Protein AF-A0A2T5BZH9-F1 (afdb_monomer_lite)

Secondary structure (DSSP, 8-state):
-THHHHHHHHHGGG--S-S---SEES-S-EEEEE--TT----SEEEEEEEE-HHHHHHHHHHHHHHHHHHTTT-HHHHHHHHHHHHHHHHHHHHHHHHHHHT--TTS-SEEEESS-TTEEPSS----EEEEEEEEEE----STT-PPPSS--TTS-EEEEEEEEEEEEEEETT--EEEEEEEEEEEEEEEES---PPPP-------TTGGGSS--S-HHHHHHHHHHT--GGGS-HHHHHHHHHHHHHHHHHHHHHH--EEEEE---EEPPSS-HHHHHHHHHHHHHHHS-SSSS--HHHHHHHHHHHHHHHHHTTTS-HHHHHHHHHHHHHHHHHTT-HHHHHHHHHHHHHHTHHHHHHHHHHHHHHHS-HHHHHHHHHHHHHHHS-SS--HHHHHHHHHHHHTHHHHHHHHHHHHHTHHHHHHHSS-HHHHHHHHHHHHHHHHHTT-SS---SS-SSPPTT--SEEEEEEEETTSPPEEEEEEE-TTSSEEEEEEEEEEEPTTS-EEEEEB--EEEEE-TTS-EEEEEETT-GGG---------STT----TTTGGGEEEE---B---SSS-----EEEEEEEEETT--EEEEEEEEESS--HHHHHHHHHHT---SEEEEEEEEEEEEEE-TTS-EEEEEEEEEEEEEEE-TT-S--EEEEEEEEEEEEEEE---TTS--SEEEEEEEEEEEEE-TTHHHHHHHHHHHHHHTTPPPPEE-SSEEEEEEEEEEEEEEEE-TTS-EEEEEETTEEEEEEEE-

Radius of gyration: 33.53 Å; chains: 1; bounding box: 85×62×103 Å

Sequence (763 aa):
MIKKSILALLLLACCGFGVSAQRLKGPEAVSYFQAPSNGIEFTKADVYLSNDDVLEAAKKEETKSKISGLGSKLGGLGNMVAGAANSAIDATANLNKMLDAYKDDKGRFGVWSFVPPYVQLPEEVEKRVNVEIFVFNEDDPSPSASMPTTPDKDGYYDIPYYVNCRYKVVDQRGNVLLEENLGVLQGSSKTKDYTPAAPASSLKGSIGAGFAATKKDAASQADALASGDLEDEVPIQYQIGTNAAYNAVRTAVFARYGFGQFFAPIKLAVIKESKESKKMIAPTLAAFEGKKGLLLTKPEKEQVAAFAREMEQVLPAVSSKEKWAVLHNLSVCYAWLEDAAKASDYYQQYTDEIQSTIGKMEYWNKFLNAGMKERMAIQKEMKEKFGSSSLGTAELKQYQEYNNIRYFVNYYPAGANRYQPMLTAINRDLKRFVDFYAVNDLLCQMFEIDFPYQFFPLNDFAGSPKDMRATVVKEGMAPIEYRVKFNSKREIKELAADQVAVADDGSKVKLETRDIMPQYDADNKYTGISTDAGFWAQVVADNTYTGLNAINDPLLKKTYGIANNITKNVGLFGGKASDEKVQLKVDLDGNLYFTGSSSYYRANSFFKEMLNSMGVEAKRVDTRSEFFTKANINEDGVMTSWNWQGDVVTNFGGVLSGRVQRLSAKPMVRSIDFEGADDKGNPTKIDFNFKLDGTMELEEKAKGMAFVNKYIADLNGPLPTISKDTYEFDVNTTWACAFEYDDQGNWVKMKIGPYTAERTFKY

pLDDT: mean 77.37, std 18.37, range [24.52, 97.94]

Foldseek 3Di:
DPVPVVVVVVVVVPPDDDDDPDLWDFDQWFKFKAFALADAQAFKEQEAEAAPVVLVVVVVVQLVVVCVVCVVPDPVVSVVSVVVVVVLVLQRVLVRVVQQLCADPVNTNFMDGQEDPQADEPDDPNFYKYKYKHKHWDQDPDPPQDFDPDAPPVQKGWHKTKMWIWMFIAGPVRHTPDTDTPFIDIDTDIDNPDDDDDPDPDDDDDPPPPPPPPCPDPVVVVVCVVVVPSVVSHPVNVVVRSLVRVVVVVLQVSLNHHIAMDIFRQIAGDAPVDPVLVVLRVVLSCQRRVQQFNAGDPVSLVSLVVNLVVLVVCLVVGDLVCNLRSLSSNLSSCLNNLPLVRNVVSLVVSCVSLVLLVVLVVLVSVLVSHDDVVVVVSLVVNCVVNVGSDDDPVSVVSVCSSVRCVSSSNRRSSRCVQLVLQRLLRGHQLLVLQQQQQVQVLVCQVQQPLDSDRLPDSDADFDLFQKKWKWKDFPPAFIKIKMWGADPVSHTAWIKIWGWGQDPVRDTDIWIWFTWGFDADPVRRTDAIDGPVDPVVPPDDPPPPPDSHDDDHVCQNSQKYKDWQRTDADDPDGDFIKIKIWGWHAYSNSKIKIWIKIKGFDDGNVVVLLCVQLVHDFPTKIKMKTKMWIWDADSVRDTQKIKIWIWMKIWTDDPPDPDIWIKIWDIWIWIWGFDDADPLRHGQKIKIKTWTKMFTRDPCQVSSVVSVQVVCVVQVFDGWDDDSTIIIGMGIDMWGKDFDADPRGHTQWIDTHSMIMGMDTHD

Organism: NCBI:txid1639118

Structure (mmCIF, N/CA/C/O backbone):
data_AF-A0A2T5BZH9-F1
#
_entry.id   AF-A0A2T5BZH9-F1
#
loop_
_atom_site.group_PDB
_atom_site.id
_atom_site.type_symbol
_atom_site.label_atom_id
_atom_site.label_alt_id
_atom_site.label_comp_id
_atom_site.label_asym_id
_atom_site.label_entity_id
_atom_site.label_seq_id
_atom_site.pdbx_PDB_ins_code
_atom_site.Cartn_x
_atom_site.Cartn_y
_atom_site.Cartn_z
_atom_site.occupancy
_atom_site.B_iso_or_equiv
_atom_site.auth_seq_id
_atom_site.auth_comp_id
_atom_site.auth_asym_id
_atom_site.auth_atom_id
_atom_site.pdbx_PDB_model_num
ATOM 1 N N . MET A 1 1 ? 30.921 19.743 -55.080 1.00 35.41 1 MET A N 1
ATOM 2 C CA . MET A 1 1 ? 30.684 18.442 -54.410 1.00 35.41 1 MET A CA 1
ATOM 3 C C . MET A 1 1 ? 30.234 18.555 -52.939 1.00 35.41 1 MET A C 1
ATOM 5 O O . MET A 1 1 ? 29.712 17.584 -52.422 1.00 35.41 1 MET A O 1
ATOM 9 N N . ILE A 1 2 ? 30.315 19.729 -52.291 1.00 31.72 2 ILE A N 1
ATOM 10 C CA . ILE A 1 2 ? 29.957 19.939 -50.863 1.00 31.72 2 ILE A CA 1
ATOM 11 C C . ILE A 1 2 ? 28.445 20.183 -50.621 1.00 31.72 2 ILE A C 1
ATOM 13 O O . ILE A 1 2 ? 27.942 20.006 -49.517 1.00 31.72 2 ILE A O 1
ATOM 17 N N . LYS A 1 3 ? 27.670 20.511 -51.665 1.00 25.84 3 LYS A N 1
ATOM 18 C CA . LYS A 1 3 ? 26.239 20.854 -51.534 1.00 25.84 3 LYS A CA 1
ATOM 19 C C . LYS A 1 3 ? 25.285 19.664 -51.316 1.00 25.84 3 LYS A C 1
ATOM 21 O O . LYS A 1 3 ? 24.157 19.894 -50.902 1.00 25.84 3 LYS A O 1
ATOM 26 N N . LYS A 1 4 ? 25.700 18.411 -51.561 1.00 26.27 4 LYS A N 1
ATOM 27 C CA . LYS A 1 4 ? 24.820 17.232 -51.386 1.00 26.27 4 LYS A CA 1
ATOM 28 C C . LYS A 1 4 ? 24.806 16.680 -49.952 1.00 26.27 4 LYS A C 1
ATOM 30 O O . LYS A 1 4 ? 23.775 16.179 -49.524 1.00 26.27 4 LYS A O 1
ATOM 35 N N . SER A 1 5 ? 25.890 16.841 -49.190 1.00 30.73 5 SER A N 1
ATOM 36 C CA . SER A 1 5 ? 25.974 16.351 -47.802 1.00 30.73 5 SER A CA 1
ATOM 37 C C . SER A 1 5 ? 25.259 17.263 -46.798 1.00 30.73 5 SER A C 1
ATOM 39 O O . SER A 1 5 ? 24.695 16.783 -45.823 1.00 30.73 5 SER A O 1
ATOM 41 N N . ILE A 1 6 ? 25.213 18.572 -47.068 1.00 32.12 6 ILE A N 1
ATOM 42 C CA . ILE A 1 6 ? 24.508 19.554 -46.225 1.00 32.12 6 ILE A CA 1
ATOM 43 C C . ILE A 1 6 ? 22.986 19.472 -46.432 1.00 32.12 6 ILE A C 1
ATOM 45 O O . ILE A 1 6 ? 22.227 19.630 -45.484 1.00 32.12 6 ILE A O 1
ATOM 49 N N . LEU A 1 7 ? 22.531 19.131 -47.644 1.00 27.38 7 LEU A N 1
ATOM 50 C CA . LEU A 1 7 ? 21.106 18.944 -47.933 1.00 27.38 7 LEU A CA 1
ATOM 51 C C . LEU A 1 7 ? 20.534 17.680 -47.259 1.00 27.38 7 LEU A C 1
ATOM 53 O O . LEU A 1 7 ? 19.377 17.681 -46.860 1.00 27.38 7 LEU A O 1
ATOM 57 N N . ALA A 1 8 ? 21.349 16.635 -47.067 1.00 32.19 8 ALA A N 1
ATOM 58 C CA . ALA A 1 8 ? 20.957 15.433 -46.326 1.00 32.19 8 ALA A CA 1
ATOM 59 C C . ALA A 1 8 ? 20.830 15.682 -44.808 1.00 32.19 8 ALA A C 1
ATOM 61 O O . ALA A 1 8 ? 19.951 15.110 -44.171 1.00 32.19 8 ALA A O 1
ATOM 62 N N . LEU A 1 9 ? 21.653 16.577 -44.246 1.00 32.53 9 LEU A N 1
ATOM 63 C CA . LEU A 1 9 ? 21.561 17.017 -42.847 1.00 32.53 9 LEU A CA 1
ATOM 64 C C . LEU A 1 9 ? 20.392 17.989 -42.605 1.00 32.53 9 LEU A C 1
ATOM 66 O O . LEU A 1 9 ? 19.760 17.930 -41.556 1.00 32.53 9 LEU A O 1
ATOM 70 N N . LEU A 1 10 ? 20.055 18.835 -43.585 1.00 29.38 10 LEU A N 1
ATOM 71 C CA . LEU A 1 10 ? 18.910 19.754 -43.509 1.00 29.38 10 LEU A CA 1
ATOM 72 C C . LEU A 1 10 ? 17.553 19.070 -43.750 1.00 29.38 10 LEU A C 1
ATOM 74 O O . LEU A 1 10 ? 16.560 19.501 -43.174 1.00 29.38 10 LEU A O 1
ATOM 78 N N . LEU A 1 11 ? 17.488 17.977 -44.521 1.00 28.72 11 LEU A N 1
ATOM 79 C CA . LEU A 1 11 ? 16.247 17.197 -44.673 1.00 28.72 11 LEU A CA 1
ATOM 80 C C . LEU A 1 11 ? 15.877 16.383 -43.418 1.00 28.72 11 LEU A C 1
ATOM 82 O O . LEU A 1 11 ? 14.701 16.086 -43.219 1.00 28.72 11 LEU A O 1
ATOM 86 N N . LEU A 1 12 ? 16.843 16.089 -42.543 1.00 34.69 12 LEU A N 1
ATOM 87 C CA . LEU A 1 12 ? 16.594 15.514 -41.213 1.00 34.69 12 LEU A CA 1
ATOM 88 C C . LEU A 1 12 ? 15.987 16.534 -40.229 1.00 34.69 12 LEU A C 1
ATOM 90 O O . LEU A 1 12 ? 15.328 16.131 -39.276 1.00 34.69 12 LEU A O 1
ATOM 94 N N . ALA A 1 13 ? 16.143 17.840 -40.482 1.00 29.19 13 ALA A N 1
ATOM 95 C CA . ALA A 1 13 ? 15.694 18.918 -39.594 1.00 29.19 13 ALA A CA 1
ATOM 96 C C . ALA A 1 13 ? 14.252 19.411 -39.853 1.00 29.19 13 ALA A C 1
ATOM 98 O O . ALA A 1 13 ? 13.733 20.206 -39.074 1.00 29.19 13 ALA A O 1
ATOM 99 N N . CYS A 1 14 ? 13.574 18.940 -40.909 1.00 27.42 14 CYS A N 1
ATOM 100 C CA . CYS A 1 14 ? 12.209 19.374 -41.255 1.00 27.42 14 CYS A CA 1
ATOM 101 C C . CYS A 1 14 ? 11.136 18.273 -41.163 1.00 27.42 14 CYS A C 1
ATOM 103 O O . CYS A 1 14 ? 10.035 18.457 -41.671 1.00 27.42 14 CYS A O 1
ATOM 105 N N . CYS A 1 15 ? 11.396 17.154 -40.483 1.00 33.44 15 CYS A N 1
ATOM 106 C CA . CYS A 1 15 ? 10.374 16.126 -40.231 1.00 33.44 15 CYS A CA 1
ATOM 107 C C . CYS A 1 15 ? 9.580 16.404 -38.938 1.00 33.44 15 CYS A C 1
ATOM 109 O O . CYS A 1 15 ? 9.368 15.519 -38.113 1.00 33.44 15 CYS A O 1
ATOM 111 N N . GLY A 1 16 ? 9.150 17.654 -38.757 1.00 36.78 16 GLY A N 1
ATOM 112 C CA . GLY A 1 16 ? 8.088 18.021 -37.830 1.00 36.78 16 GLY A CA 1
ATOM 113 C C . GLY A 1 16 ? 6.767 18.034 -38.594 1.00 36.78 16 GLY A C 1
ATOM 114 O O . GLY A 1 16 ? 6.640 18.756 -39.575 1.00 36.78 16 GLY A O 1
ATOM 115 N N . PHE A 1 17 ? 5.802 17.252 -38.114 1.00 30.86 17 PHE A N 1
ATOM 116 C CA . PHE A 1 17 ? 4.429 17.106 -38.615 1.00 30.86 17 PHE A CA 1
ATOM 117 C C . PHE A 1 17 ? 4.238 16.248 -39.873 1.00 30.86 17 PHE A C 1
ATOM 119 O O . PHE A 1 17 ? 4.411 16.681 -41.007 1.00 30.86 17 PHE A O 1
ATOM 126 N N . GLY A 1 18 ? 3.720 15.036 -39.644 1.00 29.31 18 GLY A N 1
ATOM 127 C CA . GLY A 1 18 ? 2.931 14.318 -40.642 1.00 29.31 18 GLY A CA 1
ATOM 128 C C . GLY A 1 18 ? 3.176 12.815 -40.700 1.00 29.31 18 GLY A C 1
ATOM 129 O O . GLY A 1 18 ? 4.186 12.362 -41.214 1.00 29.31 18 GLY A O 1
ATOM 130 N N . VAL A 1 19 ? 2.143 12.060 -40.316 1.00 28.70 19 VAL A N 1
ATOM 131 C CA . VAL A 1 19 ? 1.863 10.669 -40.726 1.00 28.70 19 VAL A CA 1
ATOM 132 C C . VAL A 1 19 ? 2.549 9.541 -39.938 1.00 28.70 19 VAL A C 1
ATOM 134 O O . VAL A 1 19 ? 3.322 8.749 -40.457 1.00 28.70 19 VAL A O 1
ATOM 137 N N . SER A 1 20 ? 2.090 9.353 -38.702 1.00 29.64 20 SER A N 1
ATOM 138 C CA . SER A 1 20 ? 1.406 8.107 -38.313 1.00 29.64 20 SER A CA 1
ATOM 139 C C . SER A 1 20 ? 0.732 8.344 -36.966 1.00 29.64 20 SER A C 1
ATOM 141 O O . SER A 1 20 ? 1.418 8.526 -35.962 1.00 29.64 20 SER A O 1
ATOM 143 N N . ALA A 1 21 ? -0.602 8.393 -36.964 1.00 33.97 21 ALA A N 1
ATOM 144 C CA . ALA A 1 21 ? -1.415 8.413 -35.753 1.00 33.97 21 ALA A CA 1
ATOM 145 C C . ALA A 1 21 ? -0.885 7.386 -34.735 1.00 33.97 21 ALA A C 1
ATOM 147 O O . ALA A 1 21 ? -0.559 6.261 -35.125 1.00 33.97 21 ALA A O 1
ATOM 148 N N . GLN A 1 22 ? -0.775 7.795 -33.467 1.00 49.50 22 GLN A N 1
ATOM 149 C CA . GLN A 1 22 ? -0.417 6.939 -32.333 1.00 49.50 22 GLN A CA 1
ATOM 150 C C . GLN A 1 22 ? -1.239 5.640 -32.408 1.00 49.50 22 GLN A C 1
ATOM 152 O O . GLN A 1 22 ? -2.455 5.656 -32.226 1.00 49.50 22 GLN A O 1
ATOM 157 N N . ARG A 1 23 ? -0.597 4.520 -32.782 1.00 66.50 23 ARG A N 1
ATOM 158 C CA . ARG A 1 23 ? -1.273 3.210 -32.872 1.00 66.50 23 ARG A CA 1
ATOM 159 C C . ARG A 1 23 ? -1.605 2.664 -31.486 1.00 66.50 23 ARG A C 1
ATOM 161 O O . ARG A 1 23 ? -2.593 1.954 -31.346 1.00 66.50 23 ARG A O 1
ATOM 168 N N . LEU A 1 24 ? -0.789 3.017 -30.498 1.00 77.75 24 LEU A N 1
ATOM 169 C CA . LEU A 1 24 ? -0.972 2.714 -29.087 1.00 77.75 24 LEU A CA 1
ATOM 170 C C . LEU A 1 24 ? -1.801 3.820 -28.431 1.00 77.75 24 LEU A C 1
ATOM 172 O O . LEU A 1 24 ? -1.512 5.004 -28.603 1.00 77.75 24 LEU A O 1
ATOM 176 N N . LYS A 1 25 ? -2.845 3.417 -27.711 1.00 83.31 25 LYS A N 1
ATOM 177 C CA . LYS A 1 25 ? -3.708 4.271 -26.895 1.00 83.31 25 LYS A CA 1
ATOM 178 C C . LYS A 1 25 ? -3.545 3.880 -25.436 1.00 83.31 25 LYS A C 1
ATOM 180 O O . LYS A 1 25 ? -3.414 2.698 -25.136 1.00 83.31 25 LYS A O 1
ATOM 185 N N . GLY A 1 26 ? -3.594 4.855 -24.547 1.00 81.62 26 GLY A N 1
ATOM 186 C CA . GLY A 1 26 ? -3.503 4.624 -23.114 1.00 81.62 26 GLY A CA 1
ATOM 187 C C . GLY A 1 26 ? -2.799 5.775 -22.416 1.00 81.62 26 GLY A C 1
ATOM 188 O O . GLY A 1 26 ? -2.302 6.689 -23.086 1.00 81.62 26 GLY A O 1
ATOM 189 N N . PRO A 1 27 ? -2.765 5.733 -21.086 1.00 78.56 27 PRO A N 1
ATOM 190 C CA . PRO A 1 27 ? -2.187 6.786 -20.278 1.00 78.56 27 PRO A CA 1
ATOM 191 C C . PRO A 1 27 ? -0.656 6.688 -20.312 1.00 78.56 27 PRO A C 1
ATOM 193 O O . PRO A 1 27 ? -0.074 5.624 -20.535 1.00 78.56 27 PRO A O 1
ATOM 196 N N . GLU A 1 28 ? 0.017 7.807 -20.052 1.00 77.19 28 GLU A N 1
ATOM 197 C CA . GLU A 1 28 ? 1.483 7.836 -19.922 1.00 77.19 28 GLU A CA 1
ATOM 198 C C . GLU A 1 28 ? 1.963 7.250 -18.579 1.00 77.19 28 GLU A C 1
ATOM 200 O O . GLU A 1 28 ? 3.152 7.010 -18.393 1.00 77.19 28 GLU A O 1
ATOM 205 N N . ALA A 1 29 ? 1.045 6.976 -17.646 1.00 80.94 29 ALA A N 1
ATOM 206 C CA . ALA A 1 29 ? 1.346 6.336 -16.373 1.00 80.94 29 ALA A CA 1
ATOM 207 C C . ALA A 1 29 ? 0.140 5.538 -15.854 1.00 80.94 29 ALA A C 1
ATOM 209 O O . ALA A 1 29 ? -0.879 6.111 -15.474 1.00 80.94 29 ALA A O 1
ATOM 210 N N . VAL A 1 30 ? 0.278 4.213 -15.786 1.00 84.62 30 VAL A N 1
ATOM 211 C CA . VAL A 1 30 ? -0.592 3.314 -15.017 1.00 84.62 30 VAL A CA 1
ATOM 212 C C . VAL A 1 30 ? 0.157 2.881 -13.775 1.00 84.62 30 VAL A C 1
ATOM 214 O O . VAL A 1 30 ? 1.297 2.420 -13.860 1.00 84.62 30 VAL A O 1
ATOM 217 N N . SER A 1 31 ? -0.490 3.005 -12.621 1.00 84.62 31 SER A N 1
ATOM 218 C CA . SER A 1 31 ? 0.106 2.547 -11.377 1.00 84.62 31 SER A CA 1
ATOM 219 C C . SER A 1 31 ? -0.142 1.063 -11.124 1.00 84.62 31 SER A C 1
ATOM 221 O O . SER A 1 31 ? -1.242 0.551 -11.334 1.00 84.62 31 SER A O 1
ATOM 223 N N . TYR A 1 32 ? 0.863 0.362 -10.614 1.00 85.50 32 TYR A N 1
ATOM 224 C CA . TYR A 1 32 ? 0.743 -1.021 -10.169 1.00 85.50 32 TYR A CA 1
ATOM 225 C C . TYR A 1 32 ? 1.587 -1.254 -8.921 1.00 85.50 32 TYR A C 1
ATOM 227 O O . TYR A 1 32 ? 2.593 -0.578 -8.699 1.00 85.50 32 TYR A O 1
ATOM 235 N N . PHE A 1 33 ? 1.155 -2.200 -8.090 1.00 87.12 33 PHE A N 1
ATOM 236 C CA . PHE A 1 33 ? 1.942 -2.643 -6.951 1.00 87.12 33 PHE A CA 1
ATOM 237 C C . PHE A 1 33 ? 2.755 -3.863 -7.350 1.00 87.12 33 PHE A C 1
ATOM 239 O O . PHE A 1 33 ? 2.207 -4.884 -7.756 1.00 87.12 33 PHE A O 1
ATOM 246 N N . GLN A 1 34 ? 4.065 -3.736 -7.257 1.00 89.19 34 GLN A N 1
ATOM 247 C CA . GLN A 1 34 ? 5.004 -4.811 -7.487 1.00 89.19 34 GLN A CA 1
ATOM 248 C C . GLN A 1 34 ? 5.290 -5.514 -6.166 1.00 89.19 34 GLN A C 1
ATOM 250 O O . GLN A 1 34 ? 5.486 -4.861 -5.143 1.00 89.19 34 GLN A O 1
ATOM 255 N N . ALA A 1 35 ? 5.358 -6.837 -6.222 1.00 91.25 35 ALA A N 1
ATOM 256 C CA . ALA A 1 35 ? 5.869 -7.692 -5.161 1.00 91.25 35 ALA A CA 1
ATOM 257 C C . ALA A 1 35 ? 7.055 -8.511 -5.707 1.00 91.25 35 ALA A C 1
ATOM 259 O O . ALA A 1 35 ? 7.117 -8.726 -6.920 1.00 91.25 35 ALA A O 1
ATOM 260 N N . PRO A 1 36 ? 7.997 -8.983 -4.876 1.00 91.25 36 PRO A N 1
ATOM 261 C CA . PRO A 1 36 ? 9.212 -9.621 -5.373 1.00 91.25 36 PRO A CA 1
ATOM 262 C C . PRO A 1 36 ? 8.914 -10.928 -6.115 1.00 91.25 36 PRO A C 1
ATOM 264 O O . PRO A 1 36 ? 8.441 -11.897 -5.515 1.00 91.25 36 PRO A O 1
ATOM 267 N N . SER A 1 37 ? 9.228 -10.986 -7.413 1.00 90.25 37 SER A N 1
ATOM 268 C CA . SER A 1 37 ? 8.945 -12.158 -8.259 1.00 90.25 37 SER A CA 1
ATOM 269 C C . SER A 1 37 ? 9.614 -13.439 -7.749 1.00 90.25 37 SER A C 1
ATOM 271 O O . SER A 1 37 ? 9.046 -14.532 -7.836 1.00 90.25 37 SER A O 1
ATOM 273 N N . ASN A 1 38 ? 10.811 -13.303 -7.177 1.00 84.88 38 ASN A N 1
ATOM 274 C CA . ASN A 1 38 ? 11.649 -14.430 -6.769 1.00 84.88 38 ASN A CA 1
ATOM 275 C C . ASN A 1 38 ? 11.403 -14.882 -5.323 1.00 84.88 38 ASN A C 1
ATOM 277 O O . ASN A 1 38 ? 11.951 -15.893 -4.896 1.00 84.88 38 ASN A O 1
ATOM 281 N N . GLY A 1 39 ? 10.539 -14.189 -4.578 1.00 88.06 39 GLY A N 1
ATOM 282 C CA . GLY A 1 39 ? 10.458 -14.358 -3.130 1.00 88.06 39 GLY A CA 1
ATOM 283 C C . GLY A 1 39 ? 11.217 -13.262 -2.378 1.00 88.06 39 GLY A C 1
ATOM 284 O O . GLY A 1 39 ? 11.989 -12.504 -2.962 1.00 88.06 39 GLY A O 1
ATOM 285 N N . ILE A 1 40 ? 10.991 -13.165 -1.068 1.00 89.56 40 ILE A N 1
ATOM 286 C CA . ILE A 1 40 ? 11.729 -12.234 -0.204 1.00 89.56 40 ILE A CA 1
ATOM 287 C C . ILE A 1 40 ? 13.105 -12.833 0.093 1.00 89.56 40 ILE A C 1
ATOM 289 O O . ILE A 1 40 ? 13.271 -13.629 1.015 1.00 89.56 40 ILE A O 1
ATOM 293 N N . GLU A 1 41 ? 14.094 -12.464 -0.715 1.00 88.69 41 GLU A N 1
ATOM 294 C CA . GLU A 1 41 ? 15.496 -12.861 -0.517 1.00 88.69 41 GLU A CA 1
ATOM 295 C C . GLU A 1 41 ? 16.261 -11.865 0.365 1.00 88.69 41 GLU A C 1
ATOM 297 O O . GLU A 1 41 ? 17.143 -12.254 1.138 1.00 88.69 41 GLU A O 1
ATOM 302 N N . PHE A 1 42 ? 15.898 -10.583 0.266 1.00 90.25 42 PHE A N 1
ATOM 303 C CA . PHE A 1 42 ? 16.552 -9.455 0.921 1.00 90.25 42 PHE A CA 1
ATOM 304 C C . PHE A 1 42 ? 15.502 -8.503 1.490 1.00 90.25 42 PHE A C 1
ATOM 306 O O . PHE A 1 42 ? 14.447 -8.303 0.894 1.00 90.25 42 PHE A O 1
ATOM 313 N N . THR A 1 43 ? 15.803 -7.867 2.619 1.00 90.19 43 THR A N 1
ATOM 314 C CA . THR A 1 43 ? 14.923 -6.851 3.221 1.00 90.19 43 THR A CA 1
ATOM 315 C C . THR A 1 43 ? 15.379 -5.434 2.936 1.00 90.19 43 THR A C 1
ATOM 317 O O . THR A 1 43 ? 14.546 -4.526 2.925 1.00 90.19 43 THR A O 1
ATOM 320 N N . LYS A 1 44 ? 16.675 -5.220 2.680 1.00 91.62 44 LYS A N 1
ATOM 321 C CA . LYS A 1 44 ? 17.235 -3.894 2.394 1.00 91.62 44 LYS A CA 1
ATOM 322 C C . LYS A 1 44 ? 18.340 -3.951 1.340 1.00 91.62 44 LYS A C 1
ATOM 324 O O . LYS A 1 44 ? 18.985 -4.985 1.165 1.00 91.62 44 LYS A O 1
ATOM 329 N N . ALA A 1 45 ? 18.604 -2.814 0.709 1.00 93.12 45 ALA A N 1
ATOM 330 C CA . ALA A 1 45 ? 19.807 -2.589 -0.073 1.00 93.12 45 ALA A CA 1
ATOM 331 C C . ALA A 1 45 ? 20.534 -1.321 0.374 1.00 93.12 45 ALA A C 1
ATOM 333 O O . ALA A 1 45 ? 19.907 -0.276 0.550 1.00 93.12 45 ALA A O 1
ATOM 334 N N . ASP A 1 46 ? 21.851 -1.415 0.521 1.00 93.81 46 ASP A N 1
ATOM 335 C CA . ASP A 1 46 ? 22.723 -0.251 0.629 1.00 93.81 46 ASP A CA 1
ATOM 336 C C . ASP A 1 46 ? 23.077 0.200 -0.798 1.00 93.81 46 ASP A C 1
ATOM 338 O O . ASP A 1 46 ? 23.570 -0.582 -1.615 1.00 93.81 46 ASP A O 1
ATOM 342 N N . VAL A 1 47 ? 22.740 1.441 -1.142 1.00 94.31 47 VAL A N 1
ATOM 343 C CA . VAL A 1 47 ? 22.814 1.942 -2.519 1.00 94.31 47 VAL A CA 1
ATOM 344 C C . VAL A 1 47 ? 24.003 2.870 -2.657 1.00 94.31 47 VAL A C 1
ATOM 346 O O . VAL A 1 47 ? 24.132 3.845 -1.918 1.00 94.31 47 VAL A O 1
ATOM 349 N N . TYR A 1 48 ? 24.839 2.593 -3.645 1.00 93.31 48 TYR A N 1
ATOM 350 C CA . TYR A 1 48 ? 26.004 3.384 -3.999 1.00 93.31 48 TYR A CA 1
ATOM 351 C C . TYR A 1 48 ? 25.786 3.955 -5.394 1.00 93.31 48 TYR A C 1
ATOM 353 O O . TYR A 1 48 ? 25.525 3.214 -6.337 1.00 93.31 48 TYR A O 1
ATOM 361 N N . LEU A 1 49 ? 25.879 5.275 -5.519 1.00 91.69 49 LEU A N 1
ATOM 362 C CA . LEU A 1 49 ? 25.767 5.981 -6.789 1.00 91.69 49 LEU A CA 1
ATOM 363 C C . LEU A 1 49 ? 27.104 6.653 -7.087 1.00 91.69 49 LEU A C 1
ATOM 365 O O . LEU A 1 49 ? 27.668 7.340 -6.233 1.00 91.69 49 LEU A O 1
ATOM 369 N N . SER A 1 50 ? 27.624 6.414 -8.284 1.00 90.56 50 SER A N 1
ATOM 370 C CA . SER A 1 50 ? 28.928 6.912 -8.717 1.00 90.56 50 SER A CA 1
ATOM 371 C C . SER A 1 50 ? 28.919 7.266 -10.196 1.00 90.56 50 SER A C 1
ATOM 373 O O . SER A 1 50 ? 28.113 6.740 -10.969 1.00 90.56 50 SER A O 1
ATOM 375 N N . ASN A 1 51 ? 29.828 8.154 -10.589 1.00 87.12 51 ASN A N 1
ATOM 376 C CA . ASN A 1 51 ? 30.136 8.360 -11.993 1.00 87.12 51 ASN A CA 1
ATOM 377 C C . ASN A 1 51 ? 30.755 7.083 -12.595 1.00 87.12 51 ASN A C 1
ATOM 379 O O . ASN A 1 51 ? 31.505 6.365 -11.931 1.00 87.12 51 ASN A O 1
ATOM 383 N N . ASP A 1 52 ? 30.445 6.779 -13.853 1.00 85.94 52 ASP A N 1
ATOM 384 C CA . ASP A 1 52 ? 31.032 5.640 -14.557 1.00 85.94 52 ASP A CA 1
ATOM 385 C C . ASP A 1 52 ? 32.446 5.974 -15.049 1.00 85.94 52 ASP A C 1
ATOM 387 O O . ASP A 1 52 ? 32.671 6.266 -16.225 1.00 85.94 52 ASP A O 1
ATOM 391 N N . ASP A 1 53 ? 33.416 5.914 -14.138 1.00 78.75 53 ASP A N 1
ATOM 392 C CA . ASP A 1 53 ? 34.818 6.240 -14.422 1.00 78.75 53 ASP A CA 1
ATOM 393 C C . ASP A 1 53 ? 35.428 5.341 -15.507 1.00 78.75 53 ASP A C 1
ATOM 395 O O . ASP A 1 53 ? 36.326 5.762 -16.234 1.00 78.75 53 ASP A O 1
ATOM 399 N N . VAL A 1 54 ? 34.928 4.108 -15.658 1.00 75.94 54 VAL A N 1
ATOM 400 C CA . VAL A 1 54 ? 35.377 3.179 -16.706 1.00 75.94 54 VAL A CA 1
ATOM 401 C C . VAL A 1 54 ? 34.915 3.669 -18.076 1.00 75.94 54 VAL A C 1
ATOM 403 O O . VAL A 1 54 ? 35.720 3.749 -19.008 1.00 75.94 54 VAL A O 1
ATOM 406 N N . LEU A 1 55 ? 33.635 4.027 -18.205 1.00 74.19 55 LEU A N 1
ATOM 407 C CA . LEU A 1 55 ? 33.091 4.579 -19.446 1.00 74.19 55 LEU A CA 1
ATOM 408 C C . LEU A 1 55 ? 33.694 5.956 -19.757 1.00 74.19 55 LEU A C 1
ATOM 410 O O . LEU A 1 55 ? 34.025 6.240 -20.912 1.00 74.19 55 LEU A O 1
ATOM 414 N N . GLU A 1 56 ? 33.897 6.787 -18.735 1.00 74.94 56 GLU A N 1
ATOM 415 C CA . GLU A 1 56 ? 34.550 8.085 -18.869 1.00 74.94 56 GLU A CA 1
ATOM 416 C C . GLU A 1 56 ? 36.006 7.930 -19.338 1.00 74.94 56 GLU A C 1
ATOM 418 O O . GLU A 1 56 ? 36.415 8.595 -20.293 1.00 74.94 56 GLU A O 1
ATOM 423 N N . ALA A 1 57 ? 36.794 7.044 -18.718 1.00 69.00 57 ALA A N 1
ATOM 424 C CA . ALA A 1 57 ? 38.180 6.782 -19.101 1.00 69.00 57 ALA A CA 1
ATOM 425 C C . ALA A 1 57 ? 38.278 6.265 -20.539 1.00 69.00 57 ALA A C 1
ATOM 427 O O . ALA A 1 57 ? 39.072 6.797 -21.318 1.00 69.00 57 ALA A O 1
ATOM 428 N N . ALA A 1 58 ? 37.419 5.315 -20.924 1.00 67.62 58 ALA A N 1
ATOM 429 C CA . ALA A 1 58 ? 37.348 4.812 -22.292 1.00 67.62 58 ALA A CA 1
ATOM 430 C C . ALA A 1 58 ? 37.080 5.948 -23.297 1.00 67.62 58 ALA A C 1
ATOM 432 O O . ALA A 1 58 ? 37.800 6.093 -24.288 1.00 67.62 58 ALA A O 1
ATOM 433 N N . LYS A 1 59 ? 36.117 6.834 -23.011 1.00 67.06 59 LYS A N 1
ATOM 434 C CA . LYS A 1 59 ? 35.818 8.000 -23.861 1.00 67.06 59 LYS A CA 1
ATOM 435 C C . LYS A 1 59 ? 36.934 9.049 -23.861 1.00 67.06 59 LYS A C 1
ATOM 437 O O . LYS A 1 59 ? 37.205 9.661 -24.903 1.00 67.06 59 LYS A O 1
ATOM 442 N N . LYS A 1 60 ? 37.617 9.262 -22.731 1.00 66.94 60 LYS A N 1
ATOM 443 C CA . LYS A 1 60 ? 38.775 10.167 -22.611 1.00 66.94 60 LYS A CA 1
ATOM 444 C C . LYS A 1 60 ? 39.962 9.663 -23.424 1.00 66.94 60 LYS A C 1
ATOM 446 O O . LYS A 1 60 ? 40.550 10.447 -24.168 1.00 66.94 60 LYS A O 1
ATOM 451 N N . GLU A 1 61 ? 40.318 8.387 -23.315 1.00 61.72 61 GLU A N 1
ATOM 452 C CA . GLU A 1 61 ? 41.385 7.767 -24.109 1.00 61.72 61 GLU A CA 1
ATOM 453 C C . GLU A 1 61 ? 41.073 7.831 -25.600 1.00 61.72 61 GLU A C 1
ATOM 455 O O . GLU A 1 61 ? 41.920 8.227 -26.405 1.00 61.72 61 GLU A O 1
ATOM 460 N N . GLU A 1 62 ? 39.826 7.562 -25.969 1.00 59.50 62 GLU A N 1
ATOM 461 C CA . GLU A 1 62 ? 39.394 7.659 -27.351 1.00 59.50 62 GLU A CA 1
ATOM 462 C C . GLU A 1 62 ? 39.486 9.105 -27.872 1.00 59.50 62 GLU A C 1
ATOM 464 O O . GLU A 1 62 ? 39.967 9.358 -28.978 1.00 59.50 62 GLU A O 1
ATOM 469 N N . THR A 1 63 ? 39.093 10.091 -27.066 1.00 60.81 63 THR A N 1
ATOM 470 C CA . THR A 1 63 ? 39.208 11.516 -27.406 1.00 60.81 63 THR A CA 1
ATOM 471 C C . THR A 1 63 ? 40.668 11.959 -27.502 1.00 60.81 63 THR A C 1
ATOM 473 O O . THR A 1 63 ? 41.039 12.622 -28.471 1.00 60.81 63 THR A O 1
ATOM 476 N N . LYS A 1 64 ? 41.538 11.515 -26.587 1.00 61.81 64 LYS A N 1
ATOM 477 C CA . LYS A 1 64 ? 42.992 11.737 -26.660 1.00 61.81 64 LYS A CA 1
ATOM 478 C C . LYS A 1 64 ? 43.604 11.104 -27.909 1.00 61.81 64 LYS A C 1
ATOM 480 O O . LYS A 1 64 ? 44.427 11.748 -28.551 1.00 61.81 64 LYS A O 1
ATOM 485 N N . SER A 1 65 ? 43.173 9.906 -28.306 1.00 56.78 65 SER A N 1
ATOM 486 C CA . SER A 1 65 ? 43.629 9.242 -29.538 1.00 56.78 65 SER A CA 1
ATOM 487 C C . SER A 1 65 ? 43.203 9.995 -30.811 1.00 56.78 65 SER A C 1
ATOM 489 O O . SER A 1 65 ? 43.941 10.053 -31.798 1.00 56.78 65 SER A O 1
ATOM 491 N N . LYS A 1 66 ? 42.029 10.645 -30.790 1.00 54.75 66 LYS A N 1
ATOM 492 C CA . LYS A 1 66 ? 41.564 11.527 -31.873 1.00 54.75 66 LYS A CA 1
ATOM 493 C C . LYS A 1 66 ? 42.368 12.821 -31.911 1.00 54.75 66 LYS A C 1
ATOM 495 O O . LYS A 1 66 ? 42.778 13.233 -32.993 1.00 54.75 66 LYS A O 1
ATOM 500 N N . ILE A 1 67 ? 42.620 13.436 -30.754 1.00 55.25 67 ILE A N 1
ATOM 501 C CA . ILE A 1 67 ? 43.410 14.667 -30.632 1.00 55.25 67 ILE A CA 1
ATOM 502 C C . ILE A 1 67 ? 44.864 14.416 -31.027 1.00 55.25 67 ILE A C 1
ATOM 504 O O . ILE A 1 67 ? 45.420 15.226 -31.752 1.00 55.25 67 ILE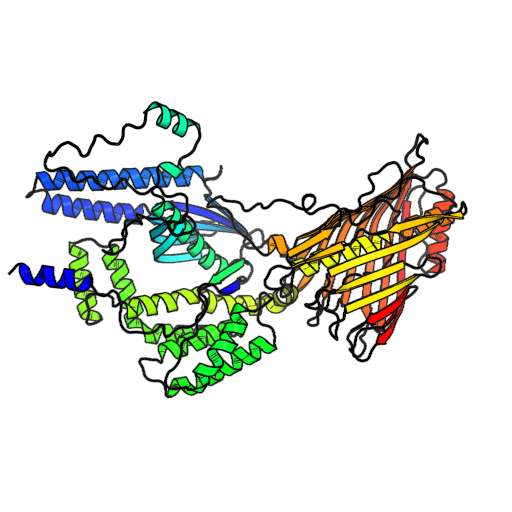 A O 1
ATOM 508 N N . SER A 1 68 ? 45.483 13.299 -30.646 1.00 54.69 68 SER A N 1
ATOM 509 C CA . SER A 1 68 ? 46.849 12.968 -31.076 1.00 54.69 68 SER A CA 1
ATOM 510 C C . SER A 1 68 ? 46.921 12.653 -32.577 1.00 54.69 68 SER A C 1
ATOM 512 O O . SER A 1 68 ? 47.883 13.036 -33.242 1.00 54.69 68 SER A O 1
ATOM 514 N N . GLY A 1 69 ? 45.869 12.051 -33.146 1.00 52.56 69 GLY A N 1
ATOM 515 C CA . GLY A 1 69 ? 45.740 11.806 -34.586 1.00 52.56 69 GLY A CA 1
ATOM 516 C C . GLY A 1 69 ? 45.459 13.053 -35.443 1.00 52.56 69 GLY A C 1
ATOM 517 O O . GLY A 1 69 ? 45.805 13.061 -36.624 1.00 52.56 69 GLY A O 1
ATOM 518 N N . LEU A 1 70 ? 44.846 14.101 -34.878 1.00 47.59 70 LEU A N 1
ATOM 519 C CA . LEU A 1 70 ? 44.533 15.384 -35.542 1.00 47.59 70 LEU A CA 1
ATOM 520 C C . LEU A 1 70 ? 45.511 16.519 -35.183 1.00 47.59 70 LEU A C 1
ATOM 522 O O . LEU A 1 70 ? 45.688 17.463 -35.957 1.00 47.59 70 LEU A O 1
ATOM 526 N N . GLY A 1 71 ? 46.160 16.425 -34.026 1.00 46.41 71 GLY A N 1
ATOM 527 C CA . GLY A 1 71 ? 46.978 17.462 -33.395 1.00 46.41 71 GLY A CA 1
ATOM 528 C C . GLY A 1 71 ? 48.299 17.741 -34.100 1.00 46.41 71 GLY A C 1
ATOM 529 O O . GLY A 1 71 ? 48.878 18.801 -33.899 1.00 46.41 71 GLY A O 1
ATOM 530 N N . SER A 1 72 ? 48.738 16.865 -35.008 1.00 46.91 72 SER A N 1
ATOM 531 C CA . SER A 1 72 ? 49.877 17.146 -35.888 1.00 46.91 72 SER A CA 1
ATOM 532 C C . SER A 1 72 ? 49.540 18.079 -37.063 1.00 46.91 72 SER A C 1
ATOM 534 O O . SER A 1 72 ? 50.457 18.511 -37.758 1.00 46.91 72 SER A O 1
ATOM 536 N N . LYS A 1 73 ? 48.259 18.420 -37.309 1.00 48.44 73 LYS A N 1
ATOM 537 C CA . LYS A 1 73 ? 47.847 19.205 -38.494 1.00 48.44 73 LYS A CA 1
ATOM 538 C C . LYS A 1 73 ? 47.054 20.494 -38.243 1.00 48.44 73 LYS A C 1
ATOM 540 O O . LYS A 1 73 ? 46.936 21.279 -39.179 1.00 48.44 73 LYS A O 1
ATOM 545 N N . LEU A 1 74 ? 46.506 20.754 -37.052 1.00 47.94 74 LEU A N 1
ATOM 546 C CA . LEU A 1 74 ? 45.578 21.885 -36.840 1.00 47.94 74 LEU A CA 1
ATOM 547 C C . LEU A 1 74 ? 45.732 22.540 -35.450 1.00 47.94 74 LEU A C 1
ATOM 549 O O . LEU A 1 74 ? 44.909 22.340 -34.560 1.00 47.94 74 LEU A O 1
ATOM 553 N N . GLY A 1 75 ? 46.775 23.359 -35.270 1.00 53.69 75 GLY A N 1
ATOM 554 C CA . GLY A 1 75 ? 47.150 23.965 -33.979 1.00 53.69 75 GLY A CA 1
ATOM 555 C C . GLY A 1 75 ? 46.036 24.722 -33.229 1.00 53.69 75 GLY A C 1
ATOM 556 O O . GLY A 1 75 ? 45.842 24.491 -32.042 1.00 53.69 75 GLY A O 1
ATOM 557 N N . GLY A 1 76 ? 45.257 25.582 -33.899 1.00 49.03 76 GLY A N 1
ATOM 558 C CA . GLY A 1 76 ? 44.208 26.387 -33.242 1.00 49.03 76 GLY A CA 1
ATOM 559 C C . GLY A 1 76 ? 42.949 25.607 -32.836 1.00 49.03 76 GLY A C 1
ATOM 560 O O . GLY A 1 76 ? 42.286 25.968 -31.867 1.00 49.03 76 GLY A O 1
ATOM 561 N N . LEU A 1 77 ? 42.642 24.508 -33.534 1.00 44.00 77 LEU A N 1
ATOM 562 C CA . LEU A 1 77 ? 41.511 23.634 -33.201 1.00 44.00 77 LEU A CA 1
ATOM 563 C C . LEU A 1 77 ? 41.823 22.761 -31.974 1.00 44.00 77 LEU A C 1
ATOM 565 O O . LEU A 1 77 ? 40.925 22.457 -31.194 1.00 44.00 77 LEU A O 1
ATOM 569 N N . GLY A 1 78 ? 43.099 22.402 -31.777 1.00 46.31 78 GLY A N 1
ATOM 570 C CA . GLY A 1 78 ? 43.561 21.619 -30.629 1.00 46.31 78 GLY A CA 1
ATOM 571 C C . GLY A 1 78 ? 43.286 22.297 -29.284 1.00 46.31 78 GLY A C 1
ATOM 572 O O . GLY A 1 78 ? 42.823 21.635 -28.359 1.00 46.31 78 GLY A O 1
ATOM 573 N N . ASN A 1 79 ? 43.461 23.621 -29.199 1.00 44.53 79 ASN A N 1
ATOM 574 C CA . ASN A 1 79 ? 43.159 24.392 -27.985 1.00 44.53 79 ASN A CA 1
ATOM 575 C C . ASN A 1 79 ? 41.655 24.475 -27.680 1.00 44.53 79 ASN A C 1
ATOM 577 O O . ASN A 1 79 ? 41.263 24.492 -26.517 1.00 44.53 79 ASN A O 1
ATOM 581 N N . MET A 1 80 ? 40.802 24.486 -28.707 1.00 42.53 80 MET A N 1
ATOM 582 C CA . MET A 1 80 ? 39.345 24.523 -28.537 1.00 42.53 80 MET A CA 1
ATOM 583 C C . MET A 1 80 ? 38.794 23.165 -28.072 1.00 42.53 80 MET A C 1
ATOM 585 O O . MET A 1 80 ? 37.916 23.106 -27.216 1.00 42.53 80 MET A O 1
ATOM 589 N N . VAL A 1 81 ? 39.363 22.065 -28.579 1.00 43.25 81 VAL A N 1
ATOM 590 C CA . VAL A 1 81 ? 39.031 20.700 -28.137 1.00 43.25 81 VAL A CA 1
ATOM 591 C C . VAL A 1 81 ? 39.580 20.418 -26.730 1.00 43.25 81 VAL A C 1
ATOM 593 O O . VAL A 1 81 ? 38.914 19.754 -25.943 1.00 43.25 81 VAL A O 1
ATOM 596 N N . ALA A 1 82 ? 40.746 20.970 -26.373 1.00 43.56 82 ALA A N 1
ATOM 597 C CA . ALA A 1 82 ? 41.260 20.928 -25.003 1.00 43.56 82 ALA A CA 1
ATOM 598 C C . ALA A 1 82 ? 40.370 21.714 -24.018 1.00 43.56 82 ALA A C 1
ATOM 600 O O . ALA A 1 82 ? 40.153 21.256 -22.902 1.00 43.56 82 ALA A O 1
ATOM 601 N N . GLY A 1 83 ? 39.795 22.847 -24.443 1.00 43.81 83 GLY A N 1
ATOM 602 C CA . GLY A 1 83 ? 38.814 23.604 -23.656 1.00 43.81 83 GLY A CA 1
ATOM 603 C C . GLY A 1 83 ? 37.523 22.824 -23.377 1.00 43.81 83 GLY A C 1
ATOM 604 O O . GLY A 1 83 ? 37.074 22.796 -22.238 1.00 43.81 83 GLY A O 1
ATOM 605 N N . ALA A 1 84 ? 36.982 22.125 -24.382 1.00 42.53 84 ALA A N 1
ATOM 606 C CA . ALA A 1 84 ? 35.808 21.256 -24.223 1.00 42.53 84 ALA A CA 1
ATOM 607 C C . ALA A 1 84 ? 36.089 20.014 -23.349 1.00 42.53 84 ALA A C 1
ATOM 609 O O . ALA A 1 84 ? 35.221 19.544 -22.616 1.00 42.53 84 ALA A O 1
ATOM 610 N N . ALA A 1 85 ? 37.317 19.485 -23.403 1.00 43.25 85 ALA A N 1
ATOM 611 C CA . ALA A 1 85 ? 37.748 18.402 -22.522 1.00 43.25 85 ALA A CA 1
ATOM 612 C C . ALA A 1 85 ? 37.890 18.869 -21.061 1.00 43.25 85 ALA A C 1
ATOM 614 O O . ALA A 1 85 ? 37.522 18.125 -20.157 1.00 43.25 85 ALA A O 1
ATOM 615 N N . ASN A 1 86 ? 38.368 20.096 -20.826 1.00 46.62 86 ASN A N 1
ATOM 616 C CA . ASN A 1 86 ? 38.465 20.674 -19.483 1.00 46.62 86 ASN A CA 1
ATOM 617 C C . ASN A 1 86 ? 37.083 20.979 -18.881 1.00 46.62 86 ASN A C 1
ATOM 619 O O . ASN A 1 86 ? 36.855 20.640 -17.728 1.00 46.62 86 ASN A O 1
ATOM 623 N N . SER A 1 87 ? 36.125 21.496 -19.662 1.00 52.31 87 SER A N 1
ATOM 624 C CA . SER A 1 87 ? 34.752 21.718 -19.174 1.00 52.31 87 SER A CA 1
ATOM 625 C C . SER A 1 87 ? 34.016 20.422 -18.814 1.00 52.31 87 SER A C 1
ATOM 627 O O . SER A 1 87 ? 33.216 20.409 -17.885 1.00 52.31 87 SER A O 1
ATOM 629 N N . ALA A 1 88 ? 34.298 19.317 -19.515 1.00 50.69 88 ALA A N 1
ATOM 630 C CA . ALA A 1 88 ? 33.770 18.002 -19.151 1.00 50.69 88 ALA A CA 1
ATOM 631 C C . ALA A 1 88 ? 34.397 17.467 -17.847 1.00 50.69 88 ALA A C 1
ATOM 633 O O . ALA A 1 88 ? 33.700 16.865 -17.039 1.00 50.69 88 ALA A O 1
ATOM 634 N N . ILE A 1 89 ? 35.691 17.728 -17.614 1.00 55.78 89 ILE A N 1
ATOM 635 C CA . ILE A 1 89 ? 36.385 17.364 -16.366 1.00 55.78 89 ILE A CA 1
ATOM 636 C C . ILE A 1 89 ? 35.816 18.142 -15.173 1.00 55.78 89 ILE A C 1
ATOM 638 O O . ILE A 1 89 ? 35.578 17.544 -14.124 1.00 55.78 89 ILE A O 1
ATOM 642 N N . ASP A 1 90 ? 35.550 19.438 -15.344 1.00 58.28 90 ASP A N 1
ATOM 643 C CA . ASP A 1 90 ? 34.949 20.277 -14.303 1.00 58.28 90 ASP A CA 1
ATOM 644 C C . ASP A 1 90 ? 33.512 19.824 -13.981 1.00 58.28 90 ASP A C 1
ATOM 646 O O . ASP A 1 90 ? 33.136 19.730 -12.813 1.00 58.28 90 ASP A O 1
ATOM 650 N N . ALA A 1 91 ? 32.732 19.433 -14.997 1.00 62.50 91 ALA A N 1
ATOM 651 C CA . ALA A 1 91 ? 31.380 18.908 -14.811 1.00 62.50 91 ALA A CA 1
ATOM 652 C C . ALA A 1 91 ? 31.355 17.543 -14.094 1.00 62.50 91 ALA A C 1
ATOM 654 O O . ALA A 1 91 ? 30.528 17.347 -13.204 1.00 62.50 91 ALA A O 1
ATOM 655 N N . THR A 1 92 ? 32.269 16.617 -14.417 1.00 65.62 92 THR A N 1
ATOM 656 C CA . THR A 1 92 ? 32.390 15.334 -13.697 1.00 65.62 92 THR A CA 1
ATOM 657 C C . THR A 1 92 ? 32.835 15.548 -12.250 1.00 65.62 92 THR A C 1
ATOM 659 O O . THR A 1 92 ? 32.302 14.921 -11.336 1.00 65.62 92 THR A O 1
ATOM 662 N N . ALA A 1 93 ? 33.799 16.444 -12.012 1.00 68.44 93 ALA A N 1
ATOM 663 C CA . ALA A 1 93 ? 34.263 16.754 -10.663 1.00 68.44 93 ALA A CA 1
ATOM 664 C C . ALA A 1 93 ? 33.139 17.353 -9.805 1.00 68.44 93 ALA A C 1
ATOM 666 O O . ALA A 1 93 ? 32.984 16.968 -8.647 1.00 68.44 93 ALA A O 1
ATOM 667 N N . ASN A 1 94 ? 32.325 18.241 -10.378 1.00 70.94 94 ASN A N 1
ATOM 668 C CA . ASN A 1 94 ? 31.167 18.814 -9.696 1.00 70.94 94 ASN A CA 1
ATOM 669 C C . ASN A 1 94 ? 30.050 17.783 -9.481 1.00 70.94 94 ASN A C 1
ATOM 671 O O . ASN A 1 94 ? 29.475 17.746 -8.397 1.00 70.94 94 ASN A O 1
ATOM 675 N N . LEU A 1 95 ? 29.801 16.886 -10.444 1.00 72.50 95 LEU A N 1
ATOM 676 C CA . LEU A 1 95 ? 28.869 15.769 -10.262 1.00 72.50 95 LEU A CA 1
ATOM 677 C C . LEU A 1 95 ? 29.315 14.857 -9.111 1.00 72.50 95 LEU A C 1
ATOM 679 O O . LEU A 1 95 ? 28.502 14.510 -8.263 1.00 72.50 95 LEU A O 1
ATOM 683 N N . ASN A 1 96 ? 30.600 14.506 -9.037 1.00 77.38 96 ASN A N 1
ATOM 684 C CA . ASN A 1 96 ? 31.130 13.682 -7.950 1.00 77.38 96 ASN A CA 1
ATOM 685 C C . ASN A 1 96 ? 31.017 14.381 -6.590 1.00 77.38 96 ASN A C 1
ATOM 687 O O . ASN A 1 96 ? 30.574 13.751 -5.636 1.00 77.38 96 ASN A O 1
ATOM 691 N N . LYS A 1 97 ? 31.322 15.684 -6.508 1.00 76.75 97 LYS A N 1
ATOM 692 C CA . LYS A 1 97 ? 31.102 16.473 -5.283 1.00 76.75 97 LYS A CA 1
ATOM 693 C C . LYS A 1 97 ? 29.632 16.491 -4.863 1.00 76.75 97 LYS A C 1
ATOM 695 O O . LYS A 1 97 ? 29.343 16.319 -3.684 1.00 76.75 97 LYS A O 1
ATOM 700 N N . MET A 1 98 ? 28.713 16.672 -5.816 1.00 80.38 98 MET A N 1
ATOM 701 C CA . MET A 1 98 ? 27.273 16.612 -5.560 1.00 80.38 98 MET A CA 1
ATOM 702 C C . MET A 1 98 ? 26.887 15.230 -5.027 1.00 80.38 98 MET A C 1
ATOM 704 O O . MET A 1 98 ? 26.252 15.136 -3.985 1.00 80.38 98 MET A O 1
ATOM 708 N N . LEU A 1 99 ? 27.317 14.147 -5.681 1.00 80.81 99 LEU A N 1
ATOM 709 C CA . LEU A 1 99 ? 27.050 12.784 -5.216 1.00 80.81 99 LEU A CA 1
ATOM 710 C C . LEU A 1 99 ? 27.625 12.522 -3.818 1.00 80.81 99 LEU A C 1
ATOM 712 O O . LEU A 1 99 ? 26.959 11.878 -3.012 1.00 80.81 99 LEU A O 1
ATOM 716 N N . ASP A 1 100 ? 28.827 13.018 -3.520 1.00 80.25 100 ASP A N 1
ATOM 717 C CA . ASP A 1 100 ? 29.468 12.882 -2.210 1.00 80.25 100 ASP A CA 1
ATOM 718 C C . ASP A 1 100 ? 28.713 13.629 -1.105 1.00 80.25 100 ASP A C 1
ATOM 720 O O . ASP A 1 100 ? 28.617 13.113 0.005 1.00 80.25 100 ASP A O 1
ATOM 724 N N . ALA A 1 101 ? 28.111 14.783 -1.403 1.00 78.25 101 ALA A N 1
ATOM 725 C CA . ALA A 1 101 ? 27.284 15.525 -0.448 1.00 78.25 101 ALA A CA 1
ATOM 726 C C . ALA A 1 101 ? 26.017 14.761 -0.021 1.00 78.25 101 ALA A C 1
ATOM 728 O O . ALA A 1 101 ? 25.511 14.962 1.081 1.00 78.25 101 ALA A O 1
ATOM 729 N N . TYR A 1 102 ? 25.524 13.860 -0.875 1.00 77.62 102 TYR A N 1
ATOM 730 C CA . TYR A 1 102 ? 24.372 13.000 -0.598 1.00 77.62 102 TYR A CA 1
ATOM 731 C C . TYR A 1 102 ? 24.733 11.689 0.112 1.00 77.62 102 TYR A C 1
ATOM 733 O O . TYR A 1 102 ? 23.830 10.950 0.519 1.00 77.62 102 TYR A O 1
ATOM 741 N N . LYS A 1 103 ? 26.026 11.367 0.244 1.00 83.75 103 LYS A N 1
ATOM 742 C CA . LYS A 1 103 ? 26.466 10.135 0.901 1.00 83.75 103 LYS A CA 1
ATOM 743 C C . LYS A 1 103 ? 26.394 10.266 2.417 1.00 83.75 103 LYS A C 1
ATOM 745 O O . LYS A 1 103 ? 26.742 11.294 2.991 1.00 83.75 103 LYS A O 1
ATOM 750 N N . ASP A 1 104 ? 25.981 9.189 3.070 1.00 83.81 104 ASP A N 1
ATOM 751 C CA . ASP A 1 104 ? 26.055 9.085 4.523 1.00 83.81 104 ASP A CA 1
ATOM 752 C C . ASP A 1 104 ? 27.476 8.774 5.026 1.00 83.81 104 ASP A C 1
ATOM 754 O O . ASP A 1 104 ? 28.430 8.628 4.258 1.00 83.81 104 ASP A O 1
ATOM 758 N N . ASP A 1 105 ? 27.615 8.634 6.344 1.00 84.31 105 ASP A N 1
ATOM 759 C CA . ASP A 1 105 ? 28.864 8.310 7.043 1.00 84.31 105 ASP A CA 1
ATOM 760 C C . ASP A 1 105 ? 29.516 6.988 6.596 1.00 84.31 105 ASP A C 1
ATOM 762 O O . ASP A 1 105 ? 30.701 6.760 6.848 1.00 84.31 105 ASP A O 1
ATOM 766 N N . LYS A 1 106 ? 28.767 6.121 5.906 1.00 84.06 106 LYS A N 1
ATOM 767 C CA . LYS A 1 106 ? 29.231 4.844 5.347 1.00 84.06 106 LYS A CA 1
ATOM 768 C C . LYS A 1 106 ? 29.452 4.910 3.835 1.00 84.06 106 LYS A C 1
ATOM 770 O O . LYS A 1 106 ? 29.659 3.872 3.203 1.00 84.06 106 LYS A O 1
ATOM 775 N N . GLY A 1 107 ? 29.398 6.104 3.245 1.00 85.00 107 GLY A N 1
ATOM 776 C CA . GLY A 1 107 ? 29.557 6.322 1.810 1.00 85.00 107 GLY A CA 1
ATOM 777 C C . GLY A 1 107 ? 28.354 5.872 0.978 1.00 85.00 107 GLY A C 1
ATOM 778 O O . GLY A 1 107 ? 28.481 5.749 -0.242 1.00 85.00 107 GLY A O 1
ATOM 779 N N . ARG A 1 108 ? 27.204 5.590 1.603 1.00 88.56 108 ARG A N 1
ATOM 780 C CA . ARG A 1 108 ? 25.993 5.136 0.908 1.00 88.56 108 ARG A CA 1
ATOM 781 C C . ARG A 1 108 ? 25.220 6.344 0.416 1.00 88.56 108 ARG A C 1
ATOM 783 O O . ARG A 1 108 ? 24.959 7.261 1.183 1.00 88.56 108 ARG A O 1
ATOM 790 N N . PHE A 1 109 ? 24.800 6.308 -0.842 1.00 87.94 109 PHE A N 1
ATOM 791 C CA . PHE A 1 109 ? 23.916 7.323 -1.411 1.00 87.94 109 PHE A CA 1
ATOM 792 C C . PHE A 1 109 ? 22.501 7.226 -0.822 1.00 87.94 109 PHE A C 1
ATOM 794 O O . PHE A 1 109 ? 21.842 8.235 -0.599 1.00 87.94 109 PHE A O 1
ATOM 801 N N . GLY A 1 110 ? 22.030 6.008 -0.540 1.00 88.62 110 GLY A N 1
ATOM 802 C CA . GLY A 1 110 ? 20.746 5.782 0.117 1.00 88.62 110 GLY A CA 1
ATOM 803 C C . GLY A 1 110 ? 20.583 4.352 0.618 1.00 88.62 110 GLY A C 1
ATOM 804 O O . GLY A 1 110 ? 21.410 3.480 0.348 1.00 88.62 110 GLY A O 1
ATOM 805 N N . VAL A 1 111 ? 19.493 4.105 1.341 1.00 88.31 111 VAL A N 1
ATOM 806 C CA . VAL A 1 111 ? 19.107 2.763 1.790 1.00 88.31 111 VAL A CA 1
ATOM 807 C C . VAL A 1 111 ? 17.714 2.464 1.264 1.00 88.31 111 VAL A C 1
ATOM 809 O O . VAL A 1 111 ? 16.756 3.171 1.571 1.00 88.31 111 VAL A O 1
ATOM 812 N N . TRP A 1 112 ? 17.593 1.401 0.478 1.00 90.38 112 TRP A N 1
ATOM 813 C CA . TRP A 1 112 ? 16.303 0.918 0.011 1.00 90.38 112 TRP A CA 1
ATOM 814 C C . TRP A 1 112 ? 15.750 -0.124 0.969 1.00 90.38 112 TRP A C 1
ATOM 816 O O . TRP A 1 112 ? 16.440 -1.086 1.288 1.00 90.38 112 TRP A O 1
ATOM 826 N N . SER A 1 113 ? 14.499 0.038 1.403 1.00 88.88 113 SER A N 1
ATOM 827 C CA . SER A 1 113 ? 13.759 -1.033 2.074 1.00 88.88 113 SER A CA 1
ATOM 828 C C . SER A 1 113 ? 12.976 -1.801 1.021 1.00 88.88 113 SER A C 1
ATOM 830 O O . SER A 1 113 ? 12.061 -1.249 0.413 1.00 88.88 113 SER A O 1
ATOM 832 N N . PHE A 1 114 ? 13.345 -3.057 0.784 1.00 90.69 114 PHE A N 1
ATOM 833 C CA . PHE A 1 114 ? 12.585 -3.935 -0.104 1.00 90.69 114 PHE A CA 1
ATOM 834 C C . PHE A 1 114 ? 11.270 -4.371 0.523 1.00 90.69 114 PHE A C 1
ATOM 836 O O . PHE A 1 114 ? 10.320 -4.653 -0.197 1.00 90.69 114 PHE A O 1
ATOM 843 N N . VAL A 1 115 ? 11.205 -4.393 1.854 1.00 89.31 115 VAL A N 1
ATOM 844 C CA . VAL A 1 115 ? 9.984 -4.681 2.602 1.00 89.31 115 VAL A CA 1
ATOM 845 C C . VAL A 1 115 ? 9.529 -3.393 3.290 1.00 89.31 115 VAL A C 1
ATOM 847 O O . VAL A 1 115 ? 10.257 -2.873 4.142 1.00 89.31 115 VAL A O 1
ATOM 850 N N . PRO A 1 116 ? 8.390 -2.808 2.889 1.00 85.81 116 PRO A N 1
ATOM 851 C CA . PRO A 1 116 ? 7.896 -1.579 3.482 1.00 85.81 116 PRO A CA 1
ATOM 852 C C . PRO A 1 116 ? 7.371 -1.836 4.905 1.00 85.81 116 PRO A C 1
ATOM 854 O O . PRO A 1 116 ? 6.981 -2.959 5.221 1.00 85.81 116 PRO A O 1
ATOM 857 N N . PRO A 1 117 ? 7.306 -0.807 5.773 1.00 83.31 117 PRO A N 1
ATOM 858 C CA . PRO A 1 117 ? 6.952 -0.972 7.191 1.00 83.31 117 PRO A CA 1
ATOM 859 C C . PRO A 1 117 ? 5.563 -1.570 7.466 1.00 83.31 117 PRO A C 1
ATOM 861 O O . PRO A 1 117 ? 5.318 -2.070 8.565 1.00 83.31 117 PRO A O 1
ATOM 864 N N . TYR A 1 118 ? 4.651 -1.489 6.492 1.00 85.75 118 TYR A N 1
ATOM 865 C CA . TYR A 1 118 ? 3.309 -2.069 6.568 1.00 85.75 118 TYR A CA 1
ATOM 866 C C . TYR A 1 118 ? 3.243 -3.530 6.098 1.00 85.75 118 TYR A C 1
ATOM 868 O O . TYR A 1 118 ? 2.170 -4.118 6.149 1.00 85.75 118 TYR A O 1
ATOM 876 N N . VAL A 1 119 ? 4.345 -4.139 5.650 1.00 89.38 119 VAL A N 1
ATOM 877 C CA . VAL A 1 119 ? 4.408 -5.580 5.360 1.00 89.38 119 VAL A CA 1
ATOM 878 C C . VAL A 1 119 ? 5.112 -6.281 6.519 1.00 89.38 119 VAL A C 1
ATOM 880 O O . VAL A 1 119 ? 6.266 -5.992 6.832 1.00 89.38 119 VAL A O 1
ATOM 883 N N . GLN A 1 120 ? 4.405 -7.199 7.170 1.00 88.19 120 GLN A N 1
ATOM 884 C CA . GLN A 1 120 ? 4.895 -7.995 8.287 1.00 88.19 120 GLN A CA 1
ATOM 885 C C . GLN A 1 120 ? 5.440 -9.334 7.784 1.00 88.19 120 GLN A C 1
ATOM 887 O O . GLN A 1 120 ? 4.779 -10.055 7.039 1.00 88.19 120 GLN A O 1
ATOM 892 N N . LEU A 1 121 ? 6.658 -9.670 8.207 1.00 86.44 121 LEU A N 1
ATOM 893 C CA . LEU A 1 121 ? 7.292 -10.949 7.895 1.00 86.44 121 LEU A CA 1
ATOM 894 C C . LEU A 1 121 ? 7.186 -11.903 9.092 1.00 86.44 121 LEU A C 1
ATOM 896 O O . LEU A 1 121 ? 7.231 -11.431 10.229 1.00 86.44 121 LEU A O 1
ATOM 900 N N . PRO A 1 122 ? 7.075 -13.222 8.858 1.00 71.12 122 PRO A N 1
ATOM 901 C CA . PRO A 1 122 ? 6.949 -14.209 9.929 1.00 71.12 122 PRO A CA 1
ATOM 902 C C . PRO A 1 122 ? 8.214 -14.375 10.802 1.00 71.12 122 PRO A C 1
ATOM 904 O O . PRO A 1 122 ? 8.064 -14.686 11.976 1.00 71.12 122 PRO A O 1
ATOM 907 N N . GLU A 1 123 ? 9.431 -14.115 10.292 1.00 71.81 123 GLU A N 1
ATOM 908 C CA . GLU A 1 123 ? 10.711 -14.154 11.041 1.00 71.81 123 GLU A CA 1
ATOM 909 C C . GLU A 1 123 ? 11.758 -13.179 10.441 1.00 71.81 123 GLU A C 1
ATOM 911 O O . GLU A 1 123 ? 11.618 -12.737 9.295 1.00 71.81 123 GLU A O 1
ATOM 916 N N . GLU A 1 124 ? 12.815 -12.828 11.195 1.00 59.53 124 GLU A N 1
ATOM 917 C CA . GLU A 1 124 ? 13.882 -11.900 10.767 1.00 59.53 124 GLU A CA 1
ATOM 918 C C . GLU A 1 124 ? 14.710 -12.445 9.588 1.00 59.53 124 GLU A C 1
ATOM 920 O O . GLU A 1 124 ? 15.749 -13.085 9.745 1.00 59.53 124 GLU A O 1
ATOM 925 N N . VAL A 1 125 ? 14.306 -12.105 8.366 1.00 58.22 125 VAL A N 1
ATOM 926 C CA . VAL A 1 125 ? 15.184 -12.170 7.191 1.00 58.22 125 VAL A CA 1
ATOM 927 C C . VAL A 1 125 ? 15.912 -10.828 7.054 1.00 58.22 125 VAL A C 1
ATOM 929 O O . VAL A 1 125 ? 15.670 -10.082 6.109 1.00 58.22 125 VAL A O 1
ATOM 932 N N . GLU A 1 126 ? 16.815 -10.455 7.972 1.00 66.69 126 GLU A N 1
ATOM 933 C CA . GLU A 1 126 ? 17.672 -9.276 7.728 1.00 66.69 126 GLU A CA 1
ATOM 934 C C . GLU A 1 126 ? 18.865 -9.643 6.834 1.00 66.69 126 GLU A C 1
ATOM 936 O O . GLU A 1 126 ? 20.012 -9.742 7.261 1.00 66.69 126 GLU A O 1
ATOM 941 N N . LYS A 1 127 ? 18.580 -9.863 5.546 1.00 85.69 127 LYS A N 1
ATOM 942 C CA . LYS A 1 127 ? 19.599 -9.989 4.500 1.00 85.69 127 LYS A CA 1
ATOM 943 C C . LYS A 1 127 ? 19.648 -8.714 3.673 1.00 85.69 127 LYS A C 1
ATOM 945 O O . LYS A 1 127 ? 18.613 -8.187 3.260 1.00 85.69 127 LYS A O 1
ATOM 950 N N . ARG A 1 128 ? 20.867 -8.240 3.422 1.00 90.94 128 ARG A N 1
ATOM 951 C CA . ARG A 1 128 ? 21.142 -7.018 2.665 1.00 90.94 128 ARG A CA 1
ATOM 952 C C . ARG A 1 128 ? 21.953 -7.310 1.415 1.00 90.94 128 ARG A C 1
ATOM 954 O O . ARG A 1 128 ? 22.779 -8.219 1.414 1.00 90.94 128 ARG A O 1
ATOM 961 N N . VAL A 1 129 ? 21.775 -6.482 0.399 1.00 94.56 129 VAL A N 1
ATOM 962 C CA . VAL A 1 129 ? 22.621 -6.431 -0.804 1.00 94.56 129 VAL A CA 1
ATOM 963 C C . VAL A 1 129 ? 23.164 -5.027 -0.988 1.00 94.56 129 VAL A C 1
ATOM 965 O O . VAL A 1 129 ? 22.596 -4.073 -0.460 1.00 94.56 129 VAL A O 1
ATOM 968 N N . ASN A 1 130 ? 24.233 -4.898 -1.762 1.00 95.94 130 ASN A N 1
ATOM 969 C CA . ASN A 1 130 ? 24.678 -3.597 -2.233 1.00 95.94 130 ASN A CA 1
ATOM 970 C C . ASN A 1 130 ? 24.213 -3.420 -3.677 1.00 95.94 130 ASN A C 1
ATOM 972 O O . ASN A 1 130 ? 24.363 -4.324 -4.502 1.00 95.94 130 ASN A O 1
ATOM 976 N N . VAL A 1 131 ? 23.643 -2.258 -3.977 1.00 96.62 131 VAL A N 1
ATOM 977 C CA . VAL A 1 131 ? 23.290 -1.861 -5.342 1.00 96.62 131 VAL A CA 1
ATOM 978 C C . VAL A 1 131 ? 24.261 -0.774 -5.758 1.00 96.62 131 VAL A C 1
ATOM 980 O O . VAL A 1 131 ? 24.233 0.326 -5.215 1.00 96.62 131 VAL A O 1
ATOM 983 N N . GLU A 1 132 ? 25.123 -1.087 -6.715 1.00 95.88 132 GLU A N 1
ATOM 984 C CA . GLU A 1 132 ? 26.085 -0.141 -7.272 1.00 95.88 132 GLU A CA 1
ATOM 985 C C . GLU A 1 132 ? 25.550 0.378 -8.607 1.00 95.88 132 GLU A C 1
ATOM 987 O O . GLU A 1 132 ? 25.371 -0.390 -9.555 1.00 95.88 132 GLU A O 1
ATOM 992 N N . ILE A 1 133 ? 25.276 1.679 -8.662 1.00 95.50 133 ILE A N 1
ATOM 993 C CA . ILE A 1 133 ? 24.756 2.397 -9.822 1.00 95.50 133 ILE A CA 1
ATOM 994 C C . ILE A 1 133 ? 25.874 3.261 -10.396 1.00 95.50 133 ILE A C 1
ATOM 996 O O . ILE A 1 133 ? 26.472 4.082 -9.694 1.00 95.50 133 ILE A O 1
ATOM 1000 N N . PHE A 1 134 ? 26.113 3.097 -11.691 1.00 92.94 134 PHE A N 1
ATOM 1001 C CA . PHE A 1 134 ? 27.091 3.863 -12.447 1.00 92.94 134 PHE A CA 1
ATOM 1002 C C . PHE A 1 134 ? 26.350 4.726 -13.461 1.00 92.94 134 PHE A C 1
ATOM 1004 O O . PHE A 1 134 ? 25.602 4.205 -14.297 1.00 92.94 134 PHE A O 1
ATOM 1011 N N . VAL A 1 135 ? 26.537 6.041 -13.363 1.00 90.88 135 VAL A N 1
ATOM 1012 C CA . VAL A 1 135 ? 25.930 7.022 -14.267 1.00 90.88 135 VAL A CA 1
ATOM 1013 C C . VAL A 1 135 ? 26.996 7.771 -15.044 1.00 90.88 135 VAL A C 1
ATOM 1015 O O . VAL A 1 135 ? 28.050 8.097 -14.513 1.00 90.88 135 VAL A O 1
ATOM 1018 N N . PHE A 1 136 ? 26.708 8.088 -16.298 1.00 86.06 136 PHE A N 1
ATOM 1019 C CA . PHE A 1 136 ? 27.528 8.998 -17.087 1.00 86.06 136 PHE A CA 1
ATOM 1020 C C . PHE A 1 136 ? 26.609 9.957 -17.834 1.00 86.06 136 PHE A C 1
ATOM 1022 O O . PHE A 1 136 ? 25.925 9.559 -18.779 1.00 86.06 136 PHE A O 1
ATOM 1029 N N . ASN A 1 137 ? 26.535 11.199 -17.353 1.00 80.31 137 ASN A N 1
ATOM 1030 C CA . ASN A 1 137 ? 25.732 12.240 -17.984 1.00 80.31 137 ASN A CA 1
ATOM 1031 C C . ASN A 1 137 ? 26.497 12.860 -19.153 1.00 80.31 137 ASN A C 1
ATOM 1033 O O . ASN A 1 137 ? 27.691 13.139 -19.047 1.00 80.31 137 ASN A O 1
ATOM 1037 N N . GLU A 1 138 ? 25.793 13.100 -20.253 1.00 71.00 138 GLU A N 1
ATOM 1038 C CA . GLU A 1 138 ? 26.348 13.733 -21.445 1.00 71.00 138 GLU A CA 1
ATOM 1039 C C . GLU A 1 138 ? 25.347 14.722 -22.032 1.00 71.00 138 GLU A C 1
ATOM 1041 O O . GLU A 1 138 ? 24.142 14.633 -21.791 1.00 71.00 138 GLU A O 1
ATOM 1046 N N . ASP A 1 139 ? 25.845 15.637 -22.857 1.00 66.69 139 ASP A N 1
ATOM 1047 C CA . ASP A 1 139 ? 24.979 16.391 -23.751 1.00 66.69 139 ASP A CA 1
ATOM 1048 C C . ASP A 1 139 ? 24.363 15.434 -24.782 1.00 66.69 139 ASP A C 1
ATOM 1050 O O . ASP A 1 139 ? 25.070 14.637 -25.410 1.00 66.69 139 ASP A O 1
ATOM 1054 N N . ASP A 1 140 ? 23.047 15.525 -24.979 1.00 64.56 140 ASP A N 1
ATOM 1055 C CA . ASP A 1 140 ? 22.356 14.744 -26.003 1.00 64.56 140 ASP A CA 1
ATOM 1056 C C . ASP A 1 140 ? 22.936 15.103 -27.389 1.00 64.56 140 ASP A C 1
ATOM 1058 O O . ASP A 1 140 ? 22.880 16.262 -27.815 1.00 64.56 140 ASP A O 1
ATOM 1062 N N . PRO A 1 141 ? 23.500 1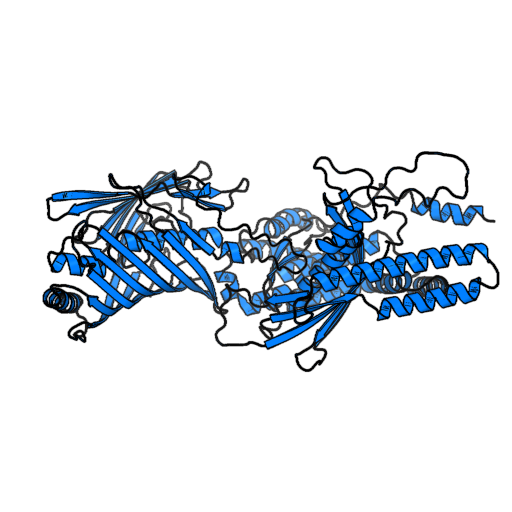4.133 -28.133 1.00 56.00 141 PRO A N 1
ATOM 1063 C CA . PRO A 1 141 ? 24.111 14.394 -29.433 1.00 56.00 141 PRO A CA 1
ATOM 1064 C C . PRO A 1 141 ? 23.085 14.715 -30.537 1.00 56.00 141 PRO A C 1
ATOM 1066 O O . PRO A 1 141 ? 23.473 14.958 -31.687 1.00 56.00 141 PRO A O 1
ATOM 1069 N N . SER A 1 142 ? 21.787 14.679 -30.229 1.00 53.41 142 SER A N 1
ATOM 1070 C CA . SER A 1 142 ? 20.694 14.914 -31.167 1.00 53.41 142 SER A CA 1
ATOM 1071 C C . SER A 1 142 ? 20.517 16.411 -31.479 1.00 53.41 142 SER A C 1
ATOM 1073 O O . SER A 1 142 ? 20.372 17.221 -30.567 1.00 53.41 142 SER A O 1
ATOM 1075 N N . PRO A 1 143 ? 20.405 16.817 -32.762 1.00 42.44 143 PRO A N 1
ATOM 1076 C CA . PRO A 1 143 ? 20.224 18.224 -33.156 1.00 42.44 143 PRO A CA 1
ATOM 1077 C C . PRO A 1 143 ? 18.963 18.912 -32.602 1.00 42.44 143 PRO A C 1
ATOM 1079 O O . PRO A 1 143 ? 18.844 20.130 -32.696 1.00 42.44 143 PRO A O 1
ATOM 1082 N N . SER A 1 144 ? 18.002 18.139 -32.089 1.00 50.31 144 SER A N 1
ATOM 1083 C CA . SER A 1 144 ? 16.735 18.606 -31.517 1.00 50.31 144 SER A CA 1
ATOM 1084 C C . SER A 1 144 ? 16.774 18.835 -30.003 1.00 50.31 144 SER A C 1
ATOM 1086 O O . SER A 1 144 ? 15.792 19.324 -29.454 1.00 50.31 144 SER A O 1
ATOM 1088 N N . ALA A 1 145 ? 17.865 18.481 -29.322 1.00 58.62 145 ALA A N 1
ATOM 1089 C CA . ALA A 1 145 ? 17.972 18.531 -27.865 1.00 58.62 145 ALA A CA 1
ATOM 1090 C C . ALA A 1 145 ? 18.432 19.905 -27.347 1.00 58.62 145 ALA A C 1
ATOM 1092 O O . ALA A 1 145 ? 19.384 20.025 -26.580 1.00 58.62 145 ALA A O 1
ATOM 1093 N N . SER A 1 146 ? 17.784 20.977 -27.802 1.00 68.19 146 SER A N 1
ATOM 1094 C CA . SER A 1 146 ? 18.073 22.324 -27.306 1.00 68.19 146 SER A CA 1
ATOM 1095 C C . SER A 1 146 ? 17.428 22.555 -25.942 1.00 68.19 146 SER A C 1
ATOM 1097 O O . SER A 1 146 ? 16.243 22.268 -25.773 1.00 68.19 146 SER A O 1
ATOM 1099 N N . MET A 1 147 ? 18.171 23.154 -25.011 1.00 79.69 147 MET A N 1
ATOM 1100 C CA . MET A 1 147 ? 17.615 23.609 -23.734 1.00 79.69 147 MET A CA 1
ATOM 1101 C C . MET A 1 147 ? 16.481 24.627 -23.962 1.00 79.69 147 MET A C 1
ATOM 1103 O O . MET A 1 147 ? 16.607 25.491 -24.841 1.00 79.69 147 MET A O 1
ATOM 1107 N N . PRO A 1 148 ? 15.373 24.547 -23.203 1.00 79.69 148 PRO A N 1
ATOM 1108 C CA . PRO A 1 148 ? 14.234 25.439 -23.376 1.00 79.69 148 PRO A CA 1
ATOM 1109 C C . PRO A 1 148 ? 14.613 26.880 -23.019 1.00 79.69 148 PRO A C 1
ATOM 1111 O O . PRO A 1 148 ? 15.324 27.128 -22.055 1.00 79.69 148 PRO A O 1
ATOM 1114 N N . THR A 1 149 ? 14.109 27.856 -23.771 1.00 80.81 149 THR A N 1
ATOM 1115 C CA . THR A 1 149 ? 14.357 29.287 -23.505 1.00 80.81 149 THR A CA 1
ATOM 1116 C C . THR A 1 149 ? 13.159 30.002 -22.887 1.00 80.81 149 THR A C 1
ATOM 1118 O O . THR A 1 149 ? 13.296 31.125 -22.406 1.00 80.81 149 THR A O 1
ATOM 1121 N N . THR A 1 150 ? 11.989 29.363 -22.880 1.00 79.81 150 THR A N 1
ATOM 1122 C CA . THR A 1 150 ? 10.738 29.916 -22.353 1.00 79.81 150 THR A CA 1
ATOM 1123 C C . THR A 1 150 ? 10.012 28.880 -21.499 1.00 79.81 150 THR A C 1
ATOM 1125 O O . THR A 1 150 ? 9.916 27.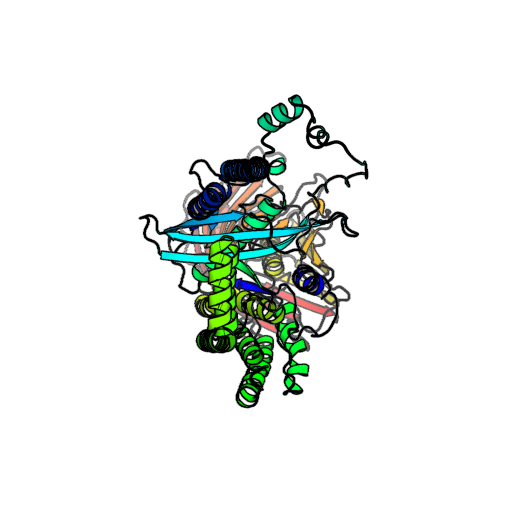729 -21.937 1.00 79.81 150 THR A O 1
ATOM 1128 N N . PRO A 1 151 ? 9.467 29.267 -20.333 1.00 83.81 151 PRO A N 1
ATOM 1129 C CA . PRO A 1 151 ? 8.645 28.379 -19.526 1.00 83.81 151 PRO A CA 1
ATOM 1130 C C . PRO A 1 151 ? 7.249 28.204 -20.141 1.00 83.81 151 PRO A C 1
ATOM 1132 O O . PRO A 1 151 ? 6.804 29.003 -20.971 1.00 83.81 151 PRO A O 1
ATOM 1135 N N . ASP A 1 152 ? 6.539 27.167 -19.707 1.00 76.31 152 ASP A N 1
ATOM 1136 C CA . ASP A 1 152 ? 5.117 27.001 -19.975 1.00 76.31 152 ASP A CA 1
ATOM 1137 C C . ASP A 1 152 ? 4.257 27.990 -19.166 1.00 76.31 152 ASP A C 1
ATOM 1139 O O . ASP A 1 152 ? 4.746 28.806 -18.381 1.00 76.31 152 ASP A O 1
ATOM 1143 N N . LYS A 1 153 ? 2.938 27.924 -19.374 1.00 81.88 153 LYS A N 1
ATOM 1144 C CA . LYS A 1 153 ? 1.958 28.814 -18.731 1.00 81.88 153 LYS A CA 1
ATOM 1145 C C . LYS A 1 153 ? 1.987 28.778 -17.193 1.00 81.88 153 LYS A C 1
ATOM 1147 O O . LYS A 1 153 ? 1.545 29.739 -16.574 1.00 81.88 153 LYS A O 1
ATOM 1152 N N . ASP A 1 154 ? 2.484 27.692 -16.601 1.00 74.25 154 ASP A N 1
ATOM 1153 C CA . ASP A 1 154 ? 2.517 27.457 -15.155 1.00 74.25 154 ASP A CA 1
ATOM 1154 C C . ASP A 1 154 ? 3.929 27.709 -14.573 1.00 74.25 154 ASP A C 1
ATOM 1156 O O . ASP A 1 154 ? 4.179 27.480 -13.382 1.00 74.25 154 ASP A O 1
ATOM 1160 N N . GLY A 1 155 ? 4.848 28.215 -15.408 1.00 77.38 155 GLY A N 1
ATOM 1161 C CA . GLY A 1 155 ? 6.212 28.596 -15.052 1.00 77.38 155 GLY A CA 1
ATOM 1162 C C . GLY A 1 155 ? 7.245 27.472 -15.161 1.00 77.38 155 GLY A C 1
ATOM 1163 O O . GLY A 1 155 ? 8.362 27.662 -14.691 1.00 77.38 155 GLY A O 1
ATOM 1164 N N . TYR A 1 156 ? 6.907 26.317 -15.744 1.00 78.94 156 TYR A N 1
ATOM 1165 C CA . TYR A 1 156 ? 7.821 25.174 -15.844 1.00 78.94 156 TYR A CA 1
ATOM 1166 C C . TYR A 1 156 ? 8.622 25.175 -17.147 1.00 78.94 156 TYR A C 1
ATOM 1168 O O . TYR A 1 156 ? 8.075 25.392 -18.226 1.00 78.94 156 TYR A O 1
ATOM 1176 N N . TYR A 1 157 ? 9.903 24.832 -17.063 1.00 78.75 157 TYR A N 1
ATOM 1177 C CA . TYR A 1 157 ? 10.760 24.523 -18.204 1.00 78.75 157 TYR A CA 1
ATOM 1178 C C . TYR A 1 157 ? 10.829 23.015 -18.418 1.00 78.75 157 TYR A C 1
ATOM 1180 O O . TYR A 1 157 ? 11.006 22.267 -17.461 1.00 78.75 157 TYR A O 1
ATOM 1188 N N . ASP A 1 158 ? 10.706 22.573 -19.668 1.00 79.12 158 ASP A N 1
ATOM 1189 C CA . ASP A 1 158 ? 10.832 21.166 -20.054 1.00 79.12 158 ASP A CA 1
ATOM 1190 C C . ASP A 1 158 ? 12.289 20.856 -20.423 1.00 79.12 158 ASP A C 1
ATOM 1192 O O . ASP A 1 158 ? 12.746 21.158 -21.527 1.00 79.12 158 ASP A O 1
ATOM 1196 N N . ILE A 1 159 ? 13.049 20.346 -19.455 1.00 79.12 159 ILE A N 1
ATOM 1197 C CA . ILE A 1 159 ? 14.497 20.166 -19.558 1.00 79.12 159 ILE A CA 1
ATOM 1198 C C . ILE A 1 159 ? 14.809 18.774 -20.109 1.00 79.12 159 ILE A C 1
ATOM 1200 O O . ILE A 1 159 ? 14.468 17.788 -19.449 1.00 79.12 159 ILE A O 1
ATOM 1204 N N . PRO A 1 160 ? 15.470 18.655 -21.276 1.00 81.31 160 PRO A N 1
ATOM 1205 C CA . PRO A 1 160 ? 15.913 17.364 -21.784 1.00 81.31 160 PRO A CA 1
ATOM 1206 C C . PRO A 1 160 ? 17.063 16.804 -20.935 1.00 81.31 160 PRO A C 1
ATOM 1208 O O . PRO A 1 160 ? 17.896 17.559 -20.438 1.00 81.31 160 PRO A O 1
ATOM 1211 N N . TYR A 1 161 ? 17.137 15.481 -20.801 1.00 80.62 161 TYR A N 1
ATOM 1212 C CA . TYR A 1 161 ? 18.241 14.779 -20.143 1.00 80.62 161 TYR A CA 1
ATOM 1213 C C . TYR A 1 161 ? 18.745 13.613 -20.993 1.00 80.62 161 TYR A C 1
ATOM 1215 O O . TYR A 1 161 ? 17.993 13.016 -21.769 1.00 80.62 161 TYR A O 1
ATOM 1223 N N . TYR A 1 162 ? 20.017 13.266 -20.797 1.00 80.25 162 TYR A N 1
ATOM 1224 C CA . TYR A 1 162 ? 20.687 12.166 -21.479 1.00 80.25 162 TYR A CA 1
ATOM 1225 C C . TYR A 1 162 ? 21.756 11.563 -20.559 1.00 80.25 162 TYR A C 1
ATOM 1227 O O . TYR A 1 162 ? 22.733 12.217 -20.194 1.00 80.25 162 TYR A O 1
ATOM 1235 N N . VAL A 1 163 ? 21.556 10.311 -20.148 1.00 83.56 163 VAL A N 1
ATOM 1236 C CA . VAL A 1 163 ? 22.411 9.642 -19.160 1.00 83.56 163 VAL A CA 1
ATOM 1237 C C . VAL A 1 163 ? 22.626 8.184 -19.539 1.00 83.56 163 VAL A C 1
ATOM 1239 O O . VAL A 1 163 ? 21.679 7.454 -19.824 1.00 83.56 163 VAL A O 1
ATOM 1242 N N . ASN A 1 164 ? 23.873 7.728 -19.542 1.00 84.62 164 ASN A N 1
ATOM 1243 C CA . ASN A 1 164 ? 24.176 6.305 -19.618 1.00 84.62 164 ASN A CA 1
ATOM 1244 C C . ASN A 1 164 ? 24.088 5.700 -18.214 1.00 84.62 164 ASN A C 1
ATOM 1246 O O . ASN A 1 164 ? 24.598 6.288 -17.260 1.00 84.62 164 ASN A O 1
ATOM 1250 N N . CYS A 1 165 ? 23.434 4.549 -18.085 1.00 89.75 165 CYS A N 1
ATOM 1251 C CA . CYS A 1 165 ? 23.245 3.882 -16.810 1.00 89.75 165 CYS A CA 1
ATOM 1252 C C . CYS A 1 165 ? 23.525 2.383 -16.915 1.00 89.75 165 CYS A C 1
ATOM 1254 O O . CYS A 1 165 ? 22.944 1.663 -17.732 1.00 89.75 165 CYS A O 1
ATOM 1256 N N . ARG A 1 166 ? 24.362 1.891 -16.006 1.00 91.25 166 ARG A N 1
ATOM 1257 C CA . ARG A 1 166 ? 24.500 0.466 -15.703 1.00 91.25 166 ARG A CA 1
ATOM 1258 C C . ARG A 1 166 ? 24.504 0.268 -14.196 1.00 91.25 166 ARG A C 1
ATOM 1260 O O . ARG A 1 166 ? 24.855 1.177 -13.444 1.00 91.25 166 ARG A O 1
ATOM 1267 N N . TYR A 1 167 ? 24.130 -0.920 -13.754 1.00 95.56 167 TYR A N 1
ATOM 1268 C CA . TYR A 1 167 ? 24.132 -1.250 -12.340 1.00 95.56 167 TYR A CA 1
ATOM 1269 C C . TYR A 1 167 ? 24.495 -2.709 -12.114 1.00 95.56 167 TYR A C 1
ATOM 1271 O O . TYR A 1 167 ? 24.345 -3.558 -12.996 1.00 95.56 167 TYR A O 1
ATOM 1279 N N . LYS A 1 168 ? 24.941 -3.001 -10.898 1.00 96.31 168 LYS A N 1
ATOM 1280 C CA . LYS A 1 168 ? 25.073 -4.369 -10.409 1.00 96.31 168 LYS A CA 1
ATOM 1281 C C . LYS A 1 168 ? 24.541 -4.482 -8.988 1.00 96.31 168 LYS A C 1
ATOM 1283 O O . LYS A 1 168 ? 24.570 -3.524 -8.216 1.00 96.31 168 LYS A O 1
ATOM 1288 N N . VAL A 1 169 ? 24.059 -5.669 -8.659 1.00 95.88 169 VAL A N 1
ATOM 1289 C CA . VAL A 1 169 ? 23.631 -6.064 -7.322 1.00 95.88 169 VAL A CA 1
ATOM 1290 C C . VAL A 1 169 ? 24.628 -7.094 -6.825 1.00 95.88 169 VAL A C 1
ATOM 1292 O O . VAL A 1 169 ? 24.854 -8.106 -7.492 1.00 95.88 169 VAL A O 1
ATOM 1295 N N . VAL A 1 170 ? 25.226 -6.838 -5.668 1.00 95.50 170 VAL A N 1
ATOM 1296 C CA . VAL A 1 170 ? 26.184 -7.745 -5.035 1.00 95.50 170 VAL A CA 1
ATOM 1297 C C . VAL A 1 170 ? 25.704 -8.148 -3.647 1.00 95.50 170 VAL A C 1
ATOM 1299 O O . VAL A 1 170 ? 25.046 -7.374 -2.948 1.00 95.50 170 VAL A O 1
ATOM 1302 N N . ASP A 1 171 ? 26.026 -9.368 -3.234 1.00 91.12 171 ASP A N 1
ATOM 1303 C CA . ASP A 1 171 ? 25.830 -9.776 -1.846 1.00 91.12 171 ASP A CA 1
ATOM 1304 C C . ASP A 1 171 ? 26.852 -9.093 -0.910 1.00 91.12 171 ASP A C 1
ATOM 1306 O O . ASP A 1 171 ? 27.794 -8.428 -1.344 1.00 91.12 171 ASP A O 1
ATOM 1310 N N . GLN A 1 172 ? 26.700 -9.283 0.403 1.00 86.62 172 GLN A N 1
ATOM 1311 C CA . GLN A 1 172 ? 27.630 -8.735 1.405 1.00 86.62 172 GLN A CA 1
ATOM 1312 C C . GLN A 1 172 ? 29.061 -9.304 1.312 1.00 86.62 172 GLN A C 1
ATOM 1314 O O . GLN A 1 172 ? 29.965 -8.807 1.977 1.00 86.62 172 GLN A O 1
ATOM 1319 N N . ARG A 1 173 ? 29.283 -10.362 0.520 1.00 87.69 173 ARG A N 1
ATOM 1320 C CA . ARG A 1 173 ? 30.603 -10.957 0.263 1.00 87.69 173 ARG A CA 1
ATOM 1321 C C . ARG A 1 173 ? 31.234 -10.420 -1.027 1.00 87.69 173 ARG A C 1
ATOM 1323 O O . ARG A 1 173 ? 32.373 -10.774 -1.319 1.00 87.69 173 ARG A O 1
ATOM 1330 N N . GLY A 1 174 ? 30.523 -9.577 -1.777 1.00 86.88 174 GLY A N 1
ATOM 1331 C CA . GLY A 1 174 ? 30.965 -9.007 -3.048 1.00 86.88 174 GLY A CA 1
ATOM 1332 C C . GLY A 1 174 ? 30.688 -9.890 -4.267 1.00 86.88 174 GLY A C 1
ATOM 1333 O O . GLY A 1 174 ? 31.177 -9.581 -5.353 1.00 86.88 174 GLY A O 1
ATOM 1334 N N . ASN A 1 175 ? 29.913 -10.971 -4.131 1.00 93.12 175 ASN A N 1
ATOM 1335 C CA . ASN A 1 175 ? 29.520 -11.790 -5.277 1.00 93.12 175 ASN A CA 1
ATOM 1336 C C . ASN A 1 175 ? 28.443 -11.066 -6.085 1.00 93.12 175 ASN A C 1
ATOM 1338 O O . ASN A 1 175 ? 27.436 -10.631 -5.526 1.00 93.12 175 ASN A O 1
ATOM 1342 N N . VAL A 1 176 ? 28.628 -10.981 -7.403 1.00 94.50 176 VAL A N 1
ATOM 1343 C CA . VAL A 1 176 ? 27.641 -10.392 -8.317 1.00 94.50 176 VAL A CA 1
ATOM 1344 C C . VAL A 1 176 ? 26.445 -11.330 -8.446 1.00 94.50 176 VAL A C 1
ATOM 1346 O O . VAL A 1 176 ? 26.573 -12.459 -8.915 1.00 94.50 176 VAL A O 1
ATOM 1349 N N . LEU A 1 177 ? 25.280 -10.841 -8.029 1.00 92.44 177 LEU A N 1
ATOM 1350 C CA . LEU A 1 177 ? 23.990 -11.519 -8.161 1.00 92.44 177 LEU A CA 1
ATOM 1351 C C . LEU A 1 177 ? 23.293 -11.132 -9.467 1.00 92.44 177 LEU A C 1
ATOM 1353 O O . LEU A 1 177 ? 22.599 -11.943 -10.075 1.00 92.44 177 LEU A O 1
ATOM 1357 N N . LEU A 1 178 ? 23.473 -9.879 -9.885 1.00 92.81 178 LEU A N 1
ATOM 1358 C CA . LEU A 1 178 ? 22.880 -9.306 -11.084 1.00 92.81 178 LEU A CA 1
ATOM 1359 C C . LEU A 1 178 ? 23.786 -8.198 -11.611 1.00 92.81 178 LEU A C 1
ATOM 1361 O O . LEU A 1 178 ? 24.271 -7.383 -10.833 1.00 92.81 178 LEU A O 1
ATOM 1365 N N . GLU A 1 179 ? 23.966 -8.130 -12.922 1.00 93.00 179 GLU A N 1
ATOM 1366 C CA . GLU A 1 179 ? 24.598 -6.999 -13.595 1.00 93.00 179 GLU A CA 1
ATOM 1367 C C . GLU A 1 179 ? 23.821 -6.708 -14.875 1.00 93.00 179 GLU A C 1
ATOM 1369 O O . GLU A 1 179 ? 23.583 -7.602 -15.688 1.00 93.00 179 GLU A O 1
ATOM 1374 N N . GLU A 1 180 ? 23.393 -5.461 -15.040 1.00 88.94 180 GLU A N 1
ATOM 1375 C CA . GLU A 1 180 ? 22.652 -5.027 -16.217 1.00 88.94 180 GLU A CA 1
ATOM 1376 C C . GLU A 1 180 ? 23.130 -3.656 -16.688 1.00 88.94 180 GLU A C 1
ATOM 1378 O O . GLU A 1 180 ? 23.398 -2.738 -15.910 1.00 88.94 180 GLU A O 1
ATOM 1383 N N . ASN A 1 181 ? 23.180 -3.507 -18.008 1.00 84.62 181 ASN A N 1
ATOM 1384 C CA . ASN A 1 181 ? 23.410 -2.233 -18.664 1.00 84.62 181 ASN A CA 1
ATOM 1385 C C . ASN A 1 181 ? 22.075 -1.741 -19.233 1.00 84.62 181 ASN A C 1
ATOM 1387 O O . ASN A 1 181 ? 21.531 -2.353 -20.155 1.00 84.62 181 ASN A O 1
ATOM 1391 N N . LEU A 1 182 ? 21.539 -0.658 -18.667 1.00 83.19 182 LEU A N 1
ATOM 1392 C CA . LEU A 1 182 ? 20.300 -0.035 -19.139 1.00 83.19 182 LEU A CA 1
ATOM 1393 C C . LEU A 1 182 ? 20.533 0.810 -20.400 1.00 83.19 182 LEU A C 1
ATOM 1395 O O . LEU A 1 182 ? 19.579 1.200 -21.072 1.00 83.19 182 LEU A O 1
ATOM 1399 N N . GLY A 1 183 ? 21.797 1.051 -20.750 1.00 76.38 183 GLY A N 1
ATOM 1400 C CA . GLY A 1 183 ? 22.200 1.876 -21.870 1.00 76.38 183 GLY A CA 1
ATOM 1401 C C . GLY A 1 183 ? 21.899 3.343 -21.603 1.00 76.38 183 GLY A C 1
ATOM 1402 O O . GLY A 1 183 ? 21.992 3.829 -20.478 1.00 76.38 183 GLY A O 1
ATOM 1403 N N . VAL A 1 184 ? 21.555 4.057 -22.668 1.00 77.81 184 VAL A N 1
ATOM 1404 C CA . VAL A 1 184 ? 21.208 5.474 -22.594 1.00 77.81 184 VAL A CA 1
ATOM 1405 C C . VAL A 1 184 ? 19.738 5.627 -22.215 1.00 77.81 184 VAL A C 1
ATOM 1407 O O . VAL A 1 184 ? 18.848 5.166 -22.931 1.00 77.81 184 VAL A O 1
ATOM 1410 N N . LEU A 1 185 ? 19.496 6.333 -21.116 1.00 80.31 185 LEU A N 1
ATOM 1411 C CA . LEU A 1 185 ? 18.198 6.850 -20.718 1.00 80.31 185 LEU A CA 1
ATOM 1412 C C . LEU A 1 185 ? 18.112 8.312 -21.165 1.00 80.31 185 LEU A C 1
ATOM 1414 O O . LEU A 1 185 ? 18.979 9.122 -20.843 1.00 80.31 185 LEU A O 1
ATOM 1418 N N . GLN A 1 186 ? 17.057 8.647 -21.901 1.00 77.81 186 GLN A N 1
ATOM 1419 C CA . GLN A 1 186 ? 16.830 9.996 -22.414 1.00 77.81 186 GLN A CA 1
ATOM 1420 C C . GLN A 1 186 ? 15.348 10.360 -22.332 1.00 77.81 186 GLN A C 1
ATOM 1422 O O . GLN A 1 186 ? 14.482 9.490 -22.464 1.00 77.81 186 GLN A O 1
ATOM 1427 N N . GLY A 1 187 ? 15.062 11.641 -22.143 1.00 75.38 187 GLY A N 1
ATOM 1428 C CA . GLY A 1 187 ? 13.708 12.165 -21.998 1.00 75.38 187 GLY A CA 1
ATOM 1429 C C . GLY A 1 187 ? 13.736 13.643 -21.642 1.00 75.38 187 GLY A C 1
ATOM 1430 O O . GLY A 1 187 ? 14.754 14.305 -21.831 1.00 75.38 187 GLY A O 1
ATOM 1431 N N . SER A 1 188 ? 12.631 14.156 -21.112 1.00 76.31 188 SER A N 1
ATOM 1432 C CA . SER A 1 188 ? 12.574 15.502 -20.556 1.00 76.31 188 SER A CA 1
ATOM 1433 C C . SER A 1 188 ? 11.808 15.519 -19.236 1.00 76.31 188 SER A C 1
ATOM 1435 O O . SER A 1 188 ? 10.985 14.638 -18.973 1.00 76.31 188 SER A O 1
ATOM 1437 N N . SER A 1 189 ? 12.125 16.479 -18.372 1.00 77.38 189 SER A N 1
ATOM 1438 C CA . SER A 1 189 ? 11.443 16.677 -17.095 1.00 77.38 189 SER A CA 1
ATOM 1439 C C . SER A 1 189 ? 11.115 18.147 -16.888 1.00 77.38 189 SER A C 1
ATOM 1441 O O . SER A 1 189 ? 11.922 19.031 -17.181 1.00 77.38 189 SER A O 1
ATOM 1443 N N . LYS A 1 190 ? 9.922 18.406 -16.351 1.00 79.69 190 LYS A N 1
ATOM 1444 C CA . LYS A 1 190 ? 9.464 19.757 -16.045 1.00 79.69 190 LYS A CA 1
ATOM 1445 C C . LYS A 1 190 ? 10.030 20.232 -14.712 1.00 79.69 190 LYS A C 1
ATOM 1447 O O . LYS A 1 190 ? 9.800 19.591 -13.691 1.00 79.69 190 LYS A O 1
ATOM 1452 N N . THR A 1 191 ? 10.676 21.393 -14.699 1.00 74.56 191 THR A N 1
ATOM 1453 C CA . THR A 1 191 ? 11.165 22.035 -13.470 1.00 74.56 191 THR A CA 1
ATOM 1454 C C . THR A 1 191 ? 10.991 23.553 -13.504 1.00 74.56 191 THR A C 1
ATOM 1456 O O . THR A 1 191 ? 11.002 24.168 -14.571 1.00 74.56 191 THR A O 1
ATOM 1459 N N . LYS A 1 192 ? 10.799 24.162 -12.331 1.00 75.88 192 LYS A N 1
ATOM 1460 C CA . LYS A 1 192 ? 10.849 25.622 -12.148 1.00 75.88 192 LYS A CA 1
ATOM 1461 C C . LYS A 1 192 ? 12.263 26.112 -11.843 1.00 75.88 192 LYS A C 1
ATOM 1463 O O . LYS A 1 192 ? 12.545 27.292 -12.028 1.00 75.88 192 LYS A O 1
ATOM 1468 N N . ASP A 1 193 ? 13.149 25.200 -11.465 1.00 69.50 193 ASP A N 1
ATOM 1469 C CA . ASP A 1 193 ? 14.484 25.475 -10.936 1.00 69.50 193 ASP A CA 1
ATOM 1470 C C . ASP A 1 193 ? 15.520 25.588 -12.067 1.00 69.50 193 ASP A C 1
ATOM 1472 O O . ASP A 1 193 ? 16.655 25.135 -11.969 1.00 69.50 193 ASP A O 1
ATOM 1476 N N . TYR A 1 194 ? 15.111 26.176 -13.196 1.00 74.00 194 TYR A N 1
ATOM 1477 C CA . TYR A 1 194 ? 15.969 26.414 -14.349 1.00 74.00 194 TYR A CA 1
ATOM 1478 C C . TYR A 1 194 ? 15.971 27.890 -14.735 1.00 74.00 194 TYR A C 1
ATOM 1480 O O . TYR A 1 194 ? 14.925 28.498 -14.963 1.00 74.00 194 TYR A O 1
ATOM 1488 N N . THR A 1 195 ? 17.174 28.450 -14.873 1.00 71.31 195 THR A N 1
ATOM 1489 C CA . THR A 1 195 ? 17.378 29.802 -15.399 1.00 71.31 195 THR A CA 1
ATOM 1490 C C . THR A 1 195 ? 17.965 29.713 -16.812 1.00 71.31 195 THR A C 1
ATOM 1492 O O . THR A 1 195 ? 19.109 29.273 -16.959 1.00 71.31 195 THR A O 1
ATOM 1495 N N . PRO A 1 196 ? 17.234 30.126 -17.866 1.00 72.38 196 PRO A N 1
ATOM 1496 C CA . PRO A 1 196 ? 17.758 30.109 -19.226 1.00 72.38 196 PRO A CA 1
ATOM 1497 C C . PRO A 1 196 ? 18.934 31.079 -19.380 1.00 72.38 196 PRO A C 1
ATOM 1499 O O . PRO A 1 196 ? 18.937 32.180 -18.823 1.00 72.38 196 PRO A O 1
ATOM 1502 N N . ALA A 1 197 ? 19.930 30.690 -20.180 1.00 62.31 197 ALA A N 1
ATOM 1503 C CA . ALA A 1 197 ? 21.036 31.576 -20.529 1.00 62.31 197 ALA A CA 1
ATOM 1504 C C . ALA A 1 197 ? 20.508 32.833 -21.247 1.00 62.31 197 ALA A C 1
ATOM 1506 O O . ALA A 1 197 ? 19.649 32.739 -22.128 1.00 62.31 197 ALA A O 1
ATOM 1507 N N . ALA A 1 198 ? 21.027 34.013 -20.881 1.00 45.94 198 ALA A N 1
ATOM 1508 C CA . ALA A 1 198 ? 20.621 35.268 -21.508 1.00 45.94 198 ALA A CA 1
ATOM 1509 C C . ALA A 1 198 ? 20.833 35.193 -23.035 1.00 45.94 198 ALA A C 1
ATOM 1511 O O . ALA A 1 198 ? 21.889 34.728 -23.477 1.00 45.94 198 ALA A O 1
ATOM 1512 N N . PRO A 1 199 ? 19.865 35.640 -23.858 1.00 37.41 199 PRO A N 1
ATOM 1513 C CA . PRO A 1 199 ? 20.001 35.580 -25.305 1.00 37.41 199 PRO A CA 1
ATOM 1514 C C . PRO A 1 199 ? 21.245 36.363 -25.727 1.00 37.41 199 PRO A C 1
ATOM 1516 O O . PRO A 1 199 ? 21.422 37.515 -25.327 1.00 37.41 199 PRO A O 1
ATOM 1519 N N . ALA A 1 200 ? 22.107 35.736 -26.531 1.00 35.75 200 ALA A N 1
ATOM 1520 C CA . ALA A 1 200 ? 23.277 36.393 -27.096 1.00 35.75 200 ALA A CA 1
ATOM 1521 C C . ALA A 1 200 ? 22.810 37.611 -27.904 1.00 35.75 200 ALA A C 1
ATOM 1523 O O . ALA A 1 200 ? 22.269 37.478 -29.005 1.00 35.75 200 ALA A O 1
ATOM 1524 N N . SER A 1 201 ? 22.976 38.807 -27.339 1.00 32.41 201 SER A N 1
ATOM 1525 C CA . SER A 1 201 ? 22.688 40.034 -28.057 1.00 32.41 201 SER A CA 1
ATOM 1526 C C . SER A 1 201 ? 23.642 40.120 -29.244 1.00 32.41 201 SER A C 1
ATOM 1528 O O . SER A 1 201 ? 24.853 39.924 -29.147 1.00 32.41 201 SER A O 1
ATOM 1530 N N . SER A 1 202 ? 23.058 40.354 -30.411 1.00 35.00 202 SER A N 1
ATOM 1531 C CA . SER A 1 202 ? 23.748 40.521 -31.677 1.00 35.00 202 SER A CA 1
ATOM 1532 C C . SER A 1 202 ? 24.774 41.655 -31.596 1.00 35.00 202 SER A C 1
ATOM 1534 O O . SER A 1 202 ? 24.428 42.816 -31.813 1.00 35.00 202 SER A O 1
ATOM 1536 N N . LEU A 1 203 ? 26.042 41.347 -31.332 1.00 30.58 203 LEU A N 1
ATOM 1537 C CA . LEU A 1 203 ? 27.135 42.303 -31.486 1.00 30.58 203 LEU A CA 1
ATOM 1538 C C . LEU A 1 203 ? 28.289 41.669 -32.259 1.00 30.58 203 LEU A C 1
ATOM 1540 O O . LEU A 1 203 ? 28.984 40.757 -31.819 1.00 30.58 203 LEU A O 1
ATOM 1544 N N . LYS A 1 204 ? 28.419 42.176 -33.487 1.00 31.86 204 LYS A N 1
ATOM 1545 C CA . LYS A 1 204 ? 29.486 41.930 -34.448 1.00 31.86 204 LYS A CA 1
ATOM 1546 C C . LYS A 1 204 ? 30.861 42.053 -33.786 1.00 31.86 204 LYS A C 1
ATOM 1548 O O . LYS A 1 204 ? 31.190 43.102 -33.250 1.00 31.86 204 LYS A O 1
ATOM 1553 N N . GLY A 1 205 ? 31.682 41.026 -33.983 1.00 31.81 205 GLY A N 1
ATOM 1554 C CA . GLY A 1 205 ? 33.120 41.170 -34.199 1.00 31.81 205 GLY A CA 1
ATOM 1555 C C . GLY A 1 205 ? 33.944 41.741 -33.048 1.00 31.81 205 GLY A C 1
ATOM 1556 O O . GLY A 1 205 ? 34.443 42.853 -33.151 1.00 31.81 205 GLY A O 1
ATOM 1557 N N . SER A 1 206 ? 34.240 40.924 -32.040 1.00 25.80 206 SER A N 1
ATOM 1558 C CA . SER A 1 206 ? 35.587 40.891 -31.462 1.00 25.80 206 SER A CA 1
ATOM 1559 C C . SER A 1 206 ? 35.846 39.533 -30.806 1.00 25.80 206 SER A C 1
ATOM 1561 O O . SER A 1 206 ? 35.110 39.055 -29.943 1.00 25.80 206 SER A O 1
ATOM 1563 N N . ILE A 1 207 ? 36.902 38.874 -31.279 1.00 35.34 207 ILE A N 1
ATOM 1564 C CA . ILE A 1 207 ? 37.479 37.678 -30.669 1.00 35.34 207 ILE A CA 1
ATOM 1565 C C . ILE A 1 207 ? 38.105 38.156 -29.354 1.00 35.34 207 ILE A C 1
ATOM 1567 O O . ILE A 1 207 ? 39.170 38.764 -29.365 1.00 35.34 207 ILE A O 1
ATOM 1571 N N . GLY A 1 208 ? 37.391 37.986 -28.242 1.00 26.94 208 GLY A N 1
ATOM 1572 C CA . GLY A 1 208 ? 37.849 38.420 -26.917 1.00 26.94 208 GLY A CA 1
ATOM 1573 C C . GLY A 1 208 ? 36.743 38.672 -25.888 1.00 26.94 208 GLY A C 1
ATOM 1574 O O . GLY A 1 208 ? 37.024 38.673 -24.697 1.00 26.94 208 GLY A O 1
ATOM 1575 N N . ALA A 1 209 ? 35.482 38.822 -26.306 1.00 24.52 209 ALA A N 1
ATOM 1576 C CA . ALA A 1 209 ? 34.381 39.168 -25.396 1.00 24.52 209 ALA A CA 1
ATOM 1577 C C . ALA A 1 209 ? 33.606 37.966 -24.802 1.00 24.52 209 ALA A C 1
ATOM 1579 O O . ALA A 1 209 ? 32.613 38.164 -24.110 1.00 24.52 209 ALA A O 1
ATOM 1580 N N . GLY A 1 210 ? 34.049 36.724 -25.035 1.00 26.75 210 GLY A N 1
ATOM 1581 C CA . GLY A 1 210 ? 33.391 35.506 -24.529 1.00 26.75 210 GLY A CA 1
ATOM 1582 C C . GLY A 1 210 ? 33.731 35.111 -23.084 1.00 26.75 210 GLY A C 1
ATOM 1583 O O . GLY A 1 210 ? 33.227 34.103 -22.611 1.00 26.75 210 GLY A O 1
ATOM 1584 N N . PHE A 1 211 ? 34.577 35.876 -22.385 1.00 28.20 211 PHE A N 1
ATOM 1585 C CA . PHE A 1 211 ? 35.094 35.518 -21.051 1.00 28.20 211 PHE A CA 1
ATOM 1586 C C . PHE A 1 211 ? 34.747 36.525 -19.937 1.00 28.20 211 PHE A C 1
ATOM 1588 O O . PHE A 1 211 ? 35.301 36.448 -18.845 1.00 28.20 211 PHE A O 1
ATOM 1595 N N . ALA A 1 212 ? 33.841 37.480 -20.178 1.00 26.69 212 ALA A N 1
ATOM 1596 C CA . ALA A 1 212 ? 33.591 38.583 -19.237 1.00 26.69 212 ALA A CA 1
ATOM 1597 C C . ALA A 1 212 ? 32.261 38.514 -18.456 1.00 26.69 212 ALA A C 1
ATOM 1599 O O . ALA A 1 212 ? 32.019 39.389 -17.629 1.00 26.69 212 ALA A O 1
ATOM 1600 N N . ALA A 1 213 ? 31.412 37.500 -18.664 1.00 26.69 213 ALA A N 1
ATOM 1601 C CA . ALA A 1 213 ? 30.093 37.414 -18.012 1.00 26.69 213 ALA A CA 1
ATOM 1602 C C . ALA A 1 213 ? 30.007 36.425 -16.830 1.00 26.69 213 ALA A C 1
ATOM 1604 O O . ALA A 1 213 ? 28.916 36.136 -16.352 1.00 26.69 213 ALA A O 1
ATOM 1605 N N . THR A 1 214 ? 31.140 35.953 -16.306 1.00 34.50 214 THR A N 1
ATOM 1606 C CA . THR A 1 214 ? 31.223 35.253 -15.011 1.00 34.50 214 THR A CA 1
ATOM 1607 C C . THR A 1 214 ? 32.139 36.028 -14.070 1.00 34.50 214 THR A C 1
ATOM 1609 O O . THR A 1 214 ? 33.248 35.617 -13.744 1.00 34.50 214 THR A O 1
ATOM 1612 N N . LYS A 1 215 ? 31.674 37.204 -13.652 1.00 31.91 215 LYS A N 1
ATOM 1613 C CA . LYS A 1 215 ? 32.088 37.831 -12.393 1.00 31.91 215 LYS A CA 1
ATOM 1614 C C . LYS A 1 215 ? 30.828 38.220 -11.625 1.00 31.91 215 LYS A C 1
ATOM 1616 O O . LYS A 1 215 ? 30.515 39.395 -11.482 1.00 31.91 215 LYS A O 1
ATOM 1621 N N . LYS A 1 216 ? 30.079 37.206 -11.186 1.00 31.91 216 LYS A N 1
ATOM 1622 C CA . LYS A 1 216 ? 29.361 37.302 -9.912 1.00 31.91 216 LYS A CA 1
ATOM 1623 C C . LYS A 1 216 ? 30.385 37.005 -8.817 1.00 31.91 216 LYS A C 1
ATOM 1625 O O . LYS A 1 216 ? 31.269 36.175 -9.011 1.00 31.91 216 LYS A O 1
ATOM 1630 N N . ASP A 1 217 ? 30.318 37.790 -7.754 1.00 35.88 217 ASP A N 1
ATOM 1631 C CA . ASP A 1 217 ? 31.377 38.015 -6.779 1.00 35.88 217 ASP A CA 1
ATOM 1632 C C . ASP A 1 217 ? 32.004 36.741 -6.204 1.00 35.88 217 ASP A C 1
ATOM 1634 O O . ASP A 1 217 ? 31.309 35.859 -5.701 1.00 35.88 217 ASP A O 1
ATOM 1638 N N . ALA A 1 218 ? 33.339 36.711 -6.163 1.00 36.19 218 ALA A N 1
ATOM 1639 C CA . ALA A 1 218 ? 34.124 35.693 -5.461 1.00 36.19 218 ALA A CA 1
ATOM 1640 C C . ALA A 1 218 ? 33.785 35.599 -3.953 1.00 36.19 218 ALA A C 1
ATOM 1642 O O . ALA A 1 218 ? 34.104 34.603 -3.316 1.00 36.19 218 ALA A O 1
ATOM 1643 N N . ALA A 1 219 ? 33.106 36.609 -3.392 1.00 35.12 219 ALA A N 1
ATOM 1644 C CA . ALA A 1 219 ? 32.553 36.579 -2.038 1.00 35.12 219 ALA A CA 1
ATOM 1645 C C . ALA A 1 219 ? 31.272 35.723 -1.935 1.00 35.12 219 ALA A C 1
ATOM 1647 O O . ALA A 1 219 ? 31.115 34.987 -0.971 1.00 35.12 219 ALA A O 1
ATOM 1648 N N . SER A 1 220 ? 30.406 35.731 -2.958 1.00 39.25 220 SER A N 1
ATOM 1649 C CA . SER A 1 220 ? 29.200 34.884 -2.997 1.00 39.25 220 SER A CA 1
ATOM 1650 C C . SER A 1 220 ? 29.511 33.403 -3.243 1.00 39.25 220 SER A C 1
ATOM 1652 O O . SER A 1 220 ? 28.804 32.537 -2.746 1.00 39.25 220 SER A O 1
ATOM 1654 N N . GLN A 1 221 ? 30.612 33.108 -3.944 1.00 35.94 221 GLN A N 1
ATOM 1655 C CA . GLN A 1 221 ? 31.113 31.737 -4.103 1.00 35.94 221 GLN A CA 1
ATOM 1656 C C . GLN A 1 221 ? 31.776 31.200 -2.829 1.00 35.94 221 GLN A C 1
ATOM 1658 O O . GLN A 1 221 ? 31.738 30.000 -2.595 1.00 35.94 221 GLN A O 1
ATOM 1663 N N . ALA A 1 222 ? 32.353 32.068 -1.991 1.00 37.41 222 ALA A N 1
ATOM 1664 C CA . ALA A 1 222 ? 32.900 31.672 -0.695 1.00 37.41 222 ALA A CA 1
ATOM 1665 C C . ALA A 1 222 ? 31.797 31.416 0.350 1.00 37.41 222 ALA A C 1
ATOM 1667 O O . ALA A 1 222 ? 31.926 30.477 1.133 1.00 37.41 222 ALA A O 1
ATOM 1668 N N . ASP A 1 223 ? 30.701 32.185 0.316 1.00 38.31 223 ASP A N 1
ATOM 1669 C CA . ASP A 1 223 ? 29.525 31.946 1.166 1.00 38.31 223 ASP A CA 1
ATOM 1670 C C . ASP A 1 223 ? 28.726 30.702 0.722 1.00 38.31 223 ASP A C 1
ATOM 1672 O O . ASP A 1 223 ? 28.293 29.940 1.581 1.00 38.31 223 ASP A O 1
ATOM 1676 N N . ALA A 1 224 ? 28.616 30.416 -0.585 1.00 42.03 224 ALA A N 1
ATOM 1677 C CA . ALA A 1 224 ? 28.013 29.174 -1.100 1.00 42.03 224 ALA A CA 1
ATOM 1678 C C . ALA A 1 224 ? 28.848 27.917 -0.766 1.00 42.03 224 ALA A C 1
ATOM 1680 O O . ALA A 1 224 ? 28.305 26.865 -0.423 1.00 42.03 224 ALA A O 1
ATOM 1681 N N . LEU A 1 225 ? 30.185 28.042 -0.766 1.00 37.75 225 LEU A N 1
ATOM 1682 C CA . LEU A 1 225 ? 31.099 26.997 -0.283 1.00 37.75 225 LEU A CA 1
ATOM 1683 C C . LEU A 1 225 ? 30.943 26.715 1.223 1.00 37.75 225 LEU A C 1
ATOM 1685 O O . LEU A 1 225 ? 31.296 25.628 1.678 1.00 37.75 225 LEU A O 1
ATOM 1689 N N . ALA A 1 226 ? 30.458 27.694 1.993 1.00 37.41 226 ALA A N 1
ATOM 1690 C CA . ALA A 1 226 ? 30.229 27.585 3.431 1.00 37.41 226 ALA A CA 1
ATOM 1691 C C . ALA A 1 226 ? 28.783 27.179 3.786 1.00 37.41 226 ALA A C 1
ATOM 1693 O O . ALA A 1 226 ? 28.564 26.686 4.894 1.00 37.41 226 ALA A O 1
ATOM 1694 N N . SER A 1 227 ? 27.815 27.355 2.872 1.00 44.41 227 SER A N 1
ATOM 1695 C CA . SER A 1 227 ? 26.396 27.015 3.072 1.00 44.41 227 SER A CA 1
ATOM 1696 C C . SER A 1 227 ? 25.984 25.636 2.546 1.00 44.41 227 SER A C 1
ATOM 1698 O O . SER A 1 227 ? 24.947 25.133 2.968 1.00 44.41 227 SER A O 1
ATOM 1700 N N . GLY A 1 228 ? 26.786 24.995 1.688 1.00 43.12 228 GLY A N 1
ATOM 1701 C CA . GLY A 1 228 ? 26.511 23.637 1.199 1.00 43.12 228 GLY A CA 1
ATOM 1702 C C . GLY A 1 228 ? 25.544 23.548 0.011 1.00 43.12 228 GLY A C 1
ATOM 1703 O O . GLY A 1 228 ? 25.128 22.442 -0.330 1.00 43.12 228 GLY A O 1
ATOM 1704 N N . ASP A 1 229 ? 25.229 24.661 -0.658 1.00 48.59 229 ASP A N 1
ATOM 1705 C CA . ASP A 1 229 ? 24.393 24.678 -1.870 1.00 48.59 229 ASP A CA 1
ATOM 1706 C C . ASP A 1 229 ? 25.213 24.277 -3.113 1.00 48.59 229 ASP A C 1
ATOM 1708 O O . ASP A 1 229 ? 25.584 25.093 -3.954 1.00 48.59 229 ASP A O 1
ATOM 1712 N N . LEU A 1 230 ? 25.538 22.983 -3.210 1.00 52.00 230 LEU A N 1
ATOM 1713 C CA . LEU A 1 230 ? 26.298 22.378 -4.318 1.00 52.00 230 LEU A CA 1
ATOM 1714 C C . LEU A 1 230 ? 25.443 22.096 -5.572 1.00 52.00 230 LEU A C 1
ATOM 1716 O O . LEU A 1 230 ? 25.990 21.757 -6.623 1.00 52.00 230 LEU A O 1
ATOM 1720 N N . GLU A 1 231 ? 24.115 22.219 -5.479 1.00 50.94 231 GLU A N 1
ATOM 1721 C CA . GLU A 1 231 ? 23.186 21.947 -6.588 1.00 50.94 231 GLU A CA 1
ATOM 1722 C C . GLU A 1 231 ? 23.265 23.007 -7.697 1.00 50.94 231 GLU A C 1
ATOM 1724 O O . GLU A 1 231 ? 23.074 22.685 -8.866 1.00 50.94 231 GLU A O 1
ATOM 1729 N N . ASP A 1 232 ? 23.661 24.241 -7.381 1.00 52.66 232 ASP A N 1
ATOM 1730 C CA . ASP A 1 232 ? 23.766 25.324 -8.369 1.00 52.66 232 ASP A CA 1
ATOM 1731 C C . ASP A 1 232 ? 24.993 25.195 -9.306 1.00 52.66 232 ASP A C 1
ATOM 1733 O O . ASP A 1 232 ? 25.062 25.873 -10.336 1.00 52.66 232 ASP A O 1
ATOM 1737 N N . GLU A 1 233 ? 25.964 24.318 -8.997 1.00 60.66 233 GLU A N 1
ATOM 1738 C CA . GLU A 1 233 ? 27.189 24.106 -9.798 1.00 60.66 233 GLU A CA 1
ATOM 1739 C C . GLU A 1 233 ? 27.113 22.913 -10.774 1.00 60.66 233 GLU A C 1
ATOM 1741 O O . GLU A 1 233 ? 27.983 22.767 -11.644 1.00 60.66 233 GLU A O 1
ATOM 1746 N N . VAL A 1 234 ? 26.088 22.060 -10.657 1.00 68.12 234 VAL A N 1
ATOM 1747 C CA . VAL A 1 234 ? 25.839 20.927 -11.565 1.00 68.12 234 VAL A CA 1
ATOM 1748 C C . VAL A 1 234 ? 24.713 21.296 -12.529 1.00 68.12 234 VAL A C 1
ATOM 1750 O O . VAL A 1 234 ? 23.630 21.658 -12.070 1.00 68.12 234 VAL A O 1
ATOM 1753 N N . PRO A 1 235 ? 24.894 21.156 -13.859 1.00 75.88 235 PRO A N 1
ATOM 1754 C CA . PRO A 1 235 ? 23.826 21.445 -14.808 1.00 75.88 235 PRO A CA 1
ATOM 1755 C C . PRO A 1 235 ? 22.539 20.678 -14.474 1.00 75.88 235 PRO A C 1
ATOM 1757 O O . PRO A 1 235 ? 22.573 19.461 -14.283 1.00 75.88 235 PRO A O 1
ATOM 1760 N N . ILE A 1 236 ? 21.398 21.372 -14.435 1.00 75.50 236 ILE A N 1
ATOM 1761 C CA . ILE A 1 236 ? 20.111 20.794 -14.009 1.00 75.50 236 ILE A CA 1
ATOM 1762 C C . ILE A 1 236 ? 19.732 19.531 -14.805 1.00 75.50 236 ILE A C 1
ATOM 1764 O O . ILE A 1 236 ? 19.170 18.587 -14.255 1.00 75.50 236 ILE A O 1
ATOM 1768 N N . GLN A 1 237 ? 20.110 19.450 -16.087 1.00 77.25 237 GLN A N 1
ATOM 1769 C CA . GLN A 1 237 ? 19.881 18.268 -16.917 1.00 77.25 237 GLN A CA 1
ATOM 1770 C C . GLN A 1 237 ? 20.637 17.026 -16.420 1.00 77.25 237 GLN A C 1
ATOM 1772 O O . GLN A 1 237 ? 20.144 15.911 -16.576 1.00 77.25 237 GLN A O 1
ATOM 1777 N N . TYR A 1 238 ? 21.802 17.198 -15.785 1.00 82.19 238 TYR A N 1
ATOM 1778 C CA . TYR A 1 238 ? 22.579 16.099 -15.206 1.00 82.19 238 TYR A CA 1
ATOM 1779 C C . TYR A 1 238 ? 21.979 15.636 -13.881 1.00 82.19 238 TYR A C 1
ATOM 1781 O O . TYR A 1 238 ? 21.989 14.441 -13.593 1.00 82.19 238 TYR A O 1
ATOM 1789 N N . GLN A 1 239 ? 21.400 16.547 -13.096 1.00 79.06 239 GLN A N 1
ATOM 1790 C CA . GLN A 1 239 ? 20.649 16.180 -11.892 1.00 79.06 239 GLN A CA 1
ATOM 1791 C C . GLN A 1 239 ? 19.397 15.378 -12.264 1.00 79.06 239 GLN A C 1
ATOM 1793 O O . GLN A 1 239 ? 19.172 14.286 -11.738 1.00 79.06 239 GLN A O 1
ATOM 1798 N N . ILE A 1 240 ? 18.629 15.870 -13.244 1.00 80.69 240 ILE A N 1
ATOM 1799 C CA . ILE A 1 240 ? 17.447 15.188 -13.788 1.00 80.69 240 ILE A CA 1
ATOM 1800 C C . ILE A 1 240 ? 17.829 13.817 -14.361 1.00 80.69 240 ILE A C 1
ATOM 1802 O O . ILE A 1 240 ? 17.178 12.824 -14.038 1.00 80.69 240 ILE A O 1
ATOM 1806 N N . GLY A 1 241 ? 18.894 13.741 -15.167 1.00 84.00 241 GLY A N 1
ATOM 1807 C CA . GLY A 1 241 ? 19.397 12.486 -15.730 1.00 84.00 241 GLY A CA 1
ATOM 1808 C C . GLY A 1 241 ? 19.805 11.490 -14.645 1.00 84.00 241 GLY A C 1
ATOM 1809 O O . GLY A 1 241 ? 19.335 10.355 -14.627 1.00 84.00 241 GLY A O 1
ATOM 1810 N N . THR A 1 242 ? 20.593 11.928 -13.667 1.00 86.88 242 THR A N 1
ATOM 1811 C CA . THR A 1 242 ? 21.009 11.096 -12.526 1.00 86.88 242 THR A CA 1
ATOM 1812 C C . THR A 1 242 ? 19.808 10.558 -11.742 1.00 86.88 242 THR A C 1
ATOM 1814 O O . THR A 1 242 ? 19.765 9.371 -11.416 1.00 86.88 242 THR A O 1
ATOM 1817 N N . ASN A 1 243 ? 18.789 11.388 -11.507 1.00 84.69 243 ASN A N 1
ATOM 1818 C CA . ASN A 1 243 ? 17.546 10.973 -10.858 1.00 84.69 243 ASN A CA 1
ATOM 1819 C C . ASN A 1 243 ? 16.754 9.960 -11.708 1.00 84.69 243 ASN A C 1
ATOM 1821 O O . ASN A 1 243 ? 16.237 8.963 -11.196 1.00 84.69 243 ASN A O 1
ATOM 1825 N N . ALA A 1 244 ? 16.683 10.171 -13.026 1.00 84.38 244 ALA A N 1
ATOM 1826 C CA . ALA A 1 244 ? 16.047 9.232 -13.947 1.00 84.38 244 ALA A CA 1
ATOM 1827 C C . ALA A 1 244 ? 16.748 7.862 -13.925 1.00 84.38 244 ALA A C 1
ATOM 1829 O O . ALA A 1 244 ? 16.077 6.831 -13.855 1.00 84.38 244 ALA A O 1
ATOM 1830 N N . ALA A 1 245 ? 18.084 7.843 -13.907 1.00 90.06 245 ALA A N 1
ATOM 1831 C CA . ALA A 1 245 ? 18.880 6.624 -13.782 1.00 90.06 245 ALA A CA 1
ATOM 1832 C C . ALA A 1 245 ? 18.649 5.910 -12.442 1.00 90.06 245 ALA A C 1
ATOM 1834 O O . ALA A 1 245 ? 18.357 4.714 -12.427 1.00 90.06 245 ALA A O 1
ATOM 1835 N N . TYR A 1 246 ? 18.696 6.642 -11.327 1.00 89.81 246 TYR A N 1
ATOM 1836 C CA . TYR A 1 246 ? 18.425 6.100 -9.995 1.00 89.81 246 TYR A CA 1
ATOM 1837 C C . TYR A 1 246 ? 17.043 5.430 -9.913 1.00 89.81 246 TYR A C 1
ATOM 1839 O O . TYR A 1 246 ? 16.928 4.290 -9.457 1.00 89.81 246 TYR A O 1
ATOM 1847 N N . ASN A 1 247 ? 15.996 6.083 -10.429 1.00 86.31 247 ASN A N 1
ATOM 1848 C CA . ASN A 1 247 ? 14.635 5.538 -10.435 1.00 86.31 247 ASN A CA 1
ATOM 1849 C C . ASN A 1 247 ? 14.454 4.356 -11.399 1.00 86.31 247 ASN A C 1
ATOM 1851 O O . ASN A 1 247 ? 13.707 3.419 -11.089 1.00 86.31 247 ASN A O 1
ATOM 1855 N N . ALA A 1 248 ? 15.141 4.364 -12.544 1.00 87.31 248 ALA A N 1
ATOM 1856 C CA . ALA A 1 248 ? 15.132 3.242 -13.477 1.00 87.31 248 ALA A CA 1
ATOM 1857 C C . ALA A 1 248 ? 15.762 1.990 -12.847 1.00 87.31 248 ALA A C 1
ATOM 1859 O O . ALA A 1 248 ? 15.156 0.917 -12.891 1.00 87.31 248 ALA A O 1
ATOM 1860 N N . VAL A 1 249 ? 16.918 2.129 -12.182 1.00 92.62 249 VAL A N 1
ATOM 1861 C CA . VAL A 1 249 ? 17.542 1.020 -11.441 1.00 92.62 249 VAL A CA 1
ATOM 1862 C C . VAL A 1 249 ? 16.657 0.577 -10.285 1.00 92.62 249 VAL A C 1
ATOM 1864 O O . VAL A 1 249 ? 16.443 -0.621 -10.114 1.00 92.62 249 VAL A O 1
ATOM 1867 N N . ARG A 1 250 ? 16.088 1.513 -9.516 1.00 90.25 250 ARG A N 1
ATOM 1868 C CA . ARG A 1 250 ? 15.163 1.176 -8.428 1.00 90.25 250 ARG A CA 1
ATOM 1869 C C . ARG A 1 250 ? 14.017 0.304 -8.934 1.00 90.25 250 ARG A C 1
ATOM 1871 O O . ARG A 1 250 ? 13.750 -0.736 -8.344 1.00 90.25 250 ARG A O 1
ATOM 1878 N N . THR A 1 251 ? 13.378 0.692 -10.036 1.00 87.00 251 THR A N 1
ATOM 1879 C CA . THR A 1 251 ? 12.288 -0.083 -10.652 1.00 87.00 251 THR A CA 1
ATOM 1880 C C . THR A 1 251 ? 12.761 -1.480 -11.055 1.00 87.00 251 THR A C 1
ATOM 1882 O O . THR A 1 251 ? 12.096 -2.463 -10.736 1.00 87.00 251 THR A O 1
ATOM 1885 N N . ALA A 1 252 ? 13.932 -1.588 -11.688 1.00 89.56 252 ALA A N 1
ATOM 1886 C CA . ALA A 1 252 ? 14.503 -2.860 -12.127 1.00 89.56 252 ALA A CA 1
ATOM 1887 C C . ALA A 1 252 ? 14.824 -3.816 -10.963 1.00 89.56 252 ALA A C 1
ATOM 1889 O O . ALA A 1 252 ? 14.505 -5.005 -11.018 1.00 89.56 252 ALA A O 1
ATOM 1890 N N . VAL A 1 253 ? 15.428 -3.295 -9.892 1.00 92.38 253 VAL A N 1
ATOM 1891 C CA . VAL A 1 253 ? 15.821 -4.076 -8.711 1.00 92.38 253 VAL A CA 1
ATOM 1892 C C . VAL A 1 253 ? 14.593 -4.466 -7.885 1.00 92.38 253 VAL A C 1
ATOM 1894 O O . VAL A 1 253 ? 14.457 -5.628 -7.503 1.00 92.38 253 VAL A O 1
ATOM 1897 N N . PHE A 1 254 ? 13.662 -3.538 -7.643 1.00 91.25 254 PHE A N 1
ATOM 1898 C CA . PHE A 1 254 ? 12.442 -3.830 -6.884 1.00 91.25 254 PHE A CA 1
ATOM 1899 C C . PHE A 1 254 ? 11.517 -4.797 -7.619 1.00 91.25 254 PHE A C 1
ATOM 1901 O O . PHE A 1 254 ? 10.917 -5.637 -6.962 1.00 91.25 254 PHE A O 1
ATOM 1908 N N . ALA A 1 255 ? 11.451 -4.752 -8.955 1.00 87.50 255 ALA A N 1
ATOM 1909 C CA . ALA A 1 255 ? 10.716 -5.744 -9.741 1.00 87.50 255 ALA A CA 1
ATOM 1910 C C . ALA A 1 255 ? 11.067 -7.186 -9.342 1.00 87.50 255 ALA A C 1
ATOM 1912 O O . ALA A 1 255 ? 10.194 -8.046 -9.252 1.00 87.50 255 ALA A O 1
ATOM 1913 N N . ARG A 1 256 ? 12.339 -7.427 -9.017 1.00 90.06 256 ARG A N 1
ATOM 1914 C CA . ARG A 1 256 ? 12.853 -8.743 -8.634 1.00 90.06 256 ARG A CA 1
ATOM 1915 C C . ARG A 1 256 ? 12.750 -9.001 -7.130 1.00 90.06 256 ARG A C 1
ATOM 1917 O O . ARG A 1 256 ? 12.308 -10.077 -6.730 1.00 90.06 256 ARG A O 1
ATOM 1924 N N . TYR A 1 257 ? 13.161 -8.025 -6.316 1.00 91.31 257 TYR A N 1
ATOM 1925 C CA . TYR A 1 257 ? 13.491 -8.242 -4.901 1.00 91.31 257 TYR A CA 1
ATOM 1926 C C . TYR A 1 257 ? 12.643 -7.459 -3.898 1.00 91.31 257 TYR A C 1
ATOM 1928 O O . TYR A 1 257 ? 12.735 -7.744 -2.707 1.00 91.31 257 TYR A O 1
ATOM 1936 N N . GLY A 1 258 ? 11.811 -6.509 -4.334 1.00 90.94 258 GLY A N 1
ATOM 1937 C CA . GLY A 1 258 ? 11.112 -5.603 -3.425 1.00 90.94 258 GLY A CA 1
ATOM 1938 C C . GLY A 1 258 ? 9.615 -5.465 -3.657 1.00 90.94 258 GLY A C 1
ATOM 1939 O O . GLY A 1 258 ? 9.072 -5.790 -4.710 1.00 90.94 258 GLY A O 1
ATOM 1940 N N . PHE A 1 259 ? 8.954 -4.926 -2.640 1.00 89.81 259 PHE A N 1
ATOM 1941 C CA . PHE A 1 259 ? 7.602 -4.405 -2.731 1.00 89.81 259 PHE A CA 1
ATOM 1942 C C . PHE A 1 259 ? 7.639 -2.910 -3.044 1.00 89.81 259 PHE A C 1
ATOM 1944 O O . PHE A 1 259 ? 8.467 -2.169 -2.510 1.00 89.81 259 PHE A O 1
ATOM 1951 N N . GLY A 1 260 ? 6.727 -2.438 -3.885 1.00 86.00 260 GLY A N 1
ATOM 1952 C CA . GLY A 1 260 ? 6.598 -1.008 -4.136 1.00 86.00 260 GLY A CA 1
ATOM 1953 C C . GLY A 1 260 ? 5.519 -0.665 -5.147 1.00 86.00 260 GLY A C 1
ATOM 1954 O O . GLY A 1 260 ? 5.150 -1.476 -5.992 1.00 86.00 260 GLY A O 1
ATOM 1955 N N . GLN A 1 261 ? 5.022 0.568 -5.073 1.00 83.88 261 GLN A N 1
ATOM 1956 C CA . GLN A 1 261 ? 4.139 1.116 -6.094 1.00 83.88 261 GLN A CA 1
ATOM 1957 C C . GLN A 1 261 ? 4.977 1.764 -7.204 1.00 83.88 261 GLN A C 1
ATOM 1959 O O . GLN A 1 261 ? 5.781 2.661 -6.943 1.00 83.88 261 GLN A O 1
ATOM 1964 N N . PHE A 1 262 ? 4.768 1.315 -8.438 1.00 83.31 262 PHE A N 1
ATOM 1965 C CA . PHE A 1 262 ? 5.449 1.808 -9.633 1.00 83.31 262 PHE A CA 1
ATOM 1966 C C . PHE A 1 262 ? 4.446 2.363 -10.637 1.00 83.31 262 PHE A C 1
ATOM 1968 O O . PHE A 1 262 ? 3.231 2.175 -10.513 1.00 83.31 262 PHE A O 1
ATOM 1975 N N . PHE A 1 263 ? 4.976 3.073 -11.627 1.00 82.94 263 PHE A N 1
ATOM 1976 C CA . PHE A 1 263 ? 4.222 3.619 -12.742 1.00 82.94 263 PHE A CA 1
ATOM 1977 C C . PHE A 1 263 ? 4.879 3.165 -14.038 1.00 82.94 263 PHE A C 1
ATOM 1979 O O . PHE A 1 263 ? 6.096 3.260 -14.178 1.00 82.94 263 PHE A O 1
ATOM 1986 N N . ALA A 1 264 ? 4.073 2.687 -14.979 1.00 83.88 264 ALA A N 1
ATOM 1987 C CA . ALA A 1 264 ? 4.527 2.363 -16.325 1.00 83.88 264 ALA A CA 1
ATOM 1988 C C . ALA A 1 264 ? 3.519 2.882 -17.360 1.00 83.88 264 ALA A C 1
ATOM 1990 O O . ALA A 1 264 ? 2.312 2.836 -17.103 1.00 83.88 264 ALA A O 1
ATOM 1991 N N . PRO A 1 265 ? 3.967 3.354 -18.534 1.00 85.44 265 PRO A N 1
ATOM 1992 C CA . PRO A 1 265 ? 3.074 3.708 -19.632 1.00 85.44 265 PRO A CA 1
ATOM 1993 C C . PRO A 1 265 ? 2.514 2.426 -20.266 1.00 85.44 265 PRO A C 1
ATOM 1995 O O . PRO A 1 265 ? 3.068 1.874 -21.216 1.00 85.44 265 PRO A O 1
ATOM 1998 N N . ILE A 1 266 ? 1.411 1.919 -19.713 1.00 87.69 266 ILE A N 1
ATOM 1999 C CA . ILE A 1 266 ? 0.744 0.711 -20.205 1.00 87.69 266 ILE A CA 1
ATOM 2000 C C . ILE A 1 266 ? -0.289 1.114 -21.257 1.00 87.69 266 ILE A C 1
ATOM 2002 O O . ILE A 1 266 ? -1.394 1.551 -20.942 1.00 87.69 266 ILE A O 1
ATOM 2006 N N . LYS A 1 267 ? 0.087 0.957 -22.527 1.00 90.62 267 LYS A N 1
ATOM 2007 C CA . LYS A 1 267 ? -0.746 1.297 -23.688 1.00 90.62 267 LYS A CA 1
ATOM 2008 C C . LYS A 1 267 ? -1.181 0.042 -24.440 1.00 90.62 267 LYS A C 1
ATOM 2010 O O . LYS A 1 267 ? -0.460 -0.953 -24.457 1.00 90.62 267 LYS A O 1
ATOM 2015 N N . LEU A 1 268 ? -2.332 0.112 -25.107 1.00 91.75 268 LEU A N 1
ATOM 2016 C CA . LEU A 1 268 ? -2.871 -0.939 -25.973 1.00 91.75 268 LEU A CA 1
ATOM 2017 C C . LEU A 1 268 ? -2.939 -0.477 -27.427 1.00 91.75 268 LEU A C 1
ATOM 2019 O O . LEU A 1 268 ? -3.368 0.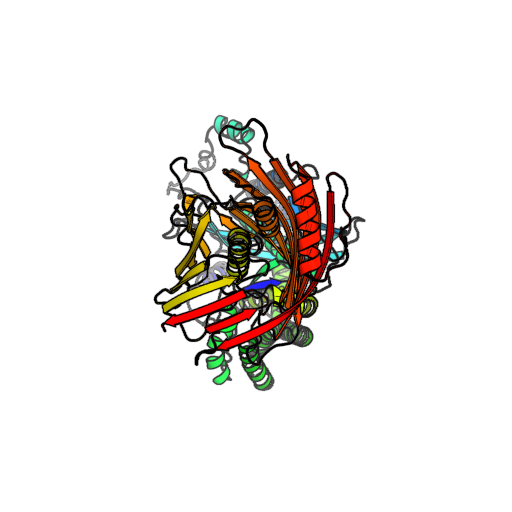637 -27.738 1.00 91.75 268 LEU A O 1
ATOM 2023 N N . ALA A 1 269 ? -2.505 -1.340 -28.338 1.00 89.50 269 ALA A N 1
ATOM 2024 C CA . ALA A 1 269 ? -2.438 -1.054 -29.756 1.00 89.50 269 ALA A CA 1
ATOM 2025 C C . ALA A 1 269 ? -3.765 -1.348 -30.451 1.00 89.50 269 ALA A C 1
ATOM 2027 O O . ALA A 1 269 ? -4.381 -2.396 -30.254 1.00 89.50 269 ALA A O 1
ATOM 2028 N N . VAL A 1 270 ? -4.170 -0.435 -31.330 1.00 87.19 270 VAL A N 1
ATOM 2029 C CA . VAL A 1 270 ? -5.297 -0.632 -32.238 1.00 87.19 270 VAL A CA 1
ATOM 2030 C C . VAL A 1 270 ? -4.879 -1.531 -33.398 1.00 87.19 270 VAL A C 1
ATOM 2032 O O . VAL A 1 270 ? -4.045 -1.128 -34.211 1.00 87.19 270 VAL A O 1
ATOM 2035 N N . ILE A 1 271 ? -5.528 -2.689 -33.521 1.00 88.62 271 ILE A N 1
ATOM 2036 C CA . ILE A 1 271 ? -5.325 -3.624 -34.634 1.00 88.62 271 ILE A CA 1
ATOM 2037 C C . ILE A 1 271 ? -6.314 -3.295 -35.750 1.00 88.62 271 ILE A C 1
ATOM 2039 O O . ILE A 1 271 ? -7.520 -3.148 -35.516 1.00 88.62 271 ILE A O 1
ATOM 2043 N N . LYS A 1 272 ? -5.835 -3.086 -36.977 1.00 82.94 272 LYS A N 1
ATOM 2044 C CA . LYS A 1 272 ? -6.705 -2.607 -38.063 1.00 82.94 272 LYS A CA 1
ATOM 2045 C C . LYS A 1 272 ? -7.648 -3.688 -38.559 1.00 82.94 272 LYS A C 1
ATOM 2047 O O . LYS A 1 272 ? -8.798 -3.363 -38.871 1.00 82.94 272 LYS A O 1
ATOM 2052 N N . GLU A 1 273 ? -7.153 -4.915 -38.598 1.00 81.69 273 GLU A N 1
ATOM 2053 C CA . GLU A 1 273 ? -7.783 -6.125 -39.107 1.00 81.69 273 GLU A CA 1
ATOM 2054 C C . GLU A 1 273 ? -8.912 -6.629 -38.186 1.00 81.69 273 GLU A C 1
ATOM 2056 O O . GLU A 1 273 ? -9.779 -7.360 -38.656 1.00 81.69 273 GLU A O 1
ATOM 2061 N N . SER A 1 274 ? -8.996 -6.163 -36.928 1.00 83.88 274 SER A N 1
ATOM 2062 C CA . SER A 1 274 ? -10.116 -6.457 -36.019 1.00 83.88 274 SER A CA 1
ATOM 2063 C C . SER A 1 274 ? -10.902 -5.198 -35.640 1.00 83.88 274 SER A C 1
ATOM 2065 O O . SER A 1 274 ? -10.433 -4.314 -34.918 1.00 83.88 274 SER A O 1
ATOM 2067 N N . LYS A 1 275 ? -12.157 -5.119 -36.101 1.00 85.62 275 LYS A N 1
ATOM 2068 C CA . LYS A 1 275 ? -13.097 -4.068 -35.669 1.00 85.62 275 LYS A CA 1
ATOM 2069 C C . LYS A 1 275 ? -13.486 -4.218 -34.201 1.00 85.62 275 LYS A C 1
ATOM 2071 O O . LYS A 1 275 ? -13.784 -3.207 -33.570 1.00 85.62 275 LYS A O 1
ATOM 2076 N N . GLU A 1 276 ? -13.492 -5.441 -33.685 1.00 86.44 276 GLU A N 1
ATOM 2077 C CA . GLU A 1 276 ? -13.905 -5.715 -32.315 1.00 86.44 276 GLU A CA 1
ATOM 2078 C C . GLU A 1 276 ? -12.845 -5.249 -31.317 1.00 86.44 276 GLU A C 1
ATOM 2080 O O . GLU A 1 276 ? -13.163 -4.506 -30.389 1.00 86.44 276 GLU A O 1
ATOM 2085 N N . SER A 1 277 ? -11.563 -5.485 -31.618 1.00 83.31 277 SER A N 1
ATOM 2086 C CA . SER A 1 277 ? -10.439 -4.961 -30.833 1.00 83.31 277 SER A CA 1
ATOM 2087 C C . SER A 1 277 ? -10.530 -3.449 -30.590 1.00 83.31 277 SER A C 1
ATOM 2089 O O . SER A 1 277 ? -10.329 -2.973 -29.475 1.00 83.31 277 SER A O 1
ATOM 2091 N N . LYS A 1 278 ? -10.930 -2.676 -31.610 1.00 86.00 278 LYS A N 1
ATOM 2092 C CA . LYS A 1 278 ? -11.094 -1.216 -31.520 1.00 86.00 278 LYS A CA 1
ATOM 2093 C C . LYS A 1 278 ? -12.148 -0.795 -30.504 1.00 86.00 278 LYS A C 1
ATOM 2095 O O . LYS A 1 278 ? -11.967 0.243 -29.871 1.00 86.00 278 LYS A O 1
ATOM 2100 N N . LYS A 1 279 ? -13.240 -1.554 -30.381 1.00 89.62 279 LYS A N 1
ATOM 2101 C CA . LYS A 1 279 ? -14.313 -1.266 -29.420 1.00 89.62 279 LYS A CA 1
ATOM 2102 C C . LYS A 1 279 ? -13.905 -1.646 -28.002 1.00 89.62 279 LYS A C 1
ATOM 2104 O O . LYS A 1 279 ? -14.282 -0.950 -27.070 1.00 89.62 279 LYS A O 1
ATOM 2109 N N . MET A 1 280 ? -13.127 -2.716 -27.860 1.00 92.69 280 MET A N 1
ATOM 2110 C CA . MET A 1 280 ? -12.726 -3.265 -26.565 1.00 92.69 280 MET A CA 1
ATOM 2111 C C . MET A 1 280 ? -11.570 -2.499 -25.907 1.00 92.69 280 MET A C 1
ATOM 2113 O O . MET A 1 280 ? -11.484 -2.499 -24.687 1.00 92.69 280 MET A O 1
ATOM 2117 N N . ILE A 1 281 ? -10.730 -1.785 -26.669 1.00 90.62 281 ILE A N 1
ATOM 2118 C CA . ILE A 1 281 ? -9.579 -1.038 -26.119 1.00 90.62 281 ILE A CA 1
ATOM 2119 C C . ILE A 1 281 ? -9.977 -0.025 -25.044 1.00 90.62 281 ILE A C 1
ATOM 2121 O O . ILE A 1 281 ? -9.359 -0.011 -23.989 1.00 90.62 281 ILE A O 1
ATOM 2125 N N . ALA A 1 282 ? -10.966 0.838 -25.299 1.00 89.94 282 ALA A N 1
ATOM 2126 C CA . ALA A 1 282 ? -11.322 1.886 -24.338 1.00 89.94 282 ALA A CA 1
ATOM 2127 C C . ALA A 1 282 ? -11.865 1.305 -23.019 1.00 89.94 282 ALA A C 1
ATOM 2129 O O . ALA A 1 282 ? -11.363 1.698 -21.968 1.00 89.94 282 ALA A O 1
ATOM 2130 N N . PRO A 1 283 ? -12.790 0.324 -23.043 1.00 90.38 283 PRO A N 1
ATOM 2131 C CA . PRO A 1 283 ? -13.136 -0.430 -21.850 1.00 90.38 283 PRO A CA 1
ATOM 2132 C C . PRO A 1 283 ? -11.898 -1.037 -21.166 1.00 90.38 283 PRO A C 1
ATOM 2134 O O . PRO A 1 283 ? -11.712 -0.836 -19.970 1.00 90.38 283 PRO A O 1
ATOM 2137 N N . THR A 1 284 ? -11.049 -1.785 -21.877 1.00 92.50 284 THR A N 1
ATOM 2138 C CA . THR A 1 284 ? -9.888 -2.465 -21.269 1.00 92.50 284 THR A CA 1
ATOM 2139 C C . THR A 1 284 ? -8.909 -1.480 -20.626 1.00 92.50 284 THR A C 1
ATOM 2141 O O . THR A 1 284 ? -8.443 -1.719 -19.519 1.00 92.50 284 THR A O 1
ATOM 2144 N N . LEU A 1 285 ? -8.639 -0.340 -21.268 1.00 90.25 285 LEU A N 1
ATOM 2145 C CA . LEU A 1 285 ? -7.820 0.727 -20.685 1.00 90.25 285 LEU A CA 1
ATOM 2146 C C . LEU A 1 285 ? -8.474 1.337 -19.443 1.00 90.25 285 LEU A C 1
ATOM 2148 O O . LEU A 1 285 ? -7.770 1.617 -18.478 1.00 90.25 285 LEU A O 1
ATOM 2152 N N . ALA A 1 286 ? -9.803 1.481 -19.421 1.00 87.00 286 ALA A N 1
ATOM 2153 C CA . ALA A 1 286 ? -10.516 1.963 -18.240 1.00 87.00 286 ALA A CA 1
ATOM 2154 C C . ALA A 1 286 ? -10.352 1.022 -17.033 1.00 87.00 286 ALA A C 1
ATOM 2156 O O . ALA A 1 286 ? -10.281 1.505 -15.907 1.00 87.00 286 ALA A O 1
ATOM 2157 N N . ALA A 1 287 ? -10.213 -0.292 -17.253 1.00 87.62 287 ALA A N 1
ATOM 2158 C CA . ALA A 1 287 ? -9.875 -1.238 -16.185 1.00 87.62 287 ALA A CA 1
ATOM 2159 C C . ALA A 1 287 ? -8.452 -1.019 -15.631 1.00 87.62 287 ALA A C 1
ATOM 2161 O O . ALA A 1 287 ? -8.196 -1.283 -14.461 1.00 87.62 287 ALA A O 1
ATOM 2162 N N . PHE A 1 288 ? -7.518 -0.509 -16.442 1.00 87.31 288 PHE A N 1
ATOM 2163 C CA . PHE A 1 288 ? -6.157 -0.188 -15.995 1.00 87.31 288 PHE A CA 1
ATOM 2164 C C . PHE A 1 288 ? -6.080 1.178 -15.296 1.00 87.31 288 PHE A C 1
ATOM 2166 O O . PHE A 1 288 ? -5.414 1.306 -14.271 1.00 87.31 288 PHE A O 1
ATOM 2173 N N . GLU A 1 289 ? -6.748 2.192 -15.854 1.00 79.00 289 GLU A N 1
ATOM 2174 C CA . GLU A 1 289 ? -6.748 3.583 -15.375 1.00 79.00 289 GLU A CA 1
ATOM 2175 C C . GLU A 1 289 ? -7.621 3.782 -14.130 1.00 79.00 289 GLU A C 1
ATOM 2177 O O . GLU A 1 289 ? -7.237 4.500 -13.208 1.00 79.00 289 GLU A O 1
ATOM 2182 N N . GLY A 1 290 ? -8.798 3.153 -14.108 1.00 63.66 290 GLY A N 1
ATOM 2183 C CA . GLY A 1 290 ? -9.852 3.388 -13.123 1.00 63.66 290 GLY A CA 1
ATOM 2184 C C . GLY A 1 290 ? -9.828 2.457 -11.915 1.00 63.66 290 GLY A C 1
ATOM 2185 O O . GLY A 1 290 ? -10.712 2.567 -11.060 1.00 63.66 290 GLY A O 1
ATOM 2186 N N . LYS A 1 291 ? -8.852 1.543 -11.822 1.00 69.31 291 LYS A N 1
ATOM 2187 C CA . LYS A 1 291 ? -8.803 0.597 -10.707 1.00 69.31 291 LYS A CA 1
ATOM 2188 C C . LYS A 1 291 ? -8.639 1.348 -9.382 1.00 69.31 291 LYS A C 1
ATOM 2190 O O . LYS A 1 291 ? -7.715 2.140 -9.182 1.00 69.31 291 LYS A O 1
ATOM 2195 N N . LYS A 1 292 ? -9.561 1.101 -8.452 1.00 60.69 292 LYS A N 1
ATOM 2196 C CA . LYS A 1 292 ? -9.514 1.686 -7.100 1.00 60.69 292 LYS A CA 1
ATOM 2197 C C . LYS A 1 292 ? -8.500 0.974 -6.199 1.00 60.69 292 LYS A C 1
ATOM 2199 O O . LYS A 1 292 ? -8.034 1.560 -5.223 1.00 60.69 292 LYS A O 1
ATOM 2204 N N . GLY A 1 293 ? -8.163 -0.267 -6.544 1.00 64.69 293 GLY A N 1
ATOM 2205 C CA . GLY A 1 293 ? -7.217 -1.117 -5.837 1.00 64.69 293 GLY A CA 1
ATOM 2206 C C . GLY A 1 293 ? -5.852 -1.259 -6.532 1.00 64.69 293 GLY A C 1
ATOM 2207 O O . GLY A 1 293 ? -5.570 -0.652 -7.565 1.00 64.69 293 GLY A O 1
ATOM 2208 N N . LEU A 1 294 ? -4.973 -2.061 -5.936 1.00 71.31 294 LEU A N 1
ATOM 2209 C CA . LEU A 1 294 ? -3.647 -2.403 -6.454 1.00 71.31 294 LEU A CA 1
ATOM 2210 C C . LEU A 1 294 ? -3.691 -3.472 -7.559 1.00 71.31 294 LEU A C 1
ATOM 2212 O O . LEU A 1 294 ? -2.865 -3.421 -8.478 1.00 71.31 294 LEU A O 1
ATOM 2216 N N . LEU A 1 295 ? -4.669 -4.379 -7.499 1.00 77.62 295 LEU A N 1
ATOM 2217 C CA . LEU A 1 295 ? -4.944 -5.447 -8.462 1.00 77.62 295 LEU A CA 1
ATOM 2218 C C . LEU A 1 295 ? -6.261 -5.200 -9.202 1.00 77.62 295 LEU A C 1
ATOM 2220 O O . LEU A 1 295 ? -7.119 -4.452 -8.732 1.00 77.62 295 LEU A O 1
ATOM 2224 N N . LEU A 1 296 ? -6.430 -5.883 -10.335 1.00 83.88 296 LEU A N 1
ATOM 2225 C CA . LEU A 1 296 ? -7.718 -5.934 -11.019 1.00 83.88 296 LEU A CA 1
ATOM 2226 C C . LEU A 1 296 ? -8.716 -6.775 -10.216 1.00 83.88 296 LEU A C 1
ATOM 2228 O O . LEU A 1 296 ? -8.419 -7.889 -9.783 1.00 83.88 296 LEU A O 1
ATOM 2232 N N . THR A 1 297 ? -9.919 -6.246 -10.055 1.00 79.50 297 THR A N 1
ATOM 2233 C CA . THR A 1 297 ? -11.087 -6.966 -9.547 1.00 79.50 297 THR A CA 1
ATOM 2234 C C . THR A 1 297 ? -11.510 -8.072 -10.516 1.00 79.50 297 THR A C 1
ATOM 2236 O O . THR A 1 297 ? -11.138 -8.079 -11.691 1.00 79.50 297 THR A O 1
ATOM 2239 N N . LYS A 1 298 ? -12.332 -9.019 -10.049 1.00 83.19 298 LYS A N 1
ATOM 2240 C CA . LYS A 1 298 ? -12.847 -10.102 -10.901 1.00 83.19 298 LYS A CA 1
ATOM 2241 C C . LYS A 1 298 ? -13.563 -9.589 -12.172 1.00 83.19 298 LYS A C 1
ATOM 2243 O O . LYS A 1 298 ? -13.202 -10.068 -13.247 1.00 83.19 298 LYS A O 1
ATOM 2248 N N . PRO A 1 299 ? -14.474 -8.592 -12.112 1.00 84.88 299 PRO A N 1
ATOM 2249 C CA . PRO A 1 299 ? -15.087 -8.029 -13.320 1.00 84.88 299 PRO A CA 1
ATOM 2250 C C . PRO A 1 299 ? -14.072 -7.384 -14.277 1.00 84.88 299 PRO A C 1
ATOM 2252 O O . PRO A 1 299 ? -14.159 -7.561 -15.492 1.00 84.88 299 PRO A O 1
ATOM 2255 N N . GLU A 1 300 ? -13.070 -6.679 -13.743 1.00 88.62 300 GLU A N 1
ATOM 2256 C CA . GLU A 1 300 ? -11.999 -6.082 -14.551 1.00 88.62 300 GLU A CA 1
ATOM 2257 C C . GLU A 1 300 ? -11.147 -7.165 -15.237 1.00 88.62 300 GLU A C 1
ATOM 2259 O O . GLU A 1 300 ? -10.848 -7.052 -16.427 1.00 88.62 300 GLU A O 1
ATOM 2264 N N . LYS A 1 301 ? -10.814 -8.259 -14.535 1.00 91.12 301 LYS A N 1
ATOM 2265 C CA . LYS A 1 301 ? -10.096 -9.408 -15.112 1.00 91.12 301 LYS A CA 1
ATOM 2266 C C . LYS A 1 301 ? -10.896 -10.081 -16.225 1.00 91.12 301 LYS A C 1
ATOM 2268 O O . LYS A 1 301 ? -10.332 -10.383 -17.272 1.00 91.12 301 LYS A O 1
ATOM 2273 N N . GLU A 1 302 ? -12.201 -10.284 -16.054 1.00 93.00 302 GLU A N 1
ATOM 2274 C CA . GLU A 1 302 ? -13.062 -10.865 -17.097 1.00 93.00 302 GLU A CA 1
ATOM 2275 C C . GLU A 1 302 ? -13.054 -10.021 -18.379 1.00 93.00 302 GLU A C 1
ATOM 2277 O O . GLU A 1 302 ? -12.972 -10.552 -19.493 1.00 93.00 302 GLU A O 1
ATOM 2282 N N . GLN A 1 303 ? -13.060 -8.699 -18.222 1.00 92.62 303 GLN A N 1
ATOM 2283 C CA . GLN A 1 303 ? -12.998 -7.753 -19.325 1.00 92.62 303 GLN A CA 1
ATOM 2284 C C . GLN A 1 303 ? -11.643 -7.778 -20.051 1.00 92.62 303 GLN A C 1
ATOM 2286 O O . GLN A 1 303 ? -11.600 -7.835 -21.284 1.00 92.62 303 GLN A O 1
ATOM 2291 N N . VAL A 1 304 ? -10.533 -7.807 -19.308 1.00 95.38 304 VAL A N 1
ATOM 2292 C CA . VAL A 1 304 ? -9.180 -7.949 -19.876 1.00 95.38 304 VAL A CA 1
ATOM 2293 C C . VAL A 1 304 ? -9.019 -9.305 -20.572 1.00 95.38 304 VAL A C 1
ATOM 2295 O O . VAL A 1 304 ? -8.495 -9.368 -21.684 1.00 95.38 304 VAL A O 1
ATOM 2298 N N . ALA A 1 305 ? -9.542 -10.385 -19.986 1.00 96.81 305 ALA A N 1
ATOM 2299 C CA . ALA A 1 305 ? -9.514 -11.729 -20.562 1.00 96.81 305 ALA A CA 1
ATOM 2300 C C . ALA A 1 305 ? -10.336 -11.839 -21.853 1.00 96.81 305 ALA A C 1
ATOM 2302 O O . ALA A 1 305 ? -9.974 -12.589 -22.761 1.00 96.81 305 ALA A O 1
ATOM 2303 N N . ALA A 1 306 ? -11.446 -11.107 -21.972 1.00 95.75 306 ALA A N 1
ATOM 2304 C CA . ALA A 1 306 ? -12.190 -11.025 -23.225 1.00 95.75 306 ALA A CA 1
ATOM 2305 C C . ALA A 1 306 ? -11.338 -10.394 -24.339 1.00 95.75 306 ALA A C 1
ATOM 2307 O O . ALA A 1 306 ? -11.282 -10.935 -25.443 1.00 95.75 306 ALA A O 1
ATOM 2308 N N . PHE A 1 307 ? -10.630 -9.299 -24.045 1.00 96.31 307 PHE A N 1
ATOM 2309 C CA . PHE A 1 307 ? -9.754 -8.648 -25.022 1.00 96.31 307 PHE A CA 1
ATOM 2310 C C . PHE A 1 307 ? -8.534 -9.508 -25.383 1.00 96.31 307 PHE A C 1
ATOM 2312 O O . PHE A 1 307 ? -8.194 -9.615 -26.559 1.00 96.31 307 PHE A O 1
ATOM 2319 N N . ALA A 1 308 ? -7.913 -10.175 -24.405 1.00 97.00 308 ALA A N 1
ATOM 2320 C CA . ALA A 1 308 ? -6.799 -11.092 -24.649 1.00 97.00 308 ALA A CA 1
ATOM 2321 C C . ALA A 1 308 ? -7.198 -12.238 -25.597 1.00 97.00 308 ALA A C 1
ATOM 2323 O O . ALA A 1 308 ? -6.489 -12.506 -26.564 1.00 97.00 308 ALA A O 1
ATOM 2324 N N . ARG A 1 309 ? -8.372 -12.850 -25.387 1.00 96.25 309 ARG A N 1
ATOM 2325 C CA . ARG A 1 309 ? -8.900 -13.907 -26.270 1.00 96.25 309 ARG A CA 1
ATOM 2326 C C . ARG A 1 309 ? -9.134 -13.422 -27.702 1.00 96.25 309 ARG A C 1
ATOM 2328 O O . ARG A 1 309 ? -8.800 -14.137 -28.640 1.00 96.25 309 ARG A O 1
ATOM 2335 N N . GLU A 1 310 ? -9.666 -12.213 -27.882 1.00 94.69 310 GLU A N 1
ATOM 2336 C CA . GLU A 1 310 ? -9.799 -11.597 -29.212 1.00 94.69 310 GLU A CA 1
ATOM 2337 C C . GLU A 1 310 ? -8.423 -11.412 -29.878 1.00 94.69 310 GLU A C 1
ATOM 2339 O O . GLU A 1 310 ? -8.253 -11.704 -31.059 1.00 94.69 310 GLU A O 1
ATOM 2344 N N . MET A 1 311 ? -7.402 -10.984 -29.128 1.00 95.38 311 MET A N 1
ATOM 2345 C CA . MET A 1 311 ? -6.037 -10.840 -29.655 1.00 95.38 311 MET A CA 1
ATOM 2346 C C . MET A 1 311 ? -5.405 -12.181 -30.045 1.00 95.38 311 MET A C 1
ATOM 2348 O O . MET A 1 311 ? -4.778 -12.260 -31.101 1.00 95.38 311 MET A O 1
ATOM 2352 N N . GLU A 1 312 ? -5.614 -13.244 -29.264 1.00 95.75 312 GLU A N 1
ATOM 2353 C CA . GLU A 1 312 ? -5.161 -14.597 -29.619 1.00 95.75 312 GLU A CA 1
ATOM 2354 C C . GLU A 1 312 ? -5.815 -15.091 -30.917 1.00 95.75 312 GLU A C 1
ATOM 2356 O O . GLU A 1 312 ? -5.144 -15.697 -31.750 1.00 95.75 312 GLU A O 1
ATOM 2361 N N . GLN A 1 313 ? -7.102 -14.797 -31.126 1.00 93.62 313 GLN A N 1
ATOM 2362 C CA . GLN A 1 313 ? -7.824 -15.173 -32.347 1.00 93.62 313 GLN A CA 1
ATOM 2363 C C . GLN A 1 313 ? -7.334 -14.412 -33.583 1.00 93.62 313 GLN A C 1
ATOM 2365 O O . GLN A 1 313 ? -7.310 -14.966 -34.683 1.00 93.62 313 GLN A O 1
ATOM 2370 N N . VAL A 1 314 ? -6.935 -13.150 -33.417 1.00 91.50 314 VAL A N 1
ATOM 2371 C CA . VAL A 1 314 ? -6.465 -12.293 -34.516 1.00 91.50 314 VAL A CA 1
ATOM 2372 C C . VAL A 1 314 ? -5.005 -12.579 -34.886 1.00 91.50 314 VAL A C 1
ATOM 2374 O O . VAL A 1 314 ? -4.632 -12.424 -36.051 1.00 91.50 314 VAL A O 1
ATOM 2377 N N . LEU A 1 315 ? -4.181 -13.027 -33.933 1.00 93.56 315 LEU A N 1
ATOM 2378 C CA . LEU A 1 315 ? -2.738 -13.232 -34.108 1.00 93.56 315 LEU A CA 1
ATOM 2379 C C . LEU A 1 315 ? -2.343 -14.077 -35.343 1.00 93.56 315 LEU A C 1
ATOM 2381 O O . LEU A 1 315 ? -1.399 -13.683 -36.025 1.00 93.56 315 LEU A O 1
ATOM 2385 N N . PRO A 1 316 ? -3.026 -15.184 -35.705 1.00 91.06 316 PRO A N 1
ATOM 2386 C CA . PRO A 1 316 ? -2.654 -15.977 -36.881 1.00 91.06 316 PRO A CA 1
ATOM 2387 C C . PRO A 1 316 ? -2.928 -15.282 -38.222 1.00 91.06 316 PRO A C 1
ATOM 2389 O O . PRO A 1 316 ? -2.319 -15.634 -39.230 1.00 91.06 316 PRO A O 1
ATOM 2392 N N . ALA A 1 317 ? -3.863 -14.326 -38.253 1.00 87.19 317 ALA A N 1
ATOM 2393 C CA . ALA A 1 317 ? -4.353 -13.684 -39.475 1.00 87.19 317 ALA A CA 1
ATOM 2394 C C . ALA A 1 317 ? -3.849 -12.240 -39.655 1.00 87.19 317 ALA A C 1
ATOM 2396 O O . ALA A 1 317 ? -4.125 -11.610 -40.679 1.00 87.19 317 ALA A O 1
ATOM 2397 N N . VAL A 1 318 ? -3.132 -11.699 -38.666 1.00 88.62 318 VAL A N 1
ATOM 2398 C CA . VAL A 1 318 ? -2.637 -10.322 -38.681 1.00 88.62 318 VAL A CA 1
ATOM 2399 C C . VAL A 1 318 ? -1.433 -10.168 -39.615 1.00 88.62 318 VAL A C 1
ATOM 2401 O O . VAL A 1 318 ? -0.593 -11.059 -39.750 1.00 88.62 318 VAL A O 1
ATOM 2404 N N . SER A 1 319 ? -1.316 -9.011 -40.267 1.00 85.56 319 SER A N 1
ATOM 2405 C CA . SER A 1 319 ? -0.153 -8.716 -41.104 1.00 85.56 319 SER A CA 1
ATOM 2406 C C . SER A 1 319 ? 1.149 -8.676 -40.288 1.00 85.56 319 SER A C 1
ATOM 2408 O O . SER A 1 319 ? 1.159 -8.253 -39.132 1.00 85.56 319 SER A O 1
ATOM 2410 N N . SER A 1 320 ? 2.292 -9.006 -40.907 1.00 81.00 320 SER A N 1
ATOM 2411 C CA . SER A 1 320 ? 3.615 -8.926 -40.250 1.00 81.00 320 SER A CA 1
ATOM 2412 C C . SER A 1 320 ? 3.919 -7.533 -39.675 1.00 81.00 320 SER A C 1
ATOM 2414 O O . SER A 1 320 ? 4.668 -7.388 -38.722 1.00 81.00 320 SER A O 1
ATOM 2416 N N . LYS A 1 321 ? 3.300 -6.476 -40.219 1.00 80.94 321 LYS A N 1
ATOM 2417 C CA . LYS A 1 321 ? 3.455 -5.101 -39.714 1.00 80.94 321 LYS A CA 1
ATOM 2418 C C . LYS A 1 321 ? 2.705 -4.834 -38.405 1.00 80.94 321 LYS A C 1
ATOM 2420 O O . LYS A 1 321 ? 3.011 -3.842 -37.743 1.00 80.94 321 LYS A O 1
ATOM 2425 N N . GLU A 1 322 ? 1.703 -5.642 -38.074 1.00 85.62 322 GLU A N 1
ATOM 2426 C CA . GLU A 1 322 ? 0.852 -5.481 -36.886 1.00 85.62 322 GLU A CA 1
ATOM 2427 C C . GLU A 1 322 ? 1.009 -6.628 -35.880 1.00 85.62 322 GLU A C 1
ATOM 2429 O O . GLU A 1 322 ? 0.593 -6.484 -34.735 1.00 85.62 322 GLU A O 1
ATOM 2434 N N . LYS A 1 323 ? 1.699 -7.712 -36.249 1.00 90.81 323 LYS A N 1
ATOM 2435 C CA . LYS A 1 323 ? 1.964 -8.855 -35.370 1.00 90.81 323 LYS A CA 1
ATOM 2436 C C . LYS A 1 323 ? 2.622 -8.465 -34.044 1.00 90.81 323 LYS A C 1
ATOM 2438 O O . LYS A 1 323 ? 2.127 -8.852 -32.991 1.00 90.81 323 LYS A O 1
ATOM 2443 N N . TRP A 1 324 ? 3.653 -7.619 -34.074 1.00 91.12 324 TRP A N 1
ATOM 2444 C CA . TRP A 1 324 ? 4.302 -7.119 -32.853 1.00 91.12 324 TRP A CA 1
ATOM 2445 C C . TRP A 1 324 ? 3.327 -6.386 -31.916 1.00 91.12 324 TRP A C 1
ATOM 2447 O O . TRP A 1 324 ? 3.445 -6.479 -30.701 1.00 91.12 324 TRP A O 1
ATOM 2457 N N . ALA A 1 325 ? 2.336 -5.682 -32.472 1.00 91.31 325 ALA A N 1
ATOM 2458 C CA . ALA A 1 325 ? 1.358 -4.919 -31.705 1.00 91.31 325 ALA A CA 1
ATOM 2459 C C . ALA A 1 325 ? 0.325 -5.836 -31.027 1.00 91.31 325 ALA A C 1
ATOM 2461 O O . ALA A 1 325 ? -0.120 -5.551 -29.916 1.00 91.31 325 ALA A O 1
ATOM 2462 N N . VAL A 1 326 ? -0.025 -6.957 -31.668 1.00 94.12 326 VAL A N 1
ATOM 2463 C CA . VAL A 1 326 ? -0.849 -8.009 -31.052 1.00 94.12 326 VAL A CA 1
ATOM 2464 C C . VAL A 1 326 ? -0.084 -8.682 -29.909 1.00 94.12 326 VAL A C 1
ATOM 2466 O O . VAL A 1 326 ? -0.636 -8.837 -28.824 1.00 94.12 326 VAL A O 1
ATOM 2469 N N . LEU A 1 327 ? 1.195 -9.013 -30.113 1.00 96.12 327 LEU A N 1
ATOM 2470 C CA . LEU A 1 327 ? 2.058 -9.612 -29.084 1.00 96.12 327 LEU A CA 1
ATOM 2471 C C . LEU A 1 327 ? 2.279 -8.663 -27.890 1.00 96.12 327 LEU A C 1
ATOM 2473 O O . LEU A 1 327 ? 2.182 -9.083 -26.737 1.00 96.12 327 LEU A O 1
ATOM 2477 N N . HIS A 1 328 ? 2.466 -7.364 -28.152 1.00 94.88 328 HIS A N 1
ATOM 2478 C CA . HIS A 1 328 ? 2.460 -6.312 -27.128 1.00 94.88 328 HIS A CA 1
ATOM 2479 C C . HIS A 1 328 ? 1.165 -6.341 -26.307 1.00 94.88 328 HIS A C 1
ATOM 2481 O O . HIS A 1 328 ? 1.213 -6.442 -25.085 1.00 94.88 328 HIS A O 1
ATOM 2487 N N . ASN A 1 329 ? -0.001 -6.313 -26.961 1.00 95.50 329 ASN A N 1
ATOM 2488 C CA . ASN A 1 329 ? -1.285 -6.364 -26.259 1.00 95.50 329 ASN A CA 1
ATOM 2489 C C . ASN A 1 329 ? -1.430 -7.633 -25.409 1.00 95.50 329 ASN A C 1
ATOM 2491 O O . ASN A 1 329 ? -1.859 -7.542 -24.262 1.00 95.50 329 ASN A O 1
ATOM 2495 N N . LEU A 1 330 ? -1.069 -8.798 -25.955 1.00 97.50 330 LEU A N 1
ATOM 2496 C CA . LEU A 1 330 ? -1.166 -10.084 -25.263 1.00 97.50 330 LEU A CA 1
ATOM 2497 C C . LEU A 1 330 ? -0.265 -10.136 -24.029 1.00 97.50 330 LEU A C 1
ATOM 2499 O O . LEU A 1 330 ? -0.743 -10.484 -22.954 1.00 97.50 330 LEU A O 1
ATOM 2503 N N . SER A 1 331 ? 1.000 -9.730 -24.156 1.00 97.62 331 SER A N 1
ATOM 2504 C CA . SER A 1 331 ? 1.946 -9.695 -23.034 1.00 97.62 331 SER A CA 1
ATOM 2505 C C . SER A 1 331 ? 1.472 -8.781 -21.896 1.00 97.62 331 SER A C 1
ATOM 2507 O O . SER A 1 331 ? 1.470 -9.191 -20.736 1.00 97.62 331 SER A O 1
ATOM 2509 N N . VAL A 1 332 ? 0.966 -7.585 -22.220 1.00 95.75 332 VAL A N 1
ATOM 2510 C CA . VAL A 1 332 ? 0.373 -6.657 -21.243 1.00 95.75 332 VAL A CA 1
ATOM 2511 C C . VAL A 1 332 ? -0.875 -7.246 -20.585 1.00 95.75 332 VAL A C 1
ATOM 2513 O O . VAL A 1 332 ? -1.016 -7.184 -19.363 1.00 95.75 332 VAL A O 1
ATOM 2516 N N . CYS A 1 333 ? -1.797 -7.802 -21.374 1.00 96.69 333 CYS A N 1
ATOM 2517 C CA . CYS A 1 333 ? -3.053 -8.327 -20.843 1.00 96.69 333 CYS A CA 1
ATOM 2518 C C . CYS A 1 333 ? -2.812 -9.536 -19.944 1.00 96.69 333 CYS A C 1
ATOM 2520 O O . CYS A 1 333 ? -3.381 -9.597 -18.862 1.00 96.69 333 CYS A O 1
ATOM 2522 N N . TYR A 1 334 ? -1.941 -10.463 -20.343 1.00 97.50 334 TYR A N 1
ATOM 2523 C CA . TYR A 1 334 ? -1.625 -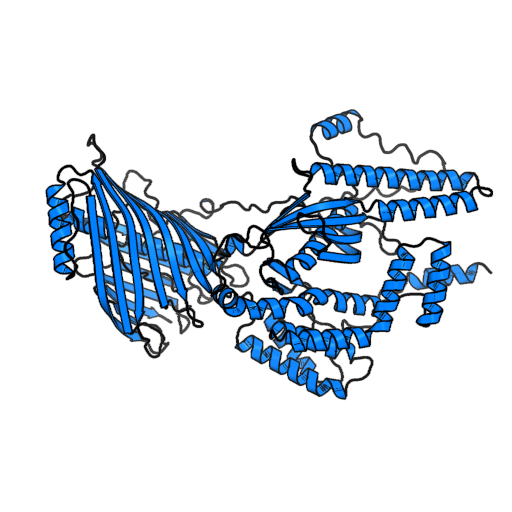11.625 -19.519 1.00 97.50 334 TYR A CA 1
ATOM 2524 C C . TYR A 1 334 ? -0.838 -11.270 -18.260 1.00 97.50 334 TYR A C 1
ATOM 2526 O O . TYR A 1 334 ? -1.067 -11.894 -17.230 1.00 97.50 334 TYR A O 1
ATOM 2534 N N . ALA A 1 335 ? -0.016 -10.217 -18.283 1.00 95.50 335 ALA A N 1
ATOM 2535 C CA . ALA A 1 335 ? 0.587 -9.694 -17.061 1.00 95.50 335 ALA A CA 1
ATOM 2536 C C . ALA A 1 335 ? -0.480 -9.184 -16.073 1.00 95.50 335 ALA A C 1
ATOM 2538 O O . ALA A 1 335 ? -0.417 -9.504 -14.891 1.00 95.50 335 ALA A O 1
ATOM 2539 N N . TRP A 1 336 ? -1.500 -8.464 -16.555 1.00 93.31 336 TRP A N 1
ATOM 2540 C CA . TRP A 1 336 ? -2.640 -8.015 -15.739 1.00 93.31 336 TRP A CA 1
ATOM 2541 C C . TRP A 1 336 ? -3.569 -9.135 -15.268 1.00 93.31 336 TRP A C 1
ATOM 2543 O O . TRP A 1 336 ? -4.175 -9.027 -14.205 1.00 93.31 336 TRP A O 1
ATOM 2553 N N . LEU A 1 337 ? -3.687 -10.201 -16.056 1.00 94.00 337 LEU A N 1
ATOM 2554 C CA . LEU A 1 337 ? -4.384 -11.429 -15.671 1.00 94.00 337 LEU A CA 1
ATOM 2555 C C . LEU A 1 337 ? -3.542 -12.310 -14.744 1.00 94.00 337 LEU A C 1
ATOM 2557 O O . LEU A 1 337 ? -4.000 -13.383 -14.368 1.00 94.00 337 LEU A O 1
ATOM 2561 N N . GLU A 1 338 ? -2.339 -11.851 -14.392 1.00 93.31 338 GLU A N 1
ATOM 2562 C CA . GLU A 1 338 ? -1.401 -12.527 -13.503 1.00 93.31 338 GLU A CA 1
ATOM 2563 C C . GLU A 1 338 ? -0.936 -13.888 -14.071 1.00 93.31 338 GLU A C 1
ATOM 2565 O O . GLU A 1 338 ? -0.416 -14.733 -13.358 1.00 93.31 338 GLU A O 1
ATOM 2570 N N . ASP A 1 339 ? -1.031 -14.113 -15.385 1.00 95.06 339 ASP A N 1
ATOM 2571 C CA . ASP A 1 339 ? -0.515 -15.318 -16.048 1.00 95.06 339 ASP A CA 1
ATOM 2572 C C . ASP A 1 339 ? 0.949 -15.106 -16.454 1.00 95.06 339 ASP A C 1
ATOM 2574 O O . ASP A 1 339 ? 1.262 -14.658 -17.560 1.00 95.06 339 ASP A O 1
ATOM 2578 N N . ALA A 1 340 ? 1.865 -15.412 -15.532 1.00 93.94 340 ALA A N 1
ATOM 2579 C CA . ALA A 1 340 ? 3.297 -15.189 -15.730 1.00 93.94 340 ALA A CA 1
ATOM 2580 C C . ALA A 1 340 ? 3.867 -15.962 -16.931 1.00 93.94 340 ALA A C 1
ATOM 2582 O O . ALA A 1 340 ? 4.736 -15.446 -17.635 1.00 93.94 340 ALA A O 1
ATOM 2583 N N . ALA A 1 341 ? 3.369 -17.177 -17.182 1.00 95.19 341 ALA A N 1
ATOM 2584 C CA . ALA A 1 341 ? 3.858 -18.020 -18.266 1.00 95.19 341 ALA A CA 1
ATOM 2585 C C . ALA A 1 341 ? 3.476 -17.430 -19.627 1.00 95.19 341 ALA A C 1
ATOM 2587 O O . ALA A 1 341 ? 4.350 -17.214 -20.465 1.00 95.19 341 ALA A O 1
ATOM 2588 N N . LYS A 1 342 ? 2.194 -17.097 -19.830 1.00 96.81 342 LYS A N 1
ATOM 2589 C CA . LYS A 1 342 ? 1.744 -16.484 -21.087 1.00 96.81 342 LYS A CA 1
ATOM 2590 C C . LYS A 1 342 ? 2.296 -15.079 -21.283 1.00 96.81 342 LYS A C 1
ATOM 2592 O O . LYS A 1 342 ? 2.666 -14.727 -22.400 1.00 96.81 342 LYS A O 1
ATOM 2597 N N . ALA A 1 343 ? 2.361 -14.273 -20.224 1.00 97.06 343 ALA A N 1
ATOM 2598 C CA . ALA A 1 343 ? 2.908 -12.923 -20.299 1.00 97.06 343 ALA A CA 1
ATOM 2599 C C . ALA A 1 343 ? 4.356 -12.944 -20.811 1.00 97.06 343 ALA A C 1
ATOM 2601 O O . ALA A 1 343 ? 4.683 -12.229 -21.760 1.00 97.06 343 ALA A O 1
ATOM 2602 N N . SER A 1 344 ? 5.192 -13.813 -20.231 1.00 95.00 344 SER A N 1
ATOM 2603 C CA . SER A 1 344 ? 6.592 -13.979 -20.627 1.00 95.00 344 SER A CA 1
ATOM 2604 C C . SER A 1 344 ? 6.738 -14.588 -22.025 1.00 95.00 344 SER A C 1
ATOM 2606 O O . SER A 1 344 ? 7.524 -14.076 -22.820 1.00 95.00 344 SER A O 1
ATOM 2608 N N . ASP A 1 345 ? 5.944 -15.606 -22.371 1.00 96.88 345 ASP A N 1
ATOM 2609 C CA . ASP A 1 345 ? 5.977 -16.232 -23.700 1.00 96.88 345 ASP A CA 1
ATOM 2610 C C . ASP A 1 345 ? 5.639 -15.230 -24.817 1.00 96.88 345 ASP A C 1
ATOM 2612 O O . ASP A 1 345 ? 6.403 -15.067 -25.771 1.00 96.88 345 ASP A O 1
ATOM 2616 N N . TYR A 1 346 ? 4.553 -14.463 -24.673 1.00 97.94 346 TYR A N 1
ATOM 2617 C CA . TYR A 1 346 ? 4.207 -13.437 -25.660 1.00 97.94 346 TYR A CA 1
ATOM 2618 C C . TYR A 1 346 ? 5.205 -12.282 -25.697 1.00 97.94 346 TYR A C 1
ATOM 2620 O O . TYR A 1 346 ? 5.422 -11.709 -26.766 1.00 97.94 346 TYR A O 1
ATOM 2628 N N . TYR A 1 347 ? 5.835 -11.943 -24.569 1.00 97.00 347 TYR A N 1
ATOM 2629 C CA . TYR A 1 347 ? 6.911 -10.955 -24.552 1.00 97.00 347 TYR A CA 1
ATOM 2630 C C . TYR A 1 347 ? 8.145 -11.454 -25.301 1.00 97.00 347 TYR A C 1
ATOM 2632 O O . TYR A 1 347 ? 8.725 -10.700 -26.073 1.00 97.00 347 TYR A O 1
ATOM 2640 N N . GLN A 1 348 ? 8.508 -12.729 -25.153 1.00 96.88 348 GLN A N 1
ATOM 2641 C CA . GLN A 1 348 ? 9.609 -13.323 -25.904 1.00 96.88 348 GLN A CA 1
ATOM 2642 C C . GLN A 1 348 ? 9.304 -13.374 -27.405 1.00 96.88 348 GLN A C 1
ATOM 2644 O O . GLN A 1 348 ? 10.135 -12.974 -28.215 1.00 96.88 348 GLN A O 1
ATOM 2649 N N . GLN A 1 349 ? 8.088 -13.764 -27.791 1.00 96.56 349 GLN A N 1
ATOM 2650 C CA . GLN A 1 349 ? 7.662 -13.698 -29.191 1.00 96.56 349 GLN A CA 1
ATOM 2651 C C . GLN A 1 349 ? 7.680 -12.256 -29.725 1.00 96.56 349 GLN A C 1
ATOM 2653 O O . GLN A 1 349 ? 8.011 -12.030 -30.891 1.00 96.56 349 GLN A O 1
ATOM 2658 N N . TYR A 1 350 ? 7.331 -11.268 -28.891 1.00 94.69 350 TYR A N 1
ATOM 2659 C CA . TYR A 1 350 ? 7.439 -9.853 -29.241 1.00 94.69 350 TYR A CA 1
ATOM 2660 C C . TYR A 1 350 ? 8.904 -9.466 -29.486 1.00 94.69 350 TYR A C 1
ATOM 2662 O O . TYR A 1 350 ? 9.192 -8.891 -30.536 1.00 94.69 350 TYR A O 1
ATOM 2670 N N . THR A 1 351 ? 9.824 -9.841 -28.591 1.00 93.44 351 THR A N 1
ATOM 2671 C CA . THR A 1 351 ? 11.279 -9.668 -28.753 1.00 93.44 351 THR A CA 1
ATOM 2672 C C . THR A 1 351 ? 11.753 -10.198 -30.102 1.00 93.44 351 THR A C 1
ATOM 2674 O O . THR A 1 351 ? 12.388 -9.465 -30.861 1.00 93.44 351 THR A O 1
ATOM 2677 N N . ASP A 1 352 ? 11.383 -11.435 -30.436 1.00 94.50 352 ASP A N 1
ATOM 2678 C CA . ASP A 1 352 ? 11.793 -12.093 -31.677 1.00 94.50 352 ASP A CA 1
ATOM 2679 C C . ASP A 1 352 ? 11.252 -11.356 -32.916 1.00 94.50 352 ASP A C 1
ATOM 2681 O O . ASP A 1 352 ? 11.972 -11.155 -33.897 1.00 94.50 352 ASP A O 1
ATOM 2685 N N . GLU A 1 353 ? 10.002 -10.883 -32.860 1.00 92.19 353 GLU A N 1
ATOM 2686 C CA . GLU A 1 353 ? 9.362 -10.123 -33.941 1.00 92.19 353 GLU A CA 1
ATOM 2687 C C . GLU A 1 353 ? 10.043 -8.765 -34.187 1.00 92.19 353 GLU A C 1
ATOM 2689 O O . GLU A 1 353 ? 10.092 -8.289 -35.323 1.00 92.19 353 GLU A O 1
ATOM 2694 N N . ILE A 1 354 ? 10.601 -8.138 -33.146 1.00 89.38 354 ILE A N 1
ATOM 2695 C CA . ILE A 1 354 ? 11.290 -6.841 -33.245 1.00 89.38 354 ILE A CA 1
ATOM 2696 C C . ILE A 1 354 ? 12.811 -6.945 -33.140 1.00 89.38 354 ILE A C 1
ATOM 2698 O O . ILE A 1 354 ? 13.486 -5.932 -32.938 1.00 89.38 354 ILE A O 1
ATOM 2702 N N . GLN A 1 355 ? 13.380 -8.134 -33.334 1.00 90.06 355 GLN A N 1
ATOM 2703 C CA . GLN A 1 355 ? 14.804 -8.382 -33.117 1.00 90.06 355 GLN A CA 1
ATOM 2704 C C . GLN A 1 355 ? 15.709 -7.480 -33.969 1.00 90.06 355 GLN A C 1
ATOM 2706 O O . GLN A 1 355 ? 16.772 -7.049 -33.522 1.00 90.06 355 GLN A O 1
ATOM 2711 N N . SER A 1 356 ? 15.277 -7.115 -35.185 1.00 86.81 356 SER A N 1
ATOM 2712 C CA . SER A 1 356 ? 16.009 -6.132 -35.995 1.00 86.81 356 SER A CA 1
ATOM 2713 C C . SER A 1 356 ? 16.025 -4.741 -35.356 1.00 86.81 356 SER A C 1
ATOM 2715 O O . SER A 1 356 ? 17.027 -4.042 -35.491 1.00 86.81 356 SER A O 1
ATOM 2717 N N . THR A 1 357 ? 14.942 -4.318 -34.704 1.00 85.69 357 THR A N 1
ATOM 2718 C CA . THR A 1 357 ? 14.861 -3.036 -33.994 1.00 85.69 357 THR A CA 1
ATOM 2719 C C . THR A 1 357 ? 15.761 -3.062 -32.761 1.00 85.69 357 THR A C 1
ATOM 2721 O O . THR A 1 357 ? 16.564 -2.149 -32.585 1.00 85.69 357 THR A O 1
ATOM 2724 N N . ILE A 1 358 ? 15.703 -4.133 -31.960 1.00 86.56 358 ILE A N 1
ATOM 2725 C CA . ILE A 1 358 ? 16.565 -4.322 -30.781 1.00 86.56 358 ILE A CA 1
ATOM 2726 C C . ILE A 1 358 ? 18.043 -4.305 -31.190 1.00 86.56 358 ILE A C 1
ATOM 2728 O O . ILE A 1 358 ? 18.817 -3.501 -30.676 1.00 86.56 358 ILE A O 1
ATOM 2732 N N . GLY A 1 359 ? 18.424 -5.097 -32.195 1.00 85.12 359 GLY A N 1
ATOM 2733 C CA . GLY A 1 359 ? 19.798 -5.129 -32.698 1.00 85.12 359 GLY A CA 1
ATOM 2734 C C . GLY A 1 359 ? 20.272 -3.774 -33.240 1.00 85.12 359 GLY A C 1
ATOM 2735 O O . GLY A 1 359 ? 21.402 -3.362 -32.979 1.00 85.12 359 GLY A O 1
ATOM 2736 N N . LYS A 1 360 ? 19.412 -3.023 -33.943 1.00 81.88 360 LYS A N 1
ATOM 2737 C CA . LYS A 1 360 ? 19.730 -1.648 -34.368 1.00 81.88 360 LYS A CA 1
ATOM 2738 C C . LYS A 1 360 ? 19.940 -0.712 -33.180 1.00 81.88 360 LYS A C 1
ATOM 2740 O O . LYS A 1 360 ? 20.848 0.111 -33.238 1.00 81.88 360 LYS A O 1
ATOM 2745 N N . MET A 1 361 ? 19.140 -0.833 -32.123 1.00 80.06 361 MET A N 1
ATOM 2746 C CA . MET A 1 361 ? 19.285 -0.036 -30.903 1.00 80.06 361 MET A CA 1
ATOM 2747 C C . MET A 1 361 ? 20.575 -0.362 -30.149 1.00 80.06 361 MET A C 1
ATOM 2749 O O . MET A 1 361 ? 21.251 0.555 -29.695 1.00 80.06 361 MET A O 1
ATOM 2753 N N . GLU A 1 362 ? 20.984 -1.628 -30.076 1.00 80.44 362 GLU A N 1
ATOM 2754 C CA . GLU A 1 362 ? 22.286 -2.010 -29.511 1.00 80.44 362 GLU A CA 1
ATOM 2755 C C . GLU A 1 362 ? 23.446 -1.386 -30.292 1.00 80.44 362 GLU A C 1
ATOM 2757 O O . GLU A 1 362 ? 24.375 -0.822 -29.712 1.00 80.44 362 GLU A O 1
ATOM 2762 N N . TYR A 1 363 ? 23.382 -1.453 -31.624 1.00 75.81 363 TYR A N 1
ATOM 2763 C CA . TYR A 1 363 ? 24.358 -0.818 -32.507 1.00 75.81 363 TYR A CA 1
ATOM 2764 C C . TYR A 1 363 ? 24.343 0.704 -32.382 1.00 75.81 363 TYR A C 1
ATOM 2766 O O . TYR A 1 363 ? 25.398 1.331 -32.420 1.00 75.81 363 TYR A O 1
ATOM 2774 N N . TRP A 1 364 ? 23.172 1.301 -32.192 1.00 69.75 364 TRP A N 1
ATOM 2775 C CA . TRP A 1 364 ? 23.035 2.728 -31.951 1.00 69.75 364 TRP A CA 1
ATOM 2776 C C . TRP A 1 364 ? 23.626 3.142 -30.606 1.00 69.75 364 TRP A C 1
ATOM 2778 O O . TRP A 1 364 ? 24.393 4.093 -30.553 1.00 69.75 364 TRP A O 1
ATOM 2788 N N . ASN A 1 365 ? 23.383 2.389 -29.535 1.00 67.00 365 ASN A N 1
ATOM 2789 C CA . ASN A 1 365 ? 24.011 2.634 -28.237 1.00 67.00 365 ASN A CA 1
ATOM 2790 C C . ASN A 1 365 ? 25.537 2.521 -28.337 1.00 67.00 365 ASN A C 1
ATOM 2792 O O . ASN A 1 365 ? 26.258 3.365 -27.809 1.00 67.00 365 ASN A O 1
ATOM 2796 N N . LYS A 1 366 ? 26.047 1.533 -29.084 1.00 71.12 366 LYS A N 1
ATOM 2797 C CA . LYS A 1 366 ? 27.477 1.455 -29.417 1.00 71.12 366 LYS A CA 1
ATOM 2798 C C . LYS A 1 366 ? 27.931 2.679 -30.208 1.00 71.12 366 LYS A C 1
ATOM 2800 O O . LYS A 1 366 ? 28.954 3.248 -29.870 1.00 71.12 366 LYS A O 1
ATOM 2805 N N . PHE A 1 367 ? 27.178 3.118 -31.215 1.00 66.25 367 PHE A N 1
ATOM 2806 C CA . PHE A 1 367 ? 27.489 4.302 -32.022 1.00 66.25 367 PHE A CA 1
ATOM 2807 C C . PHE A 1 367 ? 27.567 5.579 -31.176 1.00 66.25 367 PHE A C 1
ATOM 2809 O O . PHE A 1 367 ? 28.494 6.369 -31.346 1.00 66.25 367 PHE A O 1
ATOM 2816 N N . LEU A 1 368 ? 26.618 5.782 -30.261 1.00 57.53 368 LEU A N 1
ATOM 2817 C CA . LEU A 1 368 ? 26.585 6.931 -29.357 1.00 57.53 368 LEU A CA 1
ATOM 2818 C C . LEU A 1 368 ? 27.794 6.928 -28.414 1.00 57.53 368 LEU A C 1
ATOM 2820 O O . LEU A 1 368 ? 28.403 7.975 -28.196 1.00 57.53 368 LEU A O 1
ATOM 2824 N N . ASN A 1 369 ? 28.180 5.747 -27.924 1.00 53.28 369 ASN A N 1
ATOM 2825 C CA . ASN A 1 369 ? 29.297 5.572 -26.995 1.00 53.28 369 ASN A CA 1
ATOM 2826 C C . ASN A 1 369 ? 30.674 5.497 -27.665 1.00 53.28 369 ASN A C 1
ATOM 2828 O O . ASN A 1 369 ? 31.678 5.752 -27.009 1.00 53.28 369 ASN A O 1
ATOM 2832 N N . ALA A 1 370 ? 30.713 5.184 -28.954 1.00 54.38 370 ALA A N 1
ATOM 2833 C CA . ALA A 1 370 ? 31.907 5.174 -29.775 1.00 54.38 370 ALA A CA 1
ATOM 2834 C C . ALA A 1 370 ? 32.195 6.573 -30.307 1.00 54.38 370 ALA A C 1
ATOM 2836 O O . ALA A 1 370 ? 31.307 7.424 -30.418 1.00 54.38 370 ALA A O 1
ATOM 2837 N N . GLY A 1 371 ? 33.417 6.825 -30.738 1.00 54.09 371 GLY A N 1
ATOM 2838 C CA . GLY A 1 371 ? 33.755 8.092 -31.355 1.00 54.09 371 GLY A CA 1
ATOM 2839 C C . GLY A 1 371 ? 33.990 8.019 -32.843 1.00 54.09 371 GLY A C 1
ATOM 2840 O O . GLY A 1 371 ? 33.727 7.030 -33.510 1.00 54.09 371 GLY A O 1
ATOM 2841 N N . MET A 1 372 ? 34.417 9.147 -33.411 1.00 52.59 372 MET A N 1
ATOM 2842 C CA . MET A 1 372 ? 34.181 9.468 -34.823 1.00 52.59 372 MET A CA 1
ATOM 2843 C C . MET A 1 372 ? 34.673 8.416 -35.838 1.00 52.59 372 MET A C 1
ATOM 2845 O O . MET A 1 372 ? 34.029 8.241 -36.870 1.00 52.59 372 MET A O 1
ATOM 2849 N N . LYS A 1 373 ? 35.776 7.703 -35.567 1.00 55.34 373 LYS A N 1
ATOM 2850 C CA . LYS A 1 373 ? 36.285 6.638 -36.455 1.00 55.34 373 LYS A CA 1
ATOM 2851 C C . LYS A 1 373 ? 35.501 5.332 -36.304 1.00 55.34 373 LYS A C 1
ATOM 2853 O O . LYS A 1 373 ? 35.123 4.730 -37.305 1.00 55.34 373 LYS A O 1
ATOM 2858 N N . GLU A 1 374 ? 35.217 4.931 -35.072 1.00 63.50 374 GLU A N 1
ATOM 2859 C CA . GLU A 1 374 ? 34.431 3.737 -34.750 1.00 63.50 374 GLU A CA 1
ATOM 2860 C C . GLU A 1 374 ? 32.964 3.905 -35.144 1.00 63.50 374 GLU A C 1
ATOM 2862 O O . GLU A 1 374 ? 32.359 2.984 -35.674 1.00 63.50 374 GLU A O 1
ATOM 2867 N N . ARG A 1 375 ? 32.417 5.116 -35.031 1.00 67.38 375 ARG A N 1
ATOM 2868 C CA . ARG A 1 375 ? 31.091 5.494 -35.530 1.00 67.38 375 ARG A CA 1
ATOM 2869 C C . ARG A 1 375 ? 30.903 5.165 -37.008 1.00 67.38 375 ARG A C 1
ATOM 2871 O O . ARG A 1 375 ? 29.839 4.679 -37.379 1.00 67.38 375 ARG A O 1
ATOM 2878 N N . MET A 1 376 ? 31.920 5.376 -37.850 1.00 70.69 376 MET A N 1
ATOM 2879 C CA . MET A 1 376 ? 31.847 4.992 -39.268 1.00 70.69 376 MET A CA 1
ATOM 2880 C C . MET A 1 376 ? 31.865 3.470 -39.457 1.00 70.69 376 MET A C 1
ATOM 2882 O O . MET A 1 376 ? 31.155 2.964 -40.325 1.00 70.69 376 MET A O 1
ATOM 2886 N N . ALA A 1 377 ? 32.642 2.740 -38.650 1.00 76.50 377 ALA A N 1
ATOM 2887 C CA . ALA A 1 377 ? 32.670 1.277 -38.677 1.00 76.50 377 ALA A CA 1
ATOM 2888 C C . ALA A 1 377 ? 31.337 0.685 -38.193 1.00 76.50 377 ALA A C 1
ATOM 2890 O O . ALA A 1 377 ? 30.747 -0.133 -38.888 1.00 76.50 377 ALA A O 1
ATOM 2891 N N . ILE A 1 378 ? 30.797 1.192 -37.085 1.00 75.75 378 ILE A N 1
ATOM 2892 C CA . ILE A 1 378 ? 29.500 0.805 -36.523 1.00 75.75 378 ILE A CA 1
ATOM 2893 C C . ILE A 1 378 ? 28.368 1.140 -37.497 1.00 75.75 378 ILE A C 1
ATOM 2895 O O . ILE A 1 378 ? 27.499 0.305 -37.717 1.00 75.75 378 ILE A O 1
ATOM 2899 N N . GLN A 1 379 ? 28.386 2.309 -38.149 1.00 76.31 379 GLN A N 1
ATOM 2900 C CA . GLN A 1 379 ? 27.412 2.641 -39.199 1.00 76.31 379 GLN A CA 1
ATOM 2901 C C . GLN A 1 379 ? 27.503 1.699 -40.399 1.00 76.31 379 GLN A C 1
ATOM 2903 O O . GLN A 1 379 ? 26.472 1.340 -40.972 1.00 76.31 379 GLN A O 1
ATOM 2908 N N . LYS A 1 380 ? 28.720 1.313 -40.797 1.00 81.88 380 LYS A N 1
ATOM 2909 C CA . LYS A 1 380 ? 28.941 0.358 -41.883 1.00 81.88 380 LYS A CA 1
ATOM 2910 C C . LYS A 1 380 ? 28.413 -1.025 -41.503 1.00 81.88 380 LYS A C 1
ATOM 2912 O O . LYS A 1 380 ? 27.628 -1.579 -42.263 1.00 81.88 380 LYS A O 1
ATOM 2917 N N . GLU A 1 381 ? 28.748 -1.527 -40.318 1.00 84.94 381 GLU A N 1
ATOM 2918 C CA . GLU A 1 381 ? 28.241 -2.802 -39.798 1.00 84.94 381 GLU A CA 1
ATOM 2919 C C . GLU A 1 381 ? 26.718 -2.799 -39.632 1.00 84.94 381 GLU A C 1
ATOM 2921 O O . GLU A 1 381 ? 26.050 -3.757 -40.010 1.00 84.94 381 GLU A O 1
ATOM 2926 N N . MET A 1 382 ? 26.147 -1.711 -39.110 1.00 81.06 382 MET A N 1
ATOM 2927 C CA . MET A 1 382 ? 24.701 -1.550 -38.956 1.00 81.06 382 MET A CA 1
ATOM 2928 C C . MET A 1 382 ? 24.006 -1.579 -40.324 1.00 81.06 382 MET A C 1
ATOM 2930 O O . MET A 1 382 ? 22.988 -2.251 -40.493 1.00 81.06 382 MET A O 1
ATOM 2934 N N . LYS A 1 383 ? 24.596 -0.925 -41.333 1.00 84.19 383 LYS A N 1
ATOM 2935 C CA . LYS A 1 383 ? 24.106 -0.964 -42.714 1.00 84.19 383 LYS A CA 1
ATOM 2936 C C . LYS A 1 383 ? 24.234 -2.350 -43.344 1.00 84.19 383 LYS A C 1
ATOM 2938 O O . LYS A 1 383 ? 23.331 -2.749 -44.071 1.00 84.19 383 LYS A O 1
ATOM 2943 N N . GLU A 1 384 ? 25.317 -3.071 -43.077 1.00 87.12 384 GLU A N 1
ATOM 2944 C CA . GLU A 1 384 ? 25.534 -4.436 -43.572 1.00 87.12 384 GLU A CA 1
ATOM 2945 C C . GLU A 1 384 ? 24.559 -5.436 -42.940 1.00 87.12 384 GLU A C 1
ATOM 2947 O O . GLU A 1 384 ? 23.979 -6.251 -43.653 1.00 87.12 384 GLU A O 1
ATOM 2952 N N . LYS A 1 385 ? 24.322 -5.347 -41.626 1.00 85.81 385 LYS A N 1
ATOM 2953 C CA . LYS A 1 385 ? 23.436 -6.267 -40.896 1.00 85.81 385 LYS A CA 1
ATOM 2954 C C . LYS A 1 385 ? 21.954 -5.956 -41.063 1.00 85.81 385 LYS A C 1
ATOM 2956 O O . LYS A 1 385 ? 21.149 -6.877 -41.137 1.00 85.81 385 LYS A O 1
ATOM 2961 N N . PHE A 1 386 ? 21.584 -4.677 -41.105 1.00 83.81 386 PHE A N 1
ATOM 2962 C CA . PHE A 1 386 ? 20.183 -4.257 -41.029 1.00 83.81 386 PHE A CA 1
ATOM 2963 C C . PHE A 1 386 ? 19.719 -3.388 -42.207 1.00 83.81 386 PHE A C 1
ATOM 2965 O O . PHE A 1 386 ? 18.632 -2.807 -42.162 1.00 83.81 386 PHE A O 1
ATOM 2972 N N . GLY A 1 387 ? 20.548 -3.240 -43.245 1.00 80.38 387 GLY A N 1
ATOM 2973 C CA . GLY A 1 387 ? 20.229 -2.486 -44.463 1.00 80.38 387 GLY A CA 1
ATOM 2974 C C . GLY A 1 387 ? 20.179 -0.960 -44.299 1.00 80.38 387 GLY A C 1
ATOM 2975 O O . GLY A 1 387 ? 19.959 -0.250 -45.278 1.00 80.38 387 GLY A O 1
ATOM 2976 N N . SER A 1 388 ? 20.395 -0.435 -43.089 1.00 77.06 388 SER A N 1
ATOM 2977 C CA . SER A 1 388 ? 20.351 0.994 -42.759 1.00 77.06 388 SER A CA 1
ATOM 2978 C C . SER A 1 388 ? 21.443 1.351 -41.755 1.00 77.06 388 SER A C 1
ATOM 2980 O O . SER A 1 388 ? 21.701 0.589 -40.832 1.00 77.06 388 SER A O 1
ATOM 2982 N N . SER A 1 389 ? 22.057 2.525 -41.909 1.00 71.62 389 SER A N 1
ATOM 2983 C CA . SER A 1 389 ? 23.040 3.085 -40.967 1.00 71.62 389 SER A CA 1
ATOM 2984 C C . SER A 1 389 ? 22.418 4.018 -39.919 1.00 71.62 389 SER A C 1
ATOM 2986 O O . SER A 1 389 ? 23.143 4.704 -39.202 1.00 71.62 389 SER A O 1
ATOM 2988 N N . SER A 1 390 ? 21.089 4.121 -39.884 1.00 70.31 390 SER A N 1
ATOM 2989 C CA . SER A 1 390 ? 20.346 5.011 -38.988 1.00 70.31 390 SER A CA 1
ATOM 2990 C C . SER A 1 390 ? 19.100 4.331 -38.435 1.00 70.31 390 SER A C 1
ATOM 2992 O O . SER A 1 390 ? 18.502 3.486 -39.111 1.00 70.31 390 SER A O 1
ATOM 2994 N N . LEU A 1 391 ? 18.687 4.761 -37.243 1.00 68.25 391 LEU A N 1
ATOM 2995 C CA . LEU A 1 391 ? 17.395 4.425 -36.653 1.00 68.25 391 LEU A CA 1
ATOM 2996 C C . LEU A 1 391 ? 16.291 5.318 -37.213 1.00 68.25 391 LEU A C 1
ATOM 2998 O O . LEU A 1 391 ? 16.415 6.543 -37.234 1.00 68.25 391 LEU A O 1
ATOM 3002 N N . GLY A 1 392 ? 15.193 4.706 -37.641 1.00 70.06 392 GLY A N 1
ATOM 3003 C CA . GLY A 1 392 ? 13.970 5.430 -37.962 1.00 70.06 392 GLY A CA 1
ATOM 3004 C C . GLY A 1 392 ? 13.174 5.797 -36.705 1.00 70.06 392 GLY A C 1
ATOM 3005 O O . GLY A 1 392 ? 13.193 5.086 -35.704 1.00 70.06 392 GLY A O 1
ATOM 3006 N N . THR A 1 393 ? 12.370 6.861 -36.776 1.00 67.62 393 THR A N 1
ATOM 3007 C CA . THR A 1 393 ? 11.463 7.265 -35.681 1.00 67.62 393 THR A CA 1
ATOM 3008 C C . THR A 1 393 ? 10.478 6.160 -35.284 1.00 67.62 393 THR A C 1
ATOM 3010 O O . THR A 1 393 ? 10.111 6.047 -34.119 1.00 67.62 393 THR A O 1
ATOM 3013 N N . ALA A 1 394 ? 10.039 5.335 -36.239 1.00 75.50 394 ALA A N 1
ATOM 3014 C CA . ALA A 1 394 ? 9.150 4.207 -35.961 1.00 75.50 394 ALA A CA 1
ATOM 3015 C C . ALA A 1 394 ? 9.839 3.111 -35.129 1.00 75.50 394 ALA A C 1
ATOM 3017 O O . ALA A 1 394 ? 9.209 2.542 -34.245 1.00 75.50 394 ALA A O 1
ATOM 3018 N N . GLU A 1 395 ? 11.124 2.858 -35.386 1.00 76.94 395 GLU A N 1
ATOM 3019 C CA . GLU A 1 395 ? 11.933 1.862 -34.673 1.00 76.94 395 GLU A CA 1
ATOM 3020 C C . GLU A 1 395 ? 12.209 2.323 -33.241 1.00 76.94 395 GLU A C 1
ATOM 3022 O O . GLU A 1 395 ? 12.015 1.558 -32.303 1.00 76.94 395 GLU A O 1
ATOM 3027 N N . LEU A 1 396 ? 12.552 3.604 -33.062 1.00 72.81 396 LEU A N 1
ATOM 3028 C CA . LEU A 1 396 ? 12.710 4.218 -31.740 1.00 72.81 396 LEU A CA 1
ATOM 3029 C C . LEU A 1 396 ? 11.434 4.097 -30.901 1.00 72.81 396 LEU A C 1
ATOM 3031 O O . LEU A 1 396 ? 11.494 3.655 -29.758 1.00 72.81 396 LEU A O 1
ATOM 3035 N N . LYS A 1 397 ? 10.275 4.435 -31.481 1.00 78.25 397 LYS A N 1
ATOM 3036 C CA . LYS A 1 397 ? 8.984 4.303 -30.792 1.00 78.25 397 LYS A CA 1
ATOM 3037 C C . LYS A 1 397 ? 8.668 2.850 -30.452 1.00 78.25 397 LYS A C 1
ATOM 3039 O O . LYS A 1 397 ? 8.259 2.572 -29.337 1.00 78.25 397 LYS A O 1
ATOM 3044 N N . GLN A 1 398 ? 8.878 1.918 -31.381 1.00 83.31 398 GLN A N 1
ATOM 3045 C CA . GLN A 1 398 ? 8.647 0.494 -31.128 1.00 83.31 398 GLN A CA 1
ATOM 3046 C C . GLN A 1 398 ? 9.531 -0.031 -29.985 1.00 83.31 398 GLN A C 1
ATOM 3048 O O . GLN A 1 398 ? 9.037 -0.719 -29.097 1.00 83.31 398 GLN A O 1
ATOM 3053 N N . TYR A 1 399 ? 10.813 0.340 -29.968 1.00 83.56 399 TYR A N 1
ATOM 3054 C CA . TYR A 1 399 ? 11.738 -0.033 -28.899 1.00 83.56 399 TYR A CA 1
ATOM 3055 C C . TYR A 1 399 ? 11.360 0.575 -27.544 1.00 83.56 399 TYR A C 1
ATOM 3057 O O . TYR A 1 399 ? 11.411 -0.112 -26.526 1.00 83.56 399 TYR A O 1
ATOM 3065 N N . GLN A 1 400 ? 10.956 1.848 -27.523 1.00 80.69 400 GLN A N 1
ATOM 3066 C CA . GLN A 1 400 ? 10.468 2.503 -26.308 1.00 80.69 400 GLN A CA 1
ATOM 3067 C C . GLN A 1 400 ? 9.271 1.748 -25.727 1.00 80.69 400 GLN A C 1
ATOM 3069 O O . GLN A 1 400 ? 9.294 1.393 -24.557 1.00 80.69 400 GLN A O 1
ATOM 3074 N N . GLU A 1 401 ? 8.272 1.422 -26.546 1.00 85.06 401 GLU A N 1
ATOM 3075 C CA . GLU A 1 401 ? 7.062 0.722 -26.095 1.00 85.06 401 GLU A CA 1
ATOM 3076 C C . GLU A 1 401 ? 7.356 -0.713 -25.623 1.00 85.06 401 GLU A C 1
ATOM 3078 O O . GLU A 1 401 ? 6.768 -1.175 -24.647 1.00 85.06 401 GLU A O 1
ATOM 3083 N N . TYR A 1 402 ? 8.322 -1.395 -26.247 1.00 88.56 402 TYR A N 1
ATOM 3084 C CA . TYR A 1 402 ? 8.837 -2.685 -25.778 1.00 88.56 402 TYR A CA 1
ATOM 3085 C C . TYR A 1 402 ? 9.512 -2.595 -24.398 1.00 88.56 402 TYR A C 1
ATOM 3087 O O . TYR A 1 402 ? 9.264 -3.429 -23.522 1.00 88.56 402 TYR A O 1
ATOM 3095 N N . ASN A 1 403 ? 10.349 -1.577 -24.178 1.00 84.94 403 ASN A N 1
ATOM 3096 C CA . ASN A 1 403 ? 11.054 -1.389 -22.908 1.00 84.94 403 ASN A CA 1
ATOM 3097 C C . ASN A 1 403 ? 10.142 -0.889 -21.787 1.00 84.94 403 ASN A C 1
ATOM 3099 O O . ASN A 1 403 ? 10.307 -1.298 -20.639 1.00 84.94 403 ASN A O 1
ATOM 3103 N N . ASN A 1 404 ? 9.163 -0.051 -22.124 1.00 86.62 404 ASN A N 1
ATOM 3104 C CA . ASN A 1 404 ? 8.185 0.524 -21.204 1.00 86.62 404 ASN A CA 1
ATOM 3105 C C . ASN A 1 404 ? 7.446 -0.533 -20.370 1.00 86.62 404 ASN A C 1
ATOM 3107 O O . ASN A 1 404 ? 7.128 -0.292 -19.208 1.00 86.62 404 ASN A O 1
ATOM 3111 N N . ILE A 1 405 ? 7.185 -1.705 -20.954 1.00 90.25 405 ILE A N 1
ATOM 3112 C CA . ILE A 1 405 ? 6.449 -2.795 -20.300 1.00 90.25 405 ILE A CA 1
ATOM 3113 C C . ILE A 1 405 ? 7.363 -3.900 -19.752 1.00 90.25 405 ILE A C 1
ATOM 3115 O O . ILE A 1 405 ? 6.871 -4.808 -19.085 1.00 90.25 405 ILE A O 1
ATOM 3119 N N . ARG A 1 406 ? 8.681 -3.841 -20.003 1.00 90.81 406 ARG A N 1
ATOM 3120 C CA . ARG A 1 406 ? 9.632 -4.938 -19.742 1.00 90.81 406 ARG A CA 1
ATOM 3121 C C . ARG A 1 406 ? 9.562 -5.459 -18.311 1.00 90.81 406 ARG A C 1
ATOM 3123 O O . ARG A 1 406 ? 9.442 -6.663 -18.105 1.00 90.81 406 ARG A O 1
ATOM 3130 N N . TYR A 1 407 ? 9.674 -4.573 -17.323 1.00 90.00 407 TYR A N 1
ATOM 3131 C CA . TYR A 1 407 ? 9.697 -4.990 -15.917 1.00 90.00 407 TYR A CA 1
ATOM 3132 C C . TYR A 1 407 ? 8.322 -5.444 -15.434 1.00 90.00 407 TYR A C 1
ATOM 3134 O O . TYR A 1 407 ? 8.224 -6.441 -14.724 1.00 90.00 407 TYR A O 1
ATOM 3142 N N . PHE A 1 408 ? 7.266 -4.757 -15.869 1.00 92.25 408 PHE A N 1
ATOM 3143 C CA . PHE A 1 408 ? 5.896 -5.142 -15.559 1.00 92.25 408 PHE A CA 1
ATOM 3144 C C . PHE A 1 408 ? 5.620 -6.569 -16.050 1.00 92.25 408 PHE A C 1
ATOM 3146 O O . PHE A 1 408 ? 5.369 -7.461 -15.252 1.00 92.25 408 PHE A O 1
ATOM 3153 N N . VAL A 1 409 ? 5.784 -6.835 -17.342 1.00 94.44 409 VAL A N 1
ATOM 3154 C CA . VAL A 1 409 ? 5.432 -8.131 -17.935 1.00 94.44 409 VAL A CA 1
ATOM 3155 C C . VAL A 1 409 ? 6.261 -9.292 -17.382 1.00 94.44 409 VAL A C 1
ATOM 3157 O O . VAL A 1 409 ? 5.719 -10.371 -17.158 1.00 94.44 409 VAL A O 1
ATOM 3160 N N . ASN A 1 410 ? 7.555 -9.082 -17.127 1.00 92.44 410 ASN A N 1
ATOM 3161 C CA . ASN A 1 410 ? 8.435 -10.166 -16.685 1.00 92.44 410 ASN A CA 1
ATOM 3162 C C . ASN A 1 410 ? 8.351 -10.470 -15.182 1.00 92.44 410 ASN A C 1
ATOM 3164 O O . ASN A 1 410 ? 8.663 -11.591 -14.787 1.00 92.44 410 ASN A O 1
ATOM 3168 N N . TYR A 1 411 ? 7.955 -9.508 -14.340 1.00 93.19 411 TYR A N 1
ATOM 3169 C CA . TYR A 1 411 ? 8.068 -9.665 -12.883 1.00 93.19 411 TYR A CA 1
ATOM 3170 C C . TYR A 1 411 ? 6.772 -9.438 -12.110 1.00 93.19 411 TYR A C 1
ATOM 3172 O O . TYR A 1 411 ? 6.559 -10.098 -11.092 1.00 93.19 411 TYR A O 1
ATOM 3180 N N . TYR A 1 412 ? 5.893 -8.540 -12.563 1.00 92.94 412 TYR A N 1
ATOM 3181 C CA . TYR A 1 412 ? 4.612 -8.292 -11.897 1.00 92.94 412 TYR A CA 1
ATOM 3182 C C . TYR A 1 412 ? 3.756 -9.559 -11.743 1.00 92.94 412 TYR A C 1
ATOM 3184 O O . TYR A 1 412 ? 3.394 -9.850 -10.603 1.00 92.94 412 TYR A O 1
ATOM 3192 N N . PRO A 1 413 ? 3.463 -10.356 -12.796 1.00 93.62 413 PRO A N 1
ATOM 3193 C CA . PRO A 1 413 ? 2.528 -11.476 -12.661 1.00 93.62 413 PRO A CA 1
ATOM 3194 C C . PRO A 1 413 ? 3.046 -12.566 -11.711 1.00 93.62 413 PRO A C 1
ATOM 3196 O O . PRO A 1 413 ? 2.285 -13.126 -10.925 1.00 93.62 413 PRO A O 1
ATOM 3199 N N . ALA A 1 414 ? 4.357 -12.828 -11.720 1.00 93.00 414 ALA A N 1
ATOM 3200 C CA . ALA A 1 414 ? 4.977 -13.787 -10.810 1.00 93.00 414 ALA A CA 1
ATOM 3201 C C . ALA A 1 414 ? 4.884 -13.333 -9.342 1.00 93.00 414 ALA A C 1
ATOM 3203 O O . ALA A 1 414 ? 4.540 -14.131 -8.469 1.00 93.00 414 ALA A O 1
ATOM 3204 N N . GLY A 1 415 ? 5.156 -12.051 -9.072 1.00 92.00 415 GLY A N 1
ATOM 3205 C CA . GLY A 1 415 ? 4.996 -11.469 -7.740 1.00 92.00 415 GLY A CA 1
ATOM 3206 C C . GLY A 1 415 ? 3.534 -11.443 -7.290 1.00 92.00 415 GLY A C 1
ATOM 3207 O O . GLY A 1 415 ? 3.239 -11.802 -6.152 1.00 92.00 415 GLY A O 1
ATOM 3208 N N . ALA A 1 416 ? 2.616 -11.077 -8.187 1.00 90.50 416 ALA A N 1
ATOM 3209 C CA . ALA A 1 416 ? 1.189 -10.996 -7.900 1.00 90.50 416 ALA A CA 1
ATOM 3210 C C . ALA A 1 416 ? 0.604 -12.352 -7.478 1.00 90.50 416 ALA A C 1
ATOM 3212 O O . ALA A 1 416 ? -0.034 -12.440 -6.432 1.00 90.50 416 ALA A O 1
ATOM 3213 N N . ASN A 1 417 ? 0.914 -13.420 -8.219 1.00 89.31 417 ASN A N 1
ATOM 3214 C CA . ASN A 1 417 ? 0.486 -14.776 -7.869 1.00 89.31 417 ASN A CA 1
ATOM 3215 C C . ASN A 1 417 ? 1.078 -15.263 -6.547 1.00 89.31 417 ASN A C 1
ATOM 3217 O O . ASN A 1 417 ? 0.385 -15.880 -5.743 1.00 89.31 417 ASN A O 1
ATOM 3221 N N . ARG A 1 418 ? 2.371 -15.003 -6.315 1.00 90.62 418 ARG A N 1
ATOM 3222 C CA . ARG A 1 418 ? 3.068 -15.485 -5.116 1.00 90.62 418 ARG A CA 1
ATOM 3223 C C . ARG A 1 418 ? 2.470 -14.914 -3.829 1.00 90.62 418 ARG A C 1
ATOM 3225 O O . ARG A 1 418 ? 2.438 -15.620 -2.829 1.00 90.62 418 ARG A O 1
ATOM 3232 N N . TYR A 1 419 ? 2.021 -13.660 -3.859 1.00 90.56 419 TYR A N 1
ATOM 3233 C CA . TYR A 1 419 ? 1.488 -12.951 -2.691 1.00 90.56 419 TYR A CA 1
ATOM 3234 C C . TYR A 1 419 ? 0.012 -12.586 -2.848 1.00 90.56 419 TYR A C 1
ATOM 3236 O O . TYR A 1 419 ? -0.437 -11.572 -2.314 1.00 90.56 419 TYR A O 1
ATOM 3244 N N . GLN A 1 420 ? -0.753 -13.397 -3.582 1.00 86.62 420 GLN A N 1
ATOM 3245 C CA . GLN A 1 420 ? -2.165 -13.136 -3.847 1.00 86.62 420 GLN A CA 1
ATOM 3246 C C . GLN A 1 420 ? -2.991 -12.875 -2.568 1.00 86.62 420 GLN A C 1
ATOM 3248 O O . GLN A 1 420 ? -3.762 -11.911 -2.588 1.00 86.62 420 GLN A O 1
ATOM 3253 N N . PRO A 1 421 ? -2.832 -13.620 -1.449 1.00 86.75 421 PRO A N 1
ATOM 3254 C CA . PRO A 1 421 ? -3.578 -13.344 -0.217 1.00 86.75 421 PRO A CA 1
ATOM 3255 C C . PRO A 1 421 ? -3.292 -11.947 0.350 1.00 86.75 421 PRO A C 1
ATOM 3257 O O . PRO A 1 421 ? -4.214 -11.151 0.534 1.00 86.75 421 PRO A O 1
ATOM 3260 N N . MET A 1 422 ? -2.010 -11.598 0.519 1.00 88.38 422 MET A N 1
ATOM 3261 C CA . MET A 1 422 ? -1.579 -10.264 0.955 1.00 88.38 422 MET A CA 1
ATOM 3262 C C . MET A 1 422 ? -2.127 -9.169 0.042 1.00 88.38 422 MET A C 1
ATOM 3264 O O . MET A 1 422 ? -2.701 -8.190 0.517 1.00 88.38 422 MET A O 1
ATOM 3268 N N . LEU A 1 423 ? -1.960 -9.331 -1.273 1.00 85.88 423 LEU A N 1
ATOM 3269 C CA . LEU A 1 423 ? -2.380 -8.332 -2.247 1.00 85.88 423 LEU A CA 1
ATOM 3270 C C . LEU A 1 423 ? -3.890 -8.151 -2.246 1.00 85.88 423 LEU A C 1
ATOM 3272 O O . LEU A 1 423 ? -4.337 -7.013 -2.289 1.00 85.88 423 LEU A O 1
ATOM 3276 N N . THR A 1 424 ? -4.661 -9.231 -2.119 1.00 80.69 424 THR A N 1
ATOM 3277 C CA . THR A 1 424 ? -6.122 -9.186 -1.967 1.00 80.69 424 THR A CA 1
ATOM 3278 C C . THR A 1 424 ? -6.513 -8.417 -0.709 1.00 80.69 424 THR A C 1
ATOM 3280 O O . THR A 1 424 ? -7.372 -7.535 -0.764 1.00 80.69 424 THR A O 1
ATOM 3283 N N . ALA A 1 425 ? -5.826 -8.663 0.409 1.00 80.94 425 ALA A N 1
ATOM 3284 C CA . ALA A 1 425 ? -6.073 -7.963 1.661 1.00 80.94 425 ALA A CA 1
ATOM 3285 C C . ALA A 1 425 ? -5.832 -6.447 1.534 1.00 80.94 425 ALA A C 1
ATOM 3287 O O . ALA A 1 425 ? -6.649 -5.660 2.013 1.00 80.94 425 ALA A O 1
ATOM 3288 N N . ILE A 1 426 ? -4.788 -6.013 0.817 1.00 81.50 426 ILE A N 1
ATOM 3289 C CA . ILE A 1 426 ? -4.497 -4.583 0.597 1.00 81.50 426 ILE A CA 1
ATOM 3290 C C . ILE A 1 426 ? -5.170 -3.974 -0.642 1.00 81.50 426 ILE A C 1
ATOM 3292 O O . ILE A 1 426 ? -5.051 -2.768 -0.870 1.00 81.50 426 ILE A O 1
ATOM 3296 N N . ASN A 1 427 ? -5.902 -4.767 -1.430 1.00 80.50 427 ASN A N 1
ATOM 3297 C CA . ASN A 1 427 ? -6.597 -4.336 -2.645 1.00 80.50 427 ASN A CA 1
ATOM 3298 C C . ASN A 1 427 ? -7.900 -3.570 -2.342 1.00 80.50 427 ASN A C 1
ATOM 3300 O O . ASN A 1 427 ? -8.963 -3.893 -2.864 1.00 80.50 427 ASN A O 1
ATOM 3304 N N . ARG A 1 428 ? -7.832 -2.560 -1.473 1.00 77.50 428 ARG A N 1
ATOM 3305 C CA . ARG A 1 428 ? -8.974 -1.758 -1.012 1.00 77.50 428 ARG A CA 1
ATOM 3306 C C . ARG A 1 428 ? -8.600 -0.285 -0.906 1.00 77.50 428 ARG A C 1
ATOM 3308 O O . ARG A 1 428 ? -7.428 0.078 -1.025 1.00 77.50 428 ARG A O 1
ATOM 3315 N N . ASP A 1 429 ? -9.582 0.572 -0.638 1.00 80.12 429 ASP A N 1
ATOM 3316 C CA . ASP A 1 429 ? -9.300 1.951 -0.235 1.00 80.12 429 ASP A CA 1
ATOM 3317 C C . ASP A 1 429 ? -8.685 1.953 1.174 1.00 80.12 429 ASP A C 1
ATOM 3319 O O . ASP A 1 429 ? -9.376 2.083 2.183 1.00 80.12 429 ASP A O 1
ATOM 3323 N N . LEU A 1 430 ? -7.369 1.726 1.232 1.00 81.94 430 LEU A N 1
ATOM 3324 C CA . LEU A 1 430 ? -6.618 1.557 2.474 1.00 81.94 430 LEU A CA 1
ATOM 3325 C C . LEU A 1 430 ? -6.782 2.759 3.402 1.00 81.94 430 LEU A C 1
ATOM 3327 O O . LEU A 1 430 ? -7.000 2.573 4.594 1.00 81.94 430 LEU A O 1
ATOM 3331 N N . LYS A 1 431 ? -6.743 3.985 2.864 1.00 85.62 431 LYS A N 1
ATOM 3332 C CA . LYS A 1 431 ? -6.826 5.186 3.701 1.00 85.62 431 LYS A CA 1
ATOM 3333 C C . LYS A 1 431 ? -8.192 5.280 4.368 1.00 85.62 431 LYS A C 1
ATOM 3335 O O . LYS A 1 431 ? -8.258 5.515 5.572 1.00 85.62 431 LYS A O 1
ATOM 3340 N N . ARG A 1 432 ? -9.263 5.039 3.605 1.00 86.94 432 ARG A N 1
ATOM 3341 C CA . ARG A 1 432 ? -10.627 4.976 4.140 1.00 86.94 432 ARG A CA 1
ATOM 3342 C C . ARG A 1 432 ? -10.764 3.870 5.177 1.00 86.94 432 ARG A C 1
ATOM 3344 O O . ARG A 1 432 ? -11.281 4.112 6.258 1.00 86.94 432 ARG A O 1
ATOM 3351 N N . PHE A 1 433 ? -10.282 2.675 4.853 1.00 86.81 433 PHE A N 1
ATOM 3352 C CA . PHE A 1 433 ? -10.383 1.505 5.715 1.00 86.81 433 PHE A CA 1
ATOM 3353 C C . PHE A 1 433 ? -9.698 1.719 7.073 1.00 86.81 433 PHE A C 1
ATOM 3355 O O . PHE A 1 433 ? -10.318 1.481 8.106 1.00 86.81 433 PHE A O 1
ATOM 3362 N N . VAL A 1 434 ? -8.456 2.217 7.086 1.00 88.00 434 VAL A N 1
ATOM 3363 C CA . VAL A 1 434 ? -7.698 2.428 8.331 1.00 88.00 434 VAL A CA 1
ATOM 3364 C C . VAL A 1 434 ? -8.254 3.600 9.142 1.00 88.00 434 VAL A C 1
ATOM 3366 O O . VAL A 1 434 ? -8.345 3.497 10.362 1.00 88.00 434 VAL A O 1
ATOM 3369 N N . ASP A 1 435 ? -8.686 4.687 8.498 1.00 89.44 435 ASP A N 1
ATOM 3370 C CA . ASP A 1 435 ? -9.346 5.792 9.206 1.00 89.44 435 ASP A CA 1
ATOM 3371 C C . ASP A 1 435 ? -10.672 5.362 9.836 1.00 89.44 435 ASP A C 1
ATOM 3373 O O . ASP A 1 435 ? -10.962 5.715 10.978 1.00 89.44 435 ASP A O 1
ATOM 3377 N N . PHE A 1 436 ? -11.481 4.590 9.107 1.00 90.38 436 PHE A N 1
ATOM 3378 C CA . PHE A 1 436 ? -12.765 4.104 9.607 1.00 90.38 436 PHE A CA 1
ATOM 3379 C C . PHE A 1 436 ? -12.559 3.112 10.748 1.00 90.38 436 PHE A C 1
ATOM 3381 O O . PHE A 1 436 ? -13.293 3.179 11.730 1.00 90.38 436 PHE A O 1
ATOM 3388 N N . TYR A 1 437 ? -11.544 2.246 10.657 1.00 90.44 437 TYR A N 1
ATOM 3389 C CA . TYR A 1 437 ? -11.139 1.383 11.764 1.00 90.44 437 TYR A CA 1
ATOM 3390 C C . TYR A 1 437 ? -10.773 2.209 13.002 1.00 90.44 437 TYR A C 1
ATOM 3392 O O . TYR A 1 437 ? -11.371 1.991 14.049 1.00 90.44 437 TYR A O 1
ATOM 3400 N N . ALA A 1 438 ? -9.875 3.193 12.871 1.00 91.19 438 ALA A N 1
ATOM 3401 C CA . ALA A 1 438 ? -9.421 4.014 13.996 1.00 91.19 438 ALA A CA 1
ATOM 3402 C C . ALA A 1 438 ? -10.568 4.797 14.662 1.00 91.19 438 ALA A C 1
ATOM 3404 O O . ALA A 1 438 ? -10.626 4.955 15.877 1.00 91.19 438 ALA A O 1
ATOM 3405 N N . VAL A 1 439 ? -11.527 5.294 13.872 1.00 91.94 439 VAL A N 1
ATOM 3406 C CA . VAL A 1 439 ? -12.710 5.951 14.443 1.00 91.94 439 VAL A CA 1
ATOM 3407 C C . VAL A 1 439 ? -13.637 4.939 15.110 1.00 91.94 439 VAL A C 1
ATOM 3409 O O . VAL A 1 439 ? -14.118 5.200 16.208 1.00 91.94 439 VAL A O 1
ATOM 3412 N N . ASN A 1 440 ? -13.909 3.800 14.472 1.00 92.50 440 ASN A N 1
ATOM 3413 C CA . ASN A 1 440 ? -14.786 2.775 15.036 1.00 92.50 440 ASN A CA 1
ATOM 3414 C C . ASN A 1 440 ? -14.233 2.219 16.352 1.00 92.50 440 ASN A C 1
ATOM 3416 O O . ASN A 1 440 ? -14.995 2.119 17.310 1.00 92.50 440 ASN A O 1
ATOM 3420 N N . ASP A 1 441 ? -12.941 1.894 16.410 1.00 91.56 441 ASP A N 1
ATOM 3421 C CA . ASP A 1 441 ? -12.280 1.369 17.609 1.00 91.56 441 ASP A CA 1
ATOM 3422 C C . ASP A 1 441 ? -12.336 2.398 18.749 1.00 91.56 441 ASP A C 1
ATOM 3424 O O . ASP A 1 441 ? -12.869 2.107 19.824 1.00 91.56 441 ASP A O 1
ATOM 3428 N N . LEU A 1 442 ? -11.954 3.652 18.480 1.00 91.38 442 LEU A N 1
ATOM 3429 C CA . LEU A 1 442 ? -12.055 4.728 19.466 1.00 91.38 442 LEU A CA 1
ATOM 3430 C C . LEU A 1 442 ? -13.499 4.952 19.951 1.00 91.38 442 LEU A C 1
ATOM 3432 O O . LEU A 1 442 ? -13.730 5.102 21.152 1.00 91.38 442 LEU A O 1
ATOM 3436 N N . LEU A 1 443 ? -14.493 4.945 19.053 1.00 91.88 443 LEU A N 1
ATOM 3437 C CA . LEU A 1 443 ? -15.905 5.071 19.433 1.00 91.88 443 LEU A CA 1
ATOM 3438 C C . LEU A 1 443 ? -16.385 3.876 20.264 1.00 91.88 443 LEU A C 1
ATOM 3440 O O . LEU A 1 443 ? -17.109 4.082 21.236 1.00 91.88 443 LEU A O 1
ATOM 3444 N N . CYS A 1 444 ? -15.974 2.649 19.938 1.00 91.31 444 CYS A N 1
ATOM 3445 C CA . CYS A 1 444 ? -16.291 1.468 20.742 1.00 91.31 444 CYS A CA 1
ATOM 3446 C C . CYS A 1 444 ? -15.698 1.588 22.150 1.00 91.31 444 CYS A C 1
ATOM 3448 O O . CYS A 1 444 ? -16.418 1.405 23.129 1.00 91.31 444 CYS A O 1
ATOM 3450 N N . GLN A 1 445 ? -14.433 1.999 22.273 1.00 88.69 445 GLN A N 1
ATOM 3451 C CA . GLN A 1 445 ? -13.784 2.236 23.568 1.00 88.69 445 GLN A CA 1
ATOM 3452 C C . GLN A 1 445 ? -14.503 3.324 24.384 1.00 88.69 445 GLN A C 1
ATOM 3454 O O . GLN A 1 445 ? -14.690 3.186 25.594 1.00 88.69 445 GLN A O 1
ATOM 3459 N N . MET A 1 446 ? -14.942 4.396 23.727 1.00 86.44 446 MET A N 1
ATOM 3460 C CA . MET A 1 446 ? -15.643 5.524 24.341 1.00 86.44 446 MET A CA 1
ATOM 3461 C C . MET A 1 446 ? -17.077 5.218 24.782 1.00 86.44 446 MET A C 1
ATOM 3463 O O . MET A 1 446 ? -17.529 5.708 25.823 1.00 86.44 446 MET A O 1
ATOM 3467 N N . PHE A 1 447 ? -17.800 4.456 23.965 1.00 87.81 447 PHE A N 1
ATOM 3468 C CA . PHE A 1 447 ? -19.168 4.025 24.226 1.00 87.81 447 PHE A CA 1
ATOM 3469 C C . PHE A 1 447 ? -19.237 2.683 24.957 1.00 87.81 447 PHE A C 1
ATOM 3471 O O . PHE A 1 447 ? -20.335 2.174 25.155 1.00 87.81 447 PHE A O 1
ATOM 3478 N N . GLU A 1 448 ? -18.093 2.149 25.394 1.00 85.25 448 GLU A N 1
ATOM 3479 C CA . GLU A 1 448 ? -17.979 0.936 26.212 1.00 85.25 448 GLU A CA 1
ATOM 3480 C C . GLU A 1 448 ? -18.584 -0.302 25.519 1.00 85.25 448 GLU A C 1
ATOM 3482 O O . GLU A 1 448 ? -19.255 -1.138 26.129 1.00 85.25 448 GLU A O 1
ATOM 3487 N N . ILE A 1 449 ? -18.349 -0.401 24.211 1.00 87.31 449 ILE A N 1
ATOM 3488 C CA . ILE A 1 449 ? -18.719 -1.543 23.380 1.00 87.31 449 ILE A CA 1
ATOM 3489 C C . ILE A 1 449 ? -17.526 -2.505 23.331 1.00 87.31 449 ILE A C 1
ATOM 3491 O O . ILE A 1 449 ? -16.433 -2.124 22.922 1.00 87.31 449 ILE A O 1
ATOM 3495 N N . ASP A 1 450 ? -17.741 -3.757 23.739 1.00 81.25 450 ASP A N 1
ATOM 3496 C CA . ASP A 1 450 ? -16.686 -4.771 23.888 1.00 81.25 450 ASP A CA 1
ATOM 3497 C C . ASP A 1 450 ? -16.441 -5.607 22.616 1.00 81.25 450 ASP A C 1
ATOM 3499 O O . ASP A 1 450 ? -15.634 -6.533 22.628 1.00 81.25 450 ASP A O 1
ATOM 3503 N N . PHE A 1 451 ? -17.116 -5.276 21.513 1.00 83.50 451 PHE A N 1
ATOM 3504 C CA . PHE A 1 451 ? -16.954 -5.907 20.201 1.00 83.50 451 PHE A CA 1
ATOM 3505 C C . PHE A 1 451 ? -16.706 -4.838 19.120 1.00 83.50 451 PHE A C 1
ATOM 3507 O O . PHE A 1 451 ? -17.083 -3.681 19.330 1.00 83.50 451 PHE A O 1
ATOM 3514 N N . PRO A 1 452 ? -16.103 -5.182 17.963 1.00 86.69 452 PRO A N 1
ATOM 3515 C CA . PRO A 1 452 ? -15.726 -4.222 16.924 1.00 86.69 452 PRO A CA 1
ATOM 3516 C C . PRO A 1 452 ? -16.950 -3.716 16.138 1.00 86.69 452 PRO A C 1
ATOM 3518 O O . PRO A 1 452 ? -17.172 -4.074 14.978 1.00 86.69 452 PRO A O 1
ATOM 3521 N N . TYR A 1 453 ? -17.780 -2.887 16.773 1.00 89.69 453 TYR A N 1
ATOM 3522 C CA . TYR A 1 453 ? -18.973 -2.317 16.157 1.00 89.69 453 TYR A CA 1
ATOM 3523 C C . TYR A 1 453 ? -18.619 -1.292 15.074 1.00 89.69 453 TYR A C 1
ATOM 3525 O O . TYR A 1 453 ? -17.779 -0.410 15.246 1.00 89.69 453 TYR A O 1
ATOM 3533 N N . GLN A 1 454 ? -19.311 -1.385 13.939 1.00 88.88 454 GLN A N 1
ATOM 3534 C CA . GLN A 1 454 ? -19.061 -0.547 12.770 1.00 88.88 454 GLN A CA 1
ATOM 3535 C C . GLN A 1 454 ? -20.033 0.640 12.730 1.00 88.88 454 GLN A C 1
ATOM 3537 O O . GLN A 1 454 ? -21.132 0.539 12.171 1.00 88.88 454 GLN A O 1
ATOM 3542 N N . PHE A 1 455 ? -19.626 1.772 13.316 1.00 90.81 455 PHE A N 1
ATOM 3543 C CA . PHE A 1 455 ? -20.326 3.055 13.165 1.00 90.81 455 PHE A CA 1
ATOM 3544 C C . PHE A 1 455 ? -20.188 3.567 11.730 1.00 90.81 455 PHE A C 1
ATOM 3546 O O . PHE A 1 455 ? -21.185 3.825 11.052 1.00 90.81 455 PHE A O 1
ATOM 3553 N N . PHE A 1 456 ? -18.945 3.645 11.253 1.00 88.31 456 PHE A N 1
ATOM 3554 C CA . PHE A 1 456 ? -18.633 3.677 9.835 1.00 88.31 456 PHE A CA 1
ATOM 3555 C C . PHE A 1 456 ? -18.621 2.253 9.294 1.00 88.31 456 PHE A C 1
ATOM 3557 O O . PHE A 1 456 ? -17.956 1.392 9.878 1.00 88.31 456 PHE A O 1
ATOM 3564 N N . PRO A 1 457 ? -19.308 1.980 8.179 1.00 80.31 457 PRO A N 1
ATOM 3565 C CA . PRO A 1 457 ? -19.309 0.641 7.637 1.00 80.31 457 PRO A CA 1
ATOM 3566 C C . PRO A 1 457 ? -17.973 0.397 6.916 1.00 80.31 457 PRO A C 1
ATOM 3568 O O . PRO A 1 457 ? -17.466 1.266 6.195 1.00 80.31 457 PRO A O 1
ATOM 3571 N N . LEU A 1 458 ? -17.377 -0.778 7.131 1.00 69.94 458 LEU A N 1
ATOM 3572 C CA . LEU A 1 458 ? -16.154 -1.158 6.415 1.00 69.94 458 LEU A CA 1
ATOM 3573 C C . LEU A 1 458 ? -16.454 -1.503 4.944 1.00 69.94 458 LEU A C 1
ATOM 3575 O O . LEU A 1 458 ? -15.609 -1.261 4.085 1.00 69.94 458 LEU A O 1
ATOM 3579 N N . ASN A 1 459 ? -17.680 -1.965 4.666 1.00 67.75 459 ASN A N 1
ATOM 3580 C CA . ASN A 1 459 ? -18.255 -2.145 3.329 1.00 67.75 459 ASN A CA 1
ATOM 3581 C C . ASN A 1 459 ? -19.280 -1.037 3.030 1.00 67.75 459 ASN A C 1
ATOM 3583 O O . ASN A 1 459 ? -19.917 -0.521 3.940 1.00 67.75 459 ASN A O 1
ATOM 3587 N N . ASP A 1 460 ? -19.454 -0.636 1.770 1.00 74.31 460 ASP A N 1
ATOM 3588 C CA . ASP A 1 460 ? -20.444 0.396 1.426 1.00 74.31 460 ASP A CA 1
ATOM 3589 C C . ASP A 1 460 ? -21.886 -0.051 1.728 1.00 74.31 460 ASP A C 1
ATOM 3591 O O . ASP A 1 460 ? -22.227 -1.227 1.615 1.00 74.31 460 ASP A O 1
ATOM 3595 N N . PHE A 1 461 ? -22.754 0.902 2.086 1.00 83.69 461 PHE A N 1
ATOM 3596 C CA . PHE A 1 461 ? -24.187 0.635 2.230 1.00 83.69 461 PHE A CA 1
ATOM 3597 C C . PHE A 1 461 ? -24.831 0.352 0.866 1.00 83.69 461 PHE A C 1
ATOM 3599 O O . PHE A 1 461 ? -24.569 1.052 -0.117 1.00 83.69 461 PHE A O 1
ATOM 3606 N N . ALA A 1 462 ? -25.745 -0.616 0.817 1.00 85.12 462 ALA A N 1
ATOM 3607 C CA . ALA A 1 462 ? -26.518 -0.922 -0.382 1.00 85.12 462 ALA A CA 1
ATOM 3608 C C . ALA A 1 462 ? -27.622 0.126 -0.632 1.00 85.12 462 ALA A C 1
ATOM 3610 O O . ALA A 1 462 ? -28.011 0.872 0.266 1.00 85.12 462 ALA A O 1
ATOM 3611 N N . GLY A 1 463 ? -28.148 0.202 -1.858 1.00 83.12 463 GLY A N 1
ATOM 3612 C CA . GLY A 1 463 ? -29.358 0.982 -2.163 1.00 83.12 463 GLY A CA 1
ATOM 3613 C C . GLY A 1 463 ? -29.209 2.510 -2.223 1.00 83.12 463 GLY A C 1
ATOM 3614 O O . GLY A 1 463 ? -30.200 3.203 -2.429 1.00 83.12 463 GLY A O 1
ATOM 3615 N N . SER A 1 464 ? -27.994 3.066 -2.111 1.00 86.25 464 SER A N 1
ATOM 3616 C CA . SER A 1 464 ? -27.731 4.520 -2.205 1.00 86.25 464 SER A CA 1
ATOM 3617 C C . SER A 1 464 ? -28.497 5.386 -1.181 1.00 86.25 464 SER A C 1
ATOM 3619 O O . SER A 1 464 ? -29.251 6.281 -1.574 1.00 86.25 464 SER A O 1
ATOM 3621 N N . PRO A 1 465 ? -28.317 5.183 0.134 1.00 89.56 465 PRO A N 1
ATOM 3622 C CA . PRO A 1 465 ? -29.012 5.961 1.160 1.00 89.56 465 PRO A CA 1
ATOM 3623 C C . PRO A 1 465 ? -28.690 7.471 1.113 1.00 89.56 465 PRO A C 1
ATOM 3625 O O . PRO A 1 465 ? -27.670 7.914 0.587 1.00 89.56 465 PRO A O 1
ATOM 3628 N N . LYS A 1 466 ? -29.603 8.286 1.652 1.00 92.44 466 LYS A N 1
ATOM 3629 C CA . LYS A 1 466 ? -29.477 9.736 1.917 1.00 92.44 466 LYS A CA 1
ATOM 3630 C C . LYS A 1 466 ? -29.233 10.038 3.391 1.00 92.44 466 LYS A C 1
ATOM 3632 O O . LYS A 1 466 ? -28.581 11.029 3.714 1.00 92.44 466 LYS A O 1
ATOM 3637 N N . ASP A 1 467 ? -29.800 9.228 4.278 1.00 94.56 467 ASP A N 1
ATOM 3638 C CA . ASP A 1 467 ? -29.714 9.382 5.730 1.00 94.56 467 ASP A CA 1
ATOM 3639 C C . ASP A 1 467 ? -29.910 8.012 6.383 1.00 94.56 467 ASP A C 1
ATOM 3641 O O . ASP A 1 467 ? -30.730 7.217 5.918 1.00 94.56 467 ASP A O 1
ATOM 3645 N N . MET A 1 468 ? -29.187 7.753 7.464 1.00 95.06 468 MET A N 1
ATOM 3646 C CA . MET A 1 468 ? -29.380 6.588 8.316 1.00 95.06 468 MET A CA 1
ATOM 3647 C C . MET A 1 468 ? -29.355 7.044 9.770 1.00 95.06 468 MET A C 1
ATOM 3649 O O . MET A 1 468 ? -28.443 7.753 10.193 1.00 95.06 468 MET A O 1
ATOM 3653 N N . ARG A 1 469 ? -30.361 6.632 10.538 1.00 96.38 469 ARG A N 1
ATOM 3654 C CA . ARG A 1 469 ? -30.414 6.815 11.992 1.00 96.38 469 ARG A CA 1
ATOM 3655 C C . ARG A 1 469 ? -30.359 5.470 12.664 1.00 96.38 469 ARG A C 1
ATOM 3657 O O . ARG A 1 469 ? -30.908 4.512 12.125 1.00 96.38 469 ARG A O 1
ATOM 3664 N N . ALA A 1 470 ? -29.736 5.416 13.823 1.00 95.06 470 ALA A N 1
ATOM 3665 C CA . ALA A 1 470 ? -29.558 4.163 14.505 1.00 95.06 470 ALA A CA 1
ATOM 3666 C C . ALA A 1 470 ? -29.449 4.331 16.014 1.00 95.06 470 ALA A C 1
ATOM 3668 O O . ALA A 1 470 ? -29.018 5.373 16.513 1.00 95.06 470 ALA A O 1
ATOM 3669 N N . THR A 1 471 ? -29.829 3.274 16.718 1.00 95.62 471 THR A N 1
ATOM 3670 C CA . THR A 1 471 ? -29.768 3.189 18.173 1.00 95.62 471 THR A CA 1
ATOM 3671 C C . THR A 1 471 ? -29.106 1.876 18.551 1.00 95.62 471 THR A C 1
ATOM 3673 O O . THR A 1 471 ? -29.499 0.830 18.041 1.00 95.62 471 THR A O 1
ATOM 3676 N N . VAL A 1 472 ? -28.113 1.926 19.437 1.00 94.31 472 VAL A N 1
ATOM 3677 C CA . VAL A 1 472 ? -27.435 0.753 20.003 1.00 94.31 472 VAL A CA 1
ATOM 3678 C C . VAL A 1 472 ? -27.709 0.698 21.501 1.00 94.31 472 VAL A C 1
ATOM 3680 O O . VAL A 1 472 ? -27.597 1.707 22.196 1.00 94.31 472 VAL A O 1
ATOM 3683 N N . VAL A 1 473 ? -28.067 -0.477 22.005 1.00 92.50 473 VAL A N 1
ATOM 3684 C CA . VAL A 1 473 ? -28.415 -0.717 23.408 1.00 92.50 473 VAL A CA 1
ATOM 3685 C C . VAL A 1 473 ? -27.644 -1.933 23.917 1.00 92.50 473 VAL A C 1
ATOM 3687 O O . VAL A 1 473 ? -27.671 -2.986 23.283 1.00 92.50 473 VAL A O 1
ATOM 3690 N N . LYS A 1 474 ? -26.988 -1.789 25.074 1.00 87.25 474 LYS A N 1
ATOM 3691 C CA . LYS A 1 474 ? -26.510 -2.891 25.927 1.00 87.25 474 LYS A CA 1
ATOM 3692 C C . LYS A 1 474 ? -27.380 -2.896 27.180 1.00 87.25 474 LYS A C 1
ATOM 3694 O O . LYS A 1 474 ? -27.718 -1.824 27.689 1.00 87.25 474 LYS A O 1
ATOM 3699 N N . GLU A 1 475 ? -27.759 -4.069 27.673 1.00 75.06 475 GLU A N 1
ATOM 3700 C CA . GLU A 1 475 ? -28.495 -4.172 28.937 1.00 75.06 475 GLU A CA 1
ATOM 3701 C C . GLU A 1 475 ? -27.754 -3.423 30.064 1.00 75.06 475 GLU A C 1
ATOM 3703 O O . GLU A 1 475 ? -26.535 -3.520 30.192 1.00 75.06 475 GLU A O 1
ATOM 3708 N N . GLY A 1 476 ? -28.479 -2.613 30.841 1.00 72.88 476 GLY A N 1
ATOM 3709 C CA . GLY A 1 476 ? -27.897 -1.790 31.909 1.00 72.88 476 GLY A CA 1
ATOM 3710 C C . GLY A 1 476 ? -27.185 -0.507 31.453 1.00 72.88 476 GLY A C 1
ATOM 3711 O O . GLY A 1 476 ? -26.703 0.242 32.301 1.00 72.88 476 GLY A O 1
ATOM 3712 N N . MET A 1 477 ? -27.147 -0.203 30.150 1.00 77.94 477 MET A N 1
ATOM 3713 C CA . MET A 1 477 ? -26.555 1.028 29.616 1.00 77.94 477 MET A CA 1
ATOM 3714 C C . MET A 1 477 ? -27.583 1.942 28.948 1.00 77.94 477 MET A C 1
ATOM 3716 O O . MET A 1 477 ? -28.584 1.502 28.385 1.00 77.94 477 MET A O 1
ATOM 3720 N N . ALA A 1 478 ? -27.299 3.247 28.977 1.00 83.75 478 ALA A N 1
ATOM 3721 C CA . ALA A 1 478 ? -28.069 4.220 28.216 1.00 83.75 478 ALA A CA 1
ATOM 3722 C C . ALA A 1 478 ? -27.893 3.989 26.701 1.00 83.75 478 ALA A C 1
ATOM 3724 O O . ALA A 1 478 ? -26.760 3.726 26.270 1.00 83.75 478 ALA A O 1
ATOM 3725 N N . PRO A 1 479 ? -28.966 4.132 25.896 1.00 90.31 479 PRO A N 1
ATOM 3726 C CA . PRO A 1 479 ? -28.885 3.997 24.449 1.00 90.31 479 PRO A CA 1
ATOM 3727 C C . PRO A 1 479 ? -27.850 4.944 23.842 1.00 90.31 479 PRO A C 1
ATOM 3729 O O . PRO A 1 479 ? -27.715 6.095 24.263 1.00 90.31 479 PRO A O 1
ATOM 3732 N N . ILE A 1 480 ? -27.139 4.443 22.839 1.00 92.94 480 ILE A N 1
ATOM 3733 C CA . ILE A 1 480 ? -26.254 5.225 21.982 1.00 92.94 480 ILE A CA 1
ATOM 3734 C C . ILE A 1 480 ? -27.045 5.539 20.721 1.00 92.94 480 ILE A C 1
ATOM 3736 O O . ILE A 1 480 ? -27.452 4.624 20.003 1.00 92.94 480 ILE A O 1
ATOM 3740 N N . GLU A 1 481 ? -27.268 6.813 20.444 1.00 93.94 481 GLU A N 1
ATOM 3741 C CA . GLU A 1 481 ? -27.882 7.262 19.201 1.00 93.94 481 GLU A CA 1
ATOM 3742 C C . GLU A 1 481 ? -26.783 7.665 18.225 1.00 93.94 481 GLU A C 1
ATOM 3744 O O . GLU A 1 481 ? -25.811 8.314 18.603 1.00 93.94 481 GLU A O 1
ATOM 3749 N N . TYR A 1 482 ? -26.906 7.282 16.956 1.00 94.06 482 TYR A N 1
ATOM 3750 C CA . TYR A 1 482 ? -25.993 7.772 15.933 1.00 94.06 482 TYR A CA 1
ATOM 3751 C C . TYR A 1 482 ? -26.672 7.961 14.582 1.00 94.06 482 TYR A C 1
ATOM 3753 O O . TYR A 1 482 ? -27.688 7.343 14.249 1.00 94.06 482 TYR A O 1
ATOM 3761 N N . ARG A 1 483 ? -26.109 8.871 13.792 1.00 94.62 483 ARG A N 1
ATOM 3762 C CA . ARG A 1 483 ? -26.633 9.276 12.495 1.00 94.62 483 ARG A CA 1
ATOM 3763 C C . ARG A 1 483 ? -25.517 9.353 11.471 1.00 94.62 483 ARG A C 1
ATOM 3765 O O . ARG A 1 483 ? -24.469 9.933 11.735 1.00 94.62 483 ARG A O 1
ATOM 3772 N N . VAL A 1 484 ? -25.797 8.835 10.281 1.00 94.38 484 VAL A N 1
ATOM 3773 C CA . VAL A 1 484 ? -24.926 8.923 9.110 1.00 94.38 484 VAL A CA 1
ATOM 3774 C C . VAL A 1 484 ? -25.677 9.648 8.001 1.00 94.38 484 VAL A C 1
ATOM 3776 O O . VAL A 1 484 ? -26.738 9.202 7.565 1.00 94.38 484 VAL A O 1
ATOM 3779 N N . LYS A 1 485 ? -25.137 10.777 7.541 1.00 94.38 485 LYS A N 1
ATOM 3780 C CA . LYS A 1 485 ? -25.687 11.539 6.411 1.00 94.38 485 LYS A CA 1
ATOM 3781 C C . LYS A 1 485 ? -24.856 11.297 5.164 1.00 94.38 485 LYS A C 1
ATOM 3783 O O . LYS A 1 485 ? -23.634 11.195 5.244 1.00 94.38 485 LYS A O 1
ATOM 3788 N N . PHE A 1 486 ? -25.512 11.320 4.009 1.00 92.81 486 PHE A N 1
ATOM 3789 C CA . PHE A 1 486 ? -24.868 11.116 2.716 1.00 92.81 486 PHE A CA 1
ATOM 3790 C C . PHE A 1 486 ? -24.937 12.383 1.859 1.00 92.81 486 PHE A C 1
ATOM 3792 O O . PHE A 1 486 ? -25.859 13.195 1.988 1.00 92.81 486 PHE A O 1
ATOM 3799 N N . ASN A 1 487 ? -23.945 12.584 0.994 1.00 87.94 487 ASN A N 1
ATOM 3800 C CA . ASN A 1 487 ? -23.949 13.675 0.022 1.00 87.94 487 ASN A CA 1
ATOM 3801 C C . ASN A 1 487 ? -24.767 13.307 -1.238 1.00 87.94 487 ASN A C 1
ATOM 3803 O O . ASN A 1 487 ? -25.323 12.215 -1.360 1.00 87.94 487 ASN A O 1
ATOM 3807 N N . SER A 1 488 ? -24.854 14.227 -2.204 1.00 85.06 488 SER A N 1
ATOM 3808 C CA . SER A 1 488 ? -25.569 13.990 -3.470 1.00 85.06 488 SER A CA 1
ATOM 3809 C C . SER A 1 488 ? -24.951 12.882 -4.331 1.00 85.06 488 SER A C 1
ATOM 3811 O O . SER A 1 488 ? -25.651 12.306 -5.162 1.00 85.06 488 SER A O 1
ATOM 3813 N N . LYS A 1 489 ? -23.670 12.569 -4.111 1.00 82.88 489 LYS A N 1
ATOM 3814 C CA . LYS A 1 489 ? -22.922 11.480 -4.750 1.00 82.88 489 LYS A CA 1
ATOM 3815 C C . LYS A 1 489 ? -23.025 10.153 -3.986 1.00 82.88 489 LYS A C 1
ATOM 3817 O O . LYS A 1 489 ? -22.426 9.174 -4.409 1.00 82.88 489 LYS A O 1
ATOM 3822 N N . ARG A 1 490 ? -23.845 10.103 -2.924 1.00 81.31 490 ARG A N 1
ATOM 3823 C CA . ARG A 1 490 ? -24.122 8.919 -2.085 1.00 81.31 490 ARG A CA 1
ATOM 3824 C C . ARG A 1 490 ? -22.945 8.454 -1.233 1.00 81.31 490 ARG A C 1
ATOM 3826 O O . ARG A 1 490 ? -22.951 7.343 -0.719 1.00 81.31 490 ARG A O 1
ATOM 3833 N N . GLU A 1 491 ? -21.977 9.330 -1.022 1.00 86.88 491 GLU A N 1
ATOM 3834 C CA . GLU A 1 491 ? -20.855 9.098 -0.121 1.00 86.88 491 GLU A CA 1
ATOM 3835 C C . GLU A 1 491 ? -21.220 9.572 1.286 1.00 86.88 491 GLU A C 1
ATOM 3837 O O . GLU A 1 491 ? -22.016 10.506 1.446 1.00 86.88 491 GLU A O 1
ATOM 3842 N N . ILE A 1 492 ? -20.624 8.967 2.316 1.00 89.50 492 ILE A N 1
ATOM 3843 C CA . ILE A 1 492 ? -20.835 9.411 3.697 1.00 89.50 492 ILE A CA 1
ATOM 3844 C C . ILE A 1 492 ? -20.258 10.815 3.848 1.00 89.50 492 ILE A C 1
ATOM 3846 O O . ILE A 1 492 ? -19.068 11.024 3.639 1.00 89.50 492 ILE A O 1
ATOM 3850 N N . LYS A 1 493 ? -21.110 11.765 4.224 1.00 90.44 493 LYS A N 1
ATOM 3851 C CA . LYS A 1 493 ? -20.770 13.172 4.442 1.00 90.44 493 LYS A CA 1
ATOM 3852 C C . LYS A 1 493 ? -20.447 13.464 5.904 1.00 90.44 493 LYS A C 1
ATOM 3854 O O . LYS A 1 493 ? -19.622 14.322 6.193 1.00 90.44 493 LYS A O 1
ATOM 3859 N N . GLU A 1 494 ? -21.164 12.820 6.814 1.00 91.38 494 GLU A N 1
ATOM 3860 C CA . GLU A 1 494 ? -21.148 13.166 8.231 1.00 91.38 494 GLU A CA 1
ATOM 3861 C C . GLU A 1 494 ? -21.571 11.955 9.058 1.00 91.38 494 GLU A C 1
ATOM 3863 O O . GLU A 1 494 ? -22.562 11.298 8.722 1.00 91.38 494 GLU A O 1
ATOM 3868 N N . LEU A 1 495 ? -20.846 11.702 10.143 1.00 92.12 495 LEU A N 1
ATOM 3869 C CA . LEU A 1 495 ? -21.227 10.800 11.217 1.00 92.12 495 LEU A CA 1
ATOM 3870 C C . LEU A 1 495 ? -21.228 11.569 12.537 1.00 92.12 495 LEU A C 1
ATOM 3872 O O . LEU A 1 495 ? -20.271 12.274 12.855 1.00 92.12 495 LEU A O 1
ATOM 3876 N N . ALA A 1 496 ? -22.296 11.400 13.306 1.00 90.50 496 ALA A N 1
ATOM 3877 C CA . ALA A 1 496 ? -22.389 11.883 14.675 1.00 90.50 496 ALA A CA 1
ATOM 3878 C C . ALA A 1 496 ? -22.998 10.790 15.552 1.00 90.50 496 ALA A C 1
ATOM 3880 O O . ALA A 1 496 ? -23.926 10.102 15.122 1.00 90.50 496 ALA A O 1
ATOM 3881 N N . ALA A 1 497 ? -22.480 10.643 16.764 1.00 90.31 497 ALA A N 1
ATOM 3882 C CA . ALA A 1 497 ? -22.985 9.723 17.765 1.00 90.31 497 ALA A CA 1
ATOM 3883 C C . ALA A 1 497 ? -23.055 10.417 19.127 1.00 90.31 497 ALA A C 1
ATOM 3885 O O . ALA A 1 497 ? -22.206 11.245 19.473 1.00 90.31 497 ALA A O 1
ATOM 3886 N N . ASP A 1 498 ? -24.055 10.066 19.922 1.00 88.88 498 ASP A N 1
ATOM 3887 C CA . ASP A 1 498 ? -24.199 10.569 21.273 1.00 88.88 498 ASP A CA 1
ATOM 3888 C C . ASP A 1 498 ? -24.809 9.539 22.223 1.00 88.88 498 ASP A C 1
ATOM 3890 O O . ASP A 1 498 ? -25.497 8.599 21.835 1.00 88.88 498 ASP A O 1
ATOM 3894 N N . GLN A 1 499 ? -24.490 9.703 23.502 1.00 84.88 499 GLN A N 1
ATOM 3895 C CA . GLN A 1 499 ? -25.025 8.891 24.585 1.00 84.88 499 GLN A CA 1
ATOM 3896 C C . GLN A 1 499 ? -25.283 9.797 25.783 1.00 84.88 499 GLN A C 1
ATOM 3898 O O . GLN A 1 499 ? -24.393 10.519 26.243 1.00 84.88 499 GLN A O 1
ATOM 3903 N N . VAL A 1 500 ? -26.494 9.732 26.328 1.00 79.19 500 VAL A N 1
ATOM 3904 C CA . VAL A 1 500 ? -26.864 10.455 27.548 1.00 79.19 500 VAL A CA 1
ATOM 3905 C C . VAL A 1 500 ? -26.792 9.491 28.728 1.00 79.19 500 VAL A C 1
ATOM 3907 O O . VAL A 1 500 ? -27.721 8.724 28.960 1.00 79.19 500 VAL A O 1
ATOM 3910 N N . ALA A 1 501 ? -25.691 9.528 29.479 1.00 66.12 501 ALA A N 1
ATOM 3911 C CA . ALA A 1 501 ? -25.547 8.749 30.705 1.00 66.12 501 ALA A CA 1
ATOM 3912 C C . ALA A 1 501 ? -26.140 9.508 31.902 1.00 66.12 501 ALA A C 1
ATOM 3914 O O . ALA A 1 501 ? -26.055 10.736 31.965 1.00 66.12 501 ALA A O 1
ATOM 3915 N N . VAL A 1 502 ? -26.726 8.780 32.850 1.00 57.84 502 VAL A N 1
ATOM 3916 C CA . VAL A 1 502 ? -27.199 9.324 34.130 1.00 57.84 502 VAL A CA 1
ATOM 3917 C C . VAL A 1 502 ? -26.162 8.962 35.191 1.00 57.84 502 VAL A C 1
ATOM 3919 O O . VAL A 1 502 ? -25.814 7.790 35.310 1.00 57.84 502 VAL A O 1
ATOM 3922 N N . ALA A 1 503 ? -25.624 9.957 35.892 1.00 56.78 503 ALA A N 1
ATOM 3923 C CA . ALA A 1 503 ? -24.741 9.759 37.038 1.00 56.78 503 ALA A CA 1
ATOM 3924 C C . ALA A 1 503 ? -25.552 9.406 38.299 1.00 56.78 503 ALA A C 1
ATOM 3926 O O . ALA A 1 503 ? -26.767 9.616 38.340 1.00 56.78 503 ALA A O 1
ATOM 3927 N N . ASP A 1 504 ? -24.887 8.894 39.335 1.00 40.09 504 ASP A N 1
ATOM 3928 C CA . ASP A 1 504 ? -25.535 8.457 40.583 1.00 40.09 504 ASP A CA 1
ATOM 3929 C C . ASP A 1 504 ? -26.186 9.618 41.364 1.00 40.09 504 ASP A C 1
ATOM 3931 O O . ASP A 1 504 ? -27.120 9.406 42.138 1.00 40.09 504 ASP A O 1
ATOM 3935 N N . ASP A 1 505 ? -25.757 10.863 41.116 1.00 42.41 505 ASP A N 1
ATOM 3936 C CA . ASP A 1 505 ? -26.389 12.087 41.631 1.00 42.41 505 ASP A CA 1
ATOM 3937 C C . ASP A 1 505 ? -27.655 12.510 40.850 1.00 42.41 505 ASP A C 1
ATOM 3939 O O . ASP A 1 505 ? -28.286 13.524 41.164 1.00 42.41 505 ASP A O 1
ATOM 3943 N N . GLY A 1 506 ? -28.038 11.740 39.825 1.00 49.09 506 GLY A N 1
ATOM 3944 C CA . GLY A 1 506 ? -29.165 12.006 38.934 1.00 49.09 506 GLY A CA 1
ATOM 3945 C C . GLY A 1 506 ? -28.865 12.999 37.806 1.00 49.09 506 GLY A C 1
ATOM 3946 O O . GLY A 1 506 ? -29.758 13.299 37.004 1.00 49.09 506 GLY A O 1
ATOM 3947 N N . SER A 1 507 ? -27.639 13.520 37.702 1.00 53.88 507 SER A N 1
ATOM 3948 C CA . SER A 1 507 ? -27.241 14.431 36.629 1.00 53.88 507 SER A CA 1
ATOM 3949 C C . SER A 1 507 ? -27.051 13.694 35.299 1.00 53.88 507 SER A C 1
ATOM 3951 O O . SER A 1 507 ? -26.656 12.530 35.238 1.00 53.88 507 SER A O 1
ATOM 3953 N N . LYS A 1 508 ? -27.366 14.371 34.188 1.00 61.09 508 LYS A N 1
ATOM 3954 C CA . LYS A 1 508 ? -27.174 13.831 32.836 1.00 61.09 508 LYS A CA 1
ATOM 3955 C C . LYS A 1 508 ? -25.821 14.274 32.293 1.00 61.09 508 LYS A C 1
ATOM 3957 O O . LYS A 1 508 ? -25.612 15.462 32.053 1.00 61.09 508 LYS A O 1
ATOM 3962 N N . VAL A 1 509 ? -24.937 13.321 32.019 1.00 65.19 509 VAL A N 1
ATOM 3963 C CA . VAL A 1 509 ? -23.691 13.549 31.284 1.00 65.19 509 VAL A CA 1
ATOM 3964 C C . VAL A 1 509 ? -23.913 13.129 29.836 1.00 65.19 509 VAL A C 1
ATOM 3966 O O . VAL A 1 509 ? -23.968 11.940 29.518 1.00 65.19 509 VAL A O 1
ATOM 3969 N N . LYS A 1 510 ? -24.042 14.113 28.941 1.00 71.44 510 LYS A N 1
ATOM 3970 C CA . LYS A 1 510 ? -24.103 13.861 27.498 1.00 71.44 510 LYS A CA 1
ATOM 3971 C C . LYS A 1 510 ? -22.688 13.699 26.951 1.00 71.44 510 LYS A C 1
ATOM 3973 O O . LYS A 1 510 ? -21.877 14.615 27.064 1.00 71.44 510 LYS A O 1
ATOM 3978 N N . LEU A 1 511 ? -22.399 12.547 26.359 1.00 75.25 511 LEU A N 1
ATOM 3979 C CA . LEU A 1 511 ? -21.273 12.375 25.452 1.00 75.25 511 LEU A CA 1
ATOM 3980 C C . LEU A 1 511 ? -21.769 12.673 24.043 1.00 75.25 511 LEU A C 1
ATOM 3982 O O . LEU A 1 511 ? -22.725 12.049 23.605 1.00 75.25 511 LEU A O 1
ATOM 3986 N N . GLU A 1 512 ? -21.128 13.608 23.354 1.00 79.38 512 GLU A N 1
ATOM 3987 C CA . GLU A 1 512 ? -21.439 13.938 21.965 1.00 79.38 512 GLU A CA 1
ATOM 3988 C C . GLU A 1 512 ? -20.135 13.921 21.168 1.00 79.38 512 GLU A C 1
ATOM 3990 O O . GLU A 1 512 ? -19.159 14.596 21.532 1.00 79.38 512 GLU A O 1
ATOM 3995 N N . THR A 1 513 ? -20.097 13.131 20.096 1.00 82.31 513 THR A N 1
ATOM 3996 C CA . THR A 1 513 ? -18.992 13.205 19.144 1.00 82.31 513 THR A CA 1
ATOM 3997 C C . THR A 1 513 ? -19.038 14.549 18.424 1.00 82.31 513 THR A C 1
ATOM 3999 O O . THR A 1 513 ? -20.088 15.179 18.285 1.00 82.31 513 THR A O 1
ATOM 4002 N N . ARG A 1 514 ? -17.893 15.003 17.923 1.00 82.62 514 ARG A N 1
ATOM 4003 C CA . ARG A 1 514 ? -17.893 16.012 16.862 1.00 82.62 514 ARG A CA 1
ATOM 4004 C C . ARG A 1 514 ? -18.595 15.465 15.633 1.00 82.62 514 ARG A C 1
ATOM 4006 O O . ARG A 1 514 ? -18.781 14.256 15.495 1.00 82.62 514 ARG A O 1
ATOM 4013 N N . ASP A 1 515 ? -18.931 16.372 14.734 1.00 83.44 515 ASP A N 1
ATOM 4014 C CA . ASP A 1 515 ? -19.346 15.992 13.398 1.00 83.44 515 ASP A CA 1
ATOM 4015 C C . ASP A 1 515 ? -18.098 15.439 12.687 1.00 83.44 515 ASP A C 1
ATOM 4017 O O . ASP A 1 515 ? -17.160 16.180 12.373 1.00 83.44 515 ASP A O 1
ATOM 4021 N N . ILE A 1 516 ? -18.053 14.117 12.511 1.00 87.88 516 ILE A N 1
ATOM 4022 C CA . ILE A 1 516 ? -16.957 13.409 11.849 1.00 87.88 516 ILE A CA 1
ATOM 4023 C C . ILE A 1 516 ? -17.264 13.405 10.353 1.00 87.88 516 ILE A C 1
ATOM 4025 O O . ILE A 1 516 ? -18.246 12.805 9.919 1.00 87.88 516 ILE A O 1
ATOM 4029 N N . MET A 1 517 ? -16.455 14.100 9.556 1.00 89.25 517 MET A N 1
ATOM 4030 C CA . MET A 1 517 ? -16.757 14.405 8.155 1.00 89.25 517 MET A CA 1
ATOM 4031 C C . MET A 1 517 ? -15.706 13.798 7.216 1.00 89.25 517 MET A C 1
ATOM 4033 O O . MET A 1 517 ? -14.649 14.408 7.019 1.00 89.25 517 MET A O 1
ATOM 4037 N N . PRO A 1 518 ? -15.976 12.626 6.611 1.00 89.19 518 PRO A N 1
ATOM 4038 C CA . PRO A 1 518 ? -15.177 12.109 5.504 1.00 89.19 518 PRO A CA 1
ATOM 4039 C C . PRO A 1 518 ? -15.038 13.133 4.371 1.00 89.19 518 PRO A C 1
ATOM 4041 O O . PRO A 1 518 ? -15.997 13.819 4.010 1.00 89.19 518 PRO A O 1
ATOM 4044 N N . GLN A 1 519 ? -13.840 13.219 3.805 1.00 87.94 519 GLN A N 1
ATOM 4045 C CA . GLN A 1 519 ? -13.470 14.125 2.725 1.00 87.94 519 GLN A CA 1
ATOM 4046 C C . GLN A 1 519 ? -13.155 13.332 1.459 1.00 87.94 519 GLN A C 1
ATOM 4048 O O . GLN A 1 519 ? -12.561 12.253 1.517 1.00 87.94 519 GLN A O 1
ATOM 4053 N N . TYR A 1 520 ? -13.526 13.903 0.314 1.00 85.00 520 TYR A N 1
ATOM 4054 C CA . TYR A 1 520 ? -13.326 13.312 -1.006 1.00 85.00 520 TYR A CA 1
ATOM 4055 C C . TYR A 1 520 ? -12.748 14.359 -1.959 1.00 85.00 520 TYR A C 1
ATOM 4057 O O . TYR A 1 520 ? -13.037 15.551 -1.822 1.00 85.00 520 TYR A O 1
ATOM 4065 N N . ASP A 1 521 ? -11.920 13.929 -2.906 1.00 81.69 521 ASP A N 1
ATOM 4066 C CA . ASP A 1 521 ? -11.413 14.794 -3.972 1.00 81.69 521 ASP A CA 1
ATOM 4067 C C . ASP A 1 521 ? -12.430 14.972 -5.120 1.00 81.69 521 ASP A C 1
ATOM 4069 O O . ASP A 1 521 ? -13.582 14.528 -5.060 1.00 81.69 521 ASP A O 1
ATOM 4073 N N . ALA A 1 522 ? -12.016 15.677 -6.177 1.00 77.06 522 ALA A N 1
ATOM 4074 C CA . ALA A 1 522 ? -12.855 15.925 -7.348 1.00 77.06 522 ALA A CA 1
ATOM 4075 C C . ALA A 1 522 ? -13.285 14.631 -8.070 1.00 77.06 522 ALA A C 1
ATOM 4077 O O . ALA A 1 522 ? -14.361 14.612 -8.675 1.00 77.06 522 ALA A O 1
ATOM 4078 N N . ASP A 1 523 ? -12.491 13.565 -7.940 1.00 72.81 523 ASP A N 1
ATOM 4079 C CA . ASP A 1 523 ? -12.684 12.257 -8.566 1.00 72.81 523 ASP A CA 1
ATOM 4080 C C . ASP A 1 523 ? -13.424 11.265 -7.651 1.00 72.81 523 ASP A C 1
ATOM 4082 O O . ASP A 1 523 ? -13.500 10.075 -7.965 1.00 72.81 523 ASP A O 1
ATOM 4086 N N . ASN A 1 524 ? -14.023 11.741 -6.548 1.00 74.81 524 ASN A N 1
ATOM 4087 C CA . ASN A 1 524 ? -14.787 10.930 -5.584 1.00 74.81 524 ASN A CA 1
ATOM 4088 C C . ASN A 1 524 ? -13.928 9.917 -4.819 1.00 74.81 524 ASN A C 1
ATOM 4090 O O . ASN A 1 524 ? -14.404 8.866 -4.380 1.00 74.81 524 ASN A O 1
ATOM 4094 N N . LYS A 1 525 ? -12.635 10.201 -4.676 1.00 79.12 525 LYS A N 1
ATOM 4095 C CA . LYS A 1 525 ? -11.725 9.364 -3.907 1.00 79.12 525 LYS A CA 1
ATOM 4096 C C . LYS A 1 525 ? -11.592 9.911 -2.499 1.00 79.12 525 LYS A C 1
ATOM 4098 O O . LYS A 1 525 ? -11.404 11.111 -2.310 1.00 79.12 525 LYS A O 1
ATOM 4103 N N . TYR A 1 526 ? -11.668 9.026 -1.513 1.00 84.69 526 TYR A N 1
ATOM 4104 C CA . TYR A 1 526 ? -11.508 9.397 -0.115 1.00 84.69 526 TYR A CA 1
ATOM 4105 C C . TYR A 1 526 ? -10.097 9.950 0.150 1.00 84.69 526 TYR A C 1
ATOM 4107 O O . TYR A 1 526 ? -9.094 9.364 -0.266 1.00 84.69 526 TYR A O 1
ATOM 4115 N N . THR A 1 527 ? -10.017 11.077 0.856 1.00 83.38 527 THR A N 1
ATOM 4116 C CA . THR A 1 527 ? -8.751 11.762 1.173 1.00 83.38 527 THR A CA 1
ATOM 4117 C C . THR A 1 527 ? -8.439 11.802 2.669 1.00 83.38 527 THR A C 1
ATOM 4119 O O . THR A 1 527 ? -7.267 11.875 3.041 1.00 83.38 527 THR A O 1
ATOM 4122 N N . GLY A 1 528 ? -9.453 11.706 3.532 1.00 86.50 528 GLY A N 1
ATOM 4123 C CA . GLY A 1 528 ? -9.303 11.716 4.988 1.00 86.50 528 GLY A CA 1
ATOM 4124 C C . GLY A 1 528 ? -10.618 12.014 5.710 1.00 86.50 528 GLY A C 1
ATOM 4125 O O . GLY A 1 528 ? -11.667 12.127 5.085 1.00 86.50 528 GLY A O 1
ATOM 4126 N N . ILE A 1 529 ? -10.566 12.173 7.031 1.00 85.00 529 ILE A N 1
ATOM 4127 C CA . ILE A 1 529 ? -11.705 12.565 7.878 1.00 85.00 529 ILE A CA 1
ATOM 4128 C C . ILE A 1 529 ? -11.377 13.885 8.540 1.00 85.00 529 ILE A C 1
ATOM 4130 O O . ILE A 1 529 ? -10.392 13.934 9.244 1.00 85.00 529 ILE A O 1
ATOM 4134 N N . SER A 1 530 ? -12.209 14.912 8.433 1.00 82.12 530 SER A N 1
ATOM 4135 C CA . SER A 1 530 ? -12.072 16.117 9.259 1.00 82.12 530 SER A CA 1
ATOM 4136 C C . SER A 1 530 ? -13.075 16.123 10.412 1.00 82.12 530 SER A C 1
ATOM 4138 O O . SER A 1 530 ? -14.114 15.469 10.341 1.00 82.12 530 SER A O 1
ATOM 4140 N N . THR A 1 531 ? -12.820 16.937 11.434 1.00 76.12 531 THR A N 1
ATOM 4141 C CA . THR A 1 531 ? -13.819 17.295 12.453 1.00 76.12 531 THR A CA 1
ATOM 4142 C C . THR A 1 531 ? -14.180 18.780 12.354 1.00 76.12 531 THR A C 1
ATOM 4144 O O . THR A 1 531 ? -13.432 19.585 11.791 1.00 76.12 531 THR A O 1
ATOM 4147 N N . ASP A 1 532 ? -15.315 19.175 12.932 1.00 67.19 532 ASP A N 1
ATOM 4148 C CA . ASP A 1 532 ? -15.775 20.575 13.022 1.00 67.19 532 ASP A CA 1
ATOM 4149 C C . ASP A 1 532 ? -14.843 21.522 13.827 1.00 67.19 532 ASP A C 1
ATOM 4151 O O . ASP A 1 532 ? -15.113 22.717 13.931 1.00 67.19 532 ASP A O 1
ATOM 4155 N N . ALA A 1 533 ? -13.721 21.021 14.365 1.00 53.94 533 ALA A N 1
ATOM 4156 C CA . ALA A 1 533 ? -12.672 21.805 15.025 1.00 53.94 533 ALA A CA 1
ATOM 4157 C C . ALA A 1 533 ? -11.725 22.538 14.047 1.00 53.94 533 ALA A C 1
ATOM 4159 O O . ALA A 1 533 ? -10.915 23.357 14.483 1.00 53.94 533 ALA A O 1
ATOM 4160 N N . GLY A 1 534 ? -11.827 22.262 12.742 1.00 50.19 534 GLY A N 1
ATOM 4161 C CA . GLY A 1 534 ? -11.010 22.868 11.690 1.00 50.19 534 GLY A CA 1
ATOM 4162 C C . GLY A 1 534 ? -9.891 21.955 11.173 1.00 50.19 534 GLY A C 1
ATOM 4163 O O . GLY A 1 534 ? -9.234 21.237 11.923 1.00 50.19 534 GLY A O 1
ATOM 4164 N N . PHE A 1 535 ? -9.657 22.027 9.858 1.00 42.78 535 PHE A N 1
ATOM 4165 C CA . PHE A 1 535 ? -8.726 21.194 9.077 1.00 42.78 535 PHE A CA 1
ATOM 4166 C C . PHE A 1 535 ? -7.258 21.249 9.556 1.00 42.78 535 PHE A C 1
ATOM 4168 O O . PHE A 1 535 ? -6.498 20.299 9.386 1.00 42.78 535 PHE A O 1
ATOM 4175 N N . TRP A 1 536 ? -6.860 22.343 10.215 1.00 35.94 536 TRP A N 1
ATOM 4176 C CA . TRP A 1 536 ? -5.475 22.595 10.629 1.00 35.94 536 TRP A CA 1
ATOM 4177 C C . TRP A 1 536 ? -4.960 21.688 11.761 1.00 35.94 536 TRP A C 1
ATOM 4179 O O . TRP A 1 536 ? -3.754 21.634 11.979 1.00 35.94 536 TRP A O 1
ATOM 4189 N N . ALA A 1 537 ? -5.829 20.933 12.445 1.00 33.97 537 ALA A N 1
ATOM 4190 C CA . ALA A 1 537 ? -5.432 19.990 13.499 1.00 33.97 537 ALA A CA 1
ATOM 4191 C C . ALA A 1 537 ? -4.963 18.613 12.975 1.00 33.97 537 ALA A C 1
ATOM 4193 O O . ALA A 1 537 ? -4.574 17.752 13.765 1.00 33.97 537 ALA A O 1
ATOM 4194 N N . GLN A 1 538 ? -5.002 18.385 11.658 1.00 42.16 538 GLN A N 1
ATOM 4195 C CA . GLN A 1 538 ? -4.746 17.073 11.053 1.00 42.16 538 GLN A CA 1
ATOM 4196 C C . GLN A 1 538 ? -3.573 17.041 10.070 1.00 42.16 538 GLN A C 1
ATOM 4198 O O . GLN A 1 538 ? -3.304 16.004 9.462 1.00 42.16 538 GLN A O 1
ATOM 4203 N N . VAL A 1 539 ? -2.844 18.152 9.938 1.00 33.28 539 VAL A N 1
ATOM 4204 C CA . VAL A 1 539 ? -1.635 18.231 9.112 1.00 33.28 539 VAL A CA 1
ATOM 4205 C C . VAL A 1 539 ? -0.490 17.532 9.849 1.00 33.28 539 VAL A C 1
ATOM 4207 O O . VAL A 1 539 ? 0.409 18.157 10.405 1.00 33.28 539 VAL A O 1
ATOM 4210 N N . VAL A 1 540 ? -0.538 16.203 9.897 1.00 35.19 540 VAL A N 1
ATOM 4211 C CA . VAL A 1 540 ? 0.640 15.395 10.199 1.00 35.19 540 VAL A CA 1
ATOM 4212 C C . VAL A 1 540 ? 1.419 15.262 8.901 1.00 35.19 540 VAL A C 1
ATOM 4214 O O . VAL A 1 540 ? 1.025 14.521 8.005 1.00 35.19 540 VAL A O 1
ATOM 4217 N N . ALA A 1 541 ? 2.494 16.049 8.846 1.00 31.06 541 ALA A N 1
ATOM 4218 C CA . ALA A 1 541 ? 3.681 15.887 8.022 1.00 31.06 541 ALA A CA 1
ATOM 4219 C C . ALA A 1 541 ? 3.419 15.359 6.602 1.00 31.06 541 ALA A C 1
ATOM 4221 O O . ALA A 1 541 ? 3.513 14.159 6.334 1.00 31.06 541 ALA A O 1
ATOM 4222 N N . ASP A 1 542 ? 3.230 16.285 5.658 1.00 31.31 542 ASP A N 1
ATOM 4223 C CA . ASP A 1 542 ? 3.761 16.083 4.311 1.00 31.31 542 ASP A CA 1
ATOM 4224 C C . ASP A 1 542 ? 5.289 16.021 4.418 1.00 31.31 542 ASP A C 1
ATOM 4226 O O . ASP A 1 542 ? 6.019 16.940 4.063 1.00 31.31 542 ASP A O 1
ATOM 4230 N N . ASN A 1 543 ? 5.786 14.887 4.905 1.00 29.91 543 ASN A N 1
ATOM 4231 C CA . ASN A 1 543 ? 7.130 14.444 4.607 1.00 29.91 543 ASN A CA 1
ATOM 4232 C C . ASN A 1 543 ? 7.128 13.934 3.161 1.00 29.91 543 ASN A C 1
ATOM 4234 O O . ASN A 1 543 ? 7.411 12.770 2.882 1.00 29.91 543 ASN A O 1
ATOM 4238 N N . THR A 1 544 ? 6.802 14.815 2.214 1.00 30.83 544 THR A N 1
ATOM 4239 C CA . THR A 1 544 ? 7.410 14.737 0.891 1.00 30.83 544 THR A CA 1
ATOM 4240 C C . THR A 1 544 ? 8.876 15.058 1.112 1.00 30.83 544 THR A C 1
ATOM 4242 O O . THR A 1 544 ? 9.300 16.207 1.077 1.00 30.83 544 THR A O 1
ATOM 4245 N N . TYR A 1 545 ? 9.626 14.016 1.458 1.00 32.53 545 TYR A N 1
ATOM 4246 C CA . TYR A 1 545 ? 11.073 14.024 1.431 1.00 32.53 545 TYR A CA 1
ATOM 4247 C C . TYR A 1 545 ? 11.505 14.412 0.013 1.00 32.53 545 TYR A C 1
ATOM 4249 O O . TYR A 1 545 ? 11.203 13.703 -0.944 1.00 32.53 545 TYR A O 1
ATOM 4257 N N . THR A 1 546 ? 12.167 15.558 -0.112 1.00 39.00 546 THR A N 1
ATOM 4258 C CA . THR A 1 546 ? 12.617 16.151 -1.380 1.00 39.00 546 THR A CA 1
ATOM 4259 C C . THR A 1 546 ? 14.054 15.776 -1.749 1.00 39.00 546 THR A C 1
ATOM 4261 O O . THR A 1 546 ? 14.565 16.262 -2.750 1.00 39.00 546 THR A O 1
ATOM 4264 N N . GLY A 1 547 ? 14.718 14.911 -0.974 1.00 53.16 547 GLY A N 1
ATOM 4265 C CA . GLY A 1 547 ? 16.070 14.450 -1.290 1.00 53.16 547 GLY A CA 1
ATOM 4266 C C . GLY A 1 547 ? 16.083 13.437 -2.438 1.00 53.16 547 GLY A C 1
ATOM 4267 O O . GLY A 1 547 ? 15.253 12.528 -2.473 1.00 53.16 547 GLY A O 1
ATOM 4268 N N . LEU A 1 548 ? 17.072 13.541 -3.334 1.00 61.28 548 LEU A N 1
ATOM 4269 C CA . LEU A 1 548 ? 17.330 12.595 -4.436 1.00 61.28 548 LEU A CA 1
ATOM 4270 C C . LEU A 1 548 ? 17.412 11.115 -3.997 1.00 61.28 548 LEU A C 1
ATOM 4272 O O . LEU A 1 548 ? 17.202 10.219 -4.811 1.00 61.28 548 LEU A O 1
ATOM 4276 N N . ASN A 1 549 ? 17.713 10.846 -2.724 1.00 65.19 549 ASN A N 1
ATOM 4277 C CA . ASN A 1 549 ? 17.885 9.506 -2.158 1.00 65.19 549 ASN A CA 1
ATOM 4278 C C . ASN A 1 549 ? 16.670 8.968 -1.373 1.00 65.19 549 ASN A C 1
ATOM 4280 O O . ASN A 1 549 ? 16.749 7.873 -0.805 1.00 65.19 549 ASN A O 1
ATOM 4284 N N . ALA A 1 550 ? 15.555 9.702 -1.324 1.00 61.62 550 ALA A N 1
AT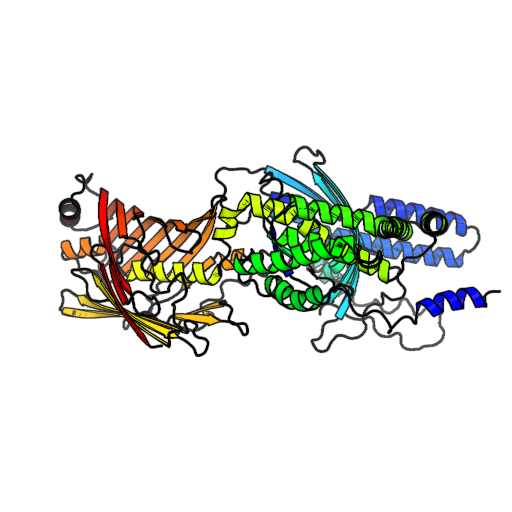OM 4285 C CA . ALA A 1 550 ? 14.354 9.274 -0.616 1.00 61.62 550 ALA A CA 1
ATOM 4286 C C . ALA A 1 550 ? 13.464 8.369 -1.483 1.00 61.62 550 ALA A C 1
ATOM 4288 O O . ALA A 1 550 ? 13.183 8.656 -2.647 1.00 61.62 550 ALA A O 1
ATOM 4289 N N . ILE A 1 551 ? 12.953 7.282 -0.897 1.00 66.00 551 ILE A N 1
ATOM 4290 C CA . ILE A 1 551 ? 11.914 6.470 -1.535 1.00 66.00 551 ILE A CA 1
ATOM 4291 C C . ILE A 1 551 ? 10.543 7.053 -1.199 1.00 66.00 551 ILE A C 1
ATOM 4293 O O . ILE A 1 551 ? 10.117 7.027 -0.046 1.00 66.00 551 ILE A O 1
ATOM 4297 N N . ASN A 1 552 ? 9.813 7.487 -2.225 1.00 67.44 552 ASN A N 1
ATOM 4298 C CA . ASN A 1 552 ? 8.383 7.738 -2.099 1.00 67.44 552 ASN A CA 1
ATOM 4299 C C . ASN A 1 552 ? 7.614 6.402 -2.101 1.00 67.44 552 ASN A C 1
ATOM 4301 O O . ASN A 1 552 ? 7.571 5.710 -3.124 1.00 67.44 552 ASN A O 1
ATOM 4305 N N . ASP A 1 553 ? 7.013 6.047 -0.963 1.00 73.38 553 ASP A N 1
ATOM 4306 C CA . ASP A 1 553 ? 6.030 4.965 -0.854 1.00 73.38 553 ASP A CA 1
ATOM 4307 C C . ASP A 1 553 ? 4.626 5.555 -0.609 1.00 73.38 553 ASP A C 1
ATOM 4309 O O . ASP A 1 553 ? 4.260 5.863 0.532 1.00 73.38 553 ASP A O 1
ATOM 4313 N N . PRO A 1 554 ? 3.806 5.707 -1.663 1.00 72.69 554 PRO A N 1
ATOM 4314 C CA . PRO A 1 554 ? 2.469 6.287 -1.550 1.00 72.69 554 PRO A CA 1
ATOM 4315 C C . PRO A 1 554 ? 1.475 5.426 -0.755 1.00 72.69 554 PRO A C 1
ATOM 4317 O O . PRO A 1 554 ? 0.407 5.930 -0.397 1.00 72.69 554 PRO A O 1
ATOM 4320 N N . LEU A 1 555 ? 1.768 4.147 -0.487 1.00 77.50 555 LEU A N 1
ATOM 4321 C CA . LEU A 1 555 ? 0.896 3.291 0.321 1.00 77.50 555 LEU A CA 1
ATOM 4322 C C . LEU A 1 555 ? 1.154 3.453 1.811 1.00 77.50 555 LEU A C 1
ATOM 4324 O O . LEU A 1 555 ? 0.208 3.339 2.586 1.00 77.50 555 LEU A O 1
ATOM 4328 N N . LEU A 1 556 ? 2.371 3.823 2.214 1.00 80.94 556 LEU A N 1
ATOM 4329 C CA . LEU A 1 556 ? 2.705 4.025 3.623 1.00 80.94 556 LEU A CA 1
ATOM 4330 C C . LEU A 1 556 ? 1.741 5.021 4.290 1.00 80.94 556 LEU A C 1
ATOM 4332 O O . LEU A 1 556 ? 1.099 4.683 5.283 1.00 80.94 556 LEU A O 1
ATOM 4336 N N . LYS A 1 557 ? 1.520 6.193 3.676 1.00 78.62 557 LYS A N 1
ATOM 4337 C CA . LYS A 1 557 ? 0.552 7.198 4.165 1.00 78.62 557 LYS A CA 1
ATOM 4338 C C . LYS A 1 557 ? -0.890 6.674 4.191 1.00 78.62 557 LYS A C 1
ATOM 4340 O O . LYS A 1 557 ? -1.682 7.106 5.022 1.00 78.62 557 LYS A O 1
ATOM 4345 N N . LYS A 1 558 ? -1.244 5.748 3.295 1.00 82.69 558 LYS A N 1
ATOM 4346 C CA . LYS A 1 558 ? -2.588 5.147 3.231 1.00 82.69 558 LYS A CA 1
ATOM 4347 C C . LYS A 1 558 ? -2.817 4.061 4.278 1.00 82.69 558 LYS A C 1
ATOM 4349 O O . LYS A 1 558 ? -3.962 3.778 4.592 1.00 82.69 558 LYS A O 1
ATOM 4354 N N . THR A 1 559 ? -1.755 3.477 4.821 1.00 87.12 559 THR A N 1
ATOM 4355 C CA . THR A 1 559 ? -1.829 2.484 5.906 1.00 87.12 559 THR A CA 1
ATOM 4356 C C . THR A 1 559 ? -1.851 3.104 7.304 1.00 87.12 559 THR A C 1
ATOM 4358 O O . THR A 1 559 ? -1.922 2.377 8.289 1.00 87.12 559 THR A O 1
ATOM 4361 N N . TYR A 1 560 ? -1.809 4.434 7.403 1.00 87.12 560 TYR A N 1
ATOM 4362 C CA . TYR A 1 560 ? -1.834 5.160 8.667 1.00 87.12 560 TYR A CA 1
ATOM 4363 C C . TYR A 1 560 ? -3.170 5.890 8.853 1.00 87.12 560 TYR A C 1
ATOM 4365 O O . TYR A 1 560 ? -3.592 6.679 7.998 1.00 87.12 560 TYR A O 1
ATOM 4373 N N . GLY A 1 561 ? -3.833 5.621 9.975 1.00 84.31 561 GLY A N 1
ATOM 4374 C CA . GLY A 1 561 ? -5.109 6.214 10.354 1.00 84.31 561 GLY A CA 1
ATOM 4375 C C . GLY A 1 561 ? -4.994 7.052 11.613 1.00 84.31 561 GLY A C 1
ATOM 4376 O O . GLY A 1 561 ? -4.239 6.729 12.533 1.00 84.31 561 GLY A O 1
ATOM 4377 N N . ILE A 1 562 ? -5.745 8.149 11.635 1.00 83.81 562 ILE A N 1
ATOM 4378 C CA . ILE A 1 562 ? -5.786 9.053 12.780 1.00 83.81 562 ILE A CA 1
ATOM 4379 C C . ILE A 1 562 ? -7.221 9.507 13.029 1.00 83.81 562 ILE A C 1
ATOM 4381 O O . ILE A 1 562 ? -7.805 10.214 12.204 1.00 83.81 562 ILE A O 1
ATOM 4385 N N . ALA A 1 563 ? -7.743 9.188 14.208 1.00 85.50 563 ALA A N 1
ATOM 4386 C CA . ALA A 1 563 ? -8.959 9.774 14.748 1.00 85.50 563 ALA A CA 1
ATOM 4387 C C . ALA A 1 563 ? -8.554 10.821 15.790 1.00 85.50 563 ALA A C 1
ATOM 4389 O O . ALA A 1 563 ? -8.256 10.468 16.919 1.00 85.50 563 ALA A O 1
ATOM 4390 N N . ASN A 1 564 ? -8.501 12.103 15.417 1.00 81.88 564 ASN A N 1
ATOM 4391 C CA . ASN A 1 564 ? -8.106 13.176 16.337 1.00 81.88 564 ASN A CA 1
ATOM 4392 C C . ASN A 1 564 ? -9.318 13.965 16.827 1.00 81.88 564 ASN A C 1
ATOM 4394 O O . ASN A 1 564 ? -10.125 14.446 16.025 1.00 81.88 564 ASN A O 1
ATOM 4398 N N . ASN A 1 565 ? -9.366 14.203 18.135 1.00 79.25 565 ASN A N 1
ATOM 4399 C CA . ASN A 1 565 ? -10.287 15.103 18.809 1.00 79.25 565 ASN A CA 1
ATOM 4400 C C . ASN A 1 565 ? -11.748 14.847 18.414 1.00 79.25 565 ASN A C 1
ATOM 4402 O O . ASN A 1 565 ? -12.482 15.788 18.131 1.00 79.25 565 ASN A O 1
ATOM 4406 N N . ILE A 1 566 ? -12.194 13.589 18.374 1.00 83.06 566 ILE A N 1
ATOM 4407 C CA . ILE A 1 566 ? -13.523 13.237 17.833 1.00 83.06 566 ILE A CA 1
ATOM 4408 C C . ILE A 1 566 ? -14.698 13.592 18.763 1.00 83.06 566 ILE A C 1
ATOM 4410 O O . ILE A 1 566 ? -15.835 13.203 18.515 1.00 83.06 566 ILE A O 1
ATOM 4414 N N . THR A 1 567 ? -14.457 14.360 19.825 1.00 78.06 567 THR A N 1
ATOM 4415 C CA . THR A 1 567 ? -15.412 14.696 20.889 1.00 78.06 567 THR A CA 1
ATOM 4416 C C . THR A 1 567 ? -15.638 16.189 21.053 1.00 78.06 567 THR A C 1
ATOM 4418 O O . THR A 1 567 ? -14.702 16.989 20.963 1.00 78.06 567 THR A O 1
ATOM 4421 N N . LYS A 1 568 ? -16.884 16.592 21.337 1.00 71.62 568 LYS A N 1
ATOM 4422 C CA . LYS A 1 568 ? -17.202 17.986 21.683 1.00 71.62 568 LYS A CA 1
ATOM 4423 C C . LYS A 1 568 ? -16.804 18.262 23.140 1.00 71.62 568 LYS A C 1
ATOM 4425 O O . LYS A 1 568 ? -16.946 17.406 24.008 1.00 71.62 568 LYS A O 1
ATOM 4430 N N . ASN A 1 569 ? -16.290 19.464 23.420 1.00 58.38 569 ASN A N 1
ATOM 4431 C CA . ASN A 1 569 ? -15.943 19.882 24.784 1.00 58.38 569 ASN A CA 1
ATOM 4432 C C . ASN A 1 569 ? -17.210 19.905 25.657 1.00 58.38 569 ASN A C 1
ATOM 4434 O O . ASN A 1 569 ? -18.066 20.768 25.476 1.00 58.38 569 ASN A O 1
ATOM 4438 N N . VAL A 1 570 ? -17.308 18.999 26.630 1.00 50.22 570 VAL A N 1
ATOM 4439 C CA . VAL A 1 570 ? -18.396 18.995 27.620 1.00 50.22 570 VAL A CA 1
ATOM 4440 C C . VAL A 1 570 ? -17.871 19.600 28.930 1.00 50.22 570 VAL A C 1
ATOM 4442 O O . VAL A 1 570 ? -17.255 18.898 29.733 1.00 50.22 570 VAL A O 1
ATOM 4445 N N . GLY A 1 571 ? -18.063 20.913 29.135 1.00 47.94 571 GLY A N 1
ATOM 4446 C CA . GLY A 1 571 ? -17.802 21.609 30.412 1.00 47.94 571 GLY A CA 1
ATOM 4447 C C . GLY A 1 571 ? -17.087 22.973 30.329 1.00 47.94 571 GLY A C 1
ATOM 4448 O O . GLY A 1 571 ? -16.530 23.337 29.299 1.00 47.94 571 GLY A O 1
ATOM 4449 N N . LEU A 1 572 ? -17.096 23.718 31.450 1.00 39.84 572 LEU A N 1
ATOM 4450 C CA . LEU A 1 572 ? -16.547 25.085 31.620 1.00 39.84 572 LEU A CA 1
ATOM 4451 C C . LEU A 1 572 ? -15.008 25.182 31.550 1.00 39.84 572 LEU A C 1
ATOM 4453 O O . LEU A 1 572 ? -14.470 26.262 31.325 1.00 39.84 572 LEU A O 1
ATOM 4457 N N . PHE A 1 573 ? -14.304 24.063 31.720 1.00 42.81 573 PHE A N 1
ATOM 4458 C CA . PHE A 1 573 ? -12.850 23.961 31.591 1.00 42.81 573 PHE A CA 1
ATOM 4459 C C . PHE A 1 573 ? -12.548 23.060 30.388 1.00 42.81 573 PHE A C 1
ATOM 4461 O O . PHE A 1 573 ? -12.483 21.839 30.520 1.00 42.81 573 PHE A O 1
ATOM 4468 N N . GLY A 1 574 ? -12.480 23.656 29.193 1.00 46.78 574 GLY A N 1
ATOM 4469 C CA . GLY A 1 574 ? -12.223 22.938 27.940 1.00 46.78 574 GLY A CA 1
ATOM 4470 C C . GLY A 1 574 ? -10.910 22.144 27.961 1.00 46.78 574 GLY A C 1
ATOM 4471 O O . GLY A 1 574 ? -9.976 22.510 28.671 1.00 46.78 574 GLY A O 1
ATOM 4472 N N . GLY A 1 575 ? -10.840 21.061 27.173 1.00 53.34 575 GLY A N 1
ATOM 4473 C CA . GLY A 1 575 ? -9.608 20.271 27.010 1.00 53.34 575 GLY A CA 1
ATOM 4474 C C . GLY A 1 575 ? -9.771 18.751 26.909 1.00 53.34 575 GLY A C 1
ATOM 4475 O O . GLY A 1 575 ? -8.782 18.041 27.057 1.00 53.34 575 GLY A O 1
ATOM 4476 N N . LYS A 1 576 ? -10.982 18.223 26.687 1.00 64.44 576 LYS A N 1
ATOM 4477 C CA . LYS A 1 576 ? -11.210 16.771 26.598 1.00 64.44 576 LYS A CA 1
ATOM 4478 C C . LYS A 1 576 ? -11.169 16.307 25.137 1.00 64.44 576 LYS A C 1
ATOM 4480 O O . LYS A 1 576 ? -12.199 16.285 24.464 1.00 64.44 576 LYS A O 1
ATOM 4485 N N . ALA A 1 577 ? -9.971 15.984 24.653 1.00 73.31 577 ALA A N 1
ATOM 4486 C CA . ALA A 1 577 ? -9.765 15.352 23.350 1.00 73.31 577 ALA A CA 1
ATOM 4487 C C . ALA A 1 577 ? -9.773 13.823 23.497 1.00 73.31 577 ALA A C 1
ATOM 4489 O O . ALA A 1 577 ? -9.279 13.292 24.494 1.00 73.31 577 ALA A O 1
ATOM 4490 N N . SER A 1 578 ? -10.362 13.140 22.516 1.00 84.62 578 SER A N 1
ATOM 4491 C CA . SER A 1 578 ? -10.212 11.696 22.334 1.00 84.62 578 SER A CA 1
ATOM 4492 C C . SER A 1 578 ? -9.486 11.468 21.021 1.00 84.62 578 SER A C 1
ATOM 4494 O O . SER A 1 578 ? -9.958 11.940 19.983 1.00 84.62 578 SER A O 1
ATOM 4496 N N . ASP A 1 579 ? -8.348 10.789 21.103 1.00 88.62 579 ASP A N 1
ATOM 4497 C CA . ASP A 1 579 ? -7.405 10.616 20.009 1.00 88.62 579 ASP A CA 1
ATOM 4498 C C . ASP A 1 579 ? -7.029 9.140 19.860 1.00 88.62 579 ASP A C 1
ATOM 4500 O O . ASP A 1 579 ? -6.792 8.452 20.853 1.00 88.62 579 ASP A O 1
ATOM 4504 N N . GLU A 1 580 ? -6.911 8.672 18.623 1.00 88.88 580 GLU A N 1
ATOM 4505 C CA . GLU A 1 580 ? -6.364 7.361 18.296 1.00 88.88 580 GLU A CA 1
ATOM 4506 C C . GLU A 1 580 ? -5.485 7.433 17.048 1.00 88.88 580 GLU A C 1
ATOM 4508 O O . GLU A 1 580 ? -5.791 8.127 16.073 1.00 88.88 580 GLU A O 1
ATOM 4513 N N . LYS A 1 581 ? -4.369 6.707 17.093 1.00 90.56 581 LYS A N 1
ATOM 4514 C CA . LYS A 1 581 ? -3.433 6.545 15.982 1.00 90.56 581 LYS A CA 1
ATOM 4515 C C . LYS A 1 581 ? -3.271 5.068 15.698 1.00 90.56 581 LYS A C 1
ATOM 4517 O O . LYS A 1 581 ? -2.952 4.309 16.610 1.00 90.56 581 LYS A O 1
ATOM 4522 N N . VAL A 1 582 ? -3.412 4.688 14.435 1.00 90.12 582 VAL A N 1
ATOM 4523 C CA . VAL A 1 582 ? -3.348 3.293 14.005 1.00 90.12 582 VAL A CA 1
ATOM 4524 C C . VAL A 1 582 ? -2.445 3.160 12.791 1.00 90.12 582 VAL A C 1
ATOM 4526 O O . VAL A 1 582 ? -2.571 3.895 11.816 1.00 90.12 582 VAL A O 1
ATOM 4529 N N . GLN A 1 583 ? -1.545 2.187 12.836 1.00 90.56 583 GLN A N 1
ATOM 4530 C CA . GLN A 1 583 ? -0.787 1.713 11.689 1.00 90.56 583 GLN A CA 1
ATOM 4531 C C . GLN A 1 583 ? -1.303 0.327 11.309 1.00 90.56 583 GLN A C 1
ATOM 4533 O O . GLN A 1 583 ? -1.201 -0.612 12.099 1.00 90.56 583 GLN A O 1
ATOM 4538 N N . LEU A 1 584 ? -1.814 0.200 10.086 1.00 90.81 584 LEU A N 1
ATOM 4539 C CA . LEU A 1 584 ? -2.127 -1.082 9.474 1.00 90.81 584 LEU A CA 1
ATOM 4540 C C . LEU A 1 584 ? -0.843 -1.746 8.972 1.00 90.81 584 LEU A C 1
ATOM 4542 O O . LEU A 1 584 ? -0.023 -1.116 8.299 1.00 90.81 584 LEU A O 1
ATOM 4546 N N . LYS A 1 585 ? -0.704 -3.033 9.256 1.00 92.38 585 LYS A N 1
ATOM 4547 C CA . LYS A 1 585 ? 0.253 -3.939 8.637 1.00 92.38 585 LYS A CA 1
ATOM 4548 C C . LYS A 1 585 ? -0.486 -5.146 8.069 1.00 92.38 585 LYS A C 1
ATOM 4550 O O . LYS A 1 585 ? -1.591 -5.466 8.499 1.00 92.38 585 LYS A O 1
ATOM 4555 N N . VAL A 1 586 ? 0.127 -5.812 7.106 1.00 91.81 586 VAL A N 1
ATOM 4556 C CA . VAL A 1 586 ? -0.383 -7.031 6.480 1.00 91.81 586 VAL A CA 1
ATOM 4557 C C . VAL A 1 586 ? 0.741 -8.056 6.427 1.00 91.81 586 VAL A C 1
ATOM 4559 O O . VAL A 1 586 ? 1.876 -7.686 6.129 1.00 91.81 586 VAL A O 1
ATOM 4562 N N . ASP A 1 587 ? 0.467 -9.320 6.729 1.00 91.94 587 ASP A N 1
ATOM 4563 C CA . ASP A 1 587 ? 1.436 -10.389 6.465 1.00 91.94 587 ASP A CA 1
ATOM 4564 C C . ASP A 1 587 ? 1.250 -11.012 5.076 1.00 91.94 587 ASP A C 1
ATOM 4566 O O . ASP A 1 587 ? 0.342 -10.672 4.318 1.00 91.94 587 ASP A O 1
ATOM 4570 N N . LEU A 1 588 ? 2.148 -11.928 4.720 1.00 90.69 588 LEU A N 1
ATOM 4571 C CA . LEU A 1 588 ? 2.153 -12.572 3.405 1.00 90.69 588 LEU A CA 1
ATOM 4572 C C . LEU A 1 588 ? 0.913 -13.451 3.157 1.00 90.69 588 LEU A C 1
ATOM 4574 O O . LEU A 1 588 ? 0.556 -13.675 1.999 1.00 90.69 588 LEU A O 1
ATOM 4578 N N . ASP A 1 589 ? 0.238 -13.878 4.227 1.00 89.19 589 ASP A N 1
ATOM 4579 C CA . ASP A 1 589 ? -0.982 -14.686 4.192 1.00 89.19 589 ASP A CA 1
ATOM 4580 C C . ASP A 1 589 ? -2.255 -13.820 4.142 1.00 89.19 589 ASP A C 1
ATOM 4582 O O . ASP A 1 589 ? -3.363 -14.344 4.049 1.00 89.19 589 ASP A O 1
ATOM 4586 N N . GLY A 1 590 ? -2.114 -12.490 4.157 1.00 87.88 590 GLY A N 1
ATOM 4587 C CA . GLY A 1 590 ? -3.230 -11.548 4.096 1.00 87.88 590 GLY A CA 1
ATOM 4588 C C . GLY A 1 590 ? -3.910 -11.277 5.436 1.00 87.88 590 GLY A C 1
ATOM 4589 O O . GLY A 1 590 ? -4.953 -10.622 5.452 1.00 87.88 590 GLY A O 1
ATOM 4590 N N . ASN A 1 591 ? -3.331 -11.711 6.560 1.00 89.19 591 ASN A N 1
ATOM 4591 C CA . ASN A 1 591 ? -3.832 -11.315 7.873 1.00 89.19 591 ASN A CA 1
ATOM 4592 C C . ASN A 1 591 ? -3.498 -9.839 8.115 1.00 89.19 591 ASN A C 1
ATOM 4594 O O . ASN A 1 591 ? -2.392 -9.371 7.820 1.00 89.19 591 ASN A O 1
ATOM 4598 N N . LEU A 1 592 ? -4.460 -9.104 8.666 1.00 91.00 592 LEU A N 1
ATOM 4599 C CA . LEU A 1 592 ? -4.323 -7.685 8.957 1.00 91.00 592 LEU A CA 1
ATOM 4600 C C . LEU A 1 592 ? -3.930 -7.493 10.417 1.00 91.00 592 LEU A C 1
ATOM 4602 O O . LEU A 1 592 ? -4.448 -8.150 11.320 1.00 91.00 592 LEU A O 1
ATOM 4606 N N . TYR A 1 593 ? -3.043 -6.539 10.645 1.00 92.56 593 TYR A N 1
ATOM 4607 C CA . TYR A 1 593 ? -2.570 -6.179 11.967 1.00 92.56 593 TYR A CA 1
ATOM 4608 C C . TYR A 1 593 ? -2.708 -4.679 12.159 1.00 92.56 593 TYR A C 1
ATOM 4610 O O . TYR A 1 593 ? -2.215 -3.899 11.351 1.00 92.56 593 TYR A O 1
ATOM 4618 N N . PHE A 1 594 ? -3.337 -4.255 13.242 1.00 91.50 594 PHE A N 1
ATOM 4619 C CA . PHE A 1 594 ? -3.425 -2.854 13.621 1.00 91.50 594 PHE A CA 1
ATOM 4620 C C . PHE A 1 594 ? -2.585 -2.648 14.868 1.00 91.50 594 PHE A C 1
ATOM 4622 O O . PHE A 1 594 ? -2.849 -3.240 15.905 1.00 91.50 594 PHE A O 1
ATOM 4629 N N . THR A 1 595 ? -1.552 -1.823 14.776 1.00 92.06 595 THR A N 1
ATOM 4630 C CA . THR A 1 595 ? -0.792 -1.378 15.949 1.00 92.06 595 THR A CA 1
ATOM 4631 C C . THR A 1 595 ? -1.105 0.075 16.199 1.00 92.06 595 THR A C 1
ATOM 4633 O O . THR A 1 595 ? -1.006 0.879 15.268 1.00 92.06 595 THR A O 1
ATOM 4636 N N . GLY A 1 596 ? -1.450 0.427 17.427 1.00 92.62 596 GLY A N 1
ATOM 4637 C CA . GLY A 1 596 ? -1.906 1.773 17.706 1.00 92.62 596 GLY A CA 1
ATOM 4638 C C . GLY A 1 596 ? -1.828 2.175 19.161 1.00 92.62 596 GLY A C 1
ATOM 4639 O O . GLY A 1 596 ? -1.395 1.423 20.035 1.00 92.62 596 GLY A O 1
ATOM 4640 N N . SER A 1 597 ? -2.237 3.411 19.396 1.00 94.19 597 SER A N 1
ATOM 4641 C CA . SER A 1 597 ? -2.460 3.931 20.732 1.00 94.19 597 SER A CA 1
ATOM 4642 C C . SER A 1 597 ? -3.666 4.849 20.752 1.00 94.19 597 SER A C 1
ATOM 4644 O O . SER A 1 597 ? -3.913 5.591 19.796 1.00 94.19 597 SER A O 1
ATOM 4646 N N . SER A 1 598 ? -4.400 4.799 21.858 1.00 93.12 598 SER A N 1
ATOM 4647 C CA . SER A 1 598 ? -5.576 5.627 22.095 1.00 93.12 598 SER A CA 1
ATOM 4648 C C . SER A 1 598 ? -5.444 6.411 23.399 1.00 93.12 598 SER A C 1
ATOM 4650 O O . SER A 1 598 ? -4.767 5.998 24.346 1.00 93.12 598 SER A O 1
ATOM 4652 N N . SER A 1 599 ? -6.082 7.575 23.454 1.00 90.31 599 SER A N 1
ATOM 4653 C CA . SER A 1 599 ? -6.226 8.393 24.655 1.00 90.31 599 SER A CA 1
ATOM 4654 C C . SER A 1 599 ? -7.618 9.006 24.669 1.00 90.31 599 SER A C 1
ATOM 4656 O O . SER A 1 599 ? -7.995 9.688 23.723 1.00 90.31 599 SER A O 1
ATOM 4658 N N . TYR A 1 600 ? -8.380 8.798 25.739 1.00 87.25 600 TYR A N 1
ATOM 4659 C CA . TYR A 1 600 ? -9.762 9.272 25.848 1.00 87.25 600 TYR A CA 1
ATOM 4660 C C . TYR A 1 600 ? -10.175 9.484 27.310 1.00 87.25 600 TYR A C 1
ATOM 4662 O O . TYR A 1 600 ? -9.590 8.928 28.235 1.00 87.25 600 TYR A O 1
ATOM 4670 N N . TYR A 1 601 ? -11.203 10.300 27.549 1.00 81.75 601 TYR A N 1
ATOM 4671 C CA . TYR A 1 601 ? -11.568 10.788 28.891 1.00 81.75 601 TYR A CA 1
ATOM 4672 C C . TYR A 1 601 ? -12.687 9.981 29.582 1.00 81.75 601 TYR A C 1
ATOM 4674 O O . TYR A 1 601 ? -13.546 10.525 30.284 1.00 81.75 601 TYR A O 1
ATOM 4682 N N . ARG A 1 602 ? -12.716 8.666 29.362 1.00 81.50 602 ARG A N 1
ATOM 4683 C CA . ARG A 1 602 ? -13.655 7.729 30.002 1.00 81.50 602 ARG A CA 1
ATOM 4684 C C . ARG A 1 602 ? -12.919 6.507 30.507 1.00 81.50 602 ARG A C 1
ATOM 4686 O O . ARG A 1 602 ? -11.837 6.209 30.019 1.00 81.50 602 ARG A O 1
ATOM 4693 N N . ALA A 1 603 ? -13.492 5.810 31.483 1.00 82.94 603 ALA A N 1
ATOM 4694 C CA . ALA A 1 603 ? -12.955 4.526 31.916 1.00 82.94 603 ALA A CA 1
ATOM 4695 C C . ALA A 1 603 ? -13.177 3.497 30.803 1.00 82.94 603 ALA A C 1
ATOM 4697 O O . ALA A 1 603 ? -14.172 3.575 30.084 1.00 82.94 603 ALA A O 1
ATOM 4698 N N . ASN A 1 604 ? -12.265 2.535 30.661 1.00 87.62 604 ASN A N 1
ATOM 4699 C CA . ASN A 1 604 ? -12.549 1.354 29.848 1.00 87.62 604 ASN A CA 1
ATOM 4700 C C . ASN A 1 604 ? -13.800 0.624 30.389 1.00 87.62 604 ASN A C 1
ATOM 4702 O O . ASN A 1 604 ? -14.035 0.667 31.598 1.00 87.62 604 ASN A O 1
ATOM 4706 N N . SER A 1 605 ? -14.577 -0.037 29.522 1.00 83.56 605 SER A N 1
ATOM 4707 C CA . SER A 1 605 ? -15.847 -0.713 29.856 1.00 83.56 605 SER A CA 1
ATOM 4708 C C . SER A 1 605 ? -15.761 -1.558 31.130 1.00 83.56 605 SER A C 1
ATOM 4710 O O . SER A 1 605 ? -16.485 -1.300 32.092 1.00 83.56 605 SER A O 1
ATOM 4712 N N . PHE A 1 606 ? -14.797 -2.479 31.190 1.00 85.81 606 PHE A N 1
ATOM 4713 C CA . PHE A 1 606 ? -14.580 -3.345 32.349 1.00 85.81 606 PHE A CA 1
ATOM 4714 C C . PHE A 1 606 ? -14.263 -2.546 33.626 1.00 85.81 606 PHE A C 1
ATOM 4716 O O . PHE A 1 606 ? -14.835 -2.786 34.689 1.00 85.81 606 PHE A O 1
ATOM 4723 N N . PHE A 1 607 ? -13.380 -1.545 33.531 1.00 87.00 607 PHE A N 1
ATOM 4724 C CA . PHE A 1 607 ? -13.031 -0.708 34.682 1.00 87.00 607 PHE A CA 1
ATOM 4725 C C . PHE A 1 607 ? -14.201 0.153 35.150 1.00 87.00 607 PHE A C 1
ATOM 4727 O O . PHE A 1 607 ? -14.330 0.388 36.347 1.00 87.00 607 PHE A O 1
ATOM 4734 N N . LYS A 1 608 ? -15.073 0.605 34.247 1.00 83.12 608 LYS A N 1
ATOM 4735 C CA . LYS A 1 608 ? -16.282 1.336 34.624 1.00 83.12 608 LYS A CA 1
ATOM 4736 C C . LYS A 1 608 ? -17.265 0.445 35.373 1.00 83.12 608 LYS A C 1
ATOM 4738 O O . LYS A 1 608 ? -17.759 0.860 36.416 1.00 83.12 608 LYS A O 1
ATOM 4743 N N . GLU A 1 609 ? -17.531 -0.761 34.877 1.00 81.00 609 GLU A N 1
ATOM 4744 C CA . GLU A 1 609 ? -18.398 -1.722 35.569 1.00 81.00 609 GLU A CA 1
ATOM 4745 C C . GLU A 1 609 ? -17.858 -2.028 36.976 1.00 81.00 609 GLU A C 1
ATOM 4747 O O . GLU A 1 609 ? -18.617 -2.010 37.951 1.00 81.00 609 GLU A O 1
ATOM 4752 N N . MET A 1 610 ? -16.533 -2.164 37.111 1.00 83.00 610 MET A N 1
ATOM 4753 C CA . MET A 1 610 ? -15.882 -2.296 38.412 1.00 83.00 610 MET A CA 1
ATOM 4754 C C . MET A 1 610 ? -16.106 -1.067 39.303 1.00 83.00 610 MET A C 1
ATOM 4756 O O . MET A 1 610 ? -16.560 -1.218 40.435 1.00 83.00 610 MET A O 1
ATOM 4760 N N . LEU A 1 611 ? -15.848 0.150 38.817 1.00 80.06 611 LEU A N 1
ATOM 4761 C CA . LEU A 1 611 ? -16.049 1.378 39.599 1.00 80.06 611 LEU A CA 1
ATOM 4762 C C . LEU A 1 611 ? -17.510 1.553 40.039 1.00 80.06 611 LEU A C 1
ATOM 4764 O O . LEU A 1 611 ? -17.759 1.836 41.212 1.00 80.06 611 LEU A O 1
ATOM 4768 N N . ASN A 1 612 ? -18.467 1.296 39.143 1.00 78.75 612 ASN A N 1
ATOM 4769 C CA . ASN A 1 612 ? -19.899 1.341 39.440 1.00 78.75 612 ASN A CA 1
ATOM 4770 C C . ASN A 1 612 ? -20.269 0.345 40.547 1.00 78.75 612 ASN A C 1
ATOM 4772 O O . ASN A 1 612 ? -20.963 0.695 41.498 1.00 78.75 612 ASN A O 1
ATOM 4776 N N . SER A 1 613 ? -19.763 -0.888 40.474 1.00 77.62 613 SER A N 1
ATOM 4777 C CA . SER A 1 613 ? -20.021 -1.907 41.500 1.00 77.62 613 SER A CA 1
ATOM 4778 C C . SER A 1 613 ? -19.434 -1.556 42.875 1.00 77.62 613 SER A C 1
ATOM 4780 O O . SER A 1 613 ? -19.948 -1.992 43.905 1.00 77.62 613 SER A O 1
ATOM 4782 N N . MET A 1 614 ? -18.368 -0.751 42.898 1.00 76.75 614 MET A N 1
ATOM 4783 C CA . MET A 1 614 ? -17.746 -0.244 44.119 1.00 76.75 614 MET A CA 1
ATOM 4784 C C . MET A 1 614 ? -18.466 0.994 44.678 1.00 76.75 614 MET A C 1
ATOM 4786 O O . MET A 1 614 ? -18.168 1.399 45.805 1.00 76.75 614 MET A O 1
ATOM 4790 N N . GLY A 1 615 ? -19.391 1.592 43.916 1.00 74.06 615 GLY A N 1
ATOM 4791 C CA . GLY A 1 615 ? -20.008 2.884 44.222 1.00 74.06 615 GLY A CA 1
ATOM 4792 C C . GLY A 1 615 ? -19.029 4.056 44.104 1.00 74.06 615 GLY A C 1
ATOM 4793 O O . GLY A 1 615 ? -19.140 5.027 44.852 1.00 74.06 615 GLY A O 1
ATOM 4794 N N . VAL A 1 616 ? -18.016 3.945 43.235 1.00 74.62 616 VAL A N 1
ATOM 4795 C CA . VAL A 1 616 ? -16.996 4.982 43.032 1.00 74.62 616 VAL A CA 1
ATOM 4796 C C . VAL A 1 616 ? -17.385 5.876 41.862 1.00 74.62 616 VAL A C 1
ATOM 4798 O O . VAL A 1 616 ? -17.299 5.478 40.702 1.00 74.62 616 VAL A O 1
ATOM 4801 N N . GLU A 1 617 ? -17.713 7.129 42.167 1.00 69.38 617 GLU A N 1
ATOM 4802 C CA . GLU A 1 617 ? -17.987 8.151 41.159 1.00 69.38 617 GLU A CA 1
ATOM 4803 C C . GLU A 1 617 ? -16.703 8.910 40.776 1.00 69.38 617 GLU A C 1
ATOM 4805 O O . GLU A 1 617 ? -16.149 9.712 41.538 1.00 69.38 617 GLU A O 1
ATOM 4810 N N . ALA A 1 618 ? -16.198 8.660 39.569 1.00 68.94 618 ALA A N 1
ATOM 4811 C CA . ALA A 1 618 ? -14.964 9.274 39.096 1.00 68.94 618 ALA A CA 1
ATOM 4812 C C . ALA A 1 618 ? -15.212 10.651 38.446 1.00 68.94 618 ALA A C 1
ATOM 4814 O O . ALA A 1 618 ? -15.809 10.756 37.377 1.00 68.94 618 ALA A O 1
ATOM 4815 N N . LYS A 1 619 ? -14.694 11.727 39.059 1.00 67.69 619 LYS A N 1
ATOM 4816 C CA . LYS A 1 619 ? -14.888 13.115 38.576 1.00 67.69 619 LYS A CA 1
ATOM 4817 C C . LYS A 1 619 ? -14.067 13.463 37.331 1.00 67.69 619 LYS A C 1
ATOM 4819 O O . LYS A 1 619 ? -14.535 14.182 36.447 1.00 67.69 619 LYS A O 1
ATOM 4824 N N . ARG A 1 620 ? -12.822 12.987 37.269 1.00 75.19 620 ARG A N 1
ATOM 4825 C CA . ARG A 1 620 ? -11.946 13.079 36.096 1.00 75.19 620 ARG A CA 1
ATOM 4826 C C . ARG A 1 620 ? -11.423 11.688 35.795 1.00 75.19 620 ARG A C 1
ATOM 4828 O O . ARG A 1 620 ? -10.858 11.067 36.689 1.00 75.19 620 ARG A O 1
ATOM 4835 N N . VAL A 1 621 ? -11.608 11.242 34.559 1.00 80.75 621 VAL A N 1
ATOM 4836 C CA . VAL A 1 621 ? -11.139 9.945 34.079 1.00 80.75 621 VAL A CA 1
ATOM 4837 C C . VAL A 1 621 ? -10.349 10.169 32.808 1.00 80.75 621 VAL A C 1
ATOM 4839 O O . VAL A 1 621 ? -10.844 10.837 31.907 1.00 80.75 621 VAL A O 1
ATOM 4842 N N . ASP A 1 622 ? -9.146 9.616 32.756 1.00 86.25 622 ASP A N 1
ATOM 4843 C CA . ASP A 1 622 ? -8.265 9.650 31.596 1.00 86.25 622 ASP A CA 1
ATOM 4844 C C . ASP A 1 622 ? -7.752 8.222 31.353 1.00 86.25 622 ASP A C 1
ATOM 4846 O O . ASP A 1 622 ? -7.039 7.662 32.192 1.00 86.25 622 ASP A O 1
ATOM 4850 N N . THR A 1 623 ? -8.120 7.629 30.219 1.00 90.44 623 THR A N 1
ATOM 4851 C CA . THR A 1 623 ? -7.668 6.300 29.794 1.00 90.44 623 THR A CA 1
ATOM 4852 C C . THR A 1 623 ? -6.712 6.408 28.626 1.00 90.44 623 THR A C 1
ATOM 4854 O O . THR A 1 623 ? -6.904 7.213 27.717 1.00 90.44 623 THR A O 1
ATOM 4857 N N . ARG A 1 624 ? -5.670 5.583 28.665 1.00 93.94 624 ARG A N 1
ATOM 4858 C CA . ARG A 1 624 ? -4.722 5.391 27.572 1.00 93.94 624 ARG A CA 1
ATOM 4859 C C . ARG A 1 624 ? -4.589 3.913 27.270 1.00 93.94 624 ARG A C 1
ATOM 4861 O O . ARG A 1 624 ? -4.581 3.107 28.205 1.00 93.94 624 ARG A O 1
ATOM 4868 N N . SER A 1 625 ? -4.443 3.589 25.995 1.00 94.44 625 SER A N 1
ATOM 4869 C CA . SER A 1 625 ? -4.081 2.248 25.565 1.00 94.44 625 SER A CA 1
ATOM 4870 C C . SER A 1 625 ? -2.927 2.269 24.568 1.00 94.44 625 SER A C 1
ATOM 4872 O O . SER A 1 625 ? -2.809 3.191 23.760 1.00 94.44 625 SER A O 1
ATOM 4874 N N . GLU A 1 626 ? -2.075 1.255 24.642 1.00 96.25 626 GLU A N 1
ATOM 4875 C CA . GLU A 1 626 ? -1.191 0.840 23.551 1.00 96.25 626 GLU A CA 1
ATOM 4876 C C . GLU A 1 626 ? -1.634 -0.556 23.141 1.00 96.25 626 GLU A C 1
ATOM 4878 O O . GLU A 1 626 ? -1.743 -1.435 23.996 1.00 96.25 626 GLU A O 1
ATOM 4883 N N . PHE A 1 627 ? -1.943 -0.754 21.864 1.00 94.44 627 PHE A N 1
ATOM 4884 C CA . PHE A 1 627 ? -2.608 -1.969 21.422 1.00 94.44 627 PHE A CA 1
ATOM 4885 C C . PHE A 1 627 ? -2.040 -2.542 20.132 1.00 94.44 627 PHE A C 1
ATOM 4887 O O . PHE A 1 627 ? -1.439 -1.866 19.291 1.00 94.44 627 PHE A O 1
ATOM 4894 N N . PHE A 1 628 ? -2.291 -3.832 19.995 1.00 94.38 628 PHE A N 1
ATOM 4895 C CA . PHE A 1 628 ? -2.094 -4.643 18.820 1.00 94.38 628 PHE A CA 1
ATOM 4896 C C . PHE A 1 628 ? -3.391 -5.404 18.565 1.00 94.38 628 PHE A C 1
ATOM 4898 O O . PHE A 1 628 ? -3.927 -6.063 19.451 1.00 94.38 628 PHE A O 1
ATOM 4905 N N . THR A 1 629 ? -3.895 -5.336 17.345 1.00 93.69 629 THR A N 1
ATOM 4906 C CA . THR A 1 629 ? -5.049 -6.109 16.910 1.00 93.69 629 THR A CA 1
ATOM 4907 C C . THR A 1 629 ? -4.647 -6.978 15.741 1.00 93.69 629 THR A C 1
ATOM 4909 O O . THR A 1 629 ? -4.141 -6.458 14.753 1.00 93.69 629 THR A O 1
ATOM 4912 N N . LYS A 1 630 ? -4.920 -8.278 15.810 1.00 93.44 630 LYS A N 1
ATOM 4913 C CA . LYS A 1 630 ? -4.913 -9.164 14.646 1.00 93.44 630 LYS A CA 1
ATOM 4914 C C . LYS A 1 630 ? -6.347 -9.341 14.161 1.00 93.44 630 LYS A C 1
ATOM 4916 O O . LYS A 1 630 ? -7.208 -9.731 14.942 1.00 93.44 630 LYS A O 1
ATOM 4921 N N . ALA A 1 631 ? -6.604 -9.067 12.891 1.00 88.31 631 ALA A N 1
ATOM 4922 C CA . ALA A 1 631 ? -7.910 -9.257 12.279 1.00 88.31 631 ALA A CA 1
ATOM 4923 C C . ALA A 1 631 ? -7.775 -9.985 10.943 1.00 88.31 631 ALA A C 1
ATOM 4925 O O . ALA A 1 631 ? -6.884 -9.685 10.147 1.00 88.31 631 ALA A O 1
ATOM 4926 N N . ASN A 1 632 ? -8.701 -10.898 10.675 1.00 83.81 632 ASN A N 1
ATOM 4927 C CA . ASN A 1 632 ? -8.785 -11.575 9.388 1.00 83.81 632 ASN A CA 1
ATOM 4928 C C . ASN A 1 632 ? -10.010 -11.084 8.639 1.00 83.81 632 ASN A C 1
ATOM 4930 O O . ASN A 1 632 ? -11.065 -10.859 9.231 1.00 83.81 632 ASN A O 1
ATOM 4934 N N . ILE A 1 633 ? -9.849 -10.896 7.335 1.00 73.12 633 ILE A N 1
ATOM 4935 C CA . ILE A 1 633 ? -10.921 -10.477 6.445 1.00 73.12 633 ILE A CA 1
ATOM 4936 C C . ILE A 1 633 ? -10.946 -11.441 5.265 1.00 73.12 633 ILE A C 1
ATOM 4938 O O . ILE A 1 633 ? -9.899 -11.742 4.697 1.00 73.12 633 ILE A O 1
ATOM 4942 N N . ASN A 1 634 ? -12.130 -11.934 4.913 1.00 70.06 634 ASN A N 1
ATOM 4943 C CA . ASN A 1 634 ? -12.303 -12.804 3.754 1.00 70.06 634 ASN A CA 1
ATOM 4944 C C . ASN A 1 634 ? -12.299 -12.010 2.430 1.00 70.06 634 ASN A C 1
ATOM 4946 O O . ASN A 1 634 ? -12.171 -10.784 2.407 1.00 70.06 634 ASN A O 1
ATOM 4950 N N . GLU A 1 635 ? -12.451 -12.709 1.305 1.00 62.09 635 GLU A N 1
ATOM 4951 C CA . GLU A 1 635 ? -12.465 -12.101 -0.035 1.00 62.09 635 GLU A CA 1
ATOM 4952 C C . GLU A 1 635 ? -13.600 -11.073 -0.233 1.00 62.09 635 GLU A C 1
ATOM 4954 O O . GLU A 1 635 ? -13.453 -10.150 -1.033 1.00 62.09 635 GLU A O 1
ATOM 4959 N N . ASP A 1 636 ? -14.685 -11.178 0.543 1.00 61.72 636 ASP A N 1
ATOM 4960 C CA . ASP A 1 636 ? -15.851 -10.283 0.504 1.00 61.72 636 ASP A CA 1
ATOM 4961 C C . ASP A 1 636 ? -15.708 -9.053 1.421 1.00 61.72 636 ASP A C 1
ATOM 4963 O O . ASP A 1 636 ? -16.640 -8.261 1.586 1.00 61.72 636 ASP A O 1
ATOM 4967 N N . GLY A 1 637 ? -14.547 -8.875 2.058 1.00 63.41 637 GLY A N 1
ATOM 4968 C CA . GLY A 1 637 ? -14.314 -7.746 2.957 1.00 63.41 637 GLY A CA 1
ATOM 4969 C C . GLY A 1 637 ? -14.940 -7.911 4.348 1.00 63.41 637 GLY A C 1
ATOM 4970 O O . GLY A 1 637 ? -14.931 -6.957 5.126 1.00 63.41 637 GLY A O 1
ATOM 4971 N N . VAL A 1 638 ? -15.450 -9.100 4.692 1.00 70.81 638 VAL A N 1
ATOM 4972 C CA . VAL A 1 638 ? -16.062 -9.398 5.996 1.00 70.81 638 VAL A CA 1
ATOM 4973 C C . VAL A 1 638 ? -15.008 -9.867 6.995 1.00 70.81 638 VAL A C 1
ATOM 4975 O O . VAL A 1 638 ? -14.178 -10.720 6.684 1.00 70.81 638 VAL A O 1
ATOM 4978 N N . MET A 1 639 ? -15.049 -9.312 8.207 1.00 77.06 639 MET A N 1
ATOM 4979 C CA . MET A 1 639 ? -14.159 -9.694 9.304 1.00 77.06 639 MET A CA 1
ATOM 4980 C C . MET A 1 639 ? -14.527 -11.087 9.834 1.00 77.06 639 MET A C 1
ATOM 4982 O O . MET A 1 639 ? -15.668 -11.310 10.222 1.00 77.06 639 MET A O 1
ATOM 4986 N N . THR A 1 640 ? -13.570 -12.016 9.835 1.00 81.12 640 THR A N 1
ATOM 4987 C CA . THR A 1 640 ? -13.756 -13.425 10.240 1.00 81.12 640 THR A CA 1
ATOM 4988 C C . THR A 1 640 ? -13.101 -13.758 11.574 1.00 81.12 640 THR A C 1
ATOM 4990 O O . THR A 1 640 ? -13.459 -14.747 12.205 1.00 81.12 640 THR A O 1
ATOM 4993 N N . SER A 1 641 ? -12.172 -12.923 12.032 1.00 89.50 641 SER A N 1
ATOM 4994 C CA . SER A 1 641 ? -11.679 -12.931 13.408 1.00 89.50 641 SER A CA 1
ATOM 4995 C C . SER A 1 641 ? -11.169 -11.548 13.789 1.00 89.50 641 SER A C 1
ATOM 4997 O O . SER A 1 641 ? -10.773 -10.753 12.928 1.00 89.50 641 SER A O 1
ATOM 4999 N N . TRP A 1 642 ? -11.192 -11.256 15.083 1.00 92.12 642 TRP A N 1
ATOM 5000 C CA . TRP A 1 642 ? -10.689 -10.020 15.663 1.00 92.12 642 TRP A CA 1
ATOM 5001 C C . TRP A 1 642 ? -10.111 -10.312 17.040 1.00 92.12 642 TRP A C 1
ATOM 5003 O O . TRP A 1 642 ? -10.834 -10.670 17.959 1.00 92.12 642 TRP A O 1
ATOM 5013 N N . ASN A 1 643 ? -8.805 -10.161 17.191 1.00 94.25 643 ASN A N 1
ATOM 5014 C CA . ASN A 1 643 ? -8.101 -10.333 18.451 1.00 94.25 643 ASN A CA 1
ATOM 5015 C C . ASN A 1 643 ? -7.392 -9.030 18.788 1.00 94.25 643 ASN A C 1
ATOM 5017 O O . ASN A 1 643 ? -6.362 -8.710 18.197 1.00 94.25 643 ASN A O 1
ATOM 5021 N N . TRP A 1 644 ? -7.970 -8.279 19.714 1.00 94.25 644 TRP A N 1
ATOM 5022 C CA . TRP A 1 644 ? -7.413 -7.057 20.260 1.00 94.25 644 TRP A CA 1
ATOM 5023 C C . TRP A 1 644 ? -6.688 -7.358 21.563 1.00 94.25 644 TRP A C 1
ATOM 5025 O O . TRP A 1 644 ? -7.262 -7.905 22.501 1.00 94.25 644 TRP A O 1
ATOM 5035 N N . GLN A 1 645 ? -5.432 -6.949 21.640 1.00 95.12 645 GLN A N 1
ATOM 5036 C CA . GLN A 1 645 ? -4.594 -7.047 22.818 1.00 95.12 645 GLN A CA 1
ATOM 5037 C C . GLN A 1 645 ? -4.007 -5.671 23.110 1.00 95.12 645 GLN A C 1
ATOM 5039 O O . GLN A 1 645 ? -3.360 -5.079 22.249 1.00 95.12 645 GLN A O 1
ATOM 5044 N N . GLY A 1 646 ? -4.173 -5.171 24.329 1.00 94.12 646 GLY A N 1
ATOM 5045 C CA . GLY A 1 646 ? -3.634 -3.869 24.688 1.00 94.12 646 GLY A CA 1
ATOM 5046 C C . GLY A 1 646 ? -3.271 -3.713 26.152 1.00 94.12 646 GLY A C 1
ATOM 5047 O O . GLY A 1 646 ? -3.878 -4.302 27.047 1.00 94.12 646 GLY A O 1
ATOM 5048 N N . ASP A 1 647 ? -2.283 -2.860 26.376 1.00 96.19 647 ASP A N 1
ATOM 5049 C CA . ASP A 1 647 ? -1.924 -2.333 27.679 1.00 96.19 647 ASP A CA 1
ATOM 5050 C C . ASP A 1 647 ? -2.830 -1.140 27.970 1.00 96.19 647 ASP A C 1
ATOM 5052 O O . ASP A 1 647 ? -2.696 -0.086 27.351 1.00 96.19 647 ASP A O 1
ATOM 5056 N N . VAL A 1 648 ? -3.753 -1.286 28.919 1.00 94.69 648 VAL A N 1
ATOM 5057 C CA . VAL A 1 648 ? -4.745 -0.253 29.247 1.00 94.69 648 VAL A CA 1
ATOM 5058 C C . VAL A 1 648 ? -4.429 0.353 30.602 1.00 94.69 648 VAL A C 1
ATOM 5060 O O . VAL A 1 648 ? -4.187 -0.359 31.575 1.00 94.69 648 VAL A O 1
ATOM 5063 N N . VAL A 1 649 ? -4.463 1.680 30.694 1.00 93.81 649 VAL A N 1
ATOM 5064 C CA . VAL A 1 649 ? -4.321 2.414 31.954 1.00 93.81 649 VAL A CA 1
ATOM 5065 C C . VAL A 1 649 ? -5.433 3.444 32.071 1.00 93.81 649 VAL A C 1
ATOM 5067 O O . VAL A 1 649 ? -5.490 4.373 31.272 1.00 93.81 649 VAL A O 1
ATOM 5070 N N . THR A 1 650 ? -6.258 3.327 33.108 1.00 91.38 650 THR A N 1
ATOM 5071 C CA . THR A 1 650 ? -7.264 4.321 33.490 1.00 91.38 650 THR A CA 1
ATOM 5072 C C . THR A 1 650 ? -6.829 5.018 34.771 1.00 91.38 650 THR A C 1
ATOM 5074 O O . THR A 1 650 ? -6.757 4.410 35.841 1.00 91.38 650 THR A O 1
ATOM 5077 N N . ASN A 1 651 ? -6.557 6.315 34.662 1.00 88.31 651 ASN A N 1
ATOM 5078 C CA . ASN A 1 651 ? -6.291 7.185 35.799 1.00 88.31 651 ASN A CA 1
ATOM 5079 C C . ASN A 1 651 ? -7.557 7.955 36.156 1.00 88.31 651 ASN A C 1
ATOM 5081 O O . ASN A 1 651 ? -8.251 8.466 35.274 1.00 88.31 651 ASN A O 1
ATOM 5085 N N . PHE A 1 652 ? -7.832 8.088 37.449 1.00 83.62 652 PHE A N 1
ATOM 5086 C CA . PHE A 1 652 ? -8.947 8.896 37.916 1.00 83.62 652 PHE A CA 1
ATOM 5087 C C . PHE A 1 652 ? -8.674 9.550 39.271 1.00 83.62 652 PHE A C 1
ATOM 5089 O O . PHE A 1 652 ? -7.844 9.100 40.059 1.00 83.62 652 PHE A O 1
ATOM 5096 N N . GLY A 1 653 ? -9.353 10.664 39.537 1.00 71.81 653 GLY A N 1
ATOM 5097 C CA . GLY A 1 653 ? -9.156 11.429 40.767 1.00 71.81 653 GLY A CA 1
ATOM 5098 C C . GLY A 1 653 ? -10.212 12.506 40.995 1.00 71.81 653 GLY A C 1
ATOM 5099 O O . GLY A 1 653 ? -10.980 12.862 40.096 1.00 71.81 653 GLY A O 1
ATOM 5100 N N . GLY A 1 654 ? -10.250 13.038 42.218 1.00 52.00 654 GLY A N 1
ATOM 5101 C CA . GLY A 1 654 ? -11.035 14.216 42.565 1.00 52.00 654 GLY A CA 1
ATOM 5102 C C . GLY A 1 654 ? -10.302 15.500 42.177 1.00 52.00 654 GLY A C 1
ATOM 5103 O O . GLY A 1 654 ? -9.100 15.618 42.377 1.00 52.00 654 GLY A O 1
ATOM 5104 N N . VAL A 1 655 ? -11.042 16.502 41.694 1.00 42.88 655 VAL A N 1
ATOM 5105 C CA . VAL A 1 655 ? -10.541 17.843 41.306 1.00 42.88 655 VAL A CA 1
ATOM 5106 C C . VAL A 1 655 ? -9.734 18.542 42.428 1.00 42.88 655 VAL A C 1
ATOM 5108 O O . VAL A 1 655 ? -8.984 19.473 42.157 1.00 42.88 655 VAL A O 1
ATOM 5111 N N . LEU A 1 656 ? -9.863 18.074 43.678 1.00 41.91 656 LEU A N 1
ATOM 5112 C CA . LEU A 1 656 ? -9.226 18.602 44.892 1.00 41.91 656 LEU A CA 1
ATOM 5113 C C . LEU A 1 656 ? -8.661 17.502 45.829 1.00 41.91 656 LEU A C 1
ATOM 5115 O O . LEU A 1 656 ? -8.321 17.797 46.972 1.00 41.91 656 LEU A O 1
ATOM 5119 N N . SER A 1 657 ? -8.579 16.232 45.399 1.00 50.97 657 SER A N 1
ATOM 5120 C CA . SER A 1 657 ? -8.033 15.138 46.228 1.00 50.97 657 SER A CA 1
ATOM 5121 C C . SER A 1 657 ? -6.542 14.930 45.957 1.00 50.97 657 SER A C 1
ATOM 5123 O O . SER A 1 657 ? -6.146 14.809 44.801 1.00 50.97 657 SER A O 1
ATOM 5125 N N . GLY A 1 658 ? -5.719 14.809 47.002 1.00 55.84 658 GLY A N 1
ATOM 5126 C CA . GLY A 1 658 ? -4.255 14.704 46.887 1.00 55.84 658 GLY A CA 1
ATOM 5127 C C . GLY A 1 658 ? -3.693 13.403 46.291 1.00 55.84 658 GLY A C 1
ATOM 5128 O O . GLY A 1 658 ? -2.473 13.277 46.210 1.00 55.84 658 GLY A O 1
ATOM 5129 N N . ARG A 1 659 ? -4.525 12.432 45.882 1.00 69.00 659 ARG A N 1
ATOM 5130 C CA . ARG A 1 659 ? -4.066 11.135 45.358 1.00 69.00 659 ARG A CA 1
ATOM 5131 C C . ARG A 1 659 ? -4.818 10.745 44.082 1.00 69.00 659 ARG A C 1
ATOM 5133 O O . ARG A 1 659 ? -6.041 10.651 44.084 1.00 69.00 659 ARG A O 1
ATOM 5140 N N . VAL A 1 660 ? -4.073 10.531 42.997 1.00 77.69 660 VAL A N 1
ATOM 5141 C CA . VAL A 1 660 ? -4.580 9.920 41.757 1.00 77.69 660 VAL A CA 1
ATOM 5142 C C . VAL A 1 660 ? -4.689 8.417 41.994 1.00 77.69 660 VAL A C 1
ATOM 5144 O O . VAL A 1 660 ? -3.734 7.807 42.473 1.00 77.69 660 VAL A O 1
ATOM 5147 N N . GLN A 1 661 ? -5.850 7.842 41.691 1.00 86.88 661 GLN A N 1
ATOM 5148 C CA . GLN A 1 661 ? -6.082 6.400 41.703 1.00 86.88 661 GLN A CA 1
ATOM 5149 C C . GLN A 1 661 ? -5.920 5.844 40.289 1.00 86.88 661 GLN A C 1
ATOM 5151 O O . GLN A 1 661 ? -6.138 6.549 39.295 1.00 86.88 661 GLN A O 1
ATOM 5156 N N . ARG A 1 662 ? -5.508 4.580 40.199 1.00 89.12 662 ARG A N 1
ATOM 5157 C CA . ARG A 1 662 ? -5.152 3.953 38.928 1.00 89.12 662 ARG A CA 1
ATOM 5158 C C . ARG A 1 662 ? -5.658 2.520 38.839 1.00 89.12 662 ARG A C 1
ATOM 5160 O O . ARG A 1 662 ? -5.524 1.731 39.774 1.00 89.12 662 ARG A O 1
ATOM 5167 N N . LEU A 1 663 ? -6.183 2.197 37.665 1.00 90.00 663 LEU A N 1
ATOM 5168 C CA . LEU A 1 663 ? -6.483 0.847 37.206 1.00 90.00 663 LEU A CA 1
ATOM 5169 C C . LEU A 1 663 ? -5.673 0.573 35.946 1.00 90.00 663 LEU A C 1
ATOM 5171 O O . LEU A 1 663 ? -5.556 1.443 35.081 1.00 90.00 663 LEU A O 1
ATOM 5175 N N . SER A 1 664 ? -5.095 -0.617 35.834 1.00 93.19 664 SER A N 1
ATOM 5176 C CA . SER A 1 664 ? -4.381 -1.008 34.621 1.00 93.19 664 SER A CA 1
ATOM 5177 C C . SER A 1 664 ? -4.544 -2.479 34.298 1.00 93.19 664 SER A C 1
ATOM 5179 O O . SER A 1 664 ? -4.710 -3.275 35.216 1.00 93.19 664 SER A O 1
ATOM 5181 N N . ALA A 1 665 ? -4.444 -2.822 33.015 1.00 92.62 665 ALA A N 1
ATOM 5182 C CA . ALA A 1 665 ? -4.389 -4.190 32.518 1.00 92.62 665 ALA A CA 1
ATOM 5183 C C . ALA A 1 665 ? -3.236 -4.349 31.516 1.00 92.62 665 ALA A C 1
ATOM 5185 O O . ALA A 1 665 ? -3.074 -3.495 30.644 1.00 92.62 665 ALA A O 1
ATOM 5186 N N . LYS A 1 666 ? -2.424 -5.399 31.676 1.00 92.62 666 LYS A N 1
ATOM 5187 C CA . LYS A 1 666 ? -1.201 -5.679 30.909 1.00 92.62 666 LYS A CA 1
ATOM 5188 C C . LYS A 1 666 ? -0.966 -7.197 30.764 1.00 92.62 666 LYS A C 1
ATOM 5190 O O . LYS A 1 666 ? -0.200 -7.753 31.546 1.00 92.62 666 LYS A O 1
ATOM 5195 N N . PRO A 1 667 ? -1.558 -7.871 29.765 1.00 92.06 667 PRO A N 1
ATOM 5196 C CA . PRO A 1 667 ? -2.463 -7.337 28.749 1.00 92.06 667 PRO A CA 1
ATOM 5197 C C . PRO A 1 667 ? -3.947 -7.415 29.150 1.00 92.06 667 PRO A C 1
ATOM 5199 O O . PRO A 1 667 ? -4.363 -8.258 29.946 1.00 92.06 667 PRO A O 1
ATOM 5202 N N . MET A 1 668 ? -4.765 -6.569 28.523 1.00 93.44 668 MET A N 1
ATOM 5203 C CA . MET A 1 668 ? -6.189 -6.820 28.294 1.00 93.44 668 MET A CA 1
ATOM 5204 C C . MET A 1 668 ? -6.350 -7.409 26.890 1.00 93.44 668 MET A C 1
ATOM 5206 O O . MET A 1 668 ? -5.888 -6.809 25.923 1.00 93.44 668 MET A O 1
ATOM 5210 N N . VAL A 1 669 ? -7.003 -8.561 26.772 1.00 93.62 669 VAL A N 1
ATOM 5211 C CA . VAL A 1 669 ? -7.222 -9.277 25.511 1.00 93.62 669 VAL A CA 1
ATOM 5212 C C . VAL A 1 669 ? -8.718 -9.465 25.295 1.00 93.62 669 VAL A C 1
ATOM 5214 O O . VAL A 1 669 ? -9.400 -10.017 26.153 1.00 93.62 669 VAL A O 1
ATOM 5217 N N . ARG A 1 670 ? -9.218 -9.026 24.140 1.00 92.00 670 ARG A N 1
ATOM 5218 C CA . ARG A 1 670 ? -10.563 -9.299 23.627 1.00 92.00 670 ARG A CA 1
ATOM 5219 C C . ARG A 1 670 ? -10.405 -10.039 22.303 1.00 92.00 670 ARG A C 1
ATOM 5221 O O . ARG A 1 670 ? -9.934 -9.445 21.338 1.00 92.00 670 ARG A O 1
ATOM 5228 N N . SER A 1 671 ? -10.779 -11.312 22.253 1.00 93.44 671 SER A N 1
ATOM 5229 C CA . SER A 1 671 ? -10.763 -12.092 21.012 1.00 93.44 671 SER A CA 1
ATOM 5230 C C . SER A 1 671 ? -12.167 -12.508 20.615 1.00 93.44 671 SER A C 1
ATOM 5232 O O . SER A 1 671 ? -12.973 -12.897 21.454 1.00 93.44 671 SER A O 1
ATOM 5234 N N . ILE A 1 672 ? -12.448 -12.392 19.327 1.00 91.81 672 ILE A N 1
ATOM 5235 C CA . ILE A 1 672 ? -13.702 -12.735 18.683 1.00 91.81 672 ILE A CA 1
ATOM 5236 C C . ILE A 1 672 ? -13.373 -13.604 17.479 1.00 91.81 672 ILE A C 1
ATOM 5238 O O . ILE A 1 672 ? -12.713 -13.143 16.545 1.00 91.81 672 ILE A O 1
ATOM 5242 N N . ASP A 1 673 ? -13.890 -14.825 17.488 1.00 92.19 673 ASP A N 1
ATOM 5243 C CA . ASP A 1 673 ? -13.940 -15.686 16.314 1.00 92.19 673 ASP A CA 1
ATOM 5244 C C . ASP A 1 673 ? -15.385 -15.744 15.812 1.00 92.19 673 ASP A C 1
ATOM 5246 O O . ASP A 1 673 ? -16.330 -15.969 16.572 1.00 92.19 673 ASP A O 1
ATOM 5250 N N . PHE A 1 674 ? -15.573 -15.457 14.524 1.00 88.56 674 PHE A N 1
ATOM 5251 C CA . PHE A 1 674 ? -16.895 -15.406 13.910 1.00 88.56 674 PHE A CA 1
ATOM 5252 C C . PHE A 1 674 ? -17.244 -16.780 13.328 1.00 88.56 674 PHE A C 1
ATOM 5254 O O . PHE A 1 674 ? -16.540 -17.299 12.462 1.00 88.56 674 PHE A O 1
ATOM 5261 N N . GLU A 1 675 ? -18.355 -17.360 13.781 1.00 88.94 675 GLU A N 1
ATOM 5262 C CA . GLU A 1 675 ? -18.782 -18.708 13.414 1.00 88.94 675 GLU A CA 1
ATOM 5263 C C . GLU A 1 675 ? -20.040 -18.713 12.529 1.00 88.94 675 GLU A C 1
ATOM 5265 O O . GLU A 1 675 ? -21.117 -18.198 12.877 1.00 88.94 675 GLU A O 1
ATOM 5270 N N . GLY A 1 676 ? -19.913 -19.388 11.382 1.00 86.38 676 GLY A N 1
ATOM 5271 C CA . GLY A 1 676 ? -20.961 -19.471 10.367 1.00 86.38 676 GLY A CA 1
ATOM 5272 C C . GLY A 1 676 ? -21.280 -18.115 9.732 1.00 86.38 676 GLY A C 1
ATOM 5273 O O . GLY A 1 676 ? -20.808 -17.071 10.170 1.00 86.38 676 GLY A O 1
ATOM 5274 N N . ALA A 1 677 ? -22.104 -18.128 8.690 1.00 86.69 677 ALA A N 1
ATOM 5275 C CA . ALA A 1 677 ? -22.602 -16.913 8.062 1.00 86.69 677 ALA A CA 1
ATOM 5276 C C . ALA A 1 677 ? -24.037 -17.120 7.569 1.00 86.69 677 ALA A C 1
ATOM 5278 O O . ALA A 1 677 ? -24.400 -18.229 7.166 1.00 86.69 677 ALA A O 1
ATOM 5279 N N . ASP A 1 678 ? -24.846 -16.066 7.615 1.00 86.19 678 ASP A N 1
ATOM 5280 C CA . ASP A 1 678 ? -26.132 -16.024 6.924 1.00 86.19 678 ASP A CA 1
ATOM 5281 C C . ASP A 1 678 ? -25.958 -15.780 5.411 1.00 86.19 678 ASP A C 1
ATOM 5283 O O . ASP A 1 678 ? -24.844 -15.695 4.890 1.00 86.19 678 ASP A O 1
ATOM 5287 N N . ASP A 1 679 ? -27.066 -15.680 4.674 1.00 83.88 679 ASP A N 1
ATOM 5288 C CA . ASP A 1 679 ? -27.058 -15.484 3.219 1.00 83.88 679 ASP A CA 1
ATOM 5289 C C . ASP A 1 679 ? -26.520 -14.110 2.778 1.00 83.88 679 ASP A C 1
ATOM 5291 O O . ASP A 1 679 ? -26.309 -13.888 1.582 1.00 83.88 679 ASP A O 1
ATOM 5295 N N . LYS A 1 680 ? -26.299 -13.188 3.723 1.00 81.62 680 LYS A N 1
ATOM 5296 C CA . LYS A 1 680 ? -25.696 -11.866 3.509 1.00 81.62 680 LYS A CA 1
ATOM 5297 C C . LYS A 1 680 ? -24.267 -11.778 4.042 1.00 81.62 680 LYS A C 1
ATOM 5299 O O . LYS A 1 680 ? -23.670 -10.705 3.972 1.00 81.62 680 LYS A O 1
ATOM 5304 N N . GLY A 1 681 ? -23.711 -12.885 4.534 1.00 78.69 681 GLY A N 1
ATOM 5305 C CA . GLY A 1 681 ? -22.337 -12.967 5.019 1.00 78.69 681 GLY A CA 1
ATOM 5306 C C . GLY A 1 681 ? -22.141 -12.493 6.460 1.00 78.69 681 GLY A C 1
ATOM 5307 O O . GLY A 1 681 ? -20.997 -12.406 6.896 1.00 78.69 681 GLY A O 1
ATOM 5308 N N . ASN A 1 682 ? -23.205 -12.185 7.212 1.00 85.00 682 ASN A N 1
ATOM 5309 C CA . ASN A 1 682 ? -23.081 -11.800 8.620 1.00 85.00 682 ASN A CA 1
ATOM 5310 C C . ASN A 1 682 ? -22.999 -13.041 9.523 1.00 85.00 682 ASN A C 1
ATOM 5312 O O . ASN A 1 682 ? -23.621 -14.061 9.220 1.00 85.00 682 ASN A O 1
ATOM 5316 N N . PRO A 1 683 ? -22.247 -12.981 10.635 1.00 88.56 683 PRO A N 1
ATOM 5317 C CA . PRO A 1 683 ? -22.019 -14.134 11.498 1.00 88.56 683 PRO A CA 1
ATOM 5318 C C . PRO A 1 683 ? -23.316 -14.643 12.127 1.00 88.56 683 PRO A C 1
ATOM 5320 O O . PRO A 1 683 ? -24.183 -13.862 12.507 1.00 88.56 683 PRO A O 1
ATOM 5323 N N . THR A 1 684 ? -23.430 -15.957 12.311 1.00 91.44 684 THR A N 1
ATOM 5324 C CA . THR A 1 684 ? -24.563 -16.545 13.059 1.00 91.44 684 THR A CA 1
ATOM 5325 C C . THR A 1 684 ? -24.247 -16.736 14.540 1.00 91.44 684 THR A C 1
ATOM 5327 O O . THR A 1 684 ? -25.150 -16.775 15.382 1.00 91.44 684 THR A O 1
ATOM 5330 N N . LYS A 1 685 ? -22.958 -16.822 14.870 1.00 93.19 685 LYS A N 1
ATOM 5331 C CA . LYS A 1 685 ? -22.422 -16.958 16.220 1.00 93.19 685 LYS A CA 1
ATOM 5332 C C . LYS A 1 685 ? -21.071 -16.257 16.319 1.00 93.19 685 LYS A C 1
ATOM 5334 O O . LYS A 1 685 ? -20.384 -16.075 15.317 1.00 93.19 685 LYS A O 1
ATOM 5339 N N . ILE A 1 686 ? -20.713 -15.871 17.534 1.00 92.19 686 ILE A N 1
ATOM 5340 C CA . ILE A 1 686 ? -19.412 -15.306 17.874 1.00 92.19 686 ILE A CA 1
ATOM 5341 C C . ILE A 1 686 ? -18.902 -16.008 19.124 1.00 92.19 686 ILE A C 1
ATOM 5343 O O . ILE A 1 686 ? -19.594 -16.005 20.142 1.00 92.19 686 ILE A O 1
ATOM 5347 N N . ASP A 1 687 ? -17.691 -16.543 19.064 1.00 92.62 687 ASP A N 1
ATOM 5348 C CA . ASP A 1 687 ? -16.959 -16.967 20.250 1.00 92.62 687 ASP A CA 1
ATOM 5349 C C . ASP A 1 687 ? -16.152 -15.790 20.780 1.00 92.62 687 ASP A C 1
ATOM 5351 O O . ASP A 1 687 ? -15.253 -15.275 20.119 1.00 92.62 687 ASP A O 1
ATOM 5355 N N . PHE A 1 688 ? -16.522 -15.334 21.972 1.00 90.81 688 PHE A N 1
ATOM 5356 C CA . PHE A 1 688 ? -15.913 -14.211 22.660 1.00 90.81 688 PHE A CA 1
ATOM 5357 C C . PHE A 1 688 ? -15.019 -14.723 23.791 1.00 90.81 688 PHE A C 1
ATOM 5359 O O . PHE A 1 688 ? -15.496 -15.313 24.766 1.00 90.81 688 PHE A O 1
ATOM 5366 N N . ASN A 1 689 ? -13.722 -14.453 23.675 1.00 91.31 689 ASN A N 1
ATOM 5367 C CA . ASN A 1 689 ? -12.742 -14.616 24.738 1.00 91.31 689 ASN A CA 1
ATOM 5368 C C . ASN A 1 689 ? -12.378 -13.244 25.312 1.00 91.31 689 ASN A C 1
ATOM 5370 O O . ASN A 1 689 ? -12.037 -12.310 24.580 1.00 91.31 689 ASN A O 1
ATOM 5374 N N . PHE A 1 690 ? -12.399 -13.144 26.636 1.00 90.38 690 PHE A N 1
ATOM 5375 C CA . PHE A 1 690 ? -11.893 -11.992 27.358 1.00 90.38 690 PHE A CA 1
ATOM 5376 C C . PHE A 1 690 ? -10.909 -12.443 28.427 1.00 90.38 690 PHE A C 1
ATOM 5378 O O . PHE A 1 690 ? -11.283 -13.100 29.400 1.00 90.38 690 PHE A O 1
ATOM 5385 N N . LYS A 1 691 ? -9.649 -12.050 28.255 1.00 90.56 691 LYS A N 1
ATOM 5386 C CA . LYS A 1 691 ? -8.577 -12.294 29.216 1.00 90.56 691 LYS A CA 1
ATOM 5387 C C . LYS A 1 691 ? -8.032 -10.974 29.734 1.00 90.56 691 LYS A C 1
ATOM 5389 O O . LYS A 1 691 ? -7.850 -10.016 28.983 1.00 90.56 691 LYS A O 1
ATOM 5394 N N . LEU A 1 692 ? -7.736 -10.925 31.025 1.00 89.88 692 LEU A N 1
ATOM 5395 C CA . LEU A 1 692 ? -7.237 -9.721 31.669 1.00 89.88 692 LEU A CA 1
ATOM 5396 C C . LEU A 1 692 ? -6.233 -10.076 32.765 1.00 89.88 692 LEU A C 1
ATOM 5398 O O . LEU A 1 692 ? -6.554 -10.857 33.655 1.00 89.88 692 LEU A O 1
ATOM 5402 N N . ASP A 1 693 ? -5.053 -9.453 32.713 1.00 90.69 693 ASP A N 1
ATOM 5403 C CA . ASP A 1 693 ? -4.086 -9.383 33.820 1.00 90.69 693 ASP A CA 1
ATOM 5404 C C . ASP A 1 693 ? -4.020 -7.938 34.329 1.00 90.69 693 ASP A C 1
ATOM 5406 O O . ASP A 1 693 ? -3.587 -7.033 33.612 1.00 90.69 693 ASP A O 1
ATOM 5410 N N . GLY A 1 694 ? -4.545 -7.700 35.529 1.00 90.12 694 GLY A N 1
ATOM 5411 C CA . GLY A 1 694 ? -4.889 -6.383 36.040 1.00 90.12 694 GLY A CA 1
ATOM 5412 C C . GLY A 1 694 ? -4.175 -6.011 37.333 1.00 90.12 694 GLY A C 1
ATOM 5413 O O . GLY A 1 694 ? -3.880 -6.842 38.187 1.00 90.12 694 GLY A O 1
ATOM 5414 N N . THR A 1 695 ? -3.946 -4.711 37.525 1.00 88.88 695 THR A N 1
ATOM 5415 C CA . THR A 1 695 ? -3.428 -4.117 38.769 1.00 88.88 695 THR A CA 1
ATOM 5416 C C . THR A 1 695 ? -4.363 -3.017 39.269 1.00 88.88 695 THR A C 1
ATOM 5418 O O . THR A 1 695 ? -4.927 -2.257 38.474 1.00 88.88 695 THR A O 1
ATOM 5421 N N . MET A 1 696 ? -4.520 -2.917 40.595 1.00 86.62 696 MET A N 1
ATOM 5422 C CA . MET A 1 696 ? -5.339 -1.894 41.252 1.00 86.62 696 MET A CA 1
ATOM 5423 C C . MET A 1 696 ? -4.555 -1.059 42.266 1.00 86.62 696 MET A C 1
ATOM 5425 O O . MET A 1 696 ? -4.100 -1.541 43.311 1.00 86.62 696 MET A O 1
ATOM 5429 N N . GLU A 1 697 ? -4.519 0.246 42.030 1.00 86.38 697 GLU A N 1
ATOM 5430 C CA . GLU A 1 697 ? -4.054 1.259 42.976 1.00 86.38 697 GLU A CA 1
ATOM 5431 C C . GLU A 1 697 ? -5.250 2.084 43.467 1.00 86.38 697 GLU A C 1
ATOM 5433 O O . GLU A 1 697 ? -5.406 3.261 43.136 1.00 86.38 697 GLU A O 1
ATOM 5438 N N . LEU A 1 698 ? -6.117 1.420 44.240 1.00 79.12 698 LEU A N 1
ATOM 5439 C CA . LEU A 1 698 ? -7.333 1.992 44.824 1.00 79.12 698 LEU A CA 1
ATOM 5440 C C . LEU A 1 698 ? -7.241 2.106 46.348 1.00 79.12 698 LEU A C 1
ATOM 5442 O O . LEU A 1 698 ? -6.519 1.336 46.988 1.00 79.12 698 LEU A O 1
ATOM 5446 N N . GLU A 1 699 ? -8.023 3.012 46.934 1.00 75.50 699 GLU A N 1
ATOM 5447 C CA . GLU A 1 699 ? -8.199 3.083 48.393 1.00 75.50 699 GLU A CA 1
ATOM 5448 C C . GLU A 1 699 ? -9.009 1.885 48.925 1.00 75.50 699 GLU A C 1
ATOM 5450 O O . GLU A 1 699 ? -8.613 1.258 49.906 1.00 75.50 699 GLU A O 1
ATOM 5455 N N . GLU A 1 700 ? -10.082 1.485 48.233 1.00 75.38 700 GLU A N 1
ATOM 5456 C CA . GLU A 1 700 ? -10.969 0.379 48.632 1.00 75.38 700 GLU A CA 1
ATOM 5457 C C . GLU A 1 700 ? -10.767 -0.900 47.793 1.00 75.38 700 GLU A C 1
ATOM 5459 O O . GLU A 1 700 ? -11.702 -1.435 47.191 1.00 75.38 700 GLU A O 1
ATOM 5464 N N . LYS A 1 701 ? -9.539 -1.435 47.762 1.00 75.38 701 LYS A N 1
ATOM 5465 C CA . LYS A 1 701 ? -9.180 -2.602 46.920 1.00 75.38 701 LYS A CA 1
ATOM 5466 C C . LYS A 1 701 ? -10.091 -3.823 47.108 1.00 75.38 701 LYS A C 1
ATOM 5468 O O . LYS A 1 701 ? -10.374 -4.529 46.146 1.00 75.38 701 LYS A O 1
ATOM 5473 N N . ALA A 1 702 ? -10.575 -4.061 48.330 1.00 77.00 702 ALA A N 1
ATOM 5474 C CA . ALA A 1 702 ? -11.391 -5.233 48.649 1.00 77.00 702 ALA A CA 1
ATOM 5475 C C . ALA A 1 702 ? -12.729 -5.265 47.884 1.00 77.00 702 ALA A C 1
ATOM 5477 O O . ALA A 1 702 ? -13.169 -6.339 47.478 1.00 77.00 702 ALA A O 1
ATOM 5478 N N . LYS A 1 703 ? -13.354 -4.101 47.643 1.00 78.19 703 LYS A N 1
ATOM 5479 C CA . LYS A 1 703 ? -14.599 -4.018 46.861 1.00 78.19 703 LYS A CA 1
ATOM 5480 C C . LYS A 1 703 ? -14.353 -4.303 45.379 1.00 78.19 703 LYS A C 1
ATOM 5482 O O . LYS A 1 703 ? -15.135 -5.029 44.774 1.00 78.19 703 LYS A O 1
ATOM 5487 N N . GLY A 1 704 ? -13.239 -3.813 44.827 1.00 77.12 704 GLY A N 1
ATOM 5488 C CA . GLY A 1 704 ? -12.823 -4.142 43.459 1.00 77.12 704 GLY A CA 1
ATOM 5489 C C . GLY A 1 704 ? -12.605 -5.646 43.272 1.00 77.12 704 GLY A C 1
ATOM 5490 O O . GLY A 1 704 ? -13.113 -6.235 42.326 1.00 77.12 704 GLY A O 1
ATOM 5491 N N . MET A 1 705 ? -11.961 -6.310 44.237 1.00 79.31 705 MET A N 1
ATOM 5492 C CA . MET A 1 705 ? -11.781 -7.769 44.189 1.00 79.31 705 MET A CA 1
ATOM 5493 C C . MET A 1 705 ? -13.100 -8.547 44.309 1.00 79.31 705 MET A C 1
ATOM 5495 O O . MET A 1 705 ? -13.264 -9.592 43.679 1.00 79.31 705 MET A O 1
ATOM 5499 N N . ALA A 1 706 ? -14.060 -8.055 45.098 1.00 81.06 706 ALA A N 1
ATOM 5500 C CA . ALA A 1 706 ? -15.391 -8.657 45.181 1.00 81.06 706 ALA A CA 1
ATOM 5501 C C . ALA A 1 706 ? -16.142 -8.575 43.841 1.00 81.06 706 ALA A C 1
ATOM 5503 O O . ALA A 1 706 ? -16.802 -9.539 43.453 1.00 81.06 706 ALA A O 1
ATOM 5504 N N . PHE A 1 707 ? -15.993 -7.464 43.112 1.00 83.00 707 PHE A N 1
ATOM 5505 C CA . PHE A 1 707 ? -16.519 -7.330 41.757 1.00 83.00 707 PHE A CA 1
ATOM 5506 C C . PHE A 1 707 ? -15.908 -8.344 40.798 1.00 83.00 707 PHE A C 1
ATOM 5508 O O . PHE A 1 707 ? -16.664 -9.041 40.136 1.00 83.00 707 PHE A O 1
ATOM 5515 N N . VAL A 1 708 ? -14.577 -8.472 40.756 1.00 80.00 708 VAL A N 1
ATOM 5516 C CA . VAL A 1 708 ? -13.902 -9.417 39.845 1.00 80.00 708 VAL A CA 1
ATOM 5517 C C . VAL A 1 708 ? -14.431 -10.840 40.050 1.00 80.00 708 VAL A C 1
ATOM 5519 O O . VAL A 1 708 ? -14.803 -11.505 39.087 1.00 80.00 708 VAL A O 1
ATOM 5522 N N . ASN A 1 709 ? -14.558 -11.278 41.307 1.00 75.44 709 ASN A N 1
ATOM 5523 C CA . ASN A 1 709 ? -15.139 -12.583 41.631 1.00 75.44 709 ASN A CA 1
ATOM 5524 C C . ASN A 1 709 ? -16.587 -12.733 41.135 1.00 75.44 709 ASN A C 1
ATOM 5526 O O . ASN A 1 709 ? -16.939 -13.777 40.589 1.00 75.44 709 ASN A O 1
ATOM 5530 N N . LYS A 1 710 ? -17.426 -11.704 41.317 1.00 79.44 710 LYS A N 1
ATOM 5531 C CA . LYS A 1 710 ? -18.821 -11.719 40.855 1.00 79.44 710 LYS A CA 1
ATOM 5532 C C . LYS A 1 710 ? -18.914 -11.731 39.326 1.00 79.44 710 LYS A C 1
ATOM 5534 O O . LYS A 1 710 ? -19.639 -12.548 38.777 1.00 79.44 710 LYS A O 1
ATOM 5539 N N . TYR A 1 711 ? -18.166 -10.859 38.657 1.00 75.31 711 TYR A N 1
ATOM 5540 C CA . TYR A 1 711 ? -18.162 -10.703 37.204 1.00 75.31 711 TYR A CA 1
ATOM 5541 C C . TYR A 1 711 ? -17.848 -12.023 36.490 1.00 75.31 711 TYR A C 1
ATOM 5543 O O . TYR A 1 711 ? -18.515 -12.404 35.534 1.00 75.31 711 TYR A O 1
ATOM 5551 N N . ILE A 1 712 ? -16.872 -12.769 37.004 1.00 70.81 712 ILE A N 1
ATOM 5552 C CA . ILE A 1 712 ? -16.485 -14.074 36.458 1.00 70.81 712 ILE A CA 1
ATOM 5553 C C . ILE A 1 712 ? -17.546 -15.138 36.723 1.00 70.81 712 ILE A C 1
ATOM 5555 O O . ILE A 1 712 ? -17.833 -15.942 35.836 1.00 70.81 712 ILE A O 1
ATOM 5559 N N . ALA A 1 713 ? -18.143 -15.140 37.918 1.00 71.31 713 ALA A N 1
ATOM 5560 C CA . ALA A 1 713 ? -19.237 -16.050 38.238 1.00 71.31 713 ALA A CA 1
ATOM 5561 C C . ALA A 1 713 ? -20.444 -15.823 37.311 1.00 71.31 713 ALA A C 1
ATOM 5563 O O . ALA A 1 713 ? -20.998 -16.789 36.793 1.00 71.31 713 ALA A O 1
ATOM 5564 N N . ASP A 1 714 ? -20.794 -14.561 37.045 1.00 72.50 714 ASP A N 1
ATOM 5565 C CA . ASP A 1 714 ? -21.892 -14.183 36.146 1.00 72.50 714 ASP A CA 1
ATOM 5566 C C . ASP A 1 714 ? -21.625 -14.617 34.687 1.00 72.50 714 ASP A C 1
ATOM 5568 O O . ASP A 1 714 ? -22.562 -14.898 33.940 1.00 72.50 714 ASP A O 1
ATOM 5572 N N . LEU A 1 715 ? -20.354 -14.738 34.286 1.00 68.75 715 LEU A N 1
ATOM 5573 C CA . LEU A 1 715 ? -19.942 -15.201 32.957 1.00 68.75 715 LEU A CA 1
ATOM 5574 C C . LEU A 1 715 ? -19.627 -16.708 32.879 1.00 68.75 715 LEU A C 1
ATOM 5576 O O . LEU A 1 715 ? -19.155 -17.171 31.842 1.00 68.75 715 LEU A O 1
ATOM 5580 N N . ASN A 1 716 ? -19.890 -17.484 33.939 1.00 68.38 716 ASN A N 1
ATOM 5581 C CA . ASN A 1 716 ? -19.517 -18.904 34.052 1.00 68.38 716 ASN A CA 1
ATOM 5582 C C . ASN A 1 716 ? -18.016 -19.181 33.796 1.00 68.38 716 ASN A C 1
ATOM 5584 O O . ASN A 1 716 ? -17.651 -20.245 33.291 1.00 68.38 716 ASN A O 1
ATOM 5588 N N . GLY A 1 717 ? -17.139 -18.233 34.132 1.00 66.00 717 GLY A N 1
ATOM 5589 C CA . GLY A 1 717 ? -15.694 -18.370 33.953 1.00 66.00 717 GLY A CA 1
ATOM 5590 C C . GLY A 1 717 ? -14.994 -19.153 35.078 1.00 66.00 717 GLY A C 1
ATOM 5591 O O . GLY A 1 717 ? -15.550 -19.321 36.168 1.00 66.00 717 GLY A O 1
ATOM 5592 N N . PRO A 1 718 ? -13.754 -19.629 34.850 1.00 68.75 718 PRO A N 1
ATOM 5593 C CA . PRO A 1 718 ? -12.895 -20.169 35.902 1.00 68.75 718 PRO A CA 1
ATOM 5594 C C . PRO A 1 718 ? -12.595 -19.110 36.970 1.00 68.75 718 PRO A C 1
ATOM 5596 O O . PRO A 1 718 ? -12.435 -17.935 36.650 1.00 68.75 718 PRO A O 1
ATOM 5599 N N . LEU A 1 719 ? -12.482 -19.530 38.236 1.00 72.25 719 LEU A N 1
ATOM 5600 C CA . LEU A 1 719 ? -12.179 -18.622 39.349 1.00 72.25 719 LEU A CA 1
ATOM 5601 C C . LEU A 1 719 ? -10.906 -17.794 39.067 1.00 72.25 719 LEU A C 1
ATOM 5603 O O . LEU A 1 719 ? -9.902 -18.371 38.641 1.00 72.25 719 LEU A O 1
ATOM 5607 N N . PRO A 1 720 ? -10.918 -16.475 39.335 1.00 77.69 720 PRO A N 1
ATOM 5608 C CA . PRO A 1 720 ? -9.763 -15.613 39.099 1.00 77.69 720 PRO A CA 1
ATOM 5609 C C . PRO A 1 720 ? -8.587 -15.962 40.010 1.00 77.69 720 PRO A C 1
ATOM 5611 O O . PRO A 1 720 ? -8.768 -16.335 41.174 1.00 77.69 720 PRO A O 1
ATOM 5614 N N . THR A 1 721 ? -7.370 -15.704 39.533 1.00 75.94 721 THR A N 1
ATOM 5615 C CA . THR A 1 721 ? -6.190 -15.630 40.401 1.00 75.94 721 THR A CA 1
ATOM 5616 C C . THR A 1 721 ? -6.113 -14.225 40.984 1.00 75.94 721 THR A C 1
ATOM 5618 O O . THR A 1 721 ? -5.920 -13.257 40.255 1.00 75.94 721 THR A O 1
ATOM 5621 N N . ILE A 1 722 ? -6.268 -14.093 42.301 1.00 73.56 722 ILE A N 1
ATOM 5622 C CA . ILE A 1 722 ? -6.301 -12.791 42.981 1.00 73.56 722 ILE A CA 1
ATOM 5623 C C . ILE A 1 722 ? -5.159 -12.691 43.997 1.00 73.56 722 ILE A C 1
ATOM 5625 O O . ILE A 1 722 ? -4.994 -13.564 44.850 1.00 73.56 722 ILE A O 1
ATOM 5629 N N . SER A 1 723 ? -4.400 -11.594 43.942 1.00 74.81 723 SER A N 1
ATOM 5630 C CA . SER A 1 723 ? -3.448 -11.179 44.979 1.00 74.81 723 SER A CA 1
ATOM 5631 C C . SER A 1 723 ? -3.942 -9.918 45.703 1.00 74.81 723 SER A C 1
ATOM 5633 O O . SER A 1 723 ? -5.063 -9.469 45.498 1.00 74.81 723 SER A O 1
ATOM 5635 N N . LYS A 1 724 ? -3.125 -9.316 46.577 1.00 70.25 724 LYS A N 1
ATOM 5636 C CA . LYS A 1 724 ? -3.486 -8.062 47.265 1.00 70.25 724 LYS A CA 1
ATOM 5637 C C . LYS A 1 724 ? -3.720 -6.898 46.288 1.00 70.25 724 LYS A C 1
ATOM 5639 O O . LYS A 1 724 ? -4.576 -6.053 46.545 1.00 70.25 724 LYS A O 1
ATOM 5644 N N . ASP A 1 725 ? -2.951 -6.860 45.202 1.00 76.62 725 ASP A N 1
ATOM 5645 C CA . ASP A 1 725 ? -2.875 -5.713 44.290 1.00 76.62 725 ASP A CA 1
ATOM 5646 C C . ASP A 1 725 ? -3.141 -6.084 42.823 1.00 76.62 725 ASP A C 1
ATOM 5648 O O . ASP A 1 725 ? -3.316 -5.187 41.997 1.00 76.62 725 ASP A O 1
ATOM 5652 N N . THR A 1 726 ? -3.203 -7.380 42.503 1.00 84.12 726 THR A N 1
ATOM 5653 C CA . THR A 1 726 ? -3.353 -7.892 41.134 1.00 84.12 726 THR A CA 1
ATOM 5654 C C . THR A 1 726 ? -4.488 -8.901 41.017 1.00 84.12 726 THR A C 1
ATOM 5656 O O . THR A 1 726 ? -4.855 -9.551 41.998 1.00 84.12 726 THR A O 1
ATOM 5659 N N . TYR A 1 727 ? -5.044 -9.026 39.817 1.00 83.81 727 TYR A N 1
ATOM 5660 C CA . TYR A 1 727 ? -6.100 -9.976 39.492 1.00 83.81 727 TYR A CA 1
ATOM 5661 C C . TYR A 1 727 ? -5.937 -10.460 38.052 1.00 83.81 727 TYR A C 1
ATOM 5663 O O . TYR A 1 727 ? -5.696 -9.657 37.158 1.00 83.81 727 TYR A O 1
ATOM 5671 N N . GLU A 1 728 ? -6.085 -11.760 37.834 1.00 86.50 728 GLU A N 1
ATOM 5672 C CA . GLU A 1 728 ? -6.017 -12.387 36.515 1.00 86.50 728 GLU A CA 1
ATOM 5673 C C . GLU A 1 728 ? -7.251 -13.262 36.295 1.00 86.50 728 GLU A C 1
ATOM 5675 O O . GLU A 1 728 ? -7.636 -14.031 37.183 1.00 86.50 728 GLU A O 1
ATOM 5680 N N . PHE A 1 729 ? -7.861 -13.165 35.114 1.00 84.06 729 PHE A N 1
ATOM 5681 C CA . PHE A 1 729 ? -8.912 -14.085 34.688 1.00 84.06 729 PHE A CA 1
ATOM 5682 C C . PHE A 1 729 ? -8.982 -14.252 33.169 1.00 84.06 729 PHE A C 1
ATOM 5684 O O . PHE A 1 729 ? -8.486 -13.423 32.406 1.00 84.06 729 PHE A O 1
ATOM 5691 N N . ASP A 1 730 ? -9.638 -15.333 32.756 1.00 87.38 730 ASP A N 1
ATOM 5692 C CA . ASP A 1 730 ? -9.884 -15.715 31.367 1.00 87.38 730 ASP A CA 1
ATOM 5693 C C . ASP A 1 730 ? -11.316 -16.246 31.273 1.00 87.38 730 ASP A C 1
ATOM 5695 O O . ASP A 1 730 ? -11.673 -17.200 31.963 1.00 87.38 730 ASP A O 1
ATOM 5699 N N . VAL A 1 731 ? -12.153 -15.589 30.479 1.00 84.81 731 VAL A N 1
ATOM 5700 C CA . VAL A 1 731 ? -13.558 -15.940 30.282 1.00 84.81 731 VAL A CA 1
ATOM 5701 C C . VAL A 1 731 ? -13.790 -16.241 28.811 1.00 84.81 731 VAL A C 1
ATOM 5703 O O . VAL A 1 731 ? -13.378 -15.483 27.939 1.00 84.81 731 VAL A O 1
ATOM 5706 N N . ASN A 1 732 ? -14.523 -17.323 28.553 1.00 87.38 732 ASN A N 1
ATOM 5707 C CA . ASN A 1 732 ? -14.923 -17.748 27.219 1.00 87.38 732 ASN A CA 1
ATOM 5708 C C . ASN A 1 732 ? -16.437 -17.919 27.177 1.00 87.38 732 ASN A C 1
ATOM 5710 O O . ASN A 1 732 ? -17.008 -18.607 28.024 1.00 87.38 732 ASN A O 1
ATOM 5714 N N . THR A 1 733 ? -17.092 -17.302 26.200 1.00 88.69 733 THR A N 1
ATOM 5715 C CA . THR A 1 733 ? -18.538 -17.418 26.003 1.00 88.69 733 THR A CA 1
ATOM 5716 C C . THR A 1 733 ? -18.885 -17.361 24.522 1.00 88.69 733 THR A C 1
ATOM 5718 O O . THR A 1 733 ? -18.178 -16.740 23.736 1.00 88.69 733 THR A O 1
ATOM 5721 N N . THR A 1 734 ? -19.994 -17.986 24.144 1.00 91.44 734 THR A N 1
ATOM 5722 C CA . THR A 1 734 ? -20.497 -17.968 22.768 1.00 91.44 734 THR A CA 1
ATOM 5723 C C . THR A 1 734 ? -21.762 -17.124 22.710 1.00 91.44 734 THR A C 1
ATOM 5725 O O . THR A 1 734 ? -22.738 -17.371 23.425 1.00 91.44 734 THR A O 1
ATOM 5728 N N . TRP A 1 735 ? -21.774 -16.129 21.832 1.00 91.94 735 TRP A N 1
ATOM 5729 C CA . TRP A 1 735 ? -22.906 -15.248 21.585 1.00 91.94 735 TRP A CA 1
ATOM 5730 C C . TRP A 1 735 ? -23.635 -15.641 20.305 1.00 91.94 735 TRP A C 1
ATOM 5732 O O . TRP A 1 735 ? -23.046 -15.725 19.230 1.00 91.94 735 TRP A O 1
ATOM 5742 N N . ALA A 1 736 ? -24.951 -15.827 20.401 1.00 92.00 736 ALA A N 1
ATOM 5743 C CA . ALA A 1 736 ? -25.794 -15.937 19.217 1.00 92.00 736 ALA A CA 1
ATOM 5744 C C . ALA A 1 736 ? -25.907 -14.576 18.516 1.00 92.00 736 ALA A C 1
ATOM 5746 O O . ALA A 1 736 ? -26.031 -13.538 19.179 1.00 92.00 736 ALA A O 1
ATOM 5747 N N . CYS A 1 737 ? -25.909 -14.605 17.186 1.00 93.31 737 CYS A N 1
ATOM 5748 C CA . CYS A 1 737 ? -26.093 -13.433 16.343 1.00 93.31 737 CYS A CA 1
ATOM 5749 C C . CYS A 1 737 ? -27.387 -13.564 15.530 1.00 93.31 737 CYS A C 1
ATOM 5751 O O . CYS A 1 737 ? -27.730 -14.647 15.056 1.00 93.31 737 CYS A O 1
ATOM 5753 N N . ALA A 1 738 ? -28.118 -12.463 15.377 1.00 94.62 738 ALA A N 1
ATOM 5754 C CA . ALA A 1 738 ? -29.316 -12.402 14.549 1.00 94.62 738 ALA A CA 1
ATOM 5755 C C . ALA A 1 738 ? -29.406 -11.054 13.833 1.00 94.62 738 ALA A C 1
ATOM 5757 O O . ALA A 1 738 ? -29.190 -10.009 14.453 1.00 94.62 738 ALA A O 1
ATOM 5758 N N . PHE A 1 739 ? -29.764 -11.092 12.551 1.00 94.25 739 PHE A N 1
ATOM 5759 C CA . PHE A 1 739 ? -29.877 -9.920 11.690 1.00 94.25 739 PHE A CA 1
ATOM 5760 C C . PHE A 1 739 ? -31.225 -9.916 10.963 1.00 94.25 739 PHE A C 1
ATOM 5762 O O . PHE A 1 739 ? -31.708 -10.955 10.517 1.00 94.25 739 PHE A O 1
ATOM 5769 N N . GLU A 1 740 ? -31.821 -8.734 10.831 1.00 95.94 740 GLU A N 1
ATOM 5770 C CA . GLU A 1 740 ? -32.963 -8.472 9.950 1.00 95.94 740 GLU A CA 1
ATOM 5771 C C . GLU A 1 740 ? -32.532 -7.468 8.882 1.00 95.94 740 GLU A C 1
ATOM 5773 O O . GLU A 1 740 ? -31.809 -6.523 9.201 1.00 95.94 740 GLU A O 1
ATOM 5778 N N . TYR A 1 741 ? -32.995 -7.634 7.641 1.00 94.44 741 TYR A N 1
ATOM 5779 C CA . TYR A 1 741 ? -32.580 -6.831 6.486 1.00 94.44 741 TYR A CA 1
ATOM 5780 C C . TYR A 1 741 ? -33.753 -6.098 5.839 1.00 94.44 741 TYR A C 1
ATOM 5782 O O . TYR A 1 741 ? -34.891 -6.558 5.905 1.00 94.44 741 TYR A O 1
ATOM 5790 N N . ASP A 1 742 ? -33.464 -4.973 5.188 1.00 94.19 742 ASP A N 1
ATOM 5791 C CA . ASP A 1 742 ? -34.402 -4.321 4.276 1.00 94.19 742 ASP A CA 1
ATOM 5792 C C . ASP A 1 742 ? -34.306 -4.855 2.837 1.00 94.19 742 ASP A C 1
ATOM 5794 O O . ASP A 1 742 ? -33.446 -5.671 2.500 1.00 94.19 742 ASP A O 1
ATOM 5798 N N . ASP A 1 743 ? -35.185 -4.353 1.964 1.00 92.75 743 ASP A N 1
ATOM 5799 C CA . ASP A 1 743 ? -35.265 -4.754 0.553 1.00 92.75 743 ASP A CA 1
ATOM 5800 C C . ASP A 1 743 ? -33.993 -4.444 -0.255 1.00 92.75 743 ASP A C 1
ATOM 5802 O O . ASP A 1 743 ? -33.795 -5.002 -1.334 1.00 92.75 743 ASP A O 1
ATOM 5806 N N . GLN A 1 744 ? -33.138 -3.533 0.225 1.00 91.44 744 GLN A N 1
ATOM 5807 C CA . GLN A 1 744 ? -31.860 -3.214 -0.419 1.00 91.44 744 GLN A CA 1
ATOM 5808 C C . GLN A 1 744 ? -30.729 -4.130 0.064 1.00 91.44 744 GLN A C 1
ATOM 5810 O O . GLN A 1 744 ? -29.642 -4.101 -0.508 1.00 91.44 744 GLN A O 1
ATOM 5815 N N . GLY A 1 745 ? -30.977 -4.956 1.085 1.00 89.06 745 GLY A N 1
ATOM 5816 C CA . GLY A 1 745 ? -30.000 -5.863 1.677 1.00 89.06 745 GLY A CA 1
ATOM 5817 C C . GLY A 1 745 ? -29.170 -5.244 2.801 1.00 89.06 745 GLY A C 1
ATOM 5818 O O . GLY A 1 745 ? -28.192 -5.855 3.223 1.00 89.06 745 GLY A O 1
ATOM 5819 N N . ASN A 1 746 ? -29.531 -4.060 3.309 1.00 90.31 746 ASN A N 1
ATOM 5820 C CA . ASN A 1 746 ? -28.893 -3.497 4.499 1.00 90.31 746 ASN A CA 1
ATOM 5821 C C . ASN A 1 746 ? -29.545 -4.073 5.757 1.00 90.31 746 ASN A C 1
ATOM 5823 O O . ASN A 1 746 ? -30.771 -4.150 5.834 1.00 90.31 746 ASN A O 1
ATOM 5827 N N . TRP A 1 747 ? -28.756 -4.428 6.774 1.00 91.50 747 TRP A N 1
ATOM 5828 C CA . TRP A 1 747 ? -29.345 -4.843 8.044 1.00 91.50 747 TRP A CA 1
ATOM 5829 C C . TRP A 1 747 ? -29.998 -3.649 8.754 1.00 91.50 747 TRP A C 1
ATOM 5831 O O . TRP A 1 747 ? -29.411 -2.569 8.873 1.00 91.50 747 TRP A O 1
ATOM 5841 N N . VAL A 1 748 ? -31.225 -3.851 9.226 1.00 94.62 748 VAL A N 1
ATOM 5842 C CA . VAL A 1 748 ? -32.052 -2.879 9.954 1.00 94.62 748 VAL A CA 1
ATOM 5843 C C . VAL A 1 748 ? -32.196 -3.224 11.428 1.00 94.62 748 VAL A C 1
ATOM 5845 O O . VAL A 1 748 ? -32.444 -2.330 12.232 1.00 94.62 748 VAL A O 1
ATOM 5848 N N . LYS A 1 749 ? -31.979 -4.487 11.807 1.00 96.00 749 LYS A N 1
ATOM 5849 C CA . LYS A 1 749 ? -31.820 -4.893 13.204 1.00 96.00 749 LYS A CA 1
ATOM 5850 C C . LYS A 1 749 ? -30.692 -5.891 13.345 1.00 96.00 749 LYS A C 1
ATOM 5852 O O . LYS A 1 749 ? -30.485 -6.727 12.472 1.00 96.00 749 LYS A O 1
ATOM 5857 N N . MET A 1 750 ? -29.989 -5.795 14.460 1.00 94.06 750 MET A N 1
ATOM 5858 C CA . MET A 1 750 ? -28.896 -6.675 14.828 1.00 94.06 750 MET A CA 1
ATOM 5859 C C . MET A 1 750 ? -29.006 -7.001 16.314 1.00 94.06 750 MET A C 1
ATOM 5861 O O . MET A 1 750 ? -29.178 -6.100 17.134 1.00 94.06 750 MET A O 1
ATOM 5865 N N . LYS A 1 751 ? -28.843 -8.272 16.667 1.00 93.94 751 LYS A N 1
ATOM 5866 C CA . LYS A 1 751 ? -28.627 -8.727 18.041 1.00 93.94 751 LYS A CA 1
ATOM 5867 C C . LYS A 1 751 ? -27.350 -9.554 18.089 1.00 93.94 751 LYS A C 1
ATOM 5869 O O . LYS A 1 751 ? -27.271 -10.567 17.404 1.00 93.94 751 LYS A O 1
ATOM 5874 N N . ILE A 1 752 ? -26.380 -9.128 18.893 1.00 90.94 752 ILE A N 1
ATOM 5875 C CA . ILE A 1 752 ? -25.111 -9.828 19.123 1.00 90.94 752 ILE A CA 1
ATOM 5876 C C . ILE A 1 752 ? -24.865 -9.856 20.627 1.00 90.94 752 ILE A C 1
ATOM 5878 O O . ILE A 1 752 ? -24.604 -8.816 21.233 1.00 90.94 752 ILE A O 1
ATOM 5882 N N . GLY A 1 753 ? -24.964 -11.036 21.240 1.00 88.31 753 GLY A N 1
ATOM 5883 C CA . GLY A 1 753 ? -24.772 -11.182 22.686 1.00 88.31 753 GLY A CA 1
ATOM 5884 C C . GLY A 1 753 ? -25.673 -10.218 23.483 1.00 88.31 753 GLY A C 1
ATOM 5885 O O . GLY A 1 753 ? -26.893 -10.245 23.287 1.00 88.31 753 GLY A O 1
ATOM 5886 N N . PRO A 1 754 ? -25.111 -9.357 24.359 1.00 87.38 754 PRO A N 1
ATOM 5887 C CA . PRO A 1 754 ? -25.883 -8.391 25.146 1.00 87.38 754 PRO A CA 1
ATOM 5888 C C . PRO A 1 754 ? -26.265 -7.115 24.372 1.00 87.38 754 PRO A C 1
ATOM 5890 O O . PRO A 1 754 ? -26.916 -6.235 24.937 1.00 87.38 754 PRO A O 1
ATOM 5893 N N . TYR A 1 755 ? -25.857 -6.986 23.106 1.00 92.00 755 TYR A N 1
ATOM 5894 C CA . TYR A 1 755 ? -26.062 -5.791 22.294 1.00 92.00 755 TYR A CA 1
ATOM 5895 C C . TYR A 1 755 ? -27.223 -5.967 21.316 1.00 92.00 755 TYR A C 1
ATOM 5897 O O . TYR A 1 755 ? -27.326 -6.974 20.616 1.00 92.00 755 TYR A O 1
ATOM 5905 N N . THR A 1 756 ? -28.075 -4.949 21.223 1.00 94.50 756 THR A N 1
ATOM 5906 C CA . THR A 1 756 ? -29.082 -4.808 20.165 1.00 94.50 756 THR A CA 1
ATOM 5907 C C . THR A 1 756 ? -28.875 -3.478 19.454 1.00 94.50 756 THR A C 1
ATOM 5909 O O . THR A 1 756 ? -28.688 -2.455 20.110 1.00 94.50 756 THR A O 1
ATOM 5912 N N . ALA A 1 757 ? -28.908 -3.477 18.125 1.00 94.75 757 ALA A N 1
ATOM 5913 C CA . ALA A 1 757 ? -28.868 -2.268 17.318 1.00 94.75 757 ALA A CA 1
ATOM 5914 C C . ALA A 1 757 ? -30.029 -2.241 16.324 1.00 94.75 757 ALA A C 1
ATOM 5916 O O . ALA A 1 757 ? -30.327 -3.248 15.685 1.00 94.75 757 ALA A O 1
ATOM 5917 N N . GLU A 1 758 ? -30.646 -1.077 16.157 1.00 96.62 758 GLU A N 1
ATOM 5918 C CA . GLU A 1 758 ? -31.673 -0.831 15.144 1.00 96.62 758 GLU A CA 1
ATOM 5919 C C . GLU A 1 758 ? -31.230 0.311 14.226 1.00 96.62 758 GLU A C 1
ATOM 5921 O O . GLU A 1 758 ? -30.670 1.304 14.693 1.00 96.62 758 GLU A O 1
ATOM 5926 N N . ARG A 1 759 ? -31.475 0.176 12.919 1.00 95.38 759 ARG A N 1
ATOM 5927 C CA . ARG A 1 759 ? -31.164 1.162 11.878 1.00 95.38 759 ARG A CA 1
ATOM 5928 C C . ARG A 1 759 ? -32.412 1.489 11.072 1.00 95.38 759 ARG A C 1
ATOM 5930 O O . ARG A 1 759 ? -33.197 0.620 10.714 1.00 95.38 759 ARG A O 1
ATOM 5937 N N . THR A 1 760 ? -32.563 2.760 10.726 1.00 96.12 760 THR A N 1
ATOM 5938 C CA . THR A 1 760 ? -33.585 3.256 9.802 1.00 96.12 760 THR A CA 1
ATOM 5939 C C . THR A 1 760 ? -32.905 3.985 8.651 1.00 96.12 760 THR A C 1
ATOM 5941 O O . THR A 1 760 ? -32.271 5.021 8.870 1.00 96.12 760 THR A O 1
ATOM 5944 N N . PHE A 1 761 ? -33.060 3.464 7.432 1.00 94.50 761 PHE A N 1
ATOM 5945 C CA . PHE A 1 761 ? -32.524 4.056 6.206 1.00 94.50 761 PHE A CA 1
ATOM 5946 C C . PHE A 1 761 ? -33.563 4.913 5.483 1.00 94.50 761 PHE A C 1
ATOM 5948 O O . PHE A 1 761 ? -34.751 4.595 5.428 1.00 94.50 761 PHE A O 1
ATOM 5955 N N . LYS A 1 762 ? -33.095 6.001 4.874 1.00 94.00 762 LYS A N 1
ATOM 5956 C CA . LYS A 1 762 ? -33.848 6.814 3.918 1.00 94.00 762 LYS A CA 1
ATOM 5957 C C . LYS A 1 762 ? -33.074 6.867 2.606 1.00 94.00 762 LYS A C 1
ATOM 5959 O O . LYS A 1 762 ? -31.948 7.351 2.618 1.00 94.00 762 LYS A O 1
ATOM 5964 N N . TYR A 1 763 ? -33.679 6.444 1.497 1.00 91.69 763 TYR A N 1
ATOM 5965 C CA . TYR A 1 763 ? -33.053 6.341 0.164 1.00 91.69 763 TYR A CA 1
ATOM 5966 C C . TYR A 1 763 ? -33.265 7.567 -0.747 1.00 91.69 763 TYR A C 1
ATOM 5968 O O . TYR A 1 763 ? -34.257 8.318 -0.581 1.00 91.69 763 TYR A O 1
#